Protein 2IFU (pdb70)

CATH classification: 1.25.40.10

InterPro domains:
  IPR000744 NSF attachment protein [PF14938] (7-253)
  IPR000744 NSF attachment protein [PTHR13768] (4-274)
  IPR000744 NSF attachment protein [cd15832] (7-275)
  IPR011990 Tetratricopeptide-like helical domain superfamily [G3DSA:1.25.40.10] (1-275)
  IPR011990 Tetratricopeptide-like helical domain superfamily [SSF48452] (6-248)

Organism: Danio rerio (NCBI:txid7955)

Foldseek 3Di:
DVVLLVLLVVLCVVLVVQQDADCVHHRNLVSSLVSLQSSLVSCVVVVVLVSSLVSLQSSLVSCVVVVNLQSSLVSLLVSLCVVVVRVVSVVSLQVSCVCVVVVNNLVSLNLQVVLVSCPPDLVVSLVSLQVSLVSCVVVPNNVSNLVSLVVSLLSCLVVVVLVVNLVSLVVSLVVLVAVLVVNLVSLLLNLLSCVLVVNLVVNVVSLVVCVPRPPNVVDPSSVLSVQCSVCLVVLPFVSNQVSLPDCSNCVPPSRNVSSNPGHRD/DVVLLVLLVVLCVVLVVQCDADCVHHRNLVSSLVSLQSSLVSCVVVVVLQSSLVSLQSSLVSCVVVVNLQSSLVSLVSSLCVVVVRVVSLVSLVVSCCCVVVVNLVVSLNLQVVLVCCPPDLVVSLVSLQVSLVSCVVVPVNVSNLVSLVVSLLSCLVVVVLVVNLVSLVVSLVVVVPVLVVNLLSLLLNLLSCVLVVNLVSNVVSLVVCVPRPPNVVDVSSVLSVQCSVCLVVLPFVSLQVSLPDPSNCVPPSRNVSSNPGHRD/DLVLLVVLQVVLVVQQDADCVGHRNLVSSLVSLQVSLVVCVVVVVLQSSLVSLQSSLVSCVSVVNLQSSLVSLVSSLCVVVVRVVSVVSLQVSLVCVVVVNNVVSLNLLVVLVCCPPDLVVSLVSLQVSLVSCVVVPNNVRSLVSLVVSLLSCLVVVVLVVSLVSLVVSLVVVVAVLVVNLVSLLLNLLSCVVVVNLVSNVVSLVVSVPRPPNVVDPSNVLSVQCSVCLVVVPFVSLQVSLPDPSNCVPPSRNVSSNPGHRD/DQLVVLQVVLVVQQDADPVHHRPLVSSLVSLQVSLVVCVVVVVLQSSLVSLQSSLVSCVVVVNLQSSLVSLVSSQCVVVVRVVSVVSLVSSQVCVVVPNNVVNLNLQVVLVCCPPDLVVSLVSLQVSLVSCVVVPNNVSNLVSLVVSLLSCLVVVVLVVNLVSLVVSLVVLVAVLVVNLVSLLLNLLSCVLVVNLVSNVVSLVVCVPRPPNVVDPSSVLSVQCSVCLVVLPFVSLQVSLPDCSNCVPPSRNVSSNPGHRD

Nearest PDB structures (foldseek):
  2ifu-assembly4_D  TM=9.904E-01  e=4.606E-28  Danio rerio
  3sf4-assembly1_A  TM=4.678E-01  e=1.819E-03  Homo sapiens
  4a1s-assembly1_B  TM=4.121E-01  e=1.819E-03  Drosophila melanogaster
  7ep7-assembly1_A  TM=4.533E-01  e=1.135E-02  Mus musculus
  4wng-assembly1_A  TM=3.532E-01  e=1.043E-02  Homo sapiens

Radius of gyration: 43.89 Å; Cα contacts (8 Å, |Δi|>4): 1567; chains: 4; bounding box: 112×95×132 Å

B-factor: mean 70.11, std 6.46, range [32.39, 159.67]

Solvent-accessible surface area: 55365 Å² total

Secondary structure (DSSP, 8-state):
-HHHHHHHHHHHHHHHHHH------S--HHHHHHHHHHHHHHHHHTT-HHHHHHHHHHHHHHHHHTT-HHHHHHHHHHH--TTTT--TTHHHHHHHH--TTTT-HHHH--HHHHHH---S-HHHHHHHHHHHHHHHHHTT-HHHHHHHHHHHHHHHHHTT-HHHHHHHHHHHH------HHHHHHHHHHHHHHHHHTT-HHHHHHHHHHHTTSTTSTTSHHHHHHHHHHHHHHTT-HHHHHHHTTSHHHH--HHHHHHHHT----/-HHHHHHHHHHHHHHHHHH------S--HHHHHHHHHHHHHHHHHTT-HHHHHHHHHHHHHHHHHTT-HHHHHHHHHHH--TTTT--TTHHHHHHHH--TTTT-HHHH--HHHHHH---S-HHHHHHHHHHHHHHHHHTT-HHHHHHHHHHHHHHHHHHT-HHHHHHHHHHHH------HHHHHHHHHHHHHHHHHTT-HHHHHHHHHHHTTSTTSTTSHHHHHHHHHHHHHHHT-HHHHHHHTTSHHHH--HHHHHHHHT----/-HHHHHHHHHHHHHHH------S--HHHHHHHHHHHHHHHHHTT-HHHHHHHHHHHHHHHHHTT-HHHHHHHHHHH--TTTT--TTHHHHHHHH--TTTT-HHHH--HHHHHH---S-HHHHHHHHHHHHHHHHHTT-HHHHHHHHHHHHHHHHHTT-HHHHHHHHHHHH------HHHHHHHHHHHHHHHHHTT-HHHHHHHHHHHTTSTTSTTSHHHHHHHHHHHHHHTT-HHHHHHHTTSHHHH--HHHHHHHHT----/-HHHHHHHHHHHHH------S--HHHHHHHHHHHHHHHHHTT-HHHHHHHHHHHHHHHHHTT-HHHHHHHHHHH--TTTT--TTHHHHHHHH--TTTT-HHHH--HHHHHH---S-HHHHHHHHHHHHHHHHHTT-HHHHHHHHHHHHHHHHHTT-HHHHHHHHHHHH------HHHHHHHHHHHHHHHHHTT-HHHHHHHHHHHTTSTTSTTSHHHHHHHHHHHHHHTT-HHHHHHHHTSHHHH--HHHHHHHHT----

Structure (mmCIF, N/CA/C/O backbone):
data_2IFU
#
_entry.id   2IFU
#
_cell.length_a   83.378
_cell.length_b   90.813
_cell.length_c   264.173
_cell.angle_alpha   90.00
_cell.angle_beta   90.00
_cell.angle_gamma   90.00
#
_symmetry.space_group_name_H-M   'P 21 21 21'
#
loop_
_entity.id
_entity.type
_entity.pdbx_description
1 polymer gamma-snap
2 non-polymer 'SULFATE ION'
3 water water
#
loop_
_atom_site.group_PDB
_atom_site.id
_atom_site.type_symbol
_atom_site.label_atom_id
_atom_site.label_alt_id
_atom_site.label_comp_id
_atom_site.label_asym_id
_atom_site.label_entity_id
_atom_site.label_seq_id
_atom_site.pdbx_PDB_ins_code
_atom_site.Cartn_x
_atom_site.Cartn_y
_atom_site.Cartn_z
_atom_site.occupancy
_atom_site.B_iso_or_equiv
_atom_site.auth_seq_id
_atom_site.auth_comp_id
_atom_site.auth_asym_id
_atom_site.auth_atom_id
_atom_site.pdbx_PDB_model_num
ATOM 1 N N . ALA A 1 3 ? -41.172 -1.768 -83.742 1.00 74.24 1 ALA A N 1
ATOM 2 C CA . ALA A 1 3 ? -41.923 -2.652 -82.816 1.00 74.42 1 ALA A CA 1
ATOM 3 C C . ALA A 1 3 ? -41.418 -4.100 -82.922 1.00 74.41 1 ALA A C 1
ATOM 4 O O . ALA A 1 3 ? -40.237 -4.363 -82.903 1.00 73.41 1 ALA A O 1
ATOM 6 N N . ALA A 1 4 ? -42.347 -5.041 -83.078 1.00 75.08 2 ALA A N 1
ATOM 7 C CA . ALA A 1 4 ? -42.010 -6.461 -83.261 1.00 74.92 2 ALA A CA 1
ATOM 8 C C . ALA A 1 4 ? -41.224 -6.753 -84.568 1.00 74.65 2 ALA A C 1
ATOM 9 O O . ALA A 1 4 ? -40.570 -7.783 -84.697 1.00 73.99 2 ALA A O 1
ATOM 11 N N . GLN A 1 5 ? -41.338 -5.831 -85.520 1.00 74.42 3 GLN A N 1
ATOM 12 C CA . GLN A 1 5 ? -40.584 -5.792 -86.746 1.00 74.41 3 GLN A CA 1
ATOM 13 C C . GLN A 1 5 ? -39.102 -5.867 -86.450 1.00 74.60 3 GLN A C 1
ATOM 14 O O . GLN A 1 5 ? -38.359 -6.621 -87.085 1.00 74.74 3 GLN A O 1
ATOM 20 N N . LYS A 1 6 ? -38.689 -5.085 -85.462 1.00 74.19 4 LYS A N 1
ATOM 21 C CA . LYS A 1 6 ? -37.292 -4.894 -85.135 1.00 73.48 4 LYS A CA 1
ATOM 22 C C . LYS A 1 6 ? -36.656 -6.098 -84.444 1.00 72.90 4 LYS A C 1
ATOM 23 O O . LYS A 1 6 ? -35.490 -6.430 -84.694 1.00 72.64 4 LYS A O 1
ATOM 29 N N . ILE A 1 7 ? -37.408 -6.754 -83.574 1.00 72.40 5 ILE A N 1
ATOM 30 C CA . ILE A 1 7 ? -36.922 -7.975 -82.936 1.00 71.96 5 ILE A CA 1
ATOM 31 C C . ILE A 1 7 ? -36.709 -9.045 -84.013 1.00 71.79 5 ILE A C 1
ATOM 32 O O . ILE A 1 7 ? -35.685 -9.761 -84.006 1.00 71.22 5 ILE A O 1
ATOM 37 N N . SER A 1 8 ? -37.670 -9.110 -84.939 1.00 71.08 6 SER A N 1
ATOM 38 C CA . SER A 1 8 ? -37.617 -9.990 -86.079 1.00 70.93 6 SER A CA 1
ATOM 39 C C . SER A 1 8 ? -36.361 -9.770 -86.902 1.00 71.32 6 SER A C 1
ATOM 40 O O . SER A 1 8 ? -35.730 -10.729 -87.314 1.00 71.74 6 SER A O 1
ATOM 43 N N . GLU A 1 9 ? -36.006 -8.515 -87.145 1.00 71.00 7 GLU A N 1
ATOM 44 C CA . GLU A 1 9 ? -34.811 -8.195 -87.879 1.00 71.36 7 GLU A CA 1
ATOM 45 C C . GLU A 1 9 ? -33.544 -8.588 -87.131 1.00 72.22 7 GLU A C 1
ATOM 46 O O . GLU A 1 9 ? -32.539 -9.029 -87.737 1.00 72.48 7 GLU A O 1
ATOM 52 N N . ALA A 1 10 ? -33.576 -8.406 -85.816 1.00 72.56 8 ALA A N 1
ATOM 53 C CA . ALA A 1 10 ? -32.429 -8.722 -84.979 1.00 72.32 8 ALA A CA 1
ATOM 54 C C . ALA A 1 10 ? -32.078 -10.183 -85.080 1.00 72.91 8 ALA A C 1
ATOM 55 O O . ALA A 1 10 ? -30.919 -10.527 -85.289 1.00 74.09 8 ALA A O 1
ATOM 57 N N . HIS A 1 11 ? -33.074 -11.041 -84.966 1.00 73.16 9 HIS A N 1
ATOM 58 C CA . HIS A 1 11 ? -32.861 -12.460 -85.125 1.00 73.85 9 HIS A CA 1
ATOM 59 C C . HIS A 1 11 ? -32.343 -12.839 -86.510 1.00 72.82 9 HIS A C 1
ATOM 60 O O . HIS A 1 11 ? -31.566 -13.781 -86.619 1.00 72.81 9 HIS A O 1
ATOM 67 N N . GLU A 1 12 ? -32.761 -12.097 -87.535 1.00 72.26 10 GLU A N 1
ATOM 68 C CA . GLU A 1 12 ? -32.367 -12.367 -88.932 1.00 73.05 10 GLU A CA 1
ATOM 69 C C . GLU A 1 12 ? -30.879 -12.080 -89.022 1.00 71.53 10 GLU A C 1
ATOM 70 O O . GLU A 1 12 ? -30.133 -12.790 -89.681 1.00 71.07 10 GLU A O 1
ATOM 76 N N . HIS A 1 13 ? -30.457 -11.039 -88.311 1.00 70.93 11 HIS A N 1
ATOM 77 C CA . HIS A 1 13 ? -29.087 -10.650 -88.304 1.00 70.07 11 HIS A CA 1
ATOM 78 C C . HIS A 1 13 ? -28.202 -11.695 -87.551 1.00 71.08 11 HIS A C 1
ATOM 79 O O . HIS A 1 13 ? -27.105 -12.082 -88.059 1.00 71.43 11 HIS A O 1
ATOM 86 N N . ILE A 1 14 ? -28.668 -12.192 -86.394 1.00 70.08 12 ILE A N 1
ATOM 87 C CA . ILE A 1 14 ? -27.922 -13.208 -85.655 1.00 69.48 12 ILE A CA 1
ATOM 88 C C . ILE A 1 14 ? -27.798 -14.420 -86.589 1.00 70.73 12 ILE A C 1
ATOM 89 O O . ILE A 1 14 ? -26.726 -15.033 -86.750 1.00 72.58 12 ILE A O 1
ATOM 94 N N . ALA A 1 15 ? -28.909 -14.831 -87.167 1.00 70.13 13 ALA A N 1
ATOM 95 C CA . ALA A 1 15 ? -28.856 -15.928 -88.146 1.00 70.25 13 ALA A CA 1
ATOM 96 C C . ALA A 1 15 ? -27.804 -15.709 -89.249 1.00 70.23 13 ALA A C 1
ATOM 97 O O . ALA A 1 15 ? -27.125 -16.655 -89.631 1.00 72.17 13 ALA A O 1
ATOM 99 N N . LYS A 1 16 ? -27.687 -14.498 -89.774 1.00 69.47 14 LYS A N 1
ATOM 100 C CA . LYS A 1 16 ? -26.769 -14.250 -90.859 1.00 71.01 14 LYS A CA 1
ATOM 101 C C . LYS A 1 16 ? -25.359 -14.293 -90.280 1.00 71.11 14 LYS A C 1
ATOM 102 O O . LYS A 1 16 ? -24.477 -14.951 -90.836 1.00 71.63 14 LYS A O 1
ATOM 108 N N . ALA A 1 17 ? -25.134 -13.575 -89.166 1.00 70.68 15 ALA A N 1
ATOM 109 C CA . ALA A 1 17 ? -23.904 -13.757 -88.397 1.00 68.99 15 ALA A CA 1
ATOM 110 C C . ALA A 1 17 ? -23.501 -15.183 -88.248 1.00 69.10 15 ALA A C 1
ATOM 111 O O . ALA A 1 17 ? -22.351 -15.511 -88.507 1.00 70.01 15 ALA A O 1
ATOM 113 N N . GLU A 1 18 ? -24.407 -16.053 -87.825 1.00 68.87 16 GLU A N 1
ATOM 114 C CA . GLU A 1 18 ? -23.983 -17.421 -87.578 1.00 70.54 16 GLU A CA 1
ATOM 115 C C . GLU A 1 18 ? -23.560 -18.077 -88.879 1.00 71.40 16 GLU A C 1
ATOM 116 O O . GLU A 1 18 ? -22.699 -18.976 -88.890 1.00 72.95 16 GLU A O 1
ATOM 122 N N . LYS A 1 19 ? -24.209 -17.681 -89.974 1.00 71.15 17 LYS A N 1
ATOM 123 C CA . LYS A 1 19 ? -23.918 -18.308 -91.258 1.00 71.74 17 LYS A CA 1
ATOM 124 C C . LYS A 1 19 ? -22.513 -17.863 -91.721 1.00 71.43 17 LYS A C 1
ATOM 125 O O . LYS A 1 19 ? -21.736 -18.642 -92.277 1.00 71.33 17 LYS A O 1
ATOM 131 N N . TYR A 1 20 ? -22.182 -16.610 -91.462 1.00 69.86 18 TYR A N 1
ATOM 132 C CA . TYR A 1 20 ? -20.917 -16.150 -91.851 1.00 69.68 18 TYR A CA 1
ATOM 133 C C . TYR A 1 20 ? -19.796 -16.879 -91.093 1.00 70.37 18 TYR A C 1
ATOM 134 O O . TYR A 1 20 ? -18.719 -17.094 -91.691 1.00 71.26 18 TYR A O 1
ATOM 143 N N . LEU A 1 21 ? -20.032 -17.260 -89.809 1.00 70.00 19 LEU A N 1
ATOM 144 C CA . LEU A 1 21 ? -19.022 -17.976 -89.011 1.00 69.10 19 LEU A CA 1
ATOM 145 C C . LEU A 1 21 ? -18.893 -19.422 -89.446 1.00 69.35 19 LEU A C 1
ATOM 146 O O . LEU A 1 21 ? -17.839 -20.023 -89.313 1.00 70.30 19 LEU A O 1
ATOM 151 N N . LYS A 1 22 ? -19.950 -19.987 -89.998 1.00 70.28 20 LYS A N 1
ATOM 152 C CA . LYS A 1 22 ? -19.871 -21.342 -90.543 1.00 71.31 20 LYS A CA 1
ATOM 153 C C . LYS A 1 22 ? -18.824 -21.525 -91.641 1.00 71.26 20 LYS A C 1
ATOM 154 O O . LYS A 1 22 ? -18.502 -20.612 -92.399 1.00 71.10 20 LYS A O 1
ATOM 160 N N . THR A 1 23 ? -18.331 -22.743 -91.754 1.00 71.14 21 THR A N 1
ATOM 161 C CA . THR A 1 23 ? -17.020 -22.925 -92.292 1.00 71.32 21 THR A CA 1
ATOM 162 C C . THR A 1 23 ? -17.163 -24.074 -93.222 1.00 71.50 21 THR A C 1
ATOM 163 O O . THR A 1 23 ? -18.089 -24.881 -93.046 1.00 72.70 21 THR A O 1
ATOM 167 N N . SER A 1 24 ? -16.272 -24.172 -94.215 1.00 71.17 22 SER A N 1
ATOM 168 C CA . SER A 1 24 ? -16.371 -25.219 -95.260 1.00 70.02 22 SER A CA 1
ATOM 169 C C . SER A 1 24 ? -14.986 -25.628 -95.827 1.00 69.95 22 SER A C 1
ATOM 170 O O . SER A 1 24 ? -13.999 -24.924 -95.663 1.00 69.36 22 SER A O 1
ATOM 173 N N . PHE A 1 25 ? -14.873 -26.747 -96.540 1.00 70.76 23 PHE A N 1
ATOM 174 C CA . PHE A 1 25 ? -13.516 -27.091 -97.087 1.00 71.05 23 PHE A CA 1
ATOM 175 C C . PHE A 1 25 ? -13.011 -26.067 -98.145 1.00 71.28 23 PHE A C 1
ATOM 176 O O . PHE A 1 25 ? -11.788 -25.880 -98.344 1.00 71.72 23 PHE A O 1
ATOM 192 N N . LYS A 1 27 ? -14.356 -22.782 -97.824 1.00 67.82 25 LYS A N 1
ATOM 193 C CA . LYS A 1 27 ? -14.011 -21.598 -97.065 1.00 67.20 25 LYS A CA 1
ATOM 194 C C . LYS A 1 27 ? -13.657 -21.972 -95.593 1.00 66.84 25 LYS A C 1
ATOM 195 O O . LYS A 1 27 ? -14.535 -22.252 -94.750 1.00 64.76 25 LYS A O 1
ATOM 201 N N . TRP A 1 28 ? -12.353 -22.067 -95.332 1.00 67.05 26 TRP A N 1
ATOM 202 C CA . TRP A 1 28 ? -11.957 -22.709 -94.113 1.00 67.48 26 TRP A CA 1
ATOM 203 C C . TRP A 1 28 ? -11.668 -21.835 -92.932 1.00 67.44 26 TRP A C 1
ATOM 204 O O . TRP A 1 28 ? -11.287 -22.360 -91.907 1.00 67.16 26 TRP A O 1
ATOM 215 N N . LYS A 1 29 ? -11.952 -20.533 -93.063 1.00 66.08 27 LYS A N 1
ATOM 216 C CA . LYS A 1 29 ? -11.812 -19.597 -91.997 1.00 66.43 27 LYS A CA 1
ATOM 217 C C . LYS A 1 29 ? -13.133 -18.847 -91.845 1.00 67.70 27 LYS A C 1
ATOM 218 O O . LYS A 1 29 ? -13.686 -18.341 -92.810 1.00 68.40 27 LYS A O 1
ATOM 224 N N . PRO A 1 30 ? -13.647 -18.733 -90.599 1.00 67.83 28 PRO A N 1
ATOM 225 C CA . PRO A 1 30 ? -14.950 -18.073 -90.515 1.00 66.70 28 PRO A CA 1
ATOM 226 C C . PRO A 1 30 ? -14.825 -16.636 -91.038 1.00 66.89 28 PRO A C 1
ATOM 227 O O . PRO A 1 30 ? -13.746 -16.065 -91.017 1.00 67.11 28 PRO A O 1
ATOM 231 N N . ASP A 1 31 ? -15.928 -16.066 -91.497 1.00 67.13 29 ASP A N 1
ATOM 232 C CA . ASP A 1 31 ? -15.921 -14.733 -92.058 1.00 66.54 29 ASP A CA 1
ATOM 233 C C . ASP A 1 31 ? -16.142 -13.798 -90.850 1.00 67.94 29 ASP A C 1
ATOM 234 O O . ASP A 1 31 ? -17.263 -13.247 -90.627 1.00 68.38 29 ASP A O 1
ATOM 239 N N . TYR A 1 32 ? -15.081 -13.569 -90.083 1.00 67.69 30 TYR A N 1
ATOM 240 C CA . TYR A 1 32 ? -15.273 -12.784 -88.851 1.00 68.09 30 TYR A CA 1
ATOM 241 C C . TYR A 1 32 ? -15.770 -11.375 -89.129 1.00 69.11 30 TYR A C 1
ATOM 242 O O . TYR A 1 32 ? -16.651 -10.847 -88.429 1.00 70.67 30 TYR A O 1
ATOM 251 N N . ASP A 1 33 ? -15.247 -10.752 -90.177 1.00 70.48 31 ASP A N 1
ATOM 252 C CA . ASP A 1 33 ? -15.613 -9.365 -90.468 1.00 70.48 31 ASP A CA 1
ATOM 253 C C . ASP A 1 33 ? -17.124 -9.258 -90.728 1.00 71.33 31 ASP A C 1
ATOM 254 O O . ASP A 1 33 ? -17.751 -8.364 -90.176 1.00 73.09 31 ASP A O 1
ATOM 259 N N . SER A 1 34 ? -17.708 -10.171 -91.509 1.00 69.24 32 SER A N 1
ATOM 260 C CA . SER A 1 34 ? -19.077 -10.035 -91.849 1.00 69.53 32 SER A CA 1
ATOM 261 C C . SER A 1 34 ? -19.962 -10.400 -90.664 1.00 70.18 32 SER A C 1
ATOM 262 O O . SER A 1 34 ? -21.015 -9.801 -90.444 1.00 70.55 32 SER A O 1
ATOM 265 N N . ALA A 1 35 ? -19.559 -11.420 -89.919 1.00 70.41 33 ALA A N 1
ATOM 266 C CA . ALA A 1 35 ? -20.263 -11.747 -88.663 1.00 69.96 33 ALA A CA 1
ATOM 267 C C . ALA A 1 35 ? -20.335 -10.509 -87.748 1.00 70.07 33 ALA A C 1
ATOM 268 O O . ALA A 1 35 ? -21.391 -10.166 -87.202 1.00 70.84 33 ALA A O 1
ATOM 270 N N . ALA A 1 36 ? -19.249 -9.769 -87.660 1.00 69.69 34 ALA A N 1
ATOM 271 C CA . ALA A 1 36 ? -19.260 -8.637 -86.760 1.00 70.40 34 ALA A CA 1
ATOM 272 C C . ALA A 1 36 ? -20.280 -7.634 -87.230 1.00 71.04 34 ALA A C 1
ATOM 273 O O . ALA A 1 36 ? -20.966 -7.049 -86.385 1.00 74.14 34 ALA A O 1
ATOM 275 N N . SER A 1 37 ? -20.358 -7.372 -88.538 1.00 69.92 35 SER A N 1
ATOM 276 C CA . SER A 1 37 ? -21.282 -6.388 -89.039 1.00 69.26 35 SER A CA 1
ATOM 277 C C . SER A 1 37 ? -22.700 -6.763 -88.693 1.00 68.33 35 SER A C 1
ATOM 278 O O . SER A 1 37 ? -23.500 -5.902 -88.360 1.00 68.26 35 SER A O 1
ATOM 281 N N . GLU A 1 38 ? -23.004 -8.028 -88.853 1.00 67.70 36 GLU A N 1
ATOM 282 C CA . GLU A 1 38 ? -24.309 -8.504 -88.607 1.00 70.53 36 GLU A CA 1
ATOM 283 C C . GLU A 1 38 ? -24.654 -8.413 -87.075 1.00 71.25 36 GLU A C 1
ATOM 284 O O . GLU A 1 38 ? -25.797 -8.013 -86.689 1.00 70.98 36 GLU A O 1
ATOM 290 N N . TYR A 1 39 ? -23.684 -8.761 -86.226 1.00 69.72 37 TYR A N 1
ATOM 291 C CA . TYR A 1 39 ? -23.926 -8.679 -84.797 1.00 69.49 37 TYR A CA 1
ATOM 292 C C . TYR A 1 39 ? -24.173 -7.208 -84.448 1.00 70.00 37 TYR A C 1
ATOM 293 O O . TYR A 1 39 ? -25.085 -6.884 -83.663 1.00 71.45 37 TYR A O 1
ATOM 302 N N . ALA A 1 40 ? -23.416 -6.308 -85.058 1.00 68.95 38 ALA A N 1
ATOM 303 C CA . ALA A 1 40 ? -23.650 -4.898 -84.812 1.00 68.90 38 ALA A CA 1
ATOM 304 C C . ALA A 1 40 ? -25.091 -4.572 -85.161 1.00 70.17 38 ALA A C 1
ATOM 305 O O . ALA A 1 40 ? -25.721 -3.787 -84.456 1.00 72.95 38 ALA A O 1
ATOM 307 N N . LYS A 1 41 ? -25.622 -5.146 -86.238 1.00 70.07 39 LYS A N 1
ATOM 308 C CA . LYS A 1 41 ? -26.922 -4.731 -86.719 1.00 70.41 39 LYS A CA 1
ATOM 309 C C . LYS A 1 41 ? -28.033 -5.331 -85.858 1.00 70.91 39 LYS A C 1
ATOM 310 O O . LYS A 1 41 ? -29.091 -4.705 -85.657 1.00 70.73 39 LYS A O 1
ATOM 316 N N . ALA A 1 42 ? -27.801 -6.560 -85.384 1.00 70.69 40 ALA A N 1
ATOM 317 C CA . ALA A 1 42 ? -28.686 -7.178 -84.418 1.00 70.40 40 ALA A CA 1
ATOM 318 C C . ALA A 1 42 ? -28.769 -6.280 -83.187 1.00 71.52 40 ALA A C 1
ATOM 319 O O . ALA A 1 42 ? -29.868 -6.026 -82.675 1.00 71.39 40 ALA A O 1
ATOM 321 N N . ALA A 1 43 ? -27.611 -5.777 -82.744 1.00 71.62 41 ALA A N 1
ATOM 322 C CA . ALA A 1 43 ? -27.537 -5.000 -81.512 1.00 72.28 41 ALA A CA 1
ATOM 323 C C . ALA A 1 43 ? -28.359 -3.759 -81.657 1.00 72.30 41 ALA A C 1
ATOM 324 O O . ALA A 1 43 ? -29.187 -3.468 -80.785 1.00 73.22 41 ALA A O 1
ATOM 326 N N . VAL A 1 44 ? -28.151 -3.046 -82.756 1.00 71.94 42 VAL A N 1
ATOM 327 C CA . VAL A 1 44 ? -28.879 -1.804 -83.011 1.00 72.14 42 VAL A CA 1
ATOM 328 C C . VAL A 1 44 ? -30.401 -2.051 -83.089 1.00 72.17 42 VAL A C 1
ATOM 329 O O . VAL A 1 44 ? -31.203 -1.213 -82.652 1.00 72.42 42 VAL A O 1
ATOM 333 N N . ALA A 1 45 ? -30.783 -3.212 -83.610 1.00 71.38 43 ALA A N 1
ATOM 334 C CA . ALA A 1 45 ? -32.176 -3.544 -83.751 1.00 71.63 43 ALA A CA 1
ATOM 335 C C . ALA A 1 45 ? -32.819 -3.836 -82.381 1.00 72.21 43 ALA A C 1
ATOM 336 O O . ALA A 1 45 ? -33.917 -3.331 -82.074 1.00 72.60 43 ALA A O 1
ATOM 338 N N . PHE A 1 46 ? -32.164 -4.688 -81.589 1.00 72.13 44 PHE A N 1
ATOM 339 C CA . PHE A 1 46 ? -32.595 -4.986 -80.223 1.00 71.66 44 PHE A CA 1
ATOM 340 C C . PHE A 1 46 ? -32.720 -3.687 -79.373 1.00 71.70 44 PHE A C 1
ATOM 341 O O . PHE A 1 46 ? -33.669 -3.507 -78.619 1.00 71.02 44 PHE A O 1
ATOM 349 N N . LYS A 1 47 ? -31.754 -2.796 -79.538 1.00 71.74 45 LYS A N 1
ATOM 350 C CA . LYS A 1 47 ? -31.724 -1.566 -78.805 1.00 72.55 45 LYS A CA 1
ATOM 351 C C . LYS A 1 47 ? -32.947 -0.728 -79.154 1.00 73.11 45 LYS A C 1
ATOM 352 O O . LYS A 1 47 ? -33.575 -0.151 -78.274 1.00 73.52 45 LYS A O 1
ATOM 358 N N . ASN A 1 48 ? -33.298 -0.677 -80.436 1.00 73.65 46 ASN A N 1
ATOM 359 C CA . ASN A 1 48 ? -34.399 0.172 -80.875 1.00 74.06 46 ASN A CA 1
ATOM 360 C C . ASN A 1 48 ? -35.698 -0.425 -80.435 1.00 73.15 46 ASN A C 1
ATOM 361 O O . ASN A 1 48 ? -36.655 0.289 -80.230 1.00 73.68 46 ASN A O 1
ATOM 366 N N . ALA A 1 49 ? -35.710 -1.739 -80.267 1.00 72.20 47 ALA A N 1
ATOM 367 C CA . ALA A 1 49 ? -36.877 -2.452 -79.782 1.00 71.63 47 ALA A CA 1
ATOM 368 C C . ALA A 1 49 ? -36.960 -2.444 -78.260 1.00 71.92 47 ALA A C 1
ATOM 369 O O . ALA A 1 49 ? -37.884 -3.043 -77.677 1.00 71.11 47 ALA A O 1
ATOM 371 N N . LYS A 1 50 ? -35.985 -1.770 -77.634 1.00 71.93 48 LYS A N 1
ATOM 372 C CA . LYS A 1 50 ? -35.866 -1.666 -76.184 1.00 72.20 48 LYS A CA 1
ATOM 373 C C . LYS A 1 50 ? -35.641 -3.025 -75.511 1.00 72.30 48 LYS A C 1
ATOM 374 O O . LYS A 1 50 ? -36.093 -3.236 -74.382 1.00 73.12 48 LYS A O 1
ATOM 380 N N . GLN A 1 51 ? -34.965 -3.936 -76.192 1.00 72.00 49 GLN A N 1
ATOM 381 C CA . GLN A 1 51 ? -34.568 -5.219 -75.610 1.00 72.14 49 GLN A CA 1
ATOM 382 C C . GLN A 1 51 ? -33.104 -5.108 -75.221 1.00 72.03 49 GLN A C 1
ATOM 383 O O . GLN A 1 51 ? -32.243 -5.772 -75.796 1.00 71.98 49 GLN A O 1
ATOM 389 N N . LEU A 1 52 ? -32.820 -4.242 -74.250 1.00 72.03 50 LEU A N 1
ATOM 390 C CA . LEU A 1 52 ? -31.452 -3.918 -73.851 1.00 71.94 50 LEU A CA 1
ATOM 391 C C . LEU A 1 52 ? -30.532 -5.099 -73.528 1.00 72.59 50 LEU A C 1
ATOM 392 O O . LEU A 1 52 ? -29.370 -5.107 -73.944 1.00 73.47 50 LEU A O 1
ATOM 397 N N . GLU A 1 53 ? -31.039 -6.098 -72.822 1.00 73.07 51 GLU A N 1
ATOM 398 C CA . GLU A 1 53 ? -30.233 -7.261 -72.475 1.00 73.60 51 GLU A CA 1
ATOM 399 C C . GLU A 1 53 ? -29.778 -8.016 -73.734 1.00 73.40 51 GLU A C 1
ATOM 400 O O . GLU A 1 53 ? -28.597 -8.373 -73.884 1.00 73.76 51 GLU A O 1
ATOM 406 N N . GLN A 1 54 ? -30.706 -8.248 -74.645 1.00 73.11 52 GLN A N 1
ATOM 407 C CA . GLN A 1 54 ? -30.362 -8.837 -75.939 1.00 72.84 52 GLN A CA 1
ATOM 408 C C . GLN A 1 54 ? -29.418 -7.942 -76.756 1.00 72.79 52 GLN A C 1
ATOM 409 O O . GLN A 1 54 ? -28.464 -8.407 -77.338 1.00 72.83 52 GLN A O 1
ATOM 415 N N . ALA A 1 55 ? -29.632 -6.639 -76.741 1.00 72.56 53 ALA A N 1
ATOM 416 C CA . ALA A 1 55 ? -28.722 -5.774 -77.425 1.00 73.02 53 ALA A CA 1
ATOM 417 C C . ALA A 1 55 ? -27.303 -5.983 -76.879 1.00 74.26 53 ALA A C 1
ATOM 418 O O . ALA A 1 55 ? -26.328 -6.046 -77.659 1.00 75.03 53 ALA A O 1
ATOM 420 N N . LYS A 1 56 ? -27.182 -6.076 -75.545 1.00 74.26 54 LYS A N 1
ATOM 421 C CA . LYS A 1 56 ? -25.897 -6.327 -74.905 1.00 72.79 54 LYS A CA 1
ATOM 422 C C . LYS A 1 56 ? -25.270 -7.661 -75.337 1.00 73.12 54 LYS A C 1
ATOM 423 O O . LYS A 1 56 ? -24.076 -7.716 -75.596 1.00 73.97 54 LYS A O 1
ATOM 429 N N . ASP A 1 57 ? -26.028 -8.737 -75.411 1.00 72.14 55 ASP A N 1
ATOM 430 C CA . ASP A 1 57 ? -25.384 -9.979 -75.825 1.00 73.64 55 ASP A CA 1
ATOM 431 C C . ASP A 1 57 ? -24.909 -9.931 -77.277 1.00 74.47 55 ASP A C 1
ATOM 432 O O . ASP A 1 57 ? -23.945 -10.619 -77.659 1.00 75.21 55 ASP A O 1
ATOM 437 N N . ALA A 1 58 ? -25.554 -9.086 -78.072 1.00 74.13 56 ALA A N 1
ATOM 438 C CA . ALA A 1 58 ? -25.236 -9.054 -79.480 1.00 74.37 56 ALA A CA 1
ATOM 439 C C . ALA A 1 58 ? -23.941 -8.256 -79.613 1.00 73.43 56 ALA A C 1
ATOM 440 O O . ALA A 1 58 ? -23.073 -8.621 -80.405 1.00 73.53 56 ALA A O 1
ATOM 442 N N . TYR A 1 59 ? -23.795 -7.222 -78.803 1.00 71.90 57 TYR A N 1
ATOM 443 C CA . TYR A 1 59 ? -22.597 -6.427 -78.835 1.00 71.58 57 TYR A CA 1
ATOM 444 C C . TYR A 1 59 ? -21.398 -7.282 -78.384 1.00 72.01 57 TYR A C 1
ATOM 445 O O . TYR A 1 59 ? -20.291 -7.124 -78.884 1.00 72.87 57 TYR A O 1
ATOM 454 N N . LEU A 1 60 ? -21.622 -8.238 -77.496 1.00 71.85 58 LEU A N 1
ATOM 455 C CA . LEU A 1 60 ? -20.525 -9.075 -77.044 1.00 71.85 58 LEU A CA 1
ATOM 456 C C . LEU A 1 60 ? -20.095 -9.986 -78.186 1.00 71.88 58 LEU A C 1
ATOM 457 O O . LEU A 1 60 ? -18.904 -10.102 -78.445 1.00 72.39 58 LEU A O 1
ATOM 462 N N . GLN A 1 61 ? -21.047 -10.641 -78.861 1.00 71.40 59 GLN A N 1
ATOM 463 C CA . GLN A 1 61 ? -20.730 -11.353 -80.121 1.00 71.10 59 GLN A CA 1
ATOM 464 C C . GLN A 1 61 ? -19.978 -10.423 -81.142 1.00 70.27 59 GLN A C 1
ATOM 465 O O . GLN A 1 61 ? -19.000 -10.828 -81.784 1.00 68.62 59 GLN A O 1
ATOM 471 N N . GLU A 1 62 ? -20.364 -9.156 -81.238 1.00 68.45 60 GLU A N 1
ATOM 472 C CA . GLU A 1 62 ? -19.748 -8.391 -82.249 1.00 69.76 60 GLU A CA 1
ATOM 473 C C . GLU A 1 62 ? -18.297 -8.192 -81.826 1.00 71.71 60 GLU A C 1
ATOM 474 O O . GLU A 1 62 ? -17.402 -8.281 -82.647 1.00 73.58 60 GLU A O 1
ATOM 480 N N . ALA A 1 63 ? -18.066 -7.900 -80.536 1.00 72.17 61 ALA A N 1
ATOM 481 C CA . ALA A 1 63 ? -16.733 -7.761 -79.993 1.00 70.64 61 ALA A CA 1
ATOM 482 C C . ALA A 1 63 ? -15.867 -8.977 -80.241 1.00 70.34 61 ALA A C 1
ATOM 483 O O . ALA A 1 63 ? -14.733 -8.845 -80.665 1.00 70.18 61 ALA A O 1
ATOM 485 N N . GLU A 1 64 ? -16.376 -10.148 -79.918 1.00 69.81 62 GLU A N 1
ATOM 486 C CA . GLU A 1 64 ? -15.673 -11.353 -80.217 1.00 72.53 62 GLU A CA 1
ATOM 487 C C . GLU A 1 64 ? -15.267 -11.402 -81.709 1.00 73.10 62 GLU A C 1
ATOM 488 O O . GLU A 1 64 ? -14.127 -11.803 -82.010 1.00 74.00 62 GLU A O 1
ATOM 494 N N . ALA A 1 65 ? -16.187 -11.008 -82.617 1.00 71.93 63 ALA A N 1
ATOM 495 C CA . ALA A 1 65 ? -15.979 -11.234 -84.038 1.00 71.40 63 ALA A CA 1
ATOM 496 C C . ALA A 1 65 ? -14.847 -10.315 -84.466 1.00 70.82 63 ALA A C 1
ATOM 497 O O . ALA A 1 65 ? -13.893 -10.786 -85.126 1.00 71.42 63 ALA A O 1
ATOM 499 N N . HIS A 1 66 ? -14.926 -9.044 -84.065 1.00 68.50 64 HIS A N 1
ATOM 500 C CA . HIS A 1 66 ? -13.926 -8.130 -84.396 1.00 68.95 64 HIS A CA 1
ATOM 501 C C . HIS A 1 66 ? -12.558 -8.578 -83.854 1.00 70.38 64 HIS A C 1
ATOM 502 O O . HIS A 1 66 ? -11.533 -8.413 -84.522 1.00 71.62 64 HIS A O 1
ATOM 509 N N . ALA A 1 67 ? -12.502 -9.130 -82.633 1.00 70.35 65 ALA A N 1
ATOM 510 C CA . ALA A 1 67 ? -11.195 -9.451 -82.049 1.00 69.24 65 ALA A CA 1
ATOM 511 C C . ALA A 1 67 ? -10.625 -10.583 -82.907 1.00 68.84 65 ALA A C 1
ATOM 512 O O . ALA A 1 67 ? -9.448 -10.600 -83.214 1.00 68.58 65 ALA A O 1
ATOM 514 N N . ASN A 1 68 ? -11.470 -11.537 -83.259 1.00 68.20 66 ASN A N 1
ATOM 515 C CA . ASN A 1 68 ? -11.080 -12.625 -84.104 1.00 68.60 66 ASN A CA 1
ATOM 516 C C . ASN A 1 68 ? -10.616 -12.213 -85.519 1.00 68.66 66 ASN A C 1
ATOM 517 O O . ASN A 1 68 ? -9.904 -12.935 -86.171 1.00 68.73 66 ASN A O 1
ATOM 522 N N . ASN A 1 69 ? -10.989 -11.018 -85.936 1.00 69.57 67 ASN A N 1
ATOM 523 C CA . ASN A 1 69 ? -10.577 -10.447 -87.189 1.00 68.84 67 ASN A CA 1
ATOM 524 C C . ASN A 1 69 ? -9.477 -9.452 -87.021 1.00 69.23 67 ASN A C 1
ATOM 525 O O . ASN A 1 69 ? -9.236 -8.607 -87.917 1.00 69.24 67 ASN A O 1
ATOM 530 N N . ARG A 1 70 ? -8.799 -9.528 -85.866 1.00 69.27 68 ARG A N 1
ATOM 531 C CA . ARG A 1 70 ? -7.665 -8.666 -85.530 1.00 68.14 68 ARG A CA 1
ATOM 532 C C . ARG A 1 70 ? -8.056 -7.221 -85.603 1.00 68.08 68 ARG A C 1
ATOM 533 O O . ARG A 1 70 ? -7.252 -6.369 -85.891 1.00 68.35 68 ARG A O 1
ATOM 541 N N . SER A 1 71 ? -9.286 -6.922 -85.314 1.00 69.37 69 SER A N 1
ATOM 542 C CA . SER A 1 71 ? -9.725 -5.555 -85.433 1.00 72.14 69 SER A CA 1
ATOM 543 C C . SER A 1 71 ? -9.938 -4.927 -84.028 1.00 73.22 69 SER A C 1
ATOM 544 O O . SER A 1 71 ? -11.055 -4.816 -83.529 1.00 74.48 69 SER A O 1
ATOM 547 N N . LEU A 1 72 ? -8.850 -4.570 -83.364 1.00 73.88 70 LEU A N 1
ATOM 548 C CA . LEU A 1 72 ? -8.880 -4.258 -81.945 1.00 73.18 70 LEU A CA 1
ATOM 549 C C . LEU A 1 72 ? -9.709 -3.011 -81.571 1.00 73.16 70 LEU A C 1
ATOM 550 O O . LEU A 1 72 ? -10.489 -3.028 -80.627 1.00 73.53 70 LEU A O 1
ATOM 555 N N . PHE A 1 73 ? -9.580 -1.936 -82.322 1.00 72.82 71 PHE A N 1
ATOM 556 C CA . PHE A 1 73 ? -10.329 -0.728 -82.028 1.00 72.14 71 PHE A CA 1
ATOM 557 C C . PHE A 1 73 ? -11.842 -0.995 -82.039 1.00 73.79 71 PHE A C 1
ATOM 558 O O . PHE A 1 73 ? -12.557 -0.465 -81.187 1.00 74.51 71 PHE A O 1
ATOM 566 N N . HIS A 1 74 ? -12.333 -1.812 -82.983 1.00 73.44 72 HIS A N 1
ATOM 567 C CA . HIS A 1 74 ? -13.745 -2.010 -83.144 1.00 73.29 72 HIS A CA 1
ATOM 568 C C . HIS A 1 74 ? -14.275 -3.004 -82.088 1.00 72.84 72 HIS A C 1
ATOM 569 O O . HIS A 1 74 ? -15.417 -2.906 -81.633 1.00 73.21 72 HIS A O 1
ATOM 576 N N . ALA A 1 75 ? -13.491 -4.016 -81.766 1.00 71.38 73 ALA A N 1
ATOM 577 C CA . ALA A 1 75 ? -13.801 -4.862 -80.623 1.00 70.63 73 ALA A CA 1
ATOM 578 C C . ALA A 1 75 ? -13.952 -3.940 -79.383 1.00 69.72 73 ALA A C 1
ATOM 579 O O . ALA A 1 75 ? -14.942 -3.992 -78.700 1.00 68.81 73 ALA A O 1
ATOM 581 N N . ALA A 1 76 ? -13.006 -3.052 -79.154 1.00 68.52 74 ALA A N 1
ATOM 582 C CA . ALA A 1 76 ? -13.096 -2.257 -77.982 1.00 69.30 74 ALA A CA 1
ATOM 583 C C . ALA A 1 76 ? -14.416 -1.472 -77.983 1.00 70.11 74 ALA A C 1
ATOM 584 O O . ALA A 1 76 ? -15.164 -1.502 -76.958 1.00 70.61 74 ALA A O 1
ATOM 586 N N . LYS A 1 77 ? -14.711 -0.807 -79.115 1.00 69.41 75 LYS A N 1
ATOM 587 C CA . LYS A 1 77 ? -15.907 0.004 -79.261 1.00 68.64 75 LYS A CA 1
ATOM 588 C C . LYS A 1 77 ? -17.132 -0.817 -78.965 1.00 69.05 75 LYS A C 1
ATOM 589 O O . LYS A 1 77 ? -18.114 -0.314 -78.389 1.00 71.79 75 LYS A O 1
ATOM 595 N N . ALA A 1 78 ? -17.077 -2.085 -79.254 1.00 67.51 76 ALA A N 1
ATOM 596 C CA . ALA A 1 78 ? -18.269 -2.868 -79.092 1.00 68.49 76 ALA A CA 1
ATOM 597 C C . ALA A 1 78 ? -18.450 -3.277 -77.605 1.00 68.97 76 ALA A C 1
ATOM 598 O O . ALA A 1 78 ? -19.571 -3.292 -77.063 1.00 69.51 76 ALA A O 1
ATOM 600 N N . PHE A 1 79 ? -17.352 -3.643 -76.964 1.00 68.87 77 PHE A N 1
ATOM 601 C CA . PHE A 1 79 ? -17.338 -3.881 -75.524 1.00 67.84 77 PHE A CA 1
ATOM 602 C C . PHE A 1 79 ? -17.915 -2.677 -74.772 1.00 68.32 77 PHE A C 1
ATOM 603 O O . PHE A 1 79 ? -18.768 -2.842 -73.887 1.00 68.61 77 PHE A O 1
ATOM 611 N N . GLU A 1 80 ? -17.476 -1.477 -75.140 1.00 68.24 78 GLU A N 1
ATOM 612 C CA . GLU A 1 80 ? -18.017 -0.252 -74.541 1.00 68.18 78 GLU A CA 1
ATOM 613 C C . GLU A 1 80 ? -19.537 -0.158 -74.783 1.00 69.59 78 GLU A C 1
ATOM 614 O O . GLU A 1 80 ? -20.277 0.330 -73.937 1.00 70.66 78 GLU A O 1
ATOM 620 N N . GLN A 1 81 ? -20.028 -0.662 -75.914 1.00 70.01 79 GLN A N 1
ATOM 621 C CA . GLN A 1 81 ? -21.435 -0.529 -76.142 1.00 69.65 79 GLN A CA 1
ATOM 622 C C . GLN A 1 81 ? -22.160 -1.516 -75.240 1.00 70.69 79 GLN A C 1
ATOM 623 O O . GLN A 1 81 ? -23.186 -1.162 -74.645 1.00 72.20 79 GLN A O 1
ATOM 629 N N . ALA A 1 82 ? -21.661 -2.751 -75.128 1.00 69.74 80 ALA A N 1
ATOM 630 C CA . ALA A 1 82 ? -22.240 -3.693 -74.185 1.00 68.78 80 ALA A CA 1
ATOM 631 C C . ALA A 1 82 ? -22.268 -3.091 -72.755 1.00 69.75 80 ALA A C 1
ATOM 632 O O . ALA A 1 82 ? -23.272 -3.211 -72.035 1.00 69.96 80 ALA A O 1
ATOM 634 N N . GLY A 1 83 ? -21.199 -2.394 -72.365 1.00 68.78 81 GLY A N 1
ATOM 635 C CA . GLY A 1 83 ? -21.195 -1.819 -71.070 1.00 69.06 81 GLY A CA 1
ATOM 636 C C . GLY A 1 83 ? -22.308 -0.804 -70.985 1.00 69.60 81 GLY A C 1
ATOM 637 O O . GLY A 1 83 ? -23.028 -0.746 -69.982 1.00 70.44 81 GLY A O 1
ATOM 659 N N . LEU A 1 86 ? -25.509 -2.202 -70.200 1.00 67.03 84 LEU A N 1
ATOM 660 C CA . LEU A 1 86 ? -25.577 -2.631 -68.797 1.00 65.66 84 LEU A CA 1
ATOM 661 C C . LEU A 1 86 ? -25.837 -1.454 -67.861 1.00 64.78 84 LEU A C 1
ATOM 662 O O . LEU A 1 86 ? -26.663 -1.543 -66.962 1.00 64.40 84 LEU A O 1
ATOM 667 N N . LYS A 1 87 ? -25.175 -0.336 -68.113 1.00 64.48 85 LYS A N 1
ATOM 668 C CA . LYS A 1 87 ? -25.455 0.882 -67.357 1.00 64.64 85 LYS A CA 1
ATOM 669 C C . LYS A 1 87 ? -26.924 1.217 -67.511 1.00 65.29 85 LYS A C 1
ATOM 670 O O . LYS A 1 87 ? -27.605 1.473 -66.523 1.00 65.88 85 LYS A O 1
ATOM 676 N N . ASP A 1 88 ? -27.429 1.165 -68.747 1.00 65.86 86 ASP A N 1
ATOM 677 C CA . ASP A 1 88 ? -28.777 1.653 -69.049 1.00 65.88 86 ASP A CA 1
ATOM 678 C C . ASP A 1 88 ? -29.822 0.733 -68.445 1.00 65.89 86 ASP A C 1
ATOM 679 O O . ASP A 1 88 ? -30.971 1.128 -68.284 1.00 65.84 86 ASP A O 1
ATOM 684 N N . LEU A 1 89 ? -29.396 -0.479 -68.092 1.00 65.65 87 LEU A N 1
ATOM 685 C CA . LEU A 1 89 ? -30.215 -1.462 -67.417 1.00 65.40 87 LEU A CA 1
ATOM 686 C C . LEU A 1 89 ? -30.103 -1.377 -65.878 1.00 66.68 87 LEU A C 1
ATOM 687 O O . LEU A 1 89 ? -30.684 -2.202 -65.167 1.00 67.52 87 LEU A O 1
ATOM 692 N N . GLN A 1 90 ? -29.380 -0.383 -65.355 1.00 66.26 88 GLN A N 1
ATOM 693 C CA . GLN A 1 90 ? -29.073 -0.290 -63.921 1.00 66.55 88 GLN A CA 1
ATOM 694 C C . GLN A 1 90 ? -28.260 -1.490 -63.431 1.00 65.80 88 GLN A C 1
ATOM 695 O O . GLN A 1 90 ? -28.456 -1.971 -62.304 1.00 65.31 88 GLN A O 1
ATOM 701 N N . ARG A 1 91 ? -27.336 -1.950 -64.273 1.00 64.49 89 ARG A N 1
ATOM 702 C CA . ARG A 1 91 ? -26.377 -2.972 -63.866 1.00 64.32 89 ARG A CA 1
ATOM 703 C C . ARG A 1 91 ? -24.926 -2.567 -64.186 1.00 64.05 89 ARG A C 1
ATOM 704 O O . ARG A 1 91 ? -24.160 -3.326 -64.783 1.00 64.00 89 ARG A O 1
ATOM 720 N N . PRO A 1 93 ? -22.227 -2.224 -62.221 1.00 63.24 91 PRO A N 1
ATOM 721 C CA . PRO A 1 93 ? -21.166 -3.148 -61.818 1.00 63.11 91 PRO A CA 1
ATOM 722 C C . PRO A 1 93 ? -20.787 -4.175 -62.849 1.00 63.01 91 PRO A C 1
ATOM 723 O O . PRO A 1 93 ? -19.613 -4.408 -63.086 1.00 63.19 91 PRO A O 1
ATOM 727 N N . GLU A 1 94 ? -21.771 -4.750 -63.512 1.00 64.24 92 GLU A N 1
ATOM 728 C CA . GLU A 1 94 ? -21.511 -5.788 -64.514 1.00 64.44 92 GLU A CA 1
ATOM 729 C C . GLU A 1 94 ? -20.848 -5.258 -65.788 1.00 65.09 92 GLU A C 1
ATOM 730 O O . GLU A 1 94 ? -20.394 -6.055 -66.650 1.00 65.90 92 GLU A O 1
ATOM 736 N N . ALA A 1 95 ? -20.806 -3.938 -65.947 1.00 64.89 93 ALA A N 1
ATOM 737 C CA . ALA A 1 95 ? -20.207 -3.365 -67.156 1.00 65.63 93 ALA A CA 1
ATOM 738 C C . ALA A 1 95 ? -18.702 -3.320 -66.999 1.00 66.60 93 ALA A C 1
ATOM 739 O O . ALA A 1 95 ? -17.967 -3.475 -67.979 1.00 66.84 93 ALA A O 1
ATOM 741 N N . VAL A 1 96 ? -18.241 -3.132 -65.756 1.00 65.89 94 VAL A N 1
ATOM 742 C CA . VAL A 1 96 ? -16.824 -2.972 -65.495 1.00 65.91 94 VAL A CA 1
ATOM 743 C C . VAL A 1 96 ? -15.909 -3.943 -66.264 1.00 67.12 94 VAL A C 1
ATOM 744 O O . VAL A 1 96 ? -14.986 -3.502 -66.936 1.00 67.47 94 VAL A O 1
ATOM 748 N N . GLN A 1 97 ? -16.159 -5.243 -66.167 1.00 68.25 95 GLN A N 1
ATOM 749 C CA . GLN A 1 97 ? -15.339 -6.231 -66.831 1.00 69.13 95 GLN A CA 1
ATOM 750 C C . GLN A 1 97 ? -15.162 -5.887 -68.325 1.00 69.95 95 GLN A C 1
ATOM 751 O O . GLN A 1 97 ? -14.067 -6.005 -68.873 1.00 69.47 95 GLN A O 1
ATOM 757 N N . TYR A 1 98 ? -16.228 -5.424 -68.960 1.00 70.74 96 TYR A N 1
ATOM 758 C CA . TYR A 1 98 ? -16.193 -5.164 -70.397 1.00 71.33 96 TYR A CA 1
ATOM 759 C C . TYR A 1 98 ? -15.446 -3.868 -70.734 1.00 72.87 96 TYR A C 1
ATOM 760 O O . TYR A 1 98 ? -14.777 -3.821 -71.787 1.00 73.50 96 TYR A O 1
ATOM 769 N N . ILE A 1 99 ? -15.571 -2.821 -69.904 1.00 72.99 97 ILE A N 1
ATOM 770 C CA . ILE A 1 99 ? -14.849 -1.553 -70.098 1.00 74.49 97 ILE A CA 1
ATOM 771 C C . ILE A 1 99 ? -13.353 -1.782 -69.855 1.00 76.01 97 ILE A C 1
ATOM 772 O O . ILE A 1 99 ? -12.490 -1.060 -70.387 1.00 76.77 97 ILE A O 1
ATOM 777 N N . GLU A 1 100 ? -13.041 -2.763 -69.013 1.00 76.51 98 GLU A N 1
ATOM 778 C CA . GLU A 1 100 ? -11.646 -3.102 -68.733 1.00 76.38 98 GLU A CA 1
ATOM 779 C C . GLU A 1 100 ? -11.067 -3.862 -69.946 1.00 75.78 98 GLU A C 1
ATOM 780 O O . GLU A 1 100 ? -9.935 -3.625 -70.383 1.00 75.29 98 GLU A O 1
ATOM 786 N N . LYS A 1 101 ? -11.857 -4.782 -70.474 1.00 75.32 99 LYS A N 1
ATOM 787 C CA . LYS A 1 101 ? -11.467 -5.558 -71.647 1.00 74.64 99 LYS A CA 1
ATOM 788 C C . LYS A 1 101 ? -11.213 -4.590 -72.812 1.00 75.23 99 LYS A C 1
ATOM 789 O O . LYS A 1 101 ? -10.197 -4.680 -73.470 1.00 75.82 99 LYS A O 1
ATOM 795 N N . ALA A 1 102 ? -12.084 -3.610 -72.981 1.00 75.25 100 ALA A N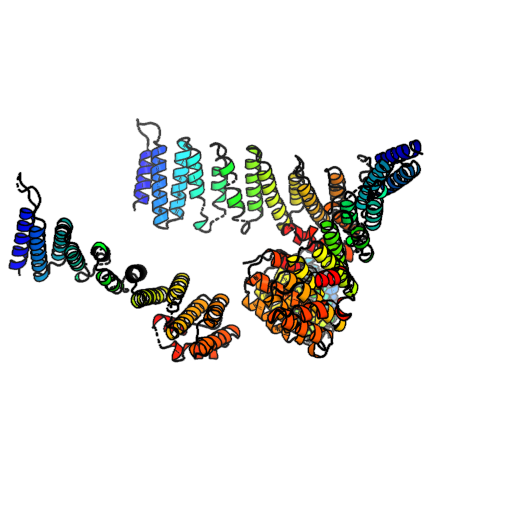 1
ATOM 796 C CA . ALA A 1 102 ? -11.943 -2.617 -74.010 1.00 75.11 100 ALA A CA 1
ATOM 797 C C . ALA A 1 102 ? -10.637 -1.837 -73.858 1.00 75.87 100 ALA A C 1
ATOM 798 O O . ALA A 1 102 ? -9.922 -1.610 -74.842 1.00 76.26 100 ALA A O 1
ATOM 800 N N . SER A 1 103 ? -10.346 -1.377 -72.640 1.00 75.86 101 SER A N 1
ATOM 801 C CA . SER A 1 103 ? -9.142 -0.588 -72.413 1.00 75.28 101 SER A CA 1
ATOM 802 C C . SER A 1 103 ? -7.876 -1.384 -72.722 1.00 74.67 101 SER A C 1
ATOM 803 O O . SER A 1 103 ? -6.920 -0.813 -73.225 1.00 74.40 101 SER A O 1
ATOM 806 N N . VAL A 1 104 ? -7.873 -2.693 -72.442 1.00 74.21 102 VAL A N 1
ATOM 807 C CA . VAL A 1 104 ? -6.710 -3.527 -72.754 1.00 73.23 102 VAL A CA 1
ATOM 808 C C . VAL A 1 104 ? -6.550 -3.525 -74.260 1.00 73.22 102 VAL A C 1
ATOM 809 O O . VAL A 1 104 ? -5.440 -3.415 -74.779 1.00 73.61 102 VAL A O 1
ATOM 821 N N . TYR A 1 106 ? -7.574 -1.203 -76.288 1.00 71.23 104 TYR A N 1
ATOM 822 C CA . TYR A 1 106 ? -7.180 0.096 -76.757 1.00 71.77 104 TYR A CA 1
ATOM 823 C C . TYR A 1 106 ? -5.673 0.360 -76.618 1.00 71.97 104 TYR A C 1
ATOM 824 O O . TYR A 1 106 ? -5.066 0.940 -77.553 1.00 72.25 104 TYR A O 1
ATOM 833 N N . VAL A 1 107 ? -5.049 -0.035 -75.494 1.00 71.22 105 VAL A N 1
ATOM 834 C CA . VAL A 1 107 ? -3.577 0.093 -75.405 1.00 70.88 105 VAL A CA 1
ATOM 835 C C . VAL A 1 107 ? -2.872 -0.845 -76.396 1.00 69.76 105 VAL A C 1
ATOM 836 O O . VAL A 1 107 ? -1.910 -0.452 -77.025 1.00 69.29 105 VAL A O 1
ATOM 840 N N . GLU A 1 108 ? -3.368 -2.072 -76.519 1.00 68.58 106 GLU A N 1
ATOM 841 C CA . GLU A 1 108 ? -2.805 -3.047 -77.440 1.00 67.96 106 GLU A CA 1
ATOM 842 C C . GLU A 1 108 ? -2.793 -2.538 -78.853 1.00 66.39 106 GLU A C 1
ATOM 843 O O . GLU A 1 108 ? -2.102 -3.021 -79.697 1.00 66.70 106 GLU A O 1
ATOM 849 N N . ASN A 1 109 ? -3.480 -1.470 -79.053 1.00 64.41 107 ASN A N 1
ATOM 850 C CA . ASN A 1 109 ? -3.707 -1.039 -80.362 1.00 62.32 107 ASN A CA 1
ATOM 851 C C . ASN A 1 109 ? -2.915 0.196 -80.657 1.00 61.60 107 ASN A C 1
ATOM 852 O O . ASN A 1 109 ? -2.857 0.621 -81.784 1.00 60.79 107 ASN A O 1
ATOM 857 N N . GLY A 1 110 ? -2.307 0.788 -79.644 1.00 61.00 108 GLY A N 1
ATOM 858 C CA . GLY A 1 110 ? -1.611 2.041 -79.857 1.00 60.41 108 GLY A CA 1
ATOM 859 C C . GLY A 1 110 ? -2.485 3.274 -79.687 1.00 60.49 108 GLY A C 1
ATOM 860 O O . GLY A 1 110 ? -2.138 4.341 -80.166 1.00 60.33 108 GLY A O 1
ATOM 861 N N . THR A 1 111 ? -3.617 3.155 -78.988 1.00 60.72 109 THR A N 1
ATOM 862 C CA . THR A 1 111 ? -4.458 4.334 -78.725 1.00 61.11 109 THR A CA 1
ATOM 863 C C . THR A 1 111 ? -4.759 4.407 -77.234 1.00 61.96 109 THR A C 1
ATOM 864 O O . THR A 1 111 ? -5.902 4.171 -76.805 1.00 62.49 109 THR A O 1
ATOM 868 N N . PRO A 1 112 ? -3.721 4.696 -76.430 1.00 61.37 110 PRO A N 1
ATOM 869 C CA . PRO A 1 112 ? -3.842 4.543 -74.996 1.00 61.07 110 PRO A CA 1
ATOM 870 C C . PRO A 1 112 ? -4.700 5.627 -74.327 1.00 61.51 110 PRO A C 1
ATOM 871 O O . PRO A 1 112 ? -5.292 5.370 -73.273 1.00 61.87 110 PRO A O 1
ATOM 875 N N . ASP A 1 113 ? -4.725 6.833 -74.894 1.00 61.50 111 ASP A N 1
ATOM 876 C CA . ASP A 1 113 ? -5.637 7.887 -74.470 1.00 61.57 111 ASP A CA 1
ATOM 877 C C . ASP A 1 113 ? -7.032 7.340 -74.338 1.00 61.48 111 ASP A C 1
ATOM 878 O O . ASP A 1 113 ? -7.683 7.579 -73.344 1.00 63.46 111 ASP A O 1
ATOM 883 N N . THR A 1 114 ? -7.489 6.616 -75.338 1.00 59.56 112 THR A N 1
ATOM 884 C CA . THR A 1 114 ? -8.844 6.116 -75.346 1.00 58.31 112 THR A CA 1
ATOM 885 C C . THR A 1 114 ? -9.064 5.120 -74.247 1.00 57.61 112 THR A C 1
ATOM 886 O O . THR A 1 114 ? -10.158 5.050 -73.714 1.00 57.00 112 THR A O 1
ATOM 890 N N . ALA A 1 115 ? -8.025 4.340 -73.942 1.00 57.82 113 ALA A N 1
ATOM 891 C CA . ALA A 1 115 ? -8.063 3.362 -72.877 1.00 58.39 113 ALA A CA 1
ATOM 892 C C . ALA A 1 115 ? -8.260 4.184 -71.589 1.00 58.99 113 ALA A C 1
ATOM 893 O O . ALA A 1 115 ? -9.161 3.905 -70.827 1.00 58.58 113 ALA A O 1
ATOM 895 N N . ALA A 1 116 ? -7.468 5.232 -71.397 1.00 59.29 114 ALA A N 1
ATOM 896 C CA . ALA A 1 116 ? -7.564 5.969 -70.153 1.00 61.48 114 ALA A CA 1
ATOM 897 C C . ALA A 1 116 ? -8.887 6.690 -69.982 1.00 62.36 114 ALA A C 1
ATOM 898 O O . ALA A 1 116 ? -9.352 6.867 -68.852 1.00 62.19 114 ALA A O 1
ATOM 913 N N . ALA A 1 118 ? -11.804 5.590 -71.177 1.00 64.16 116 ALA A N 1
ATOM 914 C CA . ALA A 1 118 ? -12.858 4.624 -70.928 1.00 63.91 116 ALA A CA 1
ATOM 915 C C . ALA A 1 118 ? -12.785 4.263 -69.423 1.00 64.75 116 ALA A C 1
ATOM 916 O O . ALA A 1 118 ? -13.821 3.934 -68.824 1.00 65.80 116 ALA A O 1
ATOM 918 N N . LEU A 1 119 ? -11.585 4.288 -68.840 1.00 63.56 117 LEU A N 1
ATOM 919 C CA . LEU A 1 119 ? -11.427 3.855 -67.476 1.00 64.54 117 LEU A CA 1
ATOM 920 C C . LEU A 1 119 ? -11.918 4.982 -66.536 1.00 65.43 117 LEU A C 1
ATOM 921 O O . LEU A 1 119 ? -12.712 4.743 -65.631 1.00 64.76 117 LEU A O 1
ATOM 926 N N . ASP A 1 120 ? -11.462 6.206 -66.792 1.00 66.73 118 ASP A N 1
ATOM 927 C CA . ASP A 1 120 ? -12.018 7.407 -66.186 1.00 68.35 118 ASP A CA 1
ATOM 928 C C . ASP A 1 120 ? -13.537 7.433 -66.228 1.00 70.30 118 ASP A C 1
ATOM 929 O O . ASP A 1 120 ? -14.164 7.622 -65.191 1.00 71.80 118 ASP A O 1
ATOM 934 N N . ARG A 1 121 ? -14.125 7.255 -67.410 1.00 70.34 119 ARG A N 1
ATOM 935 C CA . ARG A 1 121 ? -15.553 7.319 -67.557 1.00 70.58 119 ARG A CA 1
ATOM 936 C C . ARG A 1 121 ? -16.242 6.311 -66.628 1.00 70.38 119 ARG A C 1
ATOM 937 O O . ARG A 1 121 ? -17.180 6.689 -65.935 1.00 70.04 119 ARG A O 1
ATOM 945 N N . ALA A 1 122 ? -15.776 5.053 -66.635 1.00 69.80 120 ALA A N 1
ATOM 946 C CA . ALA A 1 122 ? -16.338 3.984 -65.852 1.00 69.28 120 ALA A CA 1
ATOM 947 C C . ALA A 1 122 ? -16.174 4.337 -64.342 1.00 70.29 120 ALA A C 1
ATOM 948 O O . ALA A 1 122 ? -17.060 4.105 -63.517 1.00 68.87 120 ALA A O 1
ATOM 950 N N . GLY A 1 123 ? -15.035 4.912 -63.995 1.00 71.13 121 GLY A N 1
ATOM 951 C CA . GLY A 1 123 ? -14.766 5.277 -62.596 1.00 72.56 121 GLY A CA 1
ATOM 952 C C . GLY A 1 123 ? -15.913 6.126 -62.074 1.00 73.25 121 GLY A C 1
ATOM 953 O O . GLY A 1 123 ? -16.593 5.758 -61.112 1.00 73.48 121 GLY A O 1
ATOM 954 N N . LYS A 1 124 ? -16.164 7.230 -62.761 1.00 73.40 122 LYS A N 1
ATOM 955 C CA . LYS A 1 124 ? -17.221 8.137 -62.415 1.00 73.86 122 LYS A CA 1
ATOM 956 C C . LYS A 1 124 ? -18.595 7.477 -62.258 1.00 74.37 122 LYS A C 1
ATOM 957 O O . LYS A 1 124 ? -19.345 7.880 -61.368 1.00 75.04 122 LYS A O 1
ATOM 963 N N . LEU A 1 125 ? -18.925 6.477 -63.088 1.00 73.55 123 LEU A N 1
ATOM 964 C CA . LEU A 1 125 ? -20.211 5.847 -62.995 1.00 72.48 123 LEU A CA 1
ATOM 965 C C . LEU A 1 125 ? -20.240 4.828 -61.853 1.00 72.39 123 LEU A C 1
ATOM 966 O O . LEU A 1 125 ? -21.311 4.348 -61.476 1.00 72.90 123 LEU A O 1
ATOM 979 N N . GLU A 1 127 ? -18.774 5.540 -58.880 1.00 70.76 125 GLU A N 1
ATOM 980 C CA . GLU A 1 127 ? -18.794 6.343 -57.650 1.00 71.49 125 GLU A CA 1
ATOM 981 C C . GLU A 1 127 ? -20.037 6.160 -56.767 1.00 72.09 125 GLU A C 1
ATOM 982 O O . GLU A 1 127 ? -19.881 5.894 -55.588 1.00 72.21 125 GLU A O 1
ATOM 988 N N . PRO A 1 128 ? -21.259 6.295 -57.331 1.00 72.14 126 PRO A N 1
ATOM 989 C CA . PRO A 1 128 ? -22.459 6.048 -56.554 1.00 71.51 126 PRO A CA 1
ATOM 990 C C . PRO A 1 128 ? -22.668 4.588 -56.154 1.00 71.62 126 PRO A C 1
ATOM 991 O O . PRO A 1 128 ? -23.673 4.296 -55.528 1.00 72.47 126 PRO A O 1
ATOM 995 N N . LEU A 1 129 ? -21.773 3.671 -56.485 1.00 71.04 127 LEU A N 1
ATOM 996 C CA . LEU A 1 129 ? -22.123 2.256 -56.340 1.00 71.11 127 LEU A CA 1
ATOM 997 C C . LEU A 1 129 ? -21.134 1.500 -55.485 1.00 70.24 127 LEU A C 1
ATOM 998 O O . LEU A 1 129 ? -21.506 0.599 -54.756 1.00 70.73 127 LEU A O 1
ATOM 1003 N N . ASP A 1 130 ? -19.865 1.821 -55.641 1.00 69.36 128 ASP A N 1
ATOM 1004 C CA . ASP A 1 130 ? -18.807 1.158 -54.932 1.00 69.35 128 ASP A CA 1
ATOM 1005 C C . ASP A 1 130 ? -17.555 2.027 -55.085 1.00 69.93 128 ASP A C 1
ATOM 1006 O O . ASP A 1 130 ? -16.834 1.936 -56.081 1.00 70.56 128 ASP A O 1
ATOM 1011 N N . LEU A 1 131 ? -17.307 2.887 -54.094 1.00 69.76 129 LEU A N 1
ATOM 1012 C CA . LEU A 1 131 ? -16.167 3.781 -54.132 1.00 69.54 129 LEU A CA 1
ATOM 1013 C C . LEU A 1 131 ? -14.847 3.048 -54.278 1.00 69.87 129 LEU A C 1
ATOM 1014 O O . LEU A 1 131 ? -13.936 3.591 -54.912 1.00 70.12 129 LEU A O 1
ATOM 1019 N N . SER A 1 132 ? -14.715 1.836 -53.737 1.00 69.33 130 SER A N 1
ATOM 1020 C CA . SER A 1 132 ? -13.417 1.175 -53.841 1.00 70.40 130 SER A CA 1
ATOM 1021 C C . SER A 1 132 ? -13.095 0.890 -55.307 1.00 70.58 130 SER A C 1
ATOM 1022 O O . SER A 1 132 ? -12.001 1.211 -55.781 1.00 70.54 130 SER A O 1
ATOM 1025 N N . LYS A 1 133 ? -14.050 0.288 -56.018 1.00 70.35 131 LYS A N 1
ATOM 1026 C CA . LYS A 1 133 ? -13.869 0.009 -57.428 1.00 70.28 131 LYS A CA 1
ATOM 1027 C C . LYS A 1 133 ? -13.671 1.294 -58.251 1.00 70.04 131 LYS A C 1
ATOM 1028 O O . LYS A 1 133 ? -12.848 1.327 -59.152 1.00 70.32 131 LYS A O 1
ATOM 1034 N N . ALA A 1 134 ? -14.375 2.364 -57.912 1.00 69.40 132 ALA A N 1
ATOM 1035 C CA . ALA A 1 134 ? -14.144 3.660 -58.565 1.00 68.75 132 ALA A CA 1
ATOM 1036 C C . ALA A 1 134 ? -12.723 4.167 -58.378 1.00 69.12 132 ALA A C 1
ATOM 1037 O O . ALA A 1 134 ? -12.106 4.692 -59.313 1.00 69.81 132 ALA A O 1
ATOM 1039 N N . VAL A 1 135 ? -12.201 4.057 -57.160 1.00 68.89 133 VAL A N 1
ATOM 1040 C CA . VAL A 1 135 ? -10.808 4.420 -56.887 1.00 67.45 133 VAL A CA 1
ATOM 1041 C C . VAL A 1 135 ? -9.894 3.536 -57.727 1.00 67.91 133 VAL A C 1
ATOM 1042 O O . VAL A 1 135 ? -8.946 4.033 -58.334 1.00 68.10 133 VAL A O 1
ATOM 1046 N N . HIS A 1 136 ? -10.200 2.244 -57.796 1.00 67.61 134 HIS A N 1
ATOM 1047 C CA . HIS A 1 136 ? -9.390 1.318 -58.579 1.00 68.83 134 HIS A CA 1
ATOM 1048 C C . HIS A 1 136 ? -9.307 1.648 -60.107 1.00 68.85 134 HIS A C 1
ATOM 1049 O O . HIS A 1 136 ? -8.228 1.647 -60.710 1.00 69.22 134 HIS A O 1
ATOM 1056 N N . LEU A 1 137 ? -10.439 1.989 -60.700 1.00 67.96 135 LEU A N 1
ATOM 1057 C CA . LEU A 1 137 ? -10.489 2.377 -62.089 1.00 67.84 135 LEU A CA 1
ATOM 1058 C C . LEU A 1 137 ? -9.693 3.654 -62.331 1.00 68.24 135 LEU A C 1
ATOM 1059 O O . LEU A 1 137 ? -8.992 3.807 -63.348 1.00 69.25 135 LEU A O 1
ATOM 1064 N N . TYR A 1 138 ? -9.783 4.584 -61.407 1.00 67.96 136 TYR A N 1
ATOM 1065 C CA . TYR A 1 138 ? -9.075 5.827 -61.580 1.00 67.34 136 TYR A CA 1
ATOM 1066 C C . TYR A 1 138 ? -7.571 5.607 -61.503 1.00 67.58 136 TYR A C 1
ATOM 1067 O O . TYR A 1 138 ? -6.788 6.331 -62.149 1.00 67.48 136 TYR A O 1
ATOM 1076 N N . GLN A 1 139 ? -7.154 4.615 -60.710 1.00 67.10 137 GLN A N 1
ATOM 1077 C CA . GLN A 1 139 ? -5.728 4.320 -60.586 1.00 66.12 137 GLN A CA 1
ATOM 1078 C C . GLN A 1 139 ? -5.279 3.627 -61.885 1.00 66.21 137 GLN A C 1
ATOM 1079 O O . GLN A 1 139 ? -4.232 3.961 -62.465 1.00 66.96 137 GLN A O 1
ATOM 1085 N N . GLN A 1 140 ? -6.104 2.709 -62.376 1.00 64.64 138 GLN A N 1
ATOM 1086 C CA . GLN A 1 140 ? -5.865 2.098 -63.650 1.00 63.51 138 GLN A CA 1
ATOM 1087 C C . GLN A 1 140 ? -5.740 3.144 -64.753 1.00 63.32 138 GLN A C 1
ATOM 1088 O O . GLN A 1 140 ? -4.824 3.082 -65.585 1.00 63.75 138 GLN A O 1
ATOM 1094 N N . ALA A 1 141 ? -6.650 4.118 -64.769 1.00 62.39 139 ALA A N 1
ATOM 1095 C CA . ALA A 1 141 ? -6.566 5.202 -65.764 1.00 60.99 139 ALA A CA 1
ATOM 1096 C C . ALA A 1 141 ? -5.259 5.962 -65.646 1.00 61.37 139 ALA A C 1
ATOM 1097 O O . ALA A 1 141 ? -4.641 6.293 -66.672 1.00 61.95 139 ALA A O 1
ATOM 1099 N N . ALA A 1 142 ? -4.844 6.259 -64.402 1.00 60.66 140 ALA A N 1
ATOM 1100 C CA . ALA A 1 142 ? -3.625 7.017 -64.163 1.00 59.90 140 ALA A CA 1
ATOM 1101 C C . ALA A 1 142 ? -2.424 6.258 -64.661 1.00 59.84 140 ALA A C 1
ATOM 1102 O O . ALA A 1 142 ? -1.538 6.866 -65.233 1.00 60.08 140 ALA A O 1
ATOM 1104 N N . ALA A 1 143 ? -2.408 4.932 -64.456 1.00 59.47 141 ALA A N 1
ATOM 1105 C CA . ALA A 1 143 ? -1.272 4.112 -64.841 1.00 59.61 141 ALA A CA 1
ATOM 1106 C C . ALA A 1 143 ? -1.120 4.195 -66.360 1.00 61.40 141 ALA A C 1
ATOM 1107 O O . ALA A 1 143 ? -0.021 4.477 -66.880 1.00 62.65 141 ALA A O 1
ATOM 1109 N N . VAL A 1 144 ? -2.228 4.013 -67.075 1.00 61.85 142 VAL A N 1
ATOM 1110 C CA . VAL A 1 144 ? -2.222 4.210 -68.510 1.00 62.79 142 VAL A CA 1
ATOM 1111 C C . VAL A 1 144 ? -1.685 5.595 -68.883 1.00 64.67 142 VAL A C 1
ATOM 1112 O O . VAL A 1 144 ? -0.783 5.696 -69.720 1.00 65.77 142 VAL A O 1
ATOM 1116 N N . PHE A 1 145 ? -2.194 6.664 -68.264 1.00 65.62 143 PHE A N 1
ATOM 1117 C CA . PHE A 1 145 ? -1.760 7.997 -68.679 1.00 66.92 143 PHE A CA 1
ATOM 1118 C C . PHE A 1 145 ? -0.275 8.169 -68.443 1.00 69.03 143 PHE A C 1
ATOM 1119 O O . PHE A 1 145 ? 0.414 8.840 -69.227 1.00 70.37 143 PHE A O 1
ATOM 1127 N N . GLU A 1 146 ? 0.218 7.576 -67.357 1.00 70.83 144 GLU A N 1
ATOM 1128 C CA . GLU A 1 146 ? 1.626 7.679 -66.990 1.00 72.12 144 GLU A CA 1
ATOM 1129 C C . GLU A 1 146 ? 2.461 6.953 -68.054 1.00 72.68 144 GLU A C 1
ATOM 1130 O O . GLU A 1 146 ? 3.470 7.462 -68.519 1.00 73.11 144 GLU A O 1
ATOM 1136 N N . ASN A 1 147 ? 2.018 5.781 -68.477 1.00 73.07 145 ASN A N 1
ATOM 1137 C CA . ASN A 1 147 ? 2.804 5.030 -69.442 1.00 73.94 145 ASN A CA 1
ATOM 1138 C C . ASN A 1 147 ? 2.994 5.737 -70.763 1.00 74.22 145 ASN A C 1
ATOM 1139 O O . ASN A 1 147 ? 4.095 5.739 -71.307 1.00 75.47 145 ASN A O 1
ATOM 1144 N N . GLU A 1 148 ? 1.951 6.361 -71.279 1.00 74.21 146 GLU A N 1
ATOM 1145 C CA . GLU A 1 148 ? 2.138 7.187 -72.464 1.00 74.23 146 GLU A CA 1
ATOM 1146 C C . GLU A 1 148 ? 2.654 8.571 -72.101 1.00 74.39 146 GLU A C 1
ATOM 1147 O O . GLU A 1 148 ? 2.574 9.498 -72.909 1.00 74.07 146 GLU A O 1
ATOM 1153 N N . GLU A 1 149 ? 3.168 8.706 -70.870 1.00 74.64 147 GLU A N 1
ATOM 1154 C CA . GLU A 1 149 ? 3.824 9.935 -70.420 1.00 74.52 147 GLU A CA 1
ATOM 1155 C C . GLU A 1 149 ? 2.932 11.177 -70.535 1.00 73.40 147 GLU A C 1
ATOM 1156 O O . GLU A 1 149 ? 3.344 12.221 -71.012 1.00 73.93 147 GLU A O 1
ATOM 1162 N N . ARG A 1 150 ? 1.692 11.052 -70.115 1.00 72.28 148 ARG A N 1
ATOM 1163 C CA . ARG A 1 150 ? 0.855 12.223 -69.997 1.00 71.80 148 ARG A CA 1
ATOM 1164 C C . ARG A 1 150 ? 0.703 12.526 -68.491 1.00 71.10 148 ARG A C 1
ATOM 1165 O O . ARG A 1 150 ? -0.146 11.986 -67.795 1.00 69.82 148 ARG A O 1
ATOM 1173 N N . LEU A 1 151 ? 1.594 13.369 -67.996 1.00 71.21 149 LEU A N 1
ATOM 1174 C CA . LEU A 1 151 ? 1.748 13.504 -66.559 1.00 71.61 149 LEU A CA 1
ATOM 1175 C C . LEU A 1 151 ? 0.719 14.372 -65.868 1.00 70.57 149 LEU A C 1
ATOM 1176 O O . LEU A 1 151 ? 0.269 14.010 -64.788 1.00 69.39 149 LEU A O 1
ATOM 1181 N N . ARG A 1 152 ? 0.317 15.478 -66.506 1.00 70.30 150 ARG A N 1
ATOM 1182 C CA . ARG A 1 152 ? -0.831 16.265 -66.013 1.00 71.09 150 ARG A CA 1
ATOM 1183 C C . ARG A 1 152 ? -2.055 15.346 -65.829 1.00 70.62 150 ARG A C 1
ATOM 1184 O O . ARG A 1 152 ? -2.679 15.335 -64.763 1.00 70.78 150 ARG A O 1
ATOM 1192 N N . GLN A 1 153 ? -2.346 14.559 -66.858 1.00 70.05 151 GLN A N 1
ATOM 1193 C CA . GLN A 1 153 ? -3.487 13.665 -66.859 1.00 70.14 151 GLN A CA 1
ATOM 1194 C C . GLN A 1 153 ? -3.384 12.628 -65.770 1.00 69.30 151 GLN A C 1
ATOM 1195 O O . GLN A 1 153 ? -4.392 12.304 -65.140 1.00 69.70 151 GLN A O 1
ATOM 1201 N N . ALA A 1 154 ? -2.200 12.058 -65.571 1.00 68.31 152 ALA A N 1
ATOM 1202 C CA . ALA A 1 154 ? -2.085 10.971 -64.601 1.00 68.20 152 ALA A CA 1
ATOM 1203 C C . ALA A 1 154 ? -2.284 11.525 -63.165 1.00 67.97 152 ALA A C 1
ATOM 1204 O O . ALA A 1 154 ? -3.081 10.997 -62.413 1.00 67.36 152 ALA A O 1
ATOM 1206 N N . ALA A 1 155 ? -1.604 12.618 -62.846 1.00 68.36 153 ALA A N 1
ATOM 1207 C CA . ALA A 1 155 ? -1.749 13.298 -61.571 1.00 69.43 153 ALA A CA 1
ATOM 1208 C C . ALA A 1 155 ? -3.209 13.637 -61.280 1.00 70.53 153 ALA A C 1
ATOM 1209 O O . ALA A 1 155 ? -3.681 13.384 -60.129 1.00 71.01 153 ALA A O 1
ATOM 1211 N N . GLU A 1 156 ? -3.921 14.156 -62.297 1.00 70.30 154 GLU A N 1
ATOM 1212 C CA . GLU A 1 156 ? -5.309 14.564 -62.129 1.00 71.38 154 GLU A CA 1
ATOM 1213 C C . GLU A 1 156 ? -6.137 13.377 -61.646 1.00 70.78 154 GLU A C 1
ATOM 1214 O O . GLU A 1 156 ? -6.946 13.493 -60.713 1.00 70.91 154 GLU A O 1
ATOM 1220 N N . LEU A 1 157 ? -5.897 12.231 -62.263 1.00 69.49 155 LEU A N 1
ATOM 1221 C CA . LEU A 1 157 ? -6.587 11.014 -61.895 1.00 68.82 155 LEU A CA 1
ATOM 1222 C C . LEU A 1 157 ? -6.239 10.499 -60.491 1.00 68.50 155 LEU A C 1
ATOM 1223 O O . LEU A 1 157 ? -7.104 9.973 -59.787 1.00 68.79 155 LEU A O 1
ATOM 1228 N N . ILE A 1 158 ? -4.983 10.627 -60.091 1.00 67.93 156 ILE A N 1
ATOM 1229 C CA . ILE A 1 158 ? -4.584 10.278 -58.727 1.00 67.45 156 ILE A CA 1
ATOM 1230 C C . ILE A 1 158 ? -5.284 11.206 -57.705 1.00 67.57 156 ILE A C 1
ATOM 1231 O O . ILE A 1 158 ? -5.828 10.740 -56.716 1.00 67.55 156 ILE A O 1
ATOM 1236 N N . GLY A 1 159 ? -5.288 12.512 -57.980 1.00 67.26 157 GLY A N 1
ATOM 1237 C CA . GLY A 1 159 ? -6.231 13.440 -57.359 1.00 66.25 157 GLY A CA 1
ATOM 1238 C C . GLY A 1 159 ? -7.634 12.874 -57.149 1.00 66.90 157 GLY A C 1
ATOM 1239 O O . GLY A 1 159 ? -8.190 13.017 -56.054 1.00 67.76 157 GLY A O 1
ATOM 1240 N N . LYS A 1 160 ? -8.241 12.233 -58.167 1.00 65.91 158 LYS A N 1
ATOM 1241 C CA . LYS A 1 160 ? -9.593 11.807 -57.962 1.00 64.82 158 LYS A CA 1
ATOM 1242 C C . LYS A 1 160 ? -9.545 10.686 -56.948 1.00 64.41 158 LYS A C 1
ATOM 1243 O O . LYS A 1 160 ? -10.406 10.570 -56.078 1.00 64.17 158 LYS A O 1
ATOM 1249 N N . ALA A 1 161 ? -8.528 9.861 -57.039 1.00 63.83 159 ALA A N 1
ATOM 1250 C CA . ALA A 1 161 ? -8.498 8.725 -56.143 1.00 65.02 159 ALA A CA 1
ATOM 1251 C C . ALA A 1 161 ? -8.212 9.202 -54.640 1.00 65.62 159 ALA A C 1
ATOM 1252 O O . ALA A 1 161 ? -8.848 8.726 -53.700 1.00 63.79 159 ALA A O 1
ATOM 1254 N N . SER A 1 162 ? -7.297 10.167 -54.482 1.00 65.96 160 SER A N 1
ATOM 1255 C CA . SER A 1 162 ? -7.047 10.818 -53.219 1.00 67.23 160 SER A CA 1
ATOM 1256 C C . SER A 1 162 ? -8.377 11.268 -52.595 1.00 68.54 160 SER A C 1
ATOM 1257 O O . SER A 1 162 ? -8.733 10.822 -51.484 1.00 69.44 160 SER A O 1
ATOM 1260 N N . ARG A 1 163 ? -9.127 12.091 -53.322 1.00 68.50 161 ARG A N 1
ATOM 1261 C CA . ARG A 1 163 ? -10.381 12.604 -52.838 1.00 68.95 161 ARG A CA 1
ATOM 1262 C C . ARG A 1 163 ? -11.353 11.528 -52.409 1.00 69.92 161 ARG A C 1
ATOM 1263 O O . ARG A 1 163 ? -12.041 11.710 -51.390 1.00 71.92 161 ARG A O 1
ATOM 1271 N N . LEU A 1 164 ? -11.402 10.399 -53.116 1.00 69.02 162 LEU A N 1
ATOM 1272 C CA . LEU A 1 164 ? -12.427 9.385 -52.830 1.00 68.09 162 LEU A CA 1
ATOM 1273 C C . LEU A 1 164 ? -12.004 8.489 -51.701 1.00 68.10 162 LEU A C 1
ATOM 1274 O O . LEU A 1 164 ? -12.849 7.900 -50.987 1.00 68.58 162 LEU A O 1
ATOM 1279 N N . LEU A 1 165 ? -10.703 8.339 -51.559 1.00 67.43 163 LEU A N 1
ATOM 1280 C CA . LEU A 1 165 ? -10.145 7.648 -50.409 1.00 67.36 163 LEU A CA 1
ATOM 1281 C C . LEU A 1 165 ? -10.421 8.438 -49.100 1.00 67.92 163 LEU A C 1
ATOM 1282 O O . LEU A 1 165 ? -10.768 7.838 -48.070 1.00 68.10 163 LEU A O 1
ATOM 1287 N N . VAL A 1 166 ? -10.319 9.767 -49.161 1.00 67.45 164 VAL A N 1
ATOM 1288 C CA . VAL A 1 166 ? -10.753 10.595 -48.057 1.00 67.46 164 VAL A CA 1
ATOM 1289 C C . VAL A 1 166 ? -12.245 10.345 -47.803 1.00 68.64 164 VAL A C 1
ATOM 1290 O O . VAL A 1 166 ? -12.622 10.045 -46.677 1.00 70.24 164 VAL A O 1
ATOM 1294 N N . ARG A 1 167 ? -13.085 10.407 -48.827 1.00 68.49 165 ARG A N 1
ATOM 1295 C CA . ARG A 1 167 ? -14.499 10.235 -48.623 1.00 69.12 165 ARG A CA 1
ATOM 1296 C C . ARG A 1 167 ? -14.772 8.878 -47.994 1.00 69.93 165 ARG A C 1
ATOM 1297 O O . ARG A 1 167 ? -15.721 8.724 -47.227 1.00 69.68 165 ARG A O 1
ATOM 1305 N N . GLN A 1 168 ? -13.957 7.888 -48.346 1.00 70.72 166 GLN A N 1
ATOM 1306 C CA . GLN A 1 168 ? -14.139 6.527 -47.835 1.00 71.50 166 GLN A CA 1
ATOM 1307 C C . GLN A 1 168 ? -13.585 6.404 -46.422 1.00 72.20 166 GLN A C 1
ATOM 1308 O O . GLN A 1 168 ? -13.774 5.385 -45.755 1.00 72.21 166 GLN A O 1
ATOM 1314 N N . GLN A 1 169 ? -12.858 7.436 -45.988 1.00 73.14 167 GLN A N 1
ATOM 1315 C CA . GLN A 1 169 ? -12.176 7.435 -44.699 1.00 73.57 167 GLN A CA 1
ATOM 1316 C C . GLN A 1 169 ? -11.110 6.357 -44.644 1.00 73.11 167 GLN A C 1
ATOM 1317 O O . GLN A 1 169 ? -10.903 5.759 -43.607 1.00 72.40 167 GLN A O 1
ATOM 1323 N N . LYS A 1 170 ? -10.444 6.102 -45.766 1.00 72.93 168 LYS A N 1
ATOM 1324 C CA . LYS A 1 170 ? -9.231 5.275 -45.758 1.00 72.63 168 LYS A CA 1
ATOM 1325 C C . LYS A 1 170 ? -8.016 6.198 -45.748 1.00 72.24 168 LYS A C 1
ATOM 1326 O O . LYS A 1 170 ? -7.378 6.445 -46.781 1.00 72.58 168 LYS A O 1
ATOM 1332 N N . PHE A 1 171 ? -7.713 6.743 -44.576 1.00 71.55 169 PHE A N 1
ATOM 1333 C CA . PHE A 1 171 ? -6.786 7.856 -44.486 1.00 70.97 169 PHE A CA 1
ATOM 1334 C C . PHE A 1 171 ? -5.343 7.453 -44.733 1.00 71.62 169 PHE A C 1
ATOM 1335 O O . PHE A 1 171 ? -4.580 8.226 -45.303 1.00 71.60 169 PHE A O 1
ATOM 1343 N N . ASP A 1 172 ? -4.958 6.252 -44.329 1.00 71.92 170 ASP A N 1
ATOM 1344 C CA . ASP A 1 172 ? -3.627 5.781 -44.673 1.00 73.26 170 ASP A CA 1
ATOM 1345 C C . ASP A 1 172 ? -3.413 5.812 -46.188 1.00 73.90 170 ASP A C 1
ATOM 1346 O O . ASP A 1 172 ? -2.418 6.381 -46.660 1.00 73.91 170 ASP A O 1
ATOM 1351 N N . GLU A 1 173 ? -4.338 5.180 -46.936 1.00 74.00 171 GLU A N 1
ATOM 1352 C CA . GLU A 1 173 ? -4.278 5.175 -48.379 1.00 73.72 171 GLU A CA 1
ATOM 1353 C C . GLU A 1 173 ? -4.331 6.602 -48.911 1.00 73.12 171 GLU A C 1
ATOM 1354 O O . GLU A 1 173 ? -3.510 6.962 -49.754 1.00 73.00 171 GLU A O 1
ATOM 1360 N N . ALA A 1 174 ? -5.246 7.422 -48.386 1.00 71.99 172 ALA A N 1
ATOM 1361 C CA . ALA A 1 174 ? -5.336 8.796 -48.845 1.00 71.17 172 ALA A CA 1
ATOM 1362 C C . ALA A 1 174 ? -3.999 9.485 -48.720 1.00 71.04 172 ALA A C 1
ATOM 1363 O O . ALA A 1 174 ? -3.568 10.231 -49.615 1.00 72.81 172 ALA A O 1
ATOM 1365 N N . ALA A 1 175 ? -3.314 9.240 -47.618 1.00 70.01 173 ALA A N 1
ATOM 1366 C CA . ALA A 1 175 ? -2.010 9.862 -47.405 1.00 69.19 173 ALA A CA 1
ATOM 1367 C C . ALA A 1 175 ? -0.984 9.419 -48.458 1.00 68.18 173 ALA A C 1
ATOM 1368 O O . ALA A 1 175 ? -0.207 10.225 -48.950 1.00 67.27 173 ALA A O 1
ATOM 1370 N N . ALA A 1 176 ? -0.951 8.123 -48.756 1.00 67.93 174 ALA A N 1
ATOM 1371 C CA . ALA A 1 176 ? -0.021 7.599 -49.738 1.00 68.08 174 ALA A CA 1
ATOM 1372 C C . ALA A 1 176 ? -0.348 8.218 -51.132 1.00 69.01 174 ALA A C 1
ATOM 1373 O O . ALA A 1 176 ? 0.531 8.710 -51.822 1.00 69.85 174 ALA A O 1
ATOM 1375 N N . SER A 1 177 ? -1.620 8.266 -51.484 1.00 68.84 175 SER A N 1
ATOM 1376 C CA . SER A 1 177 ? -2.047 8.844 -52.725 1.00 69.35 175 SER A CA 1
ATOM 1377 C C . SER A 1 177 ? -1.620 10.322 -52.846 1.00 70.30 175 SER A C 1
ATOM 1378 O O . SER A 1 177 ? -1.141 10.749 -53.921 1.00 70.36 175 SER A O 1
ATOM 1381 N N . LEU A 1 178 ? -1.755 11.089 -51.756 1.00 70.11 176 LEU A N 1
ATOM 1382 C CA . LEU A 1 178 ? -1.430 12.509 -51.795 1.00 69.99 176 LEU A CA 1
ATOM 1383 C C . LEU A 1 178 ? 0.067 12.695 -51.863 1.00 70.52 176 LEU A C 1
ATOM 1384 O O . LEU A 1 178 ? 0.542 13.708 -52.369 1.00 71.31 176 LEU A O 1
ATOM 1389 N N . GLN A 1 179 ? 0.839 11.734 -51.382 1.00 70.77 177 GLN A N 1
ATOM 1390 C CA . GLN A 1 179 ? 2.285 11.929 -51.424 1.00 71.51 177 GLN A CA 1
ATOM 1391 C C . GLN A 1 179 ? 2.719 11.773 -52.892 1.00 71.96 177 GLN A C 1
ATOM 1392 O O . GLN A 1 179 ? 3.558 12.538 -53.420 1.00 72.14 177 GLN A O 1
ATOM 1398 N N . LYS A 1 180 ? 2.118 10.779 -53.534 1.00 71.86 178 LYS A N 1
ATOM 1399 C CA . LYS A 1 180 ? 2.330 10.507 -54.927 1.00 72.09 178 LYS A CA 1
ATOM 1400 C C . LYS A 1 180 ? 1.943 11.724 -55.771 1.00 72.14 178 LYS A C 1
ATOM 1401 O O . LYS A 1 180 ? 2.781 12.203 -56.554 1.00 71.92 178 LYS A O 1
ATOM 1407 N N . GLU A 1 181 ? 0.733 12.260 -55.574 1.00 71.74 179 GLU A N 1
ATOM 1408 C CA . GLU A 1 181 ? 0.333 13.461 -56.303 1.00 72.08 179 GLU A CA 1
ATOM 1409 C C . GLU A 1 181 ? 1.441 14.522 -56.152 1.00 71.59 179 GLU A C 1
ATOM 1410 O O . GLU A 1 181 ? 1.990 15.033 -57.132 1.00 71.31 179 GLU A O 1
ATOM 1416 N N . LYS A 1 182 ? 1.769 14.846 -54.906 1.00 71.69 180 LYS A N 1
ATOM 1417 C CA . LYS A 1 182 ? 2.739 15.897 -54.624 1.00 71.56 180 LYS A CA 1
ATOM 1418 C C . LYS A 1 182 ? 4.078 15.677 -55.344 1.00 71.63 180 LYS A C 1
ATOM 1419 O O . LYS A 1 182 ? 4.638 16.628 -55.870 1.00 71.63 180 LYS A O 1
ATOM 1425 N N . SER A 1 183 ? 4.595 14.451 -55.394 1.00 71.00 181 SER A N 1
ATOM 1426 C CA . SER A 1 183 ? 5.820 14.231 -56.135 1.00 71.73 181 SER A CA 1
ATOM 1427 C C . SER A 1 183 ? 5.689 14.565 -57.654 1.00 72.31 181 SER A C 1
ATOM 1428 O O . SER A 1 183 ? 6.588 15.179 -58.253 1.00 72.18 181 SER A O 1
ATOM 1439 N N . TYR A 1 185 ? 3.521 16.647 -59.105 1.00 70.86 183 TYR A N 1
ATOM 1440 C CA . TYR A 1 185 ? 3.453 18.071 -59.374 1.00 70.59 183 TYR A CA 1
ATOM 1441 C C . TYR A 1 185 ? 4.794 18.730 -59.140 1.00 71.52 183 TYR A C 1
ATOM 1442 O O . TYR A 1 185 ? 5.145 19.755 -59.779 1.00 71.69 183 TYR A O 1
ATOM 1451 N N . LYS A 1 186 ? 5.568 18.122 -58.251 1.00 72.74 184 LYS A N 1
ATOM 1452 C CA . LYS A 1 186 ? 6.910 18.615 -57.966 1.00 73.51 184 LYS A CA 1
ATOM 1453 C C . LYS A 1 186 ? 7.810 18.375 -59.189 1.00 73.57 184 LYS A C 1
ATOM 1454 O O . LYS A 1 186 ? 8.507 19.279 -59.648 1.00 73.16 184 LYS A O 1
ATOM 1460 N N . GLU A 1 187 ? 7.775 17.161 -59.725 1.00 73.87 185 GLU A N 1
ATOM 1461 C CA . GLU A 1 187 ? 8.489 16.876 -60.960 1.00 74.91 185 GLU A CA 1
ATOM 1462 C C . GLU A 1 187 ? 8.114 17.805 -62.131 1.00 74.35 185 GLU A C 1
ATOM 1463 O O . GLU A 1 187 ? 8.978 18.360 -62.766 1.00 74.04 185 GLU A O 1
ATOM 1477 N N . GLU A 1 189 ? 6.992 20.619 -61.807 1.00 71.37 187 GLU A N 1
ATOM 1478 C CA . GLU A 1 189 ? 7.283 21.982 -61.338 1.00 69.91 187 GLU A CA 1
ATOM 1479 C C . GLU A 1 189 ? 6.070 22.878 -61.244 1.00 68.51 187 GLU A C 1
ATOM 1480 O O . GLU A 1 189 ? 6.175 24.069 -61.415 1.00 67.97 187 GLU A O 1
ATOM 1486 N N . ASN A 1 190 ? 4.924 22.281 -60.937 1.00 67.85 188 ASN A N 1
ATOM 1487 C CA . ASN A 1 190 ? 3.716 23.040 -60.680 1.00 68.00 188 ASN A CA 1
ATOM 1488 C C . ASN A 1 190 ? 3.629 23.355 -59.185 1.00 67.70 188 ASN A C 1
ATOM 1489 O O . ASN A 1 190 ? 2.857 22.729 -58.423 1.00 68.09 188 ASN A O 1
ATOM 1494 N N . TYR A 1 191 ? 4.420 24.328 -58.761 1.00 66.86 189 TYR A N 1
ATOM 1495 C CA . TYR A 1 191 ? 4.572 24.568 -57.328 1.00 66.42 189 TYR A CA 1
ATOM 1496 C C . TYR A 1 191 ? 3.278 25.013 -56.632 1.00 66.57 189 TYR A C 1
ATOM 1497 O O . TYR A 1 191 ? 2.906 24.386 -55.655 1.00 67.00 189 TYR A O 1
ATOM 1506 N N . PRO A 1 192 ? 2.542 26.015 -57.195 1.00 66.69 190 PRO A N 1
ATOM 1507 C CA . PRO A 1 192 ? 1.246 26.389 -56.581 1.00 66.28 190 PRO A CA 1
ATOM 1508 C C . PRO A 1 192 ? 0.331 25.214 -56.247 1.00 66.91 190 PRO A C 1
ATOM 1509 O O . PRO A 1 192 ? -0.445 25.280 -55.263 1.00 69.96 190 PRO A O 1
ATOM 1513 N N . THR A 1 193 ? 0.462 24.115 -56.965 1.00 65.54 191 THR A N 1
ATOM 1514 C CA . THR A 1 193 ? -0.445 22.988 -56.751 1.00 64.44 191 THR A CA 1
ATOM 1515 C C . THR A 1 193 ? 0.132 22.077 -55.727 1.00 65.76 191 THR A C 1
ATOM 1516 O O . THR A 1 193 ? -0.611 21.390 -55.026 1.00 67.22 191 THR A O 1
ATOM 1520 N N . CYS A 1 194 ? 1.454 21.997 -55.664 1.00 66.22 192 CYS A N 1
ATOM 1521 C CA . CYS A 1 194 ? 2.094 21.301 -54.527 1.00 67.07 192 CYS A CA 1
ATOM 1522 C C . CYS A 1 194 ? 1.584 21.849 -53.163 1.00 66.52 192 CYS A C 1
ATOM 1523 O O . CYS A 1 194 ? 1.113 21.068 -52.354 1.00 66.19 192 CYS A O 1
ATOM 1526 N N . TYR A 1 195 ? 1.622 23.181 -52.964 1.00 65.92 193 TYR A N 1
ATOM 1527 C CA . TYR A 1 195 ? 1.205 23.785 -51.699 1.00 64.58 193 TYR A CA 1
ATOM 1528 C C . TYR A 1 195 ? -0.166 23.255 -51.310 1.00 65.53 193 TYR A C 1
ATOM 1529 O O . TYR A 1 195 ? -0.354 22.832 -50.136 1.00 65.74 193 TYR A O 1
ATOM 1538 N N . LYS A 1 196 ? -1.087 23.203 -52.299 1.00 65.15 194 LYS A N 1
ATOM 1539 C CA . LYS A 1 196 ? -2.445 22.729 -52.021 1.00 64.73 194 LYS A CA 1
ATOM 1540 C C . LYS A 1 196 ? -2.375 21.262 -51.612 1.00 65.00 194 LYS A C 1
ATOM 1541 O O . LYS A 1 196 ? -3.127 20.837 -50.763 1.00 66.35 194 LYS A O 1
ATOM 1547 N N . LYS A 1 197 ? -1.485 20.472 -52.178 1.00 64.60 195 LYS A N 1
ATOM 1548 C CA . LYS A 1 197 ? -1.481 19.073 -51.760 1.00 66.44 195 LYS A CA 1
ATOM 1549 C C . LYS A 1 197 ? -1.038 18.985 -50.282 1.00 67.86 195 LYS A C 1
ATOM 1550 O O . LYS A 1 197 ? -1.534 18.146 -49.525 1.00 66.95 195 LYS A O 1
ATOM 1556 N N . CYS A 1 198 ? -0.125 19.881 -49.893 1.00 69.50 196 CYS A N 1
ATOM 1557 C CA . CYS A 1 198 ? 0.368 19.930 -48.549 1.00 69.98 196 CYS A CA 1
ATOM 1558 C C . CYS A 1 198 ? -0.777 20.285 -47.577 1.00 69.35 196 CYS A C 1
ATOM 1559 O O . CYS A 1 198 ? -0.921 19.622 -46.545 1.00 68.23 196 CYS A O 1
ATOM 1562 N N . ILE A 1 199 ? -1.641 21.232 -47.962 1.00 68.52 197 ILE A N 1
ATOM 1563 C CA . ILE A 1 199 ? -2.856 21.479 -47.180 1.00 68.09 197 ILE A CA 1
ATOM 1564 C C . ILE A 1 199 ? -3.626 20.208 -46.937 1.00 68.53 197 ILE A C 1
ATOM 1565 O O . ILE A 1 199 ? -3.978 19.861 -45.802 1.00 71.26 197 ILE A O 1
ATOM 1570 N N . ALA A 1 200 ? -3.860 19.475 -47.989 1.00 68.23 198 ALA A N 1
ATOM 1571 C CA . ALA A 1 200 ? -4.654 18.271 -47.901 1.00 67.30 198 ALA A CA 1
ATOM 1572 C C . ALA A 1 200 ? -3.931 17.223 -47.068 1.00 66.70 198 ALA A C 1
ATOM 1573 O O . ALA A 1 200 ? -4.541 16.453 -46.345 1.00 67.21 198 ALA A O 1
ATOM 1575 N N . GLN A 1 201 ? -2.630 17.130 -47.223 1.00 66.45 199 GLN A N 1
ATOM 1576 C CA . GLN A 1 201 ? -1.871 16.137 -46.477 1.00 66.89 199 GLN A CA 1
ATOM 1577 C C . GLN A 1 201 ? -1.997 16.408 -44.940 1.00 66.43 199 GLN A C 1
ATOM 1578 O O . GLN A 1 201 ? -2.222 15.497 -44.154 1.00 65.69 199 GLN A O 1
ATOM 1584 N N . VAL A 1 202 ? -1.892 17.672 -44.553 1.00 64.86 200 VAL A N 1
ATOM 1585 C CA . VAL A 1 202 ? -1.964 18.028 -43.170 1.00 64.45 200 VAL A CA 1
ATOM 1586 C C . VAL A 1 202 ? -3.376 17.726 -42.636 1.00 65.66 200 VAL A C 1
ATOM 1587 O O . VAL A 1 202 ? -3.507 17.117 -41.546 1.00 65.48 200 VAL A O 1
ATOM 1591 N N . LEU A 1 203 ? -4.413 18.065 -43.426 1.00 64.78 201 LEU A N 1
ATOM 1592 C CA . LEU A 1 203 ? -5.789 17.819 -43.000 1.00 63.84 201 LEU A CA 1
ATOM 1593 C C . LEU A 1 203 ? -5.972 16.352 -42.713 1.00 63.95 201 LEU A C 1
ATOM 1594 O O . LEU A 1 203 ? -6.566 15.954 -41.696 1.00 64.28 201 LEU A O 1
ATOM 1599 N N . VAL A 1 204 ? -5.406 15.529 -43.574 1.00 64.17 202 VAL A N 1
ATOM 1600 C CA . VAL A 1 204 ? -5.539 14.091 -43.392 1.00 64.51 202 VAL A CA 1
ATOM 1601 C C . VAL A 1 204 ? -4.802 13.632 -42.142 1.00 65.11 202 VAL A C 1
ATOM 1602 O O . VAL A 1 204 ? -5.296 12.837 -41.378 1.00 66.03 202 VAL A O 1
ATOM 1606 N N . GLN A 1 205 ? -3.605 14.137 -41.924 1.00 65.40 203 GLN A N 1
ATOM 1607 C CA . GLN A 1 205 ? -2.830 13.629 -40.839 1.00 65.62 203 GLN A CA 1
ATOM 1608 C C . GLN A 1 205 ? -3.425 14.068 -39.478 1.00 65.29 203 GLN A C 1
ATOM 1609 O O . GLN A 1 205 ? -3.519 13.253 -38.572 1.00 64.97 203 GLN A O 1
ATOM 1615 N N . LEU A 1 206 ? -3.823 15.328 -39.369 1.00 64.22 204 LEU A N 1
ATOM 1616 C CA . LEU A 1 206 ? -4.518 15.814 -38.220 1.00 64.87 204 LEU A CA 1
ATOM 1617 C C . LEU A 1 206 ? -5.773 14.969 -37.987 1.00 66.72 204 LEU A C 1
ATOM 1618 O O . LEU A 1 206 ? -6.095 14.618 -36.833 1.00 68.03 204 LEU A O 1
ATOM 1623 N N . HIS A 1 207 ? -6.459 14.584 -39.047 1.00 67.54 205 HIS A N 1
ATOM 1624 C CA . HIS A 1 207 ? -7.621 13.742 -38.852 1.00 69.08 205 HIS A CA 1
ATOM 1625 C C . HIS A 1 207 ? -7.260 12.403 -38.263 1.00 69.29 205 HIS A C 1
ATOM 1626 O O . HIS A 1 207 ? -7.985 11.899 -37.430 1.00 70.82 205 HIS A O 1
ATOM 1633 N N . ARG A 1 208 ? -6.138 11.826 -38.671 1.00 69.36 206 ARG A N 1
ATOM 1634 C CA . ARG A 1 208 ? -5.644 10.594 -38.033 1.00 69.42 206 ARG A CA 1
ATOM 1635 C C . ARG A 1 208 ? -5.100 10.888 -36.610 1.00 68.55 206 ARG A C 1
ATOM 1636 O O . ARG A 1 208 ? -4.693 9.979 -35.896 1.00 68.10 206 ARG A O 1
ATOM 1644 N N . ALA A 1 209 ? -5.094 12.160 -36.205 1.00 67.78 207 ALA A N 1
ATOM 1645 C CA . ALA A 1 209 ? -4.479 12.570 -34.917 1.00 67.89 207 ALA A CA 1
ATOM 1646 C C . ALA A 1 209 ? -2.995 12.216 -34.864 1.00 67.45 207 ALA A C 1
ATOM 1647 O O . ALA A 1 209 ? -2.463 11.857 -33.819 1.00 67.95 207 ALA A O 1
ATOM 1649 N N . ASP A 1 210 ? -2.343 12.275 -36.016 1.00 66.63 208 ASP A N 1
ATOM 1650 C CA . ASP A 1 210 ? -0.918 12.044 -36.120 1.00 64.65 208 ASP A CA 1
ATOM 1651 C C . ASP A 1 210 ? -0.261 13.416 -36.329 1.00 64.52 208 ASP A C 1
ATOM 1652 O O . ASP A 1 210 ? 0.195 13.806 -37.415 1.00 64.59 208 ASP A O 1
ATOM 1657 N N . TYR A 1 211 ? -0.227 14.174 -35.256 1.00 65.05 209 TYR A N 1
ATOM 1658 C CA . TYR A 1 211 ? 0.351 15.504 -35.325 1.00 65.54 209 TYR A CA 1
ATOM 1659 C C . TYR A 1 211 ? 1.810 15.537 -35.813 1.00 66.38 209 TYR A C 1
ATOM 1660 O O . TYR A 1 211 ? 2.198 16.505 -36.497 1.00 66.56 209 TYR A O 1
ATOM 1669 N N . VAL A 1 212 ? 2.618 14.523 -35.446 1.00 66.32 210 VAL A N 1
ATOM 1670 C CA . VAL A 1 212 ? 3.986 14.462 -35.948 1.00 66.54 210 VAL A CA 1
ATOM 1671 C C . VAL A 1 212 ? 4.036 14.360 -37.484 1.00 66.69 210 VAL A C 1
ATOM 1672 O O . VAL A 1 212 ? 4.721 15.177 -38.112 1.00 67.33 210 VAL A O 1
ATOM 1676 N N . ALA A 1 213 ? 3.299 13.413 -38.072 1.00 66.11 211 ALA A N 1
ATOM 1677 C CA . ALA A 1 213 ? 3.269 13.243 -39.502 1.00 66.17 211 ALA A CA 1
ATOM 1678 C C . ALA A 1 213 ? 2.822 14.556 -40.132 1.00 67.40 211 ALA A C 1
ATOM 1679 O O . ALA A 1 213 ? 3.373 14.987 -41.146 1.00 68.19 211 ALA A O 1
ATOM 1681 N N . ALA A 1 214 ? 1.881 15.250 -39.487 1.00 68.12 212 ALA A N 1
ATOM 1682 C CA . ALA A 1 214 ? 1.339 16.471 -40.071 1.00 68.38 212 ALA A CA 1
ATOM 1683 C C . ALA A 1 214 ? 2.442 17.488 -40.152 1.00 69.29 212 ALA A C 1
ATOM 1684 O O . ALA A 1 214 ? 2.603 18.194 -41.124 1.00 70.40 212 ALA A O 1
ATOM 1686 N N . GLN A 1 215 ? 3.248 17.547 -39.123 1.00 70.15 213 GLN A N 1
ATOM 1687 C CA . GLN A 1 215 ? 4.228 18.586 -39.053 1.00 70.80 213 GLN A CA 1
ATOM 1688 C C . GLN A 1 215 ? 5.376 18.289 -40.008 1.00 70.41 213 GLN A C 1
ATOM 1689 O O . GLN A 1 215 ? 5.859 19.191 -40.690 1.00 70.12 213 GLN A O 1
ATOM 1695 N N . LYS A 1 216 ? 5.736 17.016 -40.099 1.00 70.17 214 LYS A N 1
ATOM 1696 C CA . LYS A 1 216 ? 6.617 16.513 -41.110 1.00 71.25 214 LYS A CA 1
ATOM 1697 C C . LYS A 1 216 ? 6.239 16.951 -42.560 1.00 71.91 214 LYS A C 1
ATOM 1698 O O . LYS A 1 216 ? 7.124 17.379 -43.291 1.00 72.63 214 LYS A O 1
ATOM 1704 N N . CYS A 1 217 ? 4.962 16.864 -42.976 1.00 70.98 215 CYS A N 1
ATOM 1705 C CA . CYS A 1 217 ? 4.608 17.321 -44.299 1.00 71.55 215 CYS A CA 1
ATOM 1706 C C . CYS A 1 217 ? 5.011 18.759 -44.507 1.00 72.03 215 CYS A C 1
ATOM 1707 O O . CYS A 1 217 ? 5.544 19.096 -45.580 1.00 73.75 215 CYS A O 1
ATOM 1710 N N . VAL A 1 218 ? 4.705 19.620 -43.532 1.00 70.96 216 VAL A N 1
ATOM 1711 C CA . VAL A 1 218 ? 5.046 21.026 -43.641 1.00 70.33 216 VAL A CA 1
ATOM 1712 C C . VAL A 1 218 ? 6.565 21.174 -43.689 1.00 70.89 216 VAL A C 1
ATOM 1713 O O . VAL A 1 218 ? 7.077 21.917 -44.523 1.00 70.34 216 VAL A O 1
ATOM 1717 N N . ARG A 1 219 ? 7.280 20.440 -42.837 1.00 71.20 217 ARG A N 1
ATOM 1718 C CA . ARG A 1 219 ? 8.723 20.571 -42.795 1.00 73.48 217 ARG A CA 1
ATOM 1719 C C . ARG A 1 219 ? 9.308 20.231 -44.150 1.00 73.37 217 ARG A C 1
ATOM 1720 O O . ARG A 1 219 ? 10.224 20.923 -44.612 1.00 73.41 217 ARG A O 1
ATOM 1728 N N . GLU A 1 220 ? 8.768 19.178 -44.780 1.00 72.65 218 GLU A N 1
ATOM 1729 C CA . GLU A 1 220 ? 9.265 18.685 -46.032 1.00 72.41 218 GLU A CA 1
ATOM 1730 C C . GLU A 1 220 ? 8.993 19.693 -47.097 1.00 70.94 218 GLU A C 1
ATOM 1731 O O . GLU A 1 220 ? 9.817 19.902 -47.955 1.00 71.35 218 GLU A O 1
ATOM 1737 N N . SER A 1 221 ? 7.866 20.373 -47.007 1.00 69.97 219 SER A N 1
ATOM 1738 C CA . SER A 1 221 ? 7.462 21.278 -48.067 1.00 69.11 219 SER A CA 1
ATOM 1739 C C . SER A 1 221 ? 8.304 22.564 -48.111 1.00 68.81 219 SER A C 1
ATOM 1740 O O . SER A 1 221 ? 8.297 23.287 -49.126 1.00 69.09 219 SER A O 1
ATOM 1743 N N . TYR A 1 222 ? 9.017 22.862 -47.025 1.00 66.95 220 TYR A N 1
ATOM 1744 C CA . TYR A 1 222 ? 9.842 24.071 -47.020 1.00 65.76 220 TYR A CA 1
ATOM 1745 C C . TYR A 1 222 ? 10.841 24.059 -48.153 1.00 64.09 220 TYR A C 1
ATOM 1746 O O . TYR A 1 222 ? 11.211 25.085 -48.674 1.00 64.25 220 TYR A O 1
ATOM 1755 N N . SER A 1 223 ? 11.265 22.891 -48.564 1.00 63.10 221 SER A N 1
ATOM 1756 C CA . SER A 1 223 ? 12.208 22.849 -49.650 1.00 63.11 221 SER A CA 1
ATOM 1757 C C . SER A 1 223 ? 11.532 22.944 -51.050 1.00 63.19 221 SER A C 1
ATOM 1758 O O . SER A 1 223 ? 12.241 23.037 -52.038 1.00 65.05 221 SER A O 1
ATOM 1761 N N . ILE A 1 224 ? 10.199 22.912 -51.146 1.00 61.90 222 ILE A N 1
ATOM 1762 C CA . ILE A 1 224 ? 9.511 23.212 -52.398 1.00 61.13 222 ILE A CA 1
ATOM 1763 C C . ILE A 1 224 ? 9.531 24.702 -52.681 1.00 59.83 222 ILE A C 1
ATOM 1764 O O . ILE A 1 224 ? 9.020 25.474 -51.871 1.00 59.64 222 ILE A O 1
ATOM 1769 N N . PRO A 1 225 ? 10.133 25.108 -53.825 1.00 58.57 223 PRO A N 1
ATOM 1770 C CA . PRO A 1 225 ? 10.315 26.552 -54.082 1.00 57.92 223 PRO A CA 1
ATOM 1771 C C . PRO A 1 225 ? 8.995 27.319 -53.961 1.00 57.27 223 PRO A C 1
ATOM 1772 O O . PRO A 1 225 ? 7.964 26.859 -54.456 1.00 56.97 223 PRO A O 1
ATOM 1776 N N . GLY A 1 226 ? 9.044 28.438 -53.254 1.00 56.41 224 GLY A N 1
ATOM 1777 C CA . GLY A 1 226 ? 7.919 29.316 -53.081 1.00 56.21 224 GLY A CA 1
ATOM 1778 C C . GLY A 1 226 ? 6.957 28.894 -51.986 1.00 56.98 224 GLY A C 1
ATOM 1779 O O . GLY A 1 226 ? 6.022 29.638 -51.653 1.00 57.16 224 GLY A O 1
ATOM 1780 N N . PHE A 1 227 ? 7.117 27.696 -51.444 1.00 56.87 225 PHE A N 1
ATOM 1781 C CA . PHE A 1 227 ? 6.257 27.316 -50.347 1.00 58.87 225 PHE A CA 1
ATOM 1782 C C . PHE A 1 227 ? 6.434 28.189 -49.054 1.00 60.19 225 PHE A C 1
ATOM 1783 O O . PHE A 1 227 ? 5.455 28.670 -48.483 1.00 61.30 225 PHE A O 1
ATOM 1791 N N . SER A 1 228 ? 7.655 28.431 -48.605 1.00 60.47 226 SER A N 1
ATOM 1792 C CA . SER A 1 228 ? 7.814 29.109 -47.312 1.00 60.64 226 SER A CA 1
ATOM 1793 C C . SER A 1 228 ? 7.107 30.445 -47.296 1.00 60.93 226 SER A C 1
ATOM 1794 O O . SER A 1 228 ? 6.548 30.805 -46.296 1.00 61.58 226 SER A O 1
ATOM 1797 N N . GLY A 1 229 ? 7.051 31.153 -48.416 1.00 61.62 227 GLY A N 1
ATOM 1798 C CA . GLY A 1 229 ? 6.542 32.527 -48.390 1.00 61.85 227 GLY A CA 1
ATOM 1799 C C . GLY A 1 229 ? 5.089 32.591 -48.830 1.00 62.07 227 GLY A C 1
ATOM 1800 O O . GLY A 1 229 ? 4.525 33.668 -48.911 1.00 62.56 227 GLY A O 1
ATOM 1801 N N . SER A 1 230 ? 4.485 31.451 -49.102 1.00 61.89 228 SER A N 1
ATOM 1802 C CA . SER A 1 230 ? 3.107 31.456 -49.537 1.00 64.31 228 SER A CA 1
ATOM 1803 C C . SER A 1 230 ? 2.029 31.554 -48.425 1.00 65.71 228 SER A C 1
ATOM 1804 O O . SER A 1 230 ? 2.259 31.116 -47.299 1.00 67.00 228 SER A O 1
ATOM 1807 N N . GLU A 1 231 ? 0.841 32.066 -48.758 1.00 67.23 229 GLU A N 1
ATOM 1808 C CA . GLU A 1 231 ? -0.338 32.004 -47.884 1.00 68.31 229 GLU A CA 1
ATOM 1809 C C . GLU A 1 231 ? -0.632 30.600 -47.426 1.00 68.06 229 GLU A C 1
ATOM 1810 O O . GLU A 1 231 ? -1.108 30.397 -46.304 1.00 69.05 229 GLU A O 1
ATOM 1816 N N . ASP A 1 232 ? -0.356 29.623 -48.277 1.00 66.64 230 ASP A N 1
ATOM 1817 C CA . ASP A 1 232 ? -0.675 28.262 -47.935 1.00 66.21 230 ASP A CA 1
ATOM 1818 C C . ASP A 1 232 ? 0.085 27.836 -46.703 1.00 66.67 230 ASP A C 1
ATOM 1819 O O . ASP A 1 232 ? -0.445 27.153 -45.823 1.00 68.09 230 ASP A O 1
ATOM 1824 N N . CYS A 1 233 ? 1.352 28.225 -46.655 1.00 66.35 231 CYS A N 1
ATOM 1825 C CA . CYS A 1 233 ? 2.222 27.804 -45.636 1.00 65.06 231 CYS A CA 1
ATOM 1826 C C . CYS A 1 233 ? 1.838 28.593 -44.405 1.00 64.39 231 CYS A C 1
ATOM 1827 O O . CYS A 1 233 ? 1.807 28.032 -43.335 1.00 63.36 231 CYS A O 1
ATOM 1830 N N . ALA A 1 234 ? 1.479 29.867 -44.561 1.00 63.51 232 ALA A N 1
ATOM 1831 C CA . ALA A 1 234 ? 1.119 30.652 -43.381 1.00 64.23 232 ALA A CA 1
ATOM 1832 C C . ALA A 1 234 ? -0.082 30.016 -42.686 1.00 65.13 232 ALA A C 1
ATOM 1833 O O . ALA A 1 234 ? -0.111 29.837 -41.441 1.00 67.37 232 ALA A O 1
ATOM 1835 N N . ALA A 1 235 ? -1.041 29.597 -43.491 1.00 64.99 233 ALA A N 1
ATOM 1836 C CA . ALA A 1 235 ? -2.253 29.031 -42.986 1.00 63.88 233 ALA A CA 1
ATOM 1837 C C . ALA A 1 235 ? -1.990 27.717 -42.282 1.00 64.53 233 ALA A C 1
ATOM 1838 O O . ALA A 1 235 ? -2.611 27.473 -41.234 1.00 64.23 233 ALA A O 1
ATOM 1840 N N . LEU A 1 236 ? -1.121 26.866 -42.851 1.00 63.99 234 LEU A N 1
ATOM 1841 C CA . LEU A 1 236 ? -0.828 25.582 -42.226 1.00 64.67 234 LEU A CA 1
ATOM 1842 C C . LEU A 1 236 ? -0.020 25.769 -40.911 1.00 65.24 234 LEU A C 1
ATOM 1843 O O . LEU A 1 236 ? -0.090 24.953 -39.992 1.00 65.15 234 LEU A O 1
ATOM 1848 N N . GLU A 1 237 ? 0.708 26.856 -40.818 1.00 64.84 235 GLU A N 1
ATOM 1849 C CA . GLU A 1 237 ? 1.520 27.044 -39.645 1.00 66.79 235 GLU A CA 1
ATOM 1850 C C . GLU A 1 237 ? 0.561 27.489 -38.525 1.00 67.66 235 GLU A C 1
ATOM 1851 O O . GLU A 1 237 ? 0.602 26.955 -37.418 1.00 68.53 235 GLU A O 1
ATOM 1857 N N . ASP A 1 238 ? -0.357 28.389 -38.856 1.00 67.77 236 ASP A N 1
ATOM 1858 C CA . ASP A 1 238 ? -1.450 28.740 -37.949 1.00 67.77 236 ASP A CA 1
ATOM 1859 C C . ASP A 1 238 ? -2.315 27.540 -37.537 1.00 67.68 236 ASP A C 1
ATOM 1860 O O . ASP A 1 238 ? -2.792 27.472 -36.438 1.00 69.40 236 ASP A O 1
ATOM 1865 N N . LEU A 1 239 ? -2.523 26.592 -38.412 1.00 66.89 237 LEU A N 1
ATOM 1866 C CA . LEU A 1 239 ? -3.330 25.473 -38.070 1.00 65.85 237 LEU A CA 1
ATOM 1867 C C . LEU A 1 239 ? -2.614 24.590 -37.078 1.00 66.29 237 LEU A C 1
ATOM 1868 O O . LEU A 1 239 ? -3.184 24.223 -36.060 1.00 66.69 237 LEU A O 1
ATOM 1873 N N . LEU A 1 240 ? -1.373 24.221 -37.396 1.00 67.00 238 LEU A N 1
ATOM 1874 C CA . LEU A 1 240 ? -0.555 23.418 -36.511 1.00 66.84 238 LEU A CA 1
ATOM 1875 C C . LEU A 1 240 ? -0.405 24.108 -35.130 1.00 66.82 238 LEU A C 1
ATOM 1876 O O . LEU A 1 240 ? -0.671 23.501 -34.109 1.00 66.27 238 LEU A O 1
ATOM 1881 N N . GLN A 1 241 ? -0.096 25.389 -35.132 1.00 66.47 239 GLN A N 1
ATOM 1882 C CA . GLN A 1 241 ? 0.037 26.101 -33.905 1.00 68.84 239 GLN A CA 1
ATOM 1883 C C . GLN A 1 241 ? -1.202 25.977 -33.031 1.00 70.15 239 GLN A C 1
ATOM 1884 O O . GLN A 1 241 ? -1.110 25.727 -31.803 1.00 70.78 239 GLN A O 1
ATOM 1890 N N . ALA A 1 242 ? -2.351 26.137 -33.670 1.00 70.18 240 ALA A N 1
ATOM 1891 C CA . ALA A 1 242 ? -3.611 26.083 -32.998 1.00 70.16 240 ALA A CA 1
ATOM 1892 C C . ALA A 1 242 ? -3.861 24.698 -32.472 1.00 70.66 240 ALA A C 1
ATOM 1893 O O . ALA A 1 242 ? -4.375 24.570 -31.398 1.00 70.98 240 ALA A O 1
ATOM 1895 N N . TYR A 1 243 ? -3.491 23.664 -33.215 1.00 71.44 241 TYR A N 1
ATOM 1896 C CA . TYR A 1 243 ? -3.724 22.295 -32.765 1.00 72.10 241 TYR A CA 1
ATOM 1897 C C . TYR A 1 243 ? -2.786 21.986 -31.590 1.00 73.85 241 TYR A C 1
ATOM 1898 O O . TYR A 1 243 ? -3.153 21.264 -30.654 1.00 75.29 241 TYR A O 1
ATOM 1907 N N . ASP A 1 244 ? -1.594 22.581 -31.611 1.00 74.11 242 ASP A N 1
ATOM 1908 C CA . ASP A 1 244 ? -0.591 22.273 -30.651 1.00 74.30 242 ASP A CA 1
ATOM 1909 C C . ASP A 1 244 ? -0.986 22.952 -29.337 1.00 74.82 242 ASP A C 1
ATOM 1910 O O . ASP A 1 244 ? -1.084 22.281 -28.296 1.00 76.07 242 ASP A O 1
ATOM 1915 N N . GLU A 1 245 ? -1.213 24.266 -29.386 1.00 73.86 243 GLU A N 1
ATOM 1916 C CA . GLU A 1 245 ? -1.750 25.036 -28.257 1.00 72.71 243 GLU A CA 1
ATOM 1917 C C . GLU A 1 245 ? -3.210 24.741 -27.885 1.00 72.63 243 GLU A C 1
ATOM 1918 O O . GLU A 1 245 ? -3.761 25.360 -26.976 1.00 71.61 243 GLU A O 1
ATOM 1924 N N . GLN A 1 246 ? -3.854 23.826 -28.604 1.00 72.80 244 GLN A N 1
ATOM 1925 C CA . GLN A 1 246 ? -5.255 23.513 -28.312 1.00 73.46 244 GLN A CA 1
ATOM 1926 C C . GLN A 1 246 ? -6.202 24.743 -28.302 1.00 72.95 244 GLN A C 1
ATOM 1927 O O . GLN A 1 246 ? -7.111 24.827 -27.493 1.00 72.99 244 GLN A O 1
ATOM 1933 N N . ASP A 1 247 ? -5.972 25.691 -29.208 1.00 72.22 245 ASP A N 1
ATOM 1934 C CA . ASP A 1 247 ? -6.801 26.887 -29.360 1.00 71.55 245 ASP A CA 1
ATOM 1935 C C . ASP A 1 247 ? -7.980 26.632 -30.335 1.00 72.03 245 ASP A C 1
ATOM 1936 O O . ASP A 1 247 ? -7.835 26.756 -31.547 1.00 72.16 245 ASP A O 1
ATOM 1941 N N . GLU A 1 248 ? -9.140 26.274 -29.817 1.00 72.33 246 GLU A N 1
ATOM 1942 C CA . GLU A 1 248 ? -10.273 25.908 -30.662 1.00 73.21 246 GLU A CA 1
ATOM 1943 C C . GLU A 1 248 ? -10.729 27.014 -31.624 1.00 73.05 246 GLU A C 1
ATOM 1944 O O . GLU A 1 248 ? -10.953 26.771 -32.798 1.00 72.70 246 GLU A O 1
ATOM 1950 N N . GLU A 1 249 ? -10.849 28.222 -31.115 1.00 73.17 247 GLU A N 1
ATOM 1951 C CA . GLU A 1 249 ? -11.224 29.380 -31.901 1.00 74.44 247 GLU A CA 1
ATOM 1952 C C . GLU A 1 249 ? -10.359 29.556 -33.141 1.00 74.43 247 GLU A C 1
ATOM 1953 O O . GLU A 1 249 ? -10.884 29.766 -34.227 1.00 74.83 247 GLU A O 1
ATOM 1959 N N . GLN A 1 250 ? -9.041 29.494 -32.987 1.00 74.10 248 GLN A N 1
ATOM 1960 C CA . GLN A 1 250 ? -8.140 29.593 -34.101 1.00 73.60 248 GLN A CA 1
ATOM 1961 C C . GLN A 1 250 ? -8.262 28.394 -35.043 1.00 72.35 248 GLN A C 1
ATOM 1962 O O . GLN A 1 250 ? -8.129 28.545 -36.248 1.00 72.37 248 GLN A O 1
ATOM 1968 N N . LEU A 1 251 ? -8.490 27.197 -34.530 1.00 70.38 249 LEU A N 1
ATOM 1969 C CA . LEU A 1 251 ? -8.422 26.041 -35.397 1.00 68.73 249 LEU A CA 1
ATOM 1970 C C . LEU A 1 251 ? -9.658 26.057 -36.305 1.00 69.39 249 LEU A C 1
ATOM 1971 O O . LEU A 1 251 ? -9.607 25.711 -37.517 1.00 68.70 249 LEU A O 1
ATOM 1976 N N . LEU A 1 252 ? -10.785 26.432 -35.705 1.00 68.94 250 LEU A N 1
ATOM 1977 C CA . LEU A 1 252 ? -12.026 26.556 -36.431 1.00 68.31 250 LEU A CA 1
ATOM 1978 C C . LEU A 1 252 ? -11.935 27.687 -37.454 1.00 68.71 250 LEU A C 1
ATOM 1979 O O . LEU A 1 252 ? -12.385 27.496 -38.582 1.00 68.43 250 LEU A O 1
ATOM 1984 N N . ARG A 1 253 ? -11.387 28.844 -37.063 1.00 68.47 251 ARG A N 1
ATOM 1985 C CA . ARG A 1 253 ? -11.184 29.968 -37.978 1.00 69.22 251 ARG A CA 1
ATOM 1986 C C . ARG A 1 253 ? -10.368 29.541 -39.176 1.00 69.23 251 ARG A C 1
ATOM 1987 O O . ARG A 1 253 ? -10.735 29.810 -40.281 1.00 70.12 251 ARG A O 1
ATOM 1995 N N . VAL A 1 254 ? -9.249 28.868 -38.975 1.00 69.34 252 VAL A N 1
ATOM 1996 C CA . VAL A 1 254 ? -8.412 28.556 -40.111 1.00 68.56 252 VAL A CA 1
ATOM 1997 C C . VAL A 1 254 ? -9.154 27.586 -41.014 1.00 68.98 252 VAL A C 1
ATOM 1998 O O . VAL A 1 254 ? -9.200 27.779 -42.211 1.00 69.98 252 VAL A O 1
ATOM 2002 N N . CYS A 1 255 ? -9.721 26.534 -40.446 1.00 68.44 253 CYS A N 1
ATOM 2003 C CA . CYS A 1 255 ? -10.440 25.561 -41.217 1.00 68.30 253 CYS A CA 1
ATOM 2004 C C . CYS A 1 255 ? -11.649 26.129 -41.969 1.00 68.74 253 CYS A C 1
ATOM 2005 O O . CYS A 1 255 ? -12.286 25.417 -42.725 1.00 69.08 253 CYS A O 1
ATOM 2008 N N . ARG A 1 256 ? -11.951 27.401 -41.791 1.00 68.52 254 ARG A N 1
ATOM 2009 C CA . ARG A 1 256 ? -13.120 27.992 -42.426 1.00 68.02 254 ARG A CA 1
ATOM 2010 C C . ARG A 1 256 ? -12.744 29.224 -43.267 1.00 68.42 254 ARG A C 1
ATOM 2011 O O . ARG A 1 256 ? -13.615 29.923 -43.783 1.00 68.89 254 ARG A O 1
ATOM 2019 N N . SER A 1 257 ? -11.445 29.479 -43.387 1.00 68.38 255 SER A N 1
ATOM 2020 C CA . SER A 1 257 ? -10.906 30.491 -44.287 1.00 67.73 255 SER A CA 1
ATOM 2021 C C . SER A 1 257 ? -10.999 29.990 -45.745 1.00 67.28 255 SER A C 1
ATOM 2022 O O . SER A 1 257 ? -10.973 28.768 -46.033 1.00 65.39 255 SER A O 1
ATOM 2025 N N . PRO A 1 258 ? -11.116 30.946 -46.678 1.00 67.80 256 PRO A N 1
ATOM 2026 C CA . PRO A 1 258 ? -11.245 30.692 -48.123 1.00 67.79 256 PRO A CA 1
ATOM 2027 C C . PRO A 1 258 ? -10.147 29.742 -48.633 1.00 68.74 256 PRO A C 1
ATOM 2028 O O . PRO A 1 258 ? -10.433 28.817 -49.417 1.00 68.83 256 PRO A O 1
ATOM 2032 N N . LEU A 1 259 ? -8.900 29.934 -48.182 1.00 69.02 257 LEU A N 1
ATOM 2033 C CA . LEU A 1 259 ? -7.862 29.057 -48.625 1.00 69.68 257 LEU A CA 1
ATOM 2034 C C . LEU A 1 259 ? -8.316 27.653 -48.459 1.00 70.36 257 LEU A C 1
ATOM 2035 O O . LEU A 1 259 ? -8.023 26.810 -49.311 1.00 72.87 257 LEU A O 1
ATOM 2040 N N . VAL A 1 260 ? -9.018 27.360 -47.367 1.00 69.51 258 VAL A N 1
ATOM 2041 C CA . VAL A 1 260 ? -9.311 25.962 -47.067 1.00 67.43 258 VAL A CA 1
ATOM 2042 C C . VAL A 1 260 ? -10.673 25.585 -47.590 1.00 68.11 258 VAL A C 1
ATOM 2043 O O . VAL A 1 260 ? -10.852 24.504 -48.118 1.00 67.64 258 VAL A O 1
ATOM 2047 N N . THR A 1 261 ? -11.661 26.465 -47.473 1.00 68.24 259 THR A N 1
ATOM 2048 C CA . THR A 1 261 ? -13.002 26.045 -47.873 1.00 68.06 259 THR A CA 1
ATOM 2049 C C . THR A 1 261 ? -13.128 25.964 -49.386 1.00 69.02 259 THR A C 1
ATOM 2050 O O . THR A 1 261 ? -14.076 25.338 -49.923 1.00 68.96 259 THR A O 1
ATOM 2054 N N . TYR A 1 262 ? -12.206 26.605 -50.113 1.00 68.97 260 TYR A N 1
ATOM 2055 C CA . TYR A 1 262 ? -12.270 26.483 -51.571 1.00 67.69 260 TYR A CA 1
ATOM 2056 C C . TYR A 1 262 ? -11.464 25.274 -52.047 1.00 67.96 260 TYR A C 1
ATOM 2057 O O . TYR A 1 262 ? -11.315 25.068 -53.234 1.00 68.80 260 TYR A O 1
ATOM 2074 N N . ASP A 1 264 ? -11.037 21.294 -52.897 1.00 71.67 262 ASP A N 1
ATOM 2075 C CA . ASP A 1 264 ? -12.004 20.300 -53.332 1.00 71.05 262 ASP A CA 1
ATOM 2076 C C . ASP A 1 264 ? -12.866 19.854 -52.174 1.00 70.99 262 ASP A C 1
ATOM 2077 O O . ASP A 1 264 ? -12.393 19.766 -51.024 1.00 71.34 262 ASP A O 1
ATOM 2082 N N . ASN A 1 265 ? -14.123 19.516 -52.489 1.00 70.65 263 ASN A N 1
ATOM 2083 C CA . ASN A 1 265 ? -15.155 19.227 -51.502 1.00 69.27 263 ASN A CA 1
ATOM 2084 C C . ASN A 1 265 ? -14.737 18.254 -50.397 1.00 69.11 263 ASN A C 1
ATOM 2085 O O . ASN A 1 265 ? -14.891 18.560 -49.220 1.00 69.58 263 ASN A O 1
ATOM 2090 N N . ASP A 1 266 ? -14.189 17.103 -50.759 1.00 68.34 264 ASP A N 1
ATOM 2091 C CA . ASP A 1 266 ? -13.764 16.131 -49.769 1.00 68.51 264 ASP A CA 1
ATOM 2092 C C . ASP A 1 266 ? -12.729 16.648 -48.735 1.00 70.04 264 ASP A C 1
ATOM 2093 O O . ASP A 1 266 ? -12.745 16.208 -47.569 1.00 70.64 264 ASP A O 1
ATOM 2098 N N . TYR A 1 267 ? -11.836 17.563 -49.129 1.00 69.71 265 TYR A N 1
ATOM 2099 C CA . TYR A 1 267 ? -10.903 18.097 -48.172 1.00 69.72 265 TYR A CA 1
ATOM 2100 C C . TYR A 1 267 ? -11.576 19.209 -47.363 1.00 70.43 265 TYR A C 1
ATOM 2101 O O . TYR A 1 267 ? -11.296 19.368 -46.185 1.00 71.05 265 TYR A O 1
ATOM 2110 N N . ALA A 1 268 ? -12.437 20.004 -47.994 1.00 70.25 266 ALA A N 1
ATOM 2111 C CA . ALA A 1 268 ? -13.056 21.114 -47.280 1.00 69.99 266 ALA A CA 1
ATOM 2112 C C . ALA A 1 268 ? -13.879 20.554 -46.129 1.00 69.74 266 ALA A C 1
ATOM 2113 O O . ALA A 1 268 ? -13.890 21.103 -45.030 1.00 68.66 266 ALA A O 1
ATOM 2115 N N . LYS A 1 269 ? -14.563 19.450 -46.409 1.00 69.73 267 LYS A N 1
ATOM 2116 C CA . LYS A 1 269 ? -15.419 18.801 -45.418 1.00 70.07 267 LYS A CA 1
ATOM 2117 C C . LYS A 1 269 ? -14.565 18.267 -44.243 1.00 70.30 267 LYS A C 1
ATOM 2118 O O . LYS A 1 269 ? -14.930 18.353 -43.054 1.00 70.05 267 LYS A O 1
ATOM 2124 N N . LEU A 1 270 ? -13.422 17.697 -44.604 1.00 70.41 268 LEU A N 1
ATOM 2125 C CA . LEU A 1 270 ? -12.536 17.076 -43.656 1.00 69.90 268 LEU A CA 1
ATOM 2126 C C . LEU A 1 270 ? -12.016 18.163 -42.742 1.00 69.85 268 LEU A C 1
ATOM 2127 O O . LEU A 1 270 ? -11.792 17.937 -41.579 1.00 70.35 268 LEU A O 1
ATOM 2132 N N . ALA A 1 271 ? -11.863 19.362 -43.277 1.00 69.52 269 ALA A N 1
ATOM 2133 C CA . ALA A 1 271 ? -11.436 20.483 -42.482 1.00 69.54 269 ALA A CA 1
ATOM 2134 C C . ALA A 1 271 ? -12.550 20.923 -41.563 1.00 69.88 269 ALA A C 1
ATOM 2135 O O . ALA A 1 271 ? -12.268 21.367 -40.467 1.00 70.48 269 ALA A O 1
ATOM 2137 N N . ILE A 1 272 ? -13.797 20.816 -42.023 1.00 70.61 270 ILE A N 1
ATOM 2138 C CA . ILE A 1 272 ? -14.937 21.275 -41.275 1.00 71.89 270 ILE A CA 1
ATOM 2139 C C . ILE A 1 272 ? -15.045 20.476 -39.992 1.00 72.89 270 ILE A C 1
ATOM 2140 O O . ILE A 1 272 ? -15.338 21.028 -38.930 1.00 71.64 270 ILE A O 1
ATOM 2145 N N . SER A 1 273 ? -14.760 19.185 -40.095 1.00 74.32 271 SER A N 1
ATOM 2146 C CA . SER A 1 273 ? -15.003 18.269 -38.979 1.00 76.75 271 SER A CA 1
ATOM 2147 C C . SER A 1 273 ? -13.833 18.155 -37.990 1.00 77.69 271 SER A C 1
ATOM 2148 O O . SER A 1 273 ? -13.914 17.410 -37.007 1.00 78.71 271 SER A O 1
ATOM 2151 N N . LEU A 1 274 ? -12.757 18.888 -38.239 1.00 78.10 272 LEU A N 1
ATOM 2152 C CA . LEU A 1 274 ? -11.594 18.818 -37.405 1.00 78.23 272 LEU A CA 1
ATOM 2153 C C . LEU A 1 274 ? -11.828 19.488 -36.071 1.00 79.41 272 LEU A C 1
ATOM 2154 O O . LEU A 1 274 ? -12.359 20.594 -36.024 1.00 80.28 272 LEU A O 1
ATOM 2159 N N . LYS A 1 275 ? -11.412 18.839 -34.984 1.00 80.45 273 LYS A N 1
ATOM 2160 C CA . LYS A 1 275 ? -11.444 19.484 -33.644 1.00 81.68 273 LYS A CA 1
ATOM 2161 C C . LYS A 1 275 ? -10.102 19.450 -32.925 1.00 82.08 273 LYS A C 1
ATOM 2162 O O . LYS A 1 275 ? -9.363 18.483 -33.027 1.00 81.79 273 LYS A O 1
ATOM 2168 N N . VAL A 1 276 ? -9.800 20.521 -32.201 1.00 83.40 274 VAL A N 1
ATOM 2169 C CA . VAL A 1 276 ? -8.746 20.534 -31.179 1.00 84.86 274 VAL A CA 1
ATOM 2170 C C . VAL A 1 276 ? -8.778 19.230 -30.326 1.00 85.63 274 VAL A C 1
ATOM 2171 O O . VAL A 1 276 ? -9.851 18.776 -29.937 1.00 86.25 274 VAL A O 1
ATOM 2175 N N . PRO A 1 277 ? -7.609 18.607 -30.074 1.00 86.21 275 PRO A N 1
ATOM 2176 C CA . PRO A 1 277 ? -7.560 17.300 -29.374 1.00 86.34 275 PRO A CA 1
ATOM 2177 C C . PRO A 1 277 ? -8.079 17.305 -27.927 1.00 85.95 275 PRO A C 1
ATOM 2178 O O . PRO A 1 277 ? -8.083 18.349 -27.289 1.00 85.24 275 PRO A O 1
ATOM 2182 N N . ALA B 1 3 ? -11.232 -12.127 32.457 1.00 77.23 1 ALA B N 1
ATOM 2183 C CA . ALA B 1 3 ? -12.077 -13.114 31.726 1.00 77.12 1 ALA B CA 1
ATOM 2184 C C . ALA B 1 3 ? -13.490 -12.556 31.500 1.00 77.21 1 ALA B C 1
ATOM 2185 O O . ALA B 1 3 ? -13.652 -11.417 31.034 1.00 76.39 1 ALA B O 1
ATOM 2187 N N . ALA B 1 4 ? -14.498 -13.363 31.854 1.00 77.49 2 ALA B N 1
ATOM 2188 C CA . ALA B 1 4 ? -15.913 -12.981 31.739 1.00 77.75 2 ALA B CA 1
ATOM 2189 C C . ALA B 1 4 ? -16.235 -11.743 32.580 1.00 77.92 2 ALA B C 1
ATOM 2190 O O . ALA B 1 4 ? -17.165 -10.985 32.276 1.00 77.66 2 ALA B O 1
ATOM 2192 N N . GLN B 1 5 ? -15.449 -11.579 33.643 1.00 78.44 3 GLN B N 1
ATOM 2193 C CA . GLN B 1 5 ? -15.482 -10.429 34.537 1.00 78.67 3 GLN B CA 1
ATOM 2194 C C . GLN B 1 5 ? -15.396 -9.128 33.760 1.00 78.43 3 GLN B C 1
ATOM 2195 O O . GLN B 1 5 ? -16.134 -8.173 34.038 1.00 78.73 3 GLN B O 1
ATOM 2201 N N . LYS B 1 6 ? -14.491 -9.107 32.783 1.00 78.16 4 LYS B N 1
ATOM 2202 C CA . LYS B 1 6 ? -14.181 -7.891 32.019 1.00 77.75 4 LYS B CA 1
ATOM 2203 C C . LYS B 1 6 ? -15.290 -7.442 31.071 1.00 77.12 4 LYS B C 1
ATOM 2204 O O . LYS B 1 6 ? -15.576 -6.252 30.977 1.00 77.00 4 LYS B O 1
ATOM 2210 N N . ILE B 1 7 ? -15.894 -8.397 30.365 1.00 76.63 5 ILE B N 1
ATOM 2211 C CA . ILE B 1 7 ? -17.034 -8.129 29.487 1.00 76.17 5 ILE B CA 1
ATOM 2212 C C . ILE B 1 7 ? -18.203 -7.581 30.333 1.00 75.92 5 ILE B C 1
ATOM 2213 O O . ILE B 1 7 ? -18.886 -6.622 29.954 1.00 75.78 5 ILE B O 1
ATOM 2218 N N . SER B 1 8 ? -18.404 -8.182 31.500 1.00 75.61 6 SER B N 1
ATOM 2219 C CA . SER B 1 8 ? -19.413 -7.715 32.444 1.00 75.28 6 SER B CA 1
ATOM 2220 C C . SER B 1 8 ? -19.186 -6.254 32.850 1.00 75.15 6 SER B C 1
ATOM 2221 O O . SER B 1 8 ? -20.136 -5.470 32.891 1.00 75.83 6 SER B O 1
ATOM 2224 N N . GLU B 1 9 ? -17.942 -5.869 33.128 1.00 74.75 7 GLU B N 1
ATOM 2225 C CA . GLU B 1 9 ? -17.656 -4.460 33.435 1.00 74.41 7 GLU B CA 1
ATOM 2226 C C . GLU B 1 9 ? -17.894 -3.568 32.234 1.00 74.43 7 GLU B C 1
ATOM 2227 O O . GLU B 1 9 ? -18.261 -2.395 32.378 1.00 74.55 7 GLU B O 1
ATOM 2233 N N . ALA B 1 10 ? -17.622 -4.112 31.048 1.00 74.66 8 ALA B N 1
ATOM 2234 C CA . ALA B 1 10 ? -17.726 -3.347 29.818 1.00 74.62 8 ALA B CA 1
ATOM 2235 C C . ALA B 1 10 ? -19.170 -2.885 29.663 1.00 74.89 8 ALA B C 1
ATOM 2236 O O . ALA B 1 10 ? -19.442 -1.679 29.518 1.00 74.97 8 ALA B O 1
ATOM 2238 N N . HIS B 1 11 ? -20.092 -3.839 29.768 1.00 74.99 9 HIS B N 1
ATOM 2239 C CA . HIS B 1 11 ? -21.509 -3.538 29.666 1.00 75.55 9 HIS B CA 1
ATOM 2240 C C . HIS B 1 11 ? -21.997 -2.584 30.736 1.00 75.36 9 HIS B C 1
ATOM 2241 O O . HIS B 1 11 ? -22.811 -1.706 30.433 1.00 75.52 9 HIS B O 1
ATOM 2248 N N . GLU B 1 12 ? -21.470 -2.730 31.957 1.00 74.75 10 GLU B N 1
ATOM 2249 C CA . GLU B 1 12 ? -21.706 -1.756 33.031 1.00 74.72 10 GLU B CA 1
ATOM 2250 C C . GLU B 1 12 ? -21.315 -0.364 32.579 1.00 73.69 10 GLU B C 1
ATOM 2251 O O . GLU B 1 12 ? -22.046 0.607 32.818 1.00 73.96 10 GLU B O 1
ATOM 2257 N N . HIS B 1 13 ? -20.169 -0.258 31.904 1.00 72.85 11 HIS B N 1
ATOM 2258 C CA . HIS B 1 13 ? -19.692 1.039 31.476 1.00 71.73 11 HIS B CA 1
ATOM 2259 C C . HIS B 1 13 ? -20.560 1.624 30.354 1.00 71.54 11 HIS B C 1
ATOM 2260 O O . HIS B 1 13 ? -20.835 2.836 30.350 1.00 71.70 11 HIS B O 1
ATOM 2267 N N . ILE B 1 14 ? -21.025 0.778 29.430 1.00 70.98 12 ILE B N 1
ATOM 2268 C CA . ILE B 1 14 ? -21.906 1.268 28.350 1.00 70.72 12 ILE B CA 1
ATOM 2269 C C . ILE B 1 14 ? -23.189 1.825 28.978 1.00 70.89 12 ILE B C 1
ATOM 2270 O O . ILE B 1 14 ? -23.652 2.931 28.650 1.00 71.13 12 ILE B O 1
ATOM 2275 N N . ALA B 1 15 ? -23.744 1.050 29.897 1.00 70.89 13 ALA B N 1
ATOM 2276 C CA . ALA B 1 15 ? -24.944 1.443 30.650 1.00 71.29 13 ALA B CA 1
ATOM 2277 C C . ALA B 1 15 ? -24.771 2.795 31.341 1.00 71.77 13 ALA B C 1
ATOM 2278 O O . ALA B 1 15 ? -25.648 3.647 31.248 1.00 72.82 13 ALA B O 1
ATOM 2280 N N . LYS B 1 16 ? -23.644 3.012 32.012 1.00 72.02 14 LYS B N 1
ATOM 2281 C CA . LYS B 1 16 ? -23.401 4.290 32.675 1.00 71.77 14 LYS B CA 1
ATOM 2282 C C . LYS B 1 16 ? -23.205 5.421 31.642 1.00 71.44 14 LYS B C 1
ATOM 2283 O O . LYS B 1 16 ? -23.688 6.551 31.804 1.00 71.29 14 LYS B O 1
ATOM 2289 N N . ALA B 1 17 ? -22.475 5.122 30.573 1.00 71.06 15 ALA B N 1
ATOM 2290 C CA . ALA B 1 17 ? -22.426 6.029 29.436 1.00 69.94 15 ALA B CA 1
ATOM 2291 C C . ALA B 1 17 ? -23.828 6.410 28.953 1.00 69.25 15 ALA B C 1
ATOM 2292 O O . ALA B 1 17 ? -24.116 7.589 28.735 1.00 67.99 15 ALA B O 1
ATOM 2294 N N . GLU B 1 18 ? -24.709 5.421 28.793 1.00 68.86 16 GLU B N 1
ATOM 2295 C CA . GLU B 1 18 ? -26.031 5.742 28.260 1.00 69.29 16 GLU B CA 1
ATOM 2296 C C . GLU B 1 18 ? -26.787 6.649 29.188 1.00 69.07 16 GLU B C 1
ATOM 2297 O O . GLU B 1 18 ? -27.442 7.595 28.744 1.00 69.43 16 GLU B O 1
ATOM 2303 N N . LYS B 1 19 ? -26.648 6.384 30.481 1.00 68.98 17 LYS B N 1
ATOM 2304 C CA . LYS B 1 19 ? -27.296 7.192 31.497 1.00 68.97 17 LYS B CA 1
ATOM 2305 C C . LYS B 1 19 ? -26.748 8.617 31.439 1.00 68.38 17 LYS B C 1
ATOM 2306 O O . LYS B 1 19 ? -27.488 9.570 31.622 1.00 68.55 17 LYS B O 1
ATOM 2312 N N . TYR B 1 20 ? -25.457 8.768 31.170 1.00 67.15 18 TYR B N 1
ATOM 2313 C CA . TYR B 1 20 ? -24.903 10.085 31.189 1.00 67.28 18 TYR B CA 1
ATOM 2314 C C . TYR B 1 20 ? -25.401 10.956 30.064 1.00 67.65 18 TYR B C 1
ATOM 2315 O O . TYR B 1 20 ? -25.454 12.184 30.224 1.00 67.21 18 TYR B O 1
ATOM 2324 N N . LEU B 1 21 ? -25.749 10.315 28.928 1.00 68.11 19 LEU B N 1
ATOM 2325 C CA . LEU B 1 21 ? -26.289 11.016 27.744 1.00 67.06 19 LEU B CA 1
ATOM 2326 C C . LEU B 1 21 ? -27.762 11.305 27.913 1.00 67.80 19 LEU B C 1
ATOM 2327 O O . LEU B 1 21 ? -28.266 12.210 27.242 1.00 68.86 19 LEU B O 1
ATOM 2332 N N . LYS B 1 22 ? -28.453 10.567 28.793 1.00 67.44 20 LYS B N 1
ATOM 2333 C CA . LYS B 1 22 ? -29.858 10.864 29.084 1.00 68.06 20 LYS B CA 1
ATOM 2334 C C . LYS B 1 22 ? -29.995 12.270 29.620 1.00 68.09 20 LYS B C 1
ATOM 2335 O O . LYS B 1 22 ? -29.066 12.865 30.138 1.00 67.67 20 LYS B O 1
ATOM 2341 N N . THR B 1 23 ? -31.195 12.783 29.513 1.00 68.89 21 THR B N 1
ATOM 2342 C CA . THR B 1 23 ? -31.411 14.205 29.529 1.00 68.95 21 THR B CA 1
ATOM 2343 C C . THR B 1 23 ? -32.734 14.459 30.269 1.00 68.49 21 THR B C 1
ATOM 2344 O O . THR B 1 23 ? -33.558 13.548 30.454 1.00 68.72 21 THR B O 1
ATOM 2348 N N . SER B 1 24 ? -32.943 15.687 30.712 1.00 68.12 22 SER B N 1
ATOM 2349 C CA . SER B 1 24 ? -34.010 15.975 31.704 1.00 67.06 22 SER B CA 1
ATOM 2350 C C . SER B 1 24 ? -34.354 17.464 31.686 1.00 66.25 22 SER B C 1
ATOM 2351 O O . SER B 1 24 ? -33.600 18.276 31.184 1.00 66.06 22 SER B O 1
ATOM 2354 N N . PHE B 1 25 ? -35.495 17.846 32.226 1.00 66.17 23 PHE B N 1
ATOM 2355 C CA . PHE B 1 25 ? -35.837 19.272 32.239 1.00 65.32 23 PHE B CA 1
ATOM 2356 C C . PHE B 1 25 ? -34.895 20.051 33.176 1.00 64.89 23 PHE B C 1
ATOM 2357 O O . PHE B 1 25 ? -34.664 21.245 32.979 1.00 64.11 23 PHE B O 1
ATOM 2373 N N . LYS B 1 27 ? -31.599 18.645 33.744 1.00 62.37 25 LYS B N 1
ATOM 2374 C CA . LYS B 1 27 ? -30.315 18.610 33.104 1.00 62.53 25 LYS B CA 1
ATOM 2375 C C . LYS B 1 27 ? -30.465 18.540 31.586 1.00 63.13 25 LYS B C 1
ATOM 2376 O O . LYS B 1 27 ? -30.609 17.475 30.944 1.00 62.30 25 LYS B O 1
ATOM 2382 N N . TRP B 1 28 ? -30.449 19.712 30.995 1.00 63.92 26 TRP B N 1
ATOM 2383 C CA . TRP B 1 28 ? -30.862 19.727 29.626 1.00 65.38 26 TRP B CA 1
ATOM 2384 C C . TRP B 1 28 ? -29.876 19.543 28.515 1.00 64.46 26 TRP B C 1
ATOM 2385 O O . TRP B 1 28 ? -30.263 19.583 27.380 1.00 64.95 26 TRP B O 1
ATOM 2396 N N . LYS B 1 29 ? -28.619 19.293 28.861 1.00 63.99 27 LYS B N 1
ATOM 2397 C CA . LYS B 1 29 ? -27.579 18.905 27.916 1.00 62.93 27 LYS B CA 1
ATOM 2398 C C . LYS B 1 29 ? -26.964 17.599 28.317 1.00 62.75 27 LYS B C 1
ATOM 2399 O O . LYS B 1 29 ? -26.649 17.423 29.460 1.00 63.22 27 LYS B O 1
ATOM 2405 N N . PRO B 1 30 ? -26.772 16.671 27.380 1.00 63.33 28 PRO B N 1
ATOM 2406 C CA . PRO B 1 30 ? -26.143 15.426 27.838 1.00 63.98 28 PRO B CA 1
ATOM 2407 C C . PRO B 1 30 ? -24.769 15.661 28.495 1.00 64.43 28 PRO B C 1
ATOM 2408 O O . PRO B 1 30 ? -24.050 16.616 28.184 1.00 63.64 28 PRO B O 1
ATOM 2412 N N . ASP B 1 31 ? -24.423 14.793 29.428 1.00 65.53 29 ASP B N 1
ATOM 2413 C CA . ASP B 1 31 ? -23.121 14.855 30.079 1.00 65.86 29 ASP B CA 1
ATOM 2414 C C . ASP B 1 31 ? -22.081 14.175 29.167 1.00 66.21 29 ASP B C 1
ATOM 2415 O O . ASP B 1 31 ? -21.673 13.013 29.377 1.00 66.20 29 ASP B O 1
ATOM 2420 N N . TYR B 1 32 ? -21.673 14.898 28.134 1.00 65.96 30 TYR B N 1
ATOM 2421 C CA . TYR B 1 32 ? -20.856 14.274 27.093 1.00 66.40 30 TYR B CA 1
ATOM 2422 C C . TYR B 1 32 ? -19.504 13.829 27.659 1.00 66.55 30 TYR B C 1
ATOM 2423 O O . TYR B 1 32 ? -19.065 12.727 27.417 1.00 66.75 30 TYR B O 1
ATOM 2432 N N . ASP B 1 33 ? -18.871 14.677 28.449 1.00 67.55 31 ASP B N 1
ATOM 2433 C CA . ASP B 1 33 ? -17.614 14.312 29.117 1.00 68.25 31 ASP B CA 1
ATOM 2434 C C . ASP B 1 33 ? -17.643 12.991 29.873 1.00 68.31 31 ASP B C 1
ATOM 2435 O O . ASP B 1 33 ? -16.762 12.153 29.661 1.00 69.67 31 ASP B O 1
ATOM 2440 N N . SER B 1 34 ? -18.658 12.761 30.709 1.00 66.71 32 SER B N 1
ATOM 2441 C CA . SER B 1 34 ? -18.684 11.549 31.500 1.00 65.72 32 SER B CA 1
ATOM 2442 C C . SER B 1 34 ? -19.034 10.381 30.625 1.00 66.02 32 SER B C 1
ATOM 2443 O O . SER B 1 34 ? -18.548 9.260 30.816 1.00 65.96 32 SER B O 1
ATOM 2446 N N . ALA B 1 35 ? -19.951 10.590 29.689 1.00 66.72 33 ALA B N 1
ATOM 2447 C CA . ALA B 1 35 ? -20.218 9.525 28.719 1.00 67.40 33 ALA B CA 1
ATOM 2448 C C . ALA B 1 35 ? -18.908 9.022 28.082 1.00 66.63 33 ALA B C 1
ATOM 2449 O O . ALA B 1 35 ? -18.666 7.795 27.991 1.00 66.34 33 ALA B O 1
ATOM 2451 N N . ALA B 1 36 ? -18.027 9.955 27.744 1.00 66.19 34 ALA B N 1
ATOM 2452 C CA . ALA B 1 36 ? -16.854 9.578 26.971 1.00 67.70 34 ALA B CA 1
ATOM 2453 C C . ALA B 1 36 ? -15.993 8.742 27.888 1.00 68.13 34 ALA B C 1
ATOM 2454 O O . ALA B 1 36 ? -15.581 7.644 27.525 1.00 68.65 34 ALA B O 1
ATOM 2456 N N . SER B 1 37 ? -15.792 9.204 29.122 1.00 69.35 35 SER B N 1
ATOM 2457 C CA . SER B 1 37 ? -14.968 8.451 30.056 1.00 69.15 35 SER B CA 1
ATOM 2458 C C . SER B 1 37 ? -15.417 7.032 30.139 1.00 69.39 35 SER B C 1
ATOM 2459 O O . SER B 1 37 ? -14.601 6.116 30.245 1.00 69.70 35 SER B O 1
ATOM 2462 N N . GLU B 1 38 ? -16.730 6.836 30.165 1.00 70.10 36 GLU B N 1
ATOM 2463 C CA . GLU B 1 38 ? -17.258 5.502 30.390 1.00 70.80 36 GLU B CA 1
ATOM 2464 C C . GLU B 1 38 ? -17.053 4.657 29.128 1.00 70.66 36 GLU B C 1
ATOM 2465 O O . GLU B 1 38 ? -16.579 3.497 29.195 1.00 70.83 36 GLU B O 1
ATOM 2471 N N . TYR B 1 39 ? -17.400 5.222 27.974 1.00 69.60 37 TYR B N 1
ATOM 2472 C CA . TYR B 1 39 ? -17.043 4.534 26.712 1.00 68.83 37 TYR B CA 1
ATOM 2473 C C . TYR B 1 39 ? -15.568 4.162 26.689 1.00 68.27 37 TYR B C 1
ATOM 2474 O O . TYR B 1 39 ? -15.242 3.018 26.361 1.00 68.45 37 TYR B O 1
ATOM 2483 N N . ALA B 1 40 ? -14.697 5.095 27.099 1.00 67.62 38 ALA B N 1
ATOM 2484 C CA . ALA B 1 40 ? -13.261 4.814 27.170 1.00 67.37 38 ALA B CA 1
ATOM 2485 C C . ALA B 1 40 ? -13.000 3.570 27.990 1.00 68.58 38 ALA B C 1
ATOM 2486 O O . ALA B 1 40 ? -12.199 2.721 27.583 1.00 69.36 38 ALA B O 1
ATOM 2488 N N . LYS B 1 41 ? -13.691 3.451 29.127 1.00 69.22 39 LYS B N 1
ATOM 2489 C CA . LYS B 1 41 ? -13.445 2.360 30.036 1.00 70.23 39 LYS B CA 1
ATOM 2490 C C . LYS B 1 41 ? -14.062 1.073 29.535 1.00 70.72 39 LYS B C 1
ATOM 2491 O O . LYS B 1 41 ? -13.577 -0.013 29.863 1.00 70.81 39 LYS B O 1
ATOM 2497 N N . ALA B 1 42 ? -15.158 1.179 28.787 1.00 71.12 40 ALA B N 1
ATOM 2498 C CA . ALA B 1 42 ? -15.764 -0.027 28.203 1.00 71.53 40 ALA B CA 1
ATOM 2499 C C . ALA B 1 42 ? -14.785 -0.611 27.191 1.00 71.80 40 ALA B C 1
ATOM 2500 O O . ALA B 1 42 ? -14.527 -1.825 27.203 1.00 70.98 40 ALA B O 1
ATOM 2502 N N . ALA B 1 43 ? -14.235 0.279 26.343 1.00 71.86 41 ALA B N 1
ATOM 2503 C CA . ALA B 1 43 ? -13.264 -0.090 25.299 1.00 72.16 41 ALA B CA 1
ATOM 2504 C C . ALA B 1 43 ? -12.097 -0.826 25.932 1.00 72.59 41 ALA B C 1
ATOM 2505 O O . ALA B 1 43 ? -11.747 -1.940 25.509 1.00 72.85 41 ALA B O 1
ATOM 2507 N N . VAL B 1 44 ? -11.526 -0.236 26.980 1.00 72.44 42 VAL B N 1
ATOM 2508 C CA . VAL B 1 44 ? -10.392 -0.861 27.647 1.00 72.20 42 VAL B CA 1
ATOM 2509 C C . VAL B 1 44 ? -10.746 -2.231 28.178 1.00 71.62 42 VAL B C 1
ATOM 2510 O O . VAL B 1 44 ? -9.912 -3.134 28.176 1.00 72.42 42 VAL B O 1
ATOM 2514 N N . ALA B 1 45 ? -11.984 -2.410 28.603 1.00 71.03 43 ALA B N 1
ATOM 2515 C CA . ALA B 1 45 ? -12.363 -3.690 29.187 1.00 71.00 43 ALA B CA 1
ATOM 2516 C C . ALA B 1 45 ? -12.539 -4.743 28.100 1.00 70.81 43 ALA B C 1
ATOM 2517 O O . ALA B 1 45 ? -11.977 -5.828 28.183 1.00 70.79 43 ALA B O 1
ATOM 2519 N N . PHE B 1 46 ? -13.320 -4.410 27.081 1.00 71.21 44 PHE B N 1
ATOM 2520 C CA . PHE B 1 46 ? -13.475 -5.246 25.892 1.00 71.41 44 PHE B CA 1
ATOM 2521 C C . PHE B 1 46 ? -12.122 -5.693 25.301 1.00 71.71 44 PHE B C 1
ATOM 2522 O O . PHE B 1 46 ? -11.944 -6.864 24.943 1.00 71.58 44 PHE B O 1
ATOM 2530 N N . LYS B 1 47 ? -11.181 -4.752 25.216 1.00 72.01 45 LYS B N 1
ATOM 2531 C CA . LYS B 1 47 ? -9.863 -4.999 24.647 1.00 72.45 45 LYS B CA 1
ATOM 2532 C C . LYS B 1 47 ? -9.116 -6.015 25.484 1.00 72.87 45 LYS B C 1
ATOM 2533 O O . LYS B 1 47 ? -8.586 -6.984 24.949 1.00 73.12 45 LYS B O 1
ATOM 2539 N N . ASN B 1 48 ? -9.093 -5.820 26.800 1.00 73.68 46 ASN B N 1
ATOM 2540 C CA . ASN B 1 48 ? -8.458 -6.812 27.691 1.00 74.09 46 ASN B CA 1
ATOM 2541 C C . ASN B 1 48 ? -9.142 -8.155 27.635 1.00 73.45 46 ASN B C 1
ATOM 2542 O O . ASN B 1 48 ? -8.495 -9.174 27.829 1.00 73.61 46 ASN B O 1
ATOM 2547 N N . ALA B 1 49 ? -10.443 -8.153 27.345 1.00 73.07 47 ALA B N 1
ATOM 2548 C CA . ALA B 1 49 ? -11.195 -9.406 27.175 1.00 73.10 47 ALA B CA 1
ATOM 2549 C C . ALA B 1 49 ? -11.024 -10.019 25.781 1.00 72.83 47 ALA B C 1
ATOM 2550 O O . ALA B 1 49 ? -11.567 -11.091 25.502 1.00 72.20 47 ALA B O 1
ATOM 2552 N N . LYS B 1 50 ? -10.270 -9.326 24.920 1.00 72.61 48 LYS B N 1
ATOM 2553 C CA . LYS B 1 50 ? -10.002 -9.756 23.543 1.00 72.66 48 LYS B CA 1
ATOM 2554 C C . LYS B 1 50 ? -11.288 -9.741 22.713 1.00 72.80 48 LYS B C 1
ATOM 2555 O O . LYS B 1 50 ? -11.468 -10.566 21.829 1.00 73.28 48 LYS B O 1
ATOM 2561 N N . GLN B 1 51 ? -12.194 -8.824 23.017 1.00 72.88 49 GLN B N 1
ATOM 2562 C CA . GLN B 1 51 ? -13.386 -8.633 22.199 1.00 73.24 49 GLN B CA 1
ATOM 2563 C C . GLN B 1 51 ? -13.164 -7.445 21.273 1.00 72.83 49 GLN B C 1
ATOM 2564 O O . GLN B 1 51 ? -13.863 -6.441 21.367 1.00 73.36 49 GLN B O 1
ATOM 2570 N N . LEU B 1 52 ? -12.183 -7.551 20.391 1.00 72.75 50 LEU B N 1
ATOM 2571 C CA . LEU B 1 52 ? -11.681 -6.377 19.640 1.00 72.84 50 LEU B CA 1
ATOM 2572 C C . LEU B 1 52 ? -12.694 -5.533 18.855 1.00 72.75 50 LEU B C 1
ATOM 2573 O O . LEU B 1 52 ? -12.597 -4.314 18.862 1.00 72.53 50 LEU B O 1
ATOM 2578 N N . GLU B 1 53 ? -13.647 -6.189 18.188 1.00 73.52 51 GLU B N 1
ATOM 2579 C CA . GLU B 1 53 ? -14.756 -5.518 17.487 1.00 73.91 51 GLU B CA 1
ATOM 2580 C C . GLU B 1 53 ? -15.607 -4.677 18.433 1.00 73.70 51 GLU B C 1
ATOM 2581 O O . GLU B 1 53 ? -15.929 -3.533 18.125 1.00 73.79 51 GLU B O 1
ATOM 2587 N N . GLN B 1 54 ? -15.980 -5.240 19.578 1.00 73.73 52 GLN B N 1
ATOM 2588 C CA . GLN B 1 54 ? -16.706 -4.472 20.595 1.00 73.51 52 GLN B CA 1
ATOM 2589 C C . GLN B 1 54 ? -15.870 -3.336 21.160 1.00 72.61 52 GLN B C 1
ATOM 2590 O O . GLN B 1 54 ? -16.346 -2.209 21.264 1.00 72.65 52 GLN B O 1
ATOM 2596 N N . ALA B 1 55 ? -14.615 -3.608 21.488 1.00 72.00 53 ALA B N 1
ATOM 2597 C CA . ALA B 1 55 ? -13.713 -2.516 21.847 1.00 71.86 53 ALA B CA 1
ATOM 2598 C C . ALA B 1 55 ? -13.792 -1.383 20.827 1.00 71.82 53 ALA B C 1
ATOM 2599 O O . ALA B 1 55 ? -13.959 -0.223 21.209 1.00 72.07 53 ALA B O 1
ATOM 2601 N N . LYS B 1 56 ? -13.693 -1.719 19.530 1.00 71.46 54 LYS B N 1
ATOM 2602 C CA . LYS B 1 56 ? -13.775 -0.715 18.453 1.00 70.64 54 LYS B CA 1
ATOM 2603 C C . LYS B 1 56 ? -15.080 0.095 18.448 1.00 70.83 54 LYS B C 1
ATOM 2604 O O . LYS B 1 56 ? -15.056 1.325 18.320 1.00 70.26 54 LYS B O 1
ATOM 2610 N N . ASP B 1 57 ? -16.219 -0.576 18.598 1.00 71.50 55 ASP B N 1
ATOM 2611 C CA . ASP B 1 57 ? -17.480 0.160 18.704 1.00 72.38 55 ASP B CA 1
ATOM 2612 C C . ASP B 1 57 ? -17.530 1.106 19.899 1.00 72.48 55 ASP B C 1
ATOM 2613 O O . ASP B 1 57 ? -18.104 2.203 19.795 1.00 72.54 55 ASP B O 1
ATOM 2618 N N . ALA B 1 58 ? -16.887 0.727 21.005 1.00 72.55 56 ALA B N 1
ATOM 2619 C CA . ALA B 1 58 ? -16.891 1.595 22.195 1.00 73.12 56 ALA B CA 1
ATOM 2620 C C . ALA B 1 58 ? -16.028 2.803 21.979 1.00 73.38 56 ALA B C 1
ATOM 2621 O O . ALA B 1 58 ? -16.396 3.916 22.383 1.00 74.44 56 ALA B O 1
ATOM 2623 N N . TYR B 1 59 ? -14.888 2.613 21.315 1.00 73.22 57 TYR B N 1
ATOM 2624 C CA . TYR B 1 59 ? -14.032 3.748 20.971 1.00 72.15 57 TYR B CA 1
ATOM 2625 C C . TYR B 1 59 ? -14.753 4.705 20.035 1.00 72.00 57 TYR B C 1
ATOM 2626 O O . TYR B 1 59 ? -14.559 5.920 20.120 1.00 72.43 57 TYR B O 1
ATOM 2635 N N . LEU B 1 60 ? -15.609 4.193 19.158 1.00 71.84 58 LEU B N 1
ATOM 2636 C CA . LEU B 1 60 ? -16.380 5.113 18.290 1.00 72.33 58 LEU B CA 1
ATOM 2637 C C . LEU B 1 60 ? -17.335 5.976 19.148 1.00 72.02 58 LEU B C 1
ATOM 2638 O O . LEU B 1 60 ? -17.352 7.218 19.028 1.00 72.68 58 LEU B O 1
ATOM 2643 N N . GLN B 1 61 ? -18.097 5.337 20.036 1.00 70.89 59 GLN B N 1
ATOM 2644 C CA . GLN B 1 61 ? -18.955 6.103 20.954 1.00 70.35 59 GLN B CA 1
ATOM 2645 C C . GLN B 1 61 ? -18.138 7.128 21.794 1.00 68.97 59 GLN B C 1
ATOM 2646 O O . GLN B 1 61 ? -18.533 8.309 21.942 1.00 68.05 59 GLN B O 1
ATOM 2652 N N . GLU B 1 62 ? -16.974 6.702 22.281 1.00 67.09 60 GLU B N 1
ATOM 2653 C CA . GLU B 1 62 ? -16.150 7.628 22.984 1.00 66.51 60 GLU B CA 1
ATOM 2654 C C . GLU B 1 62 ? -15.841 8.807 22.095 1.00 67.70 60 GLU B C 1
ATOM 2655 O O . GLU B 1 62 ? -15.982 9.968 22.543 1.00 68.65 60 GLU B O 1
ATOM 2661 N N . ALA B 1 63 ? -15.436 8.545 20.824 1.00 68.35 61 ALA B N 1
ATOM 2662 C CA . ALA B 1 63 ? -15.055 9.625 19.926 1.00 67.00 61 ALA B CA 1
ATOM 2663 C C . ALA B 1 63 ? -16.202 10.577 19.758 1.00 67.32 61 ALA B C 1
ATOM 2664 O O . ALA B 1 63 ? -16.020 11.796 19.910 1.00 66.26 61 ALA B O 1
ATOM 2666 N N . GLU B 1 64 ? -17.390 10.028 19.499 1.00 67.87 62 GLU B N 1
ATOM 2667 C CA . GLU B 1 64 ? -18.601 10.838 19.395 1.00 69.96 62 GLU B CA 1
ATOM 2668 C C . GLU B 1 64 ? -18.785 11.743 20.604 1.00 69.31 62 GLU B C 1
ATOM 2669 O O . GLU B 1 64 ? -19.061 12.969 20.439 1.00 68.71 62 GLU B O 1
ATOM 2675 N N . ALA B 1 65 ? -18.641 11.142 21.810 1.00 67.94 63 ALA B N 1
ATOM 2676 C CA . ALA B 1 65 ? -18.907 11.869 23.030 1.00 67.44 63 ALA B CA 1
ATOM 2677 C C . ALA B 1 65 ? -17.894 12.966 23.181 1.00 68.53 63 ALA B C 1
ATOM 2678 O O . ALA B 1 65 ? -18.291 14.103 23.455 1.00 70.37 63 ALA B O 1
ATOM 2680 N N . HIS B 1 66 ? -16.593 12.688 22.989 1.00 67.24 64 HIS B N 1
ATOM 2681 C CA . HIS B 1 66 ? -15.670 13.806 23.007 1.00 67.58 64 HIS B CA 1
ATOM 2682 C C . HIS B 1 66 ? -15.969 14.916 21.968 1.00 67.67 64 HIS B C 1
ATOM 2683 O O . HIS B 1 66 ? -15.758 16.141 22.230 1.00 67.94 64 HIS B O 1
ATOM 2690 N N . ALA B 1 67 ? -16.342 14.520 20.746 1.00 67.11 65 ALA B N 1
ATOM 2691 C CA . ALA B 1 67 ? -16.580 15.538 19.695 1.00 66.50 65 ALA B CA 1
ATOM 2692 C C . ALA B 1 67 ? -17.731 16.420 20.157 1.00 66.59 65 ALA B C 1
ATOM 2693 O O . ALA B 1 67 ? -17.608 17.627 20.172 1.00 65.09 65 ALA B O 1
ATOM 2695 N N . ASN B 1 68 ? -18.818 15.793 20.630 1.00 67.47 66 ASN B N 1
ATOM 2696 C CA . ASN B 1 68 ? -19.921 16.545 21.275 1.00 68.93 66 ASN B CA 1
ATOM 2697 C C . ASN B 1 68 ? -19.599 17.424 22.508 1.00 69.34 66 ASN B C 1
ATOM 2698 O O . ASN B 1 68 ? -20.270 18.423 22.801 1.00 70.50 66 ASN B O 1
ATOM 2703 N N . ASN B 1 69 ? -18.556 17.070 23.202 1.00 68.71 67 ASN B N 1
ATOM 2704 C CA . ASN B 1 69 ? -18.058 17.906 24.234 1.00 68.62 67 ASN B CA 1
ATOM 2705 C C . ASN B 1 69 ? -17.039 18.968 23.788 1.00 70.10 67 ASN B C 1
ATOM 2706 O O . ASN B 1 69 ? -16.359 19.579 24.649 1.00 71.12 67 ASN B O 1
ATOM 2711 N N . ARG B 1 70 ? -16.898 19.164 22.468 1.00 70.06 68 ARG B N 1
ATOM 2712 C CA . ARG B 1 70 ? -15.857 20.024 21.864 1.00 70.22 68 ARG B CA 1
ATOM 2713 C C . ARG B 1 70 ? -14.505 19.655 22.367 1.00 69.39 68 ARG B C 1
ATOM 2714 O O . ARG B 1 70 ? -13.657 20.477 22.579 1.00 69.18 68 ARG B O 1
ATOM 2722 N N . SER B 1 71 ? -14.278 18.390 22.524 1.00 69.70 69 SER B N 1
ATOM 2723 C CA . SER B 1 71 ? -12.982 18.013 22.958 1.00 71.09 69 SER B CA 1
ATOM 2724 C C . SER B 1 71 ? -12.285 17.320 21.801 1.00 70.79 69 SER B C 1
ATOM 2725 O O . SER B 1 71 ? -12.270 16.088 21.722 1.00 70.33 69 SER B O 1
ATOM 2728 N N . LEU B 1 72 ? -11.751 18.107 20.873 1.00 71.24 70 LEU B N 1
ATOM 2729 C CA . LEU B 1 72 ? -11.401 17.583 19.566 1.00 70.94 70 LEU B CA 1
ATOM 2730 C C . LEU B 1 72 ? -10.186 16.677 19.620 1.00 70.94 70 LEU B C 1
ATOM 2731 O O . LEU B 1 72 ? -10.178 15.636 18.966 1.00 71.01 70 LEU B O 1
ATOM 2736 N N . PHE B 1 73 ? -9.183 17.038 20.419 1.00 70.21 71 PHE B N 1
ATOM 2737 C CA . PHE B 1 73 ? -7.973 16.224 20.474 1.00 70.91 71 PHE B CA 1
ATOM 2738 C C . PHE B 1 73 ? -8.289 14.795 20.922 1.00 71.93 71 PHE B C 1
ATOM 2739 O O . PHE B 1 73 ? -7.774 13.845 20.338 1.00 73.02 71 PHE B O 1
ATOM 2747 N N . HIS B 1 74 ? -9.147 14.653 21.933 1.00 72.30 72 HIS B N 1
ATOM 2748 C CA . HIS B 1 74 ? -9.479 13.362 22.518 1.00 72.81 72 HIS B CA 1
ATOM 2749 C C . HIS B 1 74 ? -10.379 12.597 21.566 1.00 72.17 72 HIS B C 1
ATOM 2750 O O . HIS B 1 74 ? -10.312 11.375 21.502 1.00 72.62 72 HIS B O 1
ATOM 2757 N N . ALA B 1 75 ? -11.241 13.306 20.842 1.00 71.03 73 ALA B N 1
ATOM 2758 C CA . ALA B 1 75 ? -12.032 12.646 19.792 1.00 70.35 73 ALA B CA 1
ATOM 2759 C C . ALA B 1 75 ? -11.082 12.024 18.754 1.00 69.53 73 ALA B C 1
ATOM 2760 O O . ALA B 1 75 ? -11.229 10.855 18.397 1.00 69.69 73 ALA B O 1
ATOM 2762 N N . ALA B 1 76 ? -10.086 12.782 18.319 1.00 67.51 74 ALA B N 1
ATOM 2763 C CA . ALA B 1 76 ? -9.139 12.229 17.398 1.00 67.61 74 ALA B CA 1
ATOM 2764 C C . ALA B 1 76 ? -8.441 11.002 17.955 1.00 67.83 74 ALA B C 1
ATOM 2765 O O . ALA B 1 76 ? -8.423 9.928 17.323 1.00 68.29 74 ALA B O 1
ATOM 2767 N N . LYS B 1 77 ? -7.889 11.135 19.153 1.00 68.33 75 LYS B N 1
ATOM 2768 C CA . LYS B 1 77 ? -7.249 9.993 19.824 1.00 67.62 75 LYS B CA 1
ATOM 2769 C C . LYS B 1 77 ? -8.130 8.769 19.823 1.00 65.99 75 LYS B C 1
ATOM 2770 O O . LYS B 1 77 ? -7.636 7.645 19.655 1.00 66.50 75 LYS B O 1
ATOM 2776 N N . ALA B 1 78 ? -9.429 8.982 19.948 1.00 64.81 76 ALA B N 1
ATOM 2777 C CA . ALA B 1 78 ? -10.332 7.853 20.090 1.00 66.01 76 ALA B CA 1
ATOM 2778 C C . ALA B 1 78 ? -10.668 7.155 18.766 1.00 66.24 76 ALA B C 1
ATOM 2779 O O . ALA B 1 78 ? -10.786 5.938 18.700 1.00 66.95 76 ALA B O 1
ATOM 2781 N N . PHE B 1 79 ? -10.823 7.927 17.709 1.00 66.30 77 PHE B N 1
ATOM 2782 C CA . PHE B 1 79 ? -10.862 7.370 16.355 1.00 66.06 77 PHE B CA 1
ATOM 2783 C C . PHE B 1 79 ? -9.612 6.568 15.996 1.00 66.84 77 PHE B C 1
ATOM 2784 O O . PHE B 1 79 ? -9.730 5.465 15.455 1.00 67.37 77 PHE B O 1
ATOM 2792 N N . GLU B 1 80 ? -8.427 7.125 16.279 1.00 66.33 78 GLU B N 1
ATOM 2793 C CA . GLU B 1 80 ? -7.194 6.403 16.043 1.00 65.99 78 GLU B CA 1
ATOM 2794 C C . GLU B 1 80 ? -7.200 5.092 16.802 1.00 67.39 78 GLU B C 1
ATOM 2795 O O . GLU B 1 80 ? -6.671 4.112 16.260 1.00 68.66 78 GLU B O 1
ATOM 2801 N N . GLN B 1 81 ? -7.794 5.032 18.011 1.00 66.95 79 GLN B N 1
ATOM 2802 C CA . GLN B 1 81 ? -7.835 3.758 18.697 1.00 67.56 79 GLN B CA 1
ATOM 2803 C C . GLN B 1 81 ? -8.769 2.820 17.996 1.00 67.48 79 GLN B C 1
ATOM 2804 O O . GLN B 1 81 ? -8.472 1.636 17.898 1.00 68.06 79 GLN B O 1
ATOM 2810 N N . ALA B 1 82 ? -9.907 3.323 17.520 1.00 67.34 80 ALA B N 1
ATOM 2811 C CA . ALA B 1 82 ? -10.839 2.465 16.771 1.00 67.54 80 ALA B CA 1
ATOM 2812 C C . ALA B 1 82 ? -10.130 1.859 15.545 1.00 68.31 80 ALA B C 1
ATOM 2813 O O . ALA B 1 82 ? -10.269 0.648 15.253 1.00 68.71 80 ALA B O 1
ATOM 2815 N N . GLY B 1 83 ? -9.346 2.693 14.854 1.00 67.62 81 GLY B N 1
ATOM 2816 C CA . GLY B 1 83 ? -8.570 2.234 13.722 1.00 67.98 81 GLY B CA 1
ATOM 2817 C C . GLY B 1 83 ? -7.597 1.169 14.136 1.00 68.22 81 GLY B C 1
ATOM 2818 O O . GLY B 1 83 ? -7.518 0.123 13.513 1.00 68.80 81 GLY B O 1
ATOM 2835 N N . LEU B 1 86 ? -9.207 -2.101 14.393 1.00 66.32 84 LEU B N 1
ATOM 2836 C CA . LEU B 1 86 ? -9.470 -2.663 13.073 1.00 65.78 84 LEU B CA 1
ATOM 2837 C C . LEU B 1 86 ? -8.211 -3.221 12.406 1.00 65.23 84 LEU B C 1
ATOM 2838 O O . LEU B 1 86 ? -8.267 -4.303 11.808 1.00 64.70 84 LEU B O 1
ATOM 2843 N N . LYS B 1 87 ? -7.088 -2.506 12.536 1.00 64.48 85 LYS B N 1
ATOM 2844 C CA . LYS B 1 87 ? -5.793 -3.036 12.105 1.00 64.49 85 LYS B CA 1
ATOM 2845 C C . LYS B 1 87 ? -5.522 -4.393 12.758 1.00 65.04 85 LYS B C 1
ATOM 2846 O O . LYS B 1 87 ? -5.222 -5.370 12.071 1.00 65.24 85 LYS B O 1
ATOM 2852 N N . ASP B 1 88 ? -5.678 -4.451 14.081 1.00 66.00 86 ASP B N 1
ATOM 2853 C CA . ASP B 1 88 ? -5.397 -5.662 14.848 1.00 66.58 86 ASP B CA 1
ATOM 2854 C C . ASP B 1 88 ? -6.336 -6.795 14.490 1.00 66.51 86 ASP B C 1
ATOM 2855 O O . ASP B 1 88 ? -6.016 -7.957 14.711 1.00 66.93 86 ASP B O 1
ATOM 2860 N N . LEU B 1 89 ? -7.472 -6.452 13.897 1.00 66.47 87 LEU B N 1
ATOM 2861 C CA . LEU B 1 89 ? -8.439 -7.446 13.451 1.00 66.81 87 LEU B CA 1
ATOM 2862 C C . LEU B 1 89 ? -8.213 -7.881 12.001 1.00 66.76 87 LEU B C 1
ATOM 2863 O O . LEU B 1 89 ? -9.019 -8.628 11.445 1.00 66.84 87 LEU B O 1
ATOM 2868 N N . GLN B 1 90 ? -7.112 -7.422 11.401 1.00 66.64 88 GLN B N 1
ATOM 2869 C CA . GLN B 1 90 ? -6.815 -7.640 9.978 1.00 66.82 88 GLN B CA 1
ATOM 2870 C C . GLN B 1 90 ? -7.862 -6.998 9.079 1.00 66.09 88 GLN B C 1
ATOM 2871 O O . GLN B 1 90 ? -8.212 -7.550 8.025 1.00 66.59 88 GLN B O 1
ATOM 2877 N N . ARG B 1 91 ? -8.372 -5.853 9.494 1.00 65.01 89 ARG B N 1
ATOM 2878 C CA . ARG B 1 91 ? -9.356 -5.141 8.705 1.00 64.82 89 ARG B CA 1
ATOM 2879 C C . ARG B 1 91 ? -8.915 -3.697 8.496 1.00 64.87 89 ARG B C 1
ATOM 2880 O O . ARG B 1 91 ? -9.722 -2.777 8.581 1.00 65.31 89 ARG B O 1
ATOM 2896 N N . PRO B 1 93 ? -8.186 -1.848 5.847 1.00 63.76 91 PRO B N 1
ATOM 2897 C CA . PRO B 1 93 ? -9.029 -0.986 5.000 1.00 64.07 91 PRO B CA 1
ATOM 2898 C C . PRO B 1 93 ? -10.136 -0.258 5.783 1.00 64.60 91 PRO B C 1
ATOM 2899 O O . PRO B 1 93 ? -10.314 0.960 5.673 1.00 65.03 91 PRO B O 1
ATOM 2903 N N . GLU B 1 94 ? -10.836 -0.969 6.636 1.00 65.04 92 GLU B N 1
ATOM 2904 C CA . GLU B 1 94 ? -11.929 -0.325 7.330 1.00 64.95 92 GLU B CA 1
ATOM 2905 C C . GLU B 1 94 ? -11.501 0.682 8.354 1.00 65.30 92 GLU B C 1
ATOM 2906 O O . GLU B 1 94 ? -12.353 1.417 8.885 1.00 66.18 92 GLU B O 1
ATOM 2912 N N . ALA B 1 95 ? -10.208 0.724 8.666 1.00 65.20 93 ALA B N 1
ATOM 2913 C CA . ALA B 1 95 ? -9.721 1.713 9.632 1.00 65.05 93 ALA B CA 1
ATOM 2914 C C . ALA B 1 95 ? -9.623 3.087 8.997 1.00 65.69 93 ALA B C 1
ATOM 2915 O O . ALA B 1 95 ? -9.762 4.117 9.709 1.00 67.16 93 ALA B O 1
ATOM 2917 N N . VAL B 1 96 ? -9.409 3.110 7.671 1.00 64.64 94 VAL B N 1
ATOM 2918 C CA . VAL B 1 96 ? -9.051 4.331 6.986 1.00 63.99 94 VAL B CA 1
ATOM 2919 C C . VAL B 1 96 ? -10.011 5.462 7.319 1.00 64.77 94 VAL B C 1
ATOM 2920 O O . VAL B 1 96 ? -9.597 6.541 7.761 1.00 64.61 94 VAL B O 1
ATOM 2924 N N . GLN B 1 97 ? -11.295 5.211 7.110 1.00 65.18 95 GLN B N 1
ATOM 2925 C CA . GLN B 1 97 ? -12.304 6.227 7.366 1.00 66.86 95 GLN B CA 1
ATOM 2926 C C . GLN B 1 97 ? -12.222 6.834 8.790 1.00 67.29 95 GLN B C 1
ATOM 2927 O O . GLN B 1 97 ? -12.518 8.014 8.976 1.00 67.15 95 GLN B O 1
ATOM 2933 N N . TYR B 1 98 ? -11.818 6.050 9.785 1.00 67.50 96 TYR B N 1
ATOM 2934 C CA . TYR B 1 98 ? -11.666 6.615 11.128 1.00 68.80 96 TYR B CA 1
ATOM 2935 C C . TYR B 1 98 ? -10.427 7.464 11.262 1.00 70.06 96 TYR B C 1
ATOM 2936 O O . TYR B 1 98 ? -10.408 8.430 12.052 1.00 70.07 96 TYR B O 1
ATOM 2945 N N . ILE B 1 99 ? -9.416 7.123 10.462 1.00 70.77 97 ILE B N 1
ATOM 2946 C CA . ILE B 1 99 ? -8.199 7.878 10.466 1.00 71.49 97 ILE B CA 1
ATOM 2947 C C . ILE B 1 99 ? -8.588 9.187 9.849 1.00 72.34 97 ILE B C 1
ATOM 2948 O O . ILE B 1 99 ? -8.094 10.249 10.242 1.00 72.92 97 ILE B O 1
ATOM 2953 N N . GLU B 1 100 ? -9.496 9.117 8.885 1.00 73.52 98 GLU B N 1
ATOM 2954 C CA . GLU B 1 100 ? -9.975 10.303 8.179 1.00 74.38 98 GLU B CA 1
ATOM 2955 C C . GLU B 1 100 ? -10.767 11.219 9.122 1.00 74.92 98 GLU B C 1
ATOM 2956 O O . GLU B 1 100 ? -10.577 12.461 9.093 1.00 75.79 98 GLU B O 1
ATOM 2962 N N . LYS B 1 101 ? -11.615 10.615 9.971 1.00 73.67 99 LYS B N 1
ATOM 2963 C CA . LYS B 1 101 ? -12.407 11.378 10.926 1.00 73.13 99 LYS B CA 1
ATOM 2964 C C . LYS B 1 101 ? -11.465 12.005 11.968 1.00 73.50 99 LYS B C 1
ATOM 2965 O O . LYS B 1 101 ? -11.620 13.191 12.319 1.00 73.32 99 LYS B O 1
ATOM 2971 N N . ALA B 1 102 ? -10.445 11.239 12.383 1.00 73.19 100 ALA B N 1
ATOM 2972 C CA . ALA B 1 102 ? -9.370 11.743 13.260 1.00 73.38 100 ALA B CA 1
ATOM 2973 C C . ALA B 1 102 ? -8.707 12.975 12.676 1.00 74.15 100 ALA B C 1
ATOM 2974 O O . ALA B 1 102 ? -8.442 13.990 13.397 1.00 73.78 100 ALA B O 1
ATOM 2976 N N . SER B 1 103 ? -8.440 12.922 11.357 1.00 74.41 101 SER B N 1
ATOM 2977 C CA . SER B 1 103 ? -7.654 14.016 10.802 1.00 74.21 101 SER B CA 1
ATOM 2978 C C . SER B 1 103 ? -8.548 15.230 10.802 1.00 72.94 101 SER B C 1
ATOM 2979 O O . SER B 1 103 ? -8.077 16.324 11.083 1.00 73.51 101 SER B O 1
ATOM 2982 N N . VAL B 1 104 ? -9.843 15.033 10.569 1.00 71.82 102 VAL B N 1
ATOM 2983 C CA . VAL B 1 104 ? -10.736 16.193 10.545 1.00 71.63 102 VAL B CA 1
ATOM 2984 C C . VAL B 1 104 ? -10.734 16.859 11.924 1.00 71.98 102 VAL B C 1
ATOM 2985 O O . VAL B 1 104 ? -10.670 18.099 12.022 1.00 71.75 102 VAL B O 1
ATOM 2997 N N . TYR B 1 106 ? -8.322 16.608 14.132 1.00 71.34 104 TYR B N 1
ATOM 2998 C CA . TYR B 1 106 ? -7.035 17.255 14.322 1.00 71.76 104 TYR B CA 1
ATOM 2999 C C . TYR B 1 106 ? -6.927 18.656 13.660 1.00 72.34 104 TYR B C 1
ATOM 3000 O O . TYR B 1 106 ? -6.452 19.588 14.351 1.00 73.73 104 TYR B O 1
ATOM 3009 N N . VAL B 1 107 ? -7.374 18.845 12.394 1.00 71.88 105 VAL B N 1
ATOM 3010 C CA . VAL B 1 107 ? -7.313 20.214 11.842 1.00 72.40 105 VAL B CA 1
ATOM 3011 C C . VAL B 1 107 ? -8.256 21.127 12.621 1.00 71.47 105 VAL B C 1
ATOM 3012 O O . VAL B 1 107 ? -7.910 22.257 12.954 1.00 72.42 105 VAL B O 1
ATOM 3016 N N . GLU B 1 108 ? -9.452 20.651 12.905 1.00 69.68 106 GLU B N 1
ATOM 3017 C CA . GLU B 1 108 ? -10.380 21.472 13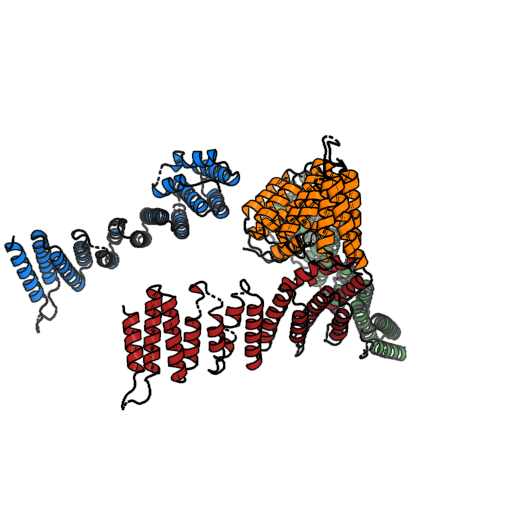.633 1.00 68.84 106 GLU B CA 1
ATOM 3018 C C . GLU B 1 108 ? -9.828 21.794 15.036 1.00 67.86 106 GLU B C 1
ATOM 3019 O O . GLU B 1 108 ? -10.218 22.805 15.627 1.00 69.02 106 GLU B O 1
ATOM 3025 N N . ASN B 1 109 ? -8.954 20.931 15.578 1.00 65.45 107 ASN B N 1
ATOM 3026 C CA . ASN B 1 109 ? -8.335 21.131 16.911 1.00 62.94 107 ASN B CA 1
ATOM 3027 C C . ASN B 1 109 ? -7.182 22.132 16.838 1.00 61.62 107 ASN B C 1
ATOM 3028 O O . ASN B 1 109 ? -6.687 22.623 17.863 1.00 60.04 107 ASN B O 1
ATOM 3033 N N . GLY B 1 110 ? -6.759 22.425 15.602 1.00 60.30 108 GLY B N 1
ATOM 3034 C CA . GLY B 1 110 ? -5.659 23.338 15.372 1.00 59.06 108 GLY B CA 1
ATOM 3035 C C . GLY B 1 110 ? -4.316 22.645 15.444 1.00 59.11 108 GLY B C 1
ATOM 3036 O O . GLY B 1 110 ? -3.303 23.301 15.739 1.00 59.32 108 GLY B O 1
ATOM 3037 N N . THR B 1 111 ? -4.279 21.307 15.230 1.00 59.25 109 THR B N 1
ATOM 3038 C CA . THR B 1 111 ? -2.972 20.610 15.095 1.00 60.17 109 THR B CA 1
ATOM 3039 C C . THR B 1 111 ? -2.848 19.876 13.717 1.00 60.55 109 THR B C 1
ATOM 3040 O O . THR B 1 111 ? -2.758 18.605 13.604 1.00 61.65 109 THR B O 1
ATOM 3044 N N . PRO B 1 112 ? -2.848 20.670 12.639 1.00 60.44 110 PRO B N 1
ATOM 3045 C CA . PRO B 1 112 ? -2.920 20.055 11.293 1.00 60.49 110 PRO B CA 1
ATOM 3046 C C . PRO B 1 112 ? -1.726 19.187 10.899 1.00 60.12 110 PRO B C 1
ATOM 3047 O O . PRO B 1 112 ? -1.914 18.257 10.135 1.00 59.66 110 PRO B O 1
ATOM 3051 N N . ASP B 1 113 ? -0.518 19.523 11.374 1.00 60.24 111 ASP B N 1
ATOM 3052 C CA . ASP B 1 113 ? 0.637 18.596 11.285 1.00 60.00 111 ASP B CA 1
ATOM 3053 C C . ASP B 1 113 ? 0.275 17.166 11.655 1.00 59.48 111 ASP B C 1
ATOM 3054 O O . ASP B 1 113 ? 0.517 16.239 10.869 1.00 60.38 111 ASP B O 1
ATOM 3059 N N . THR B 1 114 ? -0.304 16.988 12.837 1.00 57.88 112 THR B N 1
ATOM 3060 C CA . THR B 1 114 ? -0.659 15.665 13.325 1.00 56.86 112 THR B CA 1
ATOM 3061 C C . THR B 1 114 ? -1.673 14.962 12.423 1.00 56.25 112 THR B C 1
ATOM 3062 O O . THR B 1 114 ? -1.671 13.703 12.277 1.00 56.20 112 THR B O 1
ATOM 3066 N N . ALA B 1 115 ? -2.567 15.779 11.865 1.00 55.56 113 ALA B N 1
ATOM 3067 C CA . ALA B 1 115 ? -3.528 15.292 10.906 1.00 56.55 113 ALA B CA 1
ATOM 3068 C C . ALA B 1 115 ? -2.821 14.739 9.682 1.00 56.54 113 ALA B C 1
ATOM 3069 O O . ALA B 1 115 ? -3.093 13.629 9.237 1.00 55.56 113 ALA B O 1
ATOM 3071 N N . ALA B 1 116 ? -1.891 15.518 9.161 1.00 57.60 114 ALA B N 1
ATOM 3072 C CA . ALA B 1 116 ? -1.158 15.097 7.984 1.00 59.19 114 ALA B CA 1
ATOM 3073 C C . ALA B 1 116 ? -0.353 13.825 8.240 1.00 60.36 114 ALA B C 1
ATOM 3074 O O . ALA B 1 116 ? -0.331 12.942 7.387 1.00 60.10 114 ALA B O 1
ATOM 3089 N N . ALA B 1 118 ? -0.894 11.425 10.201 1.00 62.33 116 ALA B N 1
ATOM 3090 C CA . ALA B 1 118 ? -1.679 10.253 10.488 1.00 61.83 116 ALA B CA 1
ATOM 3091 C C . ALA B 1 118 ? -2.173 9.723 9.152 1.00 62.15 116 ALA B C 1
ATOM 3092 O O . ALA B 1 118 ? -2.263 8.519 8.931 1.00 61.96 116 ALA B O 1
ATOM 3094 N N . LEU B 1 119 ? -2.493 10.641 8.256 1.00 62.93 117 LEU B N 1
ATOM 3095 C CA . LEU B 1 119 ? -2.789 10.277 6.877 1.00 64.31 117 LEU B CA 1
ATOM 3096 C C . LEU B 1 119 ? -1.582 9.670 6.153 1.00 65.38 117 LEU B C 1
ATOM 3097 O O . LEU B 1 119 ? -1.723 8.594 5.563 1.00 64.87 117 LEU B O 1
ATOM 3102 N N . ASP B 1 120 ? -0.420 10.339 6.232 1.00 66.78 118 ASP B N 1
ATOM 3103 C CA . ASP B 1 120 ? 0.822 9.801 5.684 1.00 69.12 118 ASP B CA 1
ATOM 3104 C C . ASP B 1 120 ? 1.007 8.396 6.207 1.00 70.11 118 ASP B C 1
ATOM 3105 O O . ASP B 1 120 ? 1.202 7.454 5.455 1.00 70.86 118 ASP B O 1
ATOM 3110 N N . ARG B 1 121 ? 0.927 8.248 7.518 1.00 70.98 119 ARG B N 1
ATOM 3111 C CA . ARG B 1 121 ? 1.284 6.993 8.136 1.00 71.70 119 ARG B CA 1
ATOM 3112 C C . ARG B 1 121 ? 0.365 5.872 7.666 1.00 71.88 119 ARG B C 1
ATOM 3113 O O . ARG B 1 121 ? 0.793 4.723 7.520 1.00 72.96 119 ARG B O 1
ATOM 3121 N N . ALA B 1 122 ? -0.906 6.198 7.477 1.00 71.25 120 ALA B N 1
ATOM 3122 C CA . ALA B 1 122 ? -1.881 5.212 7.065 1.00 70.91 120 ALA B CA 1
ATOM 3123 C C . ALA B 1 122 ? -1.743 4.912 5.553 1.00 71.12 120 ALA B C 1
ATOM 3124 O O . ALA B 1 122 ? -1.961 3.776 5.132 1.00 71.32 120 ALA B O 1
ATOM 3126 N N . GLY B 1 123 ? -1.394 5.916 4.751 1.00 71.08 121 GLY B N 1
ATOM 3127 C CA . GLY B 1 123 ? -0.981 5.674 3.357 1.00 70.99 121 GLY B CA 1
ATOM 3128 C C . GLY B 1 123 ? 0.014 4.525 3.288 1.00 71.34 121 GLY B C 1
ATOM 3129 O O . GLY B 1 123 ? -0.260 3.511 2.647 1.00 70.44 121 GLY B O 1
ATOM 3130 N N . LYS B 1 124 ? 1.122 4.655 4.031 1.00 71.92 122 LYS B N 1
ATOM 3131 C CA . LYS B 1 124 ? 2.244 3.720 3.955 1.00 72.81 122 LYS B CA 1
ATOM 3132 C C . LYS B 1 124 ? 1.820 2.305 4.232 1.00 72.10 122 LYS B C 1
ATOM 3133 O O . LYS B 1 124 ? 2.347 1.353 3.676 1.00 72.57 122 LYS B O 1
ATOM 3139 N N . LEU B 1 125 ? 0.849 2.169 5.100 1.00 71.72 123 LEU B N 1
ATOM 3140 C CA . LEU B 1 125 ? 0.422 0.853 5.514 1.00 71.71 123 LEU B CA 1
ATOM 3141 C C . LEU B 1 125 ? -0.674 0.323 4.614 1.00 71.27 123 LEU B C 1
ATOM 3142 O O . LEU B 1 125 ? -1.108 -0.812 4.740 1.00 70.75 123 LEU B O 1
ATOM 3155 N N . GLU B 1 127 ? -0.210 0.870 1.121 1.00 71.31 125 GLU B N 1
ATOM 3156 C CA . GLU B 1 127 ? 0.534 0.508 -0.101 1.00 71.34 125 GLU B CA 1
ATOM 3157 C C . GLU B 1 127 ? 0.463 -0.997 -0.410 1.00 71.61 125 GLU B C 1
ATOM 3158 O O . GLU B 1 127 ? 0.026 -1.355 -1.505 1.00 72.47 125 GLU B O 1
ATOM 3164 N N . PRO B 1 128 ? 0.837 -1.879 0.553 1.00 71.26 126 PRO B N 1
ATOM 3165 C CA . PRO B 1 128 ? 0.806 -3.323 0.280 1.00 70.84 126 PRO B CA 1
ATOM 3166 C C . PRO B 1 128 ? -0.568 -3.905 0.112 1.00 70.23 126 PRO B C 1
ATOM 3167 O O . PRO B 1 128 ? -0.708 -5.124 0.030 1.00 70.25 126 PRO B O 1
ATOM 3171 N N . LEU B 1 129 ? -1.586 -3.073 0.087 1.00 69.84 127 LEU B N 1
ATOM 3172 C CA . LEU B 1 129 ? -2.943 -3.610 0.166 1.00 69.62 127 LEU B CA 1
ATOM 3173 C C . LEU B 1 129 ? -3.887 -3.061 -0.883 1.00 69.02 127 LEU B C 1
ATOM 3174 O O . LEU B 1 129 ? -4.755 -3.756 -1.358 1.00 69.04 127 LEU B O 1
ATOM 3179 N N . ASP B 1 130 ? -3.739 -1.791 -1.201 1.00 68.66 128 ASP B N 1
ATOM 3180 C CA . ASP B 1 130 ? -4.530 -1.159 -2.205 1.00 68.42 128 ASP B CA 1
ATOM 3181 C C . ASP B 1 130 ? -3.840 0.172 -2.513 1.00 68.78 128 ASP B C 1
ATOM 3182 O O . ASP B 1 130 ? -3.947 1.145 -1.762 1.00 68.96 128 ASP B O 1
ATOM 3187 N N . LEU B 1 131 ? -3.123 0.205 -3.631 1.00 68.95 129 LEU B N 1
ATOM 3188 C CA . LEU B 1 131 ? -2.410 1.405 -4.023 1.00 68.65 129 LEU B CA 1
ATOM 3189 C C . LEU B 1 131 ? -3.324 2.599 -4.316 1.00 68.57 129 LEU B C 1
ATOM 3190 O O . LEU B 1 131 ? -2.891 3.733 -4.139 1.00 69.52 129 LEU B O 1
ATOM 3195 N N . SER B 1 132 ? -4.565 2.396 -4.761 1.00 68.20 130 SER B N 1
ATOM 3196 C CA . SER B 1 132 ? -5.401 3.584 -5.046 1.00 68.33 130 SER B CA 1
ATOM 3197 C C . SER B 1 132 ? -5.754 4.300 -3.747 1.00 68.60 130 SER B C 1
ATOM 3198 O O . SER B 1 132 ? -5.718 5.541 -3.670 1.00 69.38 130 SER B O 1
ATOM 3201 N N . LYS B 1 133 ? -6.047 3.535 -2.709 1.00 68.24 131 LYS B N 1
ATOM 3202 C CA . LYS B 1 133 ? -6.360 4.175 -1.449 1.00 68.33 131 LYS B CA 1
ATOM 3203 C C . LYS B 1 133 ? -5.102 4.786 -0.871 1.00 67.97 131 LYS B C 1
ATOM 3204 O O . LYS B 1 133 ? -5.127 5.926 -0.383 1.00 67.90 131 LYS B O 1
ATOM 3210 N N . ALA B 1 134 ? -3.980 4.093 -1.009 1.00 67.20 132 ALA B N 1
ATOM 3211 C CA . ALA B 1 134 ? -2.730 4.688 -0.570 1.00 66.69 132 ALA B CA 1
ATOM 3212 C C . ALA B 1 134 ? -2.515 6.042 -1.231 1.00 66.87 132 ALA B C 1
ATOM 3213 O O . ALA B 1 134 ? -2.111 7.005 -0.538 1.00 67.71 132 ALA B O 1
ATOM 3215 N N . VAL B 1 135 ? -2.782 6.134 -2.548 1.00 65.18 133 VAL B N 1
ATOM 3216 C CA . VAL B 1 135 ? -2.581 7.377 -3.280 1.00 63.61 133 VAL B CA 1
ATOM 3217 C C . VAL B 1 135 ? -3.488 8.434 -2.730 1.00 63.64 133 VAL B C 1
ATOM 3218 O O . VAL B 1 135 ? -3.068 9.543 -2.439 1.00 62.90 133 VAL B O 1
ATOM 3222 N N . HIS B 1 136 ? -4.753 8.077 -2.593 1.00 64.93 134 HIS B N 1
ATOM 3223 C CA . HIS B 1 136 ? -5.748 8.967 -1.977 1.00 66.30 134 HIS B CA 1
ATOM 3224 C C . HIS B 1 136 ? -5.374 9.533 -0.534 1.00 65.57 134 HIS B C 1
ATOM 3225 O O . HIS B 1 136 ? -5.385 10.755 -0.259 1.00 64.74 134 HIS B O 1
ATOM 3232 N N . LEU B 1 137 ? -4.987 8.649 0.364 1.00 64.78 135 LEU B N 1
ATOM 3233 C CA . LEU B 1 137 ? -4.475 9.118 1.654 1.00 64.48 135 LEU B CA 1
ATOM 3234 C C . LEU B 1 137 ? -3.349 10.140 1.485 1.00 64.30 135 LEU B C 1
ATOM 3235 O O . LEU B 1 137 ? -3.346 11.188 2.173 1.00 64.65 135 LEU B O 1
ATOM 3240 N N . TYR B 1 138 ? -2.399 9.861 0.589 1.00 63.57 136 TYR B N 1
ATOM 3241 C CA . TYR B 1 138 ? -1.273 10.782 0.436 1.00 63.54 136 TYR B CA 1
ATOM 3242 C C . TYR B 1 138 ? -1.729 12.125 -0.106 1.00 63.36 136 TYR B C 1
ATOM 3243 O O . TYR B 1 138 ? -1.209 13.160 0.286 1.00 63.73 136 TYR B O 1
ATOM 3252 N N . GLN B 1 139 ? -2.710 12.118 -0.998 1.00 62.84 137 GLN B N 1
ATOM 3253 C CA . GLN B 1 139 ? -3.247 13.383 -1.494 1.00 62.83 137 GLN B CA 1
ATOM 3254 C C . GLN B 1 139 ? -3.947 14.154 -0.383 1.00 62.43 137 GLN B C 1
ATOM 3255 O O . GLN B 1 139 ? -3.725 15.359 -0.237 1.00 62.46 137 GLN B O 1
ATOM 3261 N N . GLN B 1 140 ? -4.748 13.450 0.439 1.00 61.64 138 GLN B N 1
ATOM 3262 C CA . GLN B 1 140 ? -5.375 14.063 1.607 1.00 59.64 138 GLN B CA 1
ATOM 3263 C C . GLN B 1 140 ? -4.318 14.691 2.534 1.00 58.61 138 GLN B C 1
ATOM 3264 O O . GLN B 1 140 ? -4.454 15.863 2.949 1.00 57.34 138 GLN B O 1
ATOM 3270 N N . ALA B 1 141 ? -3.255 13.931 2.831 1.00 57.17 139 ALA B N 1
ATOM 3271 C CA . ALA B 1 141 ? -2.149 14.475 3.628 1.00 56.72 139 ALA B CA 1
ATOM 3272 C C . ALA B 1 141 ? -1.604 15.761 3.029 1.00 57.47 139 ALA B C 1
ATOM 3273 O O . ALA B 1 141 ? -1.407 16.766 3.745 1.00 57.38 139 ALA B O 1
ATOM 3275 N N . ALA B 1 142 ? -1.363 15.740 1.707 1.00 57.51 140 ALA B N 1
ATOM 3276 C CA . ALA B 1 142 ? -0.823 16.886 1.015 1.00 57.06 140 ALA B CA 1
ATOM 3277 C C . ALA B 1 142 ? -1.737 18.088 1.099 1.00 57.10 140 ALA B C 1
ATOM 3278 O O . ALA B 1 142 ? -1.263 19.185 1.355 1.00 56.91 140 ALA B O 1
ATOM 3280 N N . ALA B 1 143 ? -3.038 17.889 0.880 1.00 56.99 141 ALA B N 1
ATOM 3281 C CA . ALA B 1 143 ? -4.007 18.982 1.019 1.00 57.93 141 ALA B CA 1
ATOM 3282 C C . ALA B 1 143 ? -3.960 19.623 2.439 1.00 59.56 141 ALA B C 1
ATOM 3283 O O . ALA B 1 143 ? -3.945 20.882 2.596 1.00 59.87 141 ALA B O 1
ATOM 3285 N N . VAL B 1 144 ? -3.894 18.768 3.467 1.00 60.04 142 VAL B N 1
ATOM 3286 C CA . VAL B 1 144 ? -3.680 19.279 4.819 1.00 60.84 142 VAL B CA 1
ATOM 3287 C C . VAL B 1 144 ? -2.373 20.103 4.891 1.00 62.44 142 VAL B C 1
ATOM 3288 O O . VAL B 1 144 ? -2.388 21.233 5.356 1.00 63.68 142 VAL B O 1
ATOM 3292 N N . PHE B 1 145 ? -1.247 19.566 4.432 1.00 63.68 143 PHE B N 1
ATOM 3293 C CA . PHE B 1 145 ? 0.003 20.316 4.574 1.00 65.52 143 PHE B CA 1
ATOM 3294 C C . PHE B 1 145 ? -0.040 21.628 3.796 1.00 67.93 143 PHE B C 1
ATOM 3295 O O . PHE B 1 145 ? 0.545 22.624 4.221 1.00 68.93 143 PHE B O 1
ATOM 3303 N N . GLU B 1 146 ? -0.729 21.616 2.657 1.00 70.06 144 GLU B N 1
ATOM 3304 C CA . GLU B 1 146 ? -0.939 22.813 1.865 1.00 72.16 144 GLU B CA 1
ATOM 3305 C C . GLU B 1 146 ? -1.759 23.860 2.595 1.00 73.31 144 GLU B C 1
ATOM 3306 O O . GLU B 1 146 ? -1.389 25.037 2.562 1.00 73.90 144 GLU B O 1
ATOM 3312 N N . ASN B 1 147 ? -2.854 23.457 3.249 1.00 73.94 145 ASN B N 1
ATOM 3313 C CA . ASN B 1 147 ? -3.666 24.434 3.970 1.00 74.63 145 ASN B CA 1
ATOM 3314 C C . ASN B 1 147 ? -2.920 25.142 5.070 1.00 75.12 145 ASN B C 1
ATOM 3315 O O . ASN B 1 147 ? -2.995 26.359 5.155 1.00 75.60 145 ASN B O 1
ATOM 3320 N N . GLU B 1 148 ? -2.158 24.419 5.883 1.00 75.50 146 GLU B N 1
ATOM 3321 C CA . GLU B 1 148 ? -1.311 25.126 6.862 1.00 75.77 146 GLU B CA 1
ATOM 3322 C C . GLU B 1 148 ? -0.031 25.671 6.177 1.00 75.35 146 GLU B C 1
ATOM 3323 O O . GLU B 1 148 ? 0.965 26.001 6.807 1.00 74.87 146 GLU B O 1
ATOM 3329 N N . GLU B 1 149 ? -0.070 25.761 4.860 1.00 75.82 147 GLU B N 1
ATOM 3330 C CA . GLU B 1 149 ? 1.024 26.381 4.103 1.00 76.30 147 GLU B CA 1
ATOM 3331 C C . GLU B 1 149 ? 2.414 25.774 4.360 1.00 75.00 147 GLU B C 1
ATOM 3332 O O . GLU B 1 149 ? 3.401 26.481 4.531 1.00 74.97 147 GLU B O 1
ATOM 3338 N N . ARG B 1 150 ? 2.482 24.457 4.395 1.00 74.03 148 ARG B N 1
ATOM 3339 C CA . ARG B 1 150 ? 3.752 23.789 4.546 1.00 73.09 148 ARG B CA 1
ATOM 3340 C C . ARG B 1 150 ? 4.037 23.165 3.194 1.00 73.06 148 ARG B C 1
ATOM 3341 O O . ARG B 1 150 ? 3.699 22.012 2.913 1.00 72.91 148 ARG B O 1
ATOM 3349 N N . LEU B 1 151 ? 4.636 23.972 2.331 1.00 73.13 149 LEU B N 1
ATOM 3350 C CA . LEU B 1 151 ? 4.745 23.625 0.931 1.00 72.84 149 LEU B CA 1
ATOM 3351 C C . LEU B 1 151 ? 5.755 22.507 0.574 1.00 72.07 149 LEU B C 1
ATOM 3352 O O . LEU B 1 151 ? 5.423 21.617 -0.268 1.00 71.63 149 LEU B O 1
ATOM 3357 N N . ARG B 1 152 ? 6.943 22.522 1.200 1.00 70.25 150 ARG B N 1
ATOM 3358 C CA . ARG B 1 152 ? 7.872 21.394 1.026 1.00 70.12 150 ARG B CA 1
ATOM 3359 C C . ARG B 1 152 ? 7.144 20.083 1.329 1.00 69.54 150 ARG B C 1
ATOM 3360 O O . ARG B 1 152 ? 7.117 19.179 0.494 1.00 69.51 150 ARG B O 1
ATOM 3368 N N . GLN B 1 153 ? 6.502 20.015 2.497 1.00 69.53 151 GLN B N 1
ATOM 3369 C CA . GLN B 1 153 ? 5.752 18.839 2.948 1.00 69.16 151 GLN B CA 1
ATOM 3370 C C . GLN B 1 153 ? 4.643 18.415 1.969 1.00 68.43 151 GLN B C 1
ATOM 3371 O O . GLN B 1 153 ? 4.449 17.221 1.685 1.00 67.74 151 GLN B O 1
ATOM 3377 N N . ALA B 1 154 ? 3.889 19.384 1.466 1.00 67.88 152 ALA B N 1
ATOM 3378 C CA . ALA B 1 154 ? 2.799 19.048 0.579 1.00 67.80 152 ALA B CA 1
ATOM 3379 C C . ALA B 1 154 ? 3.378 18.433 -0.710 1.00 68.47 152 ALA B C 1
ATOM 3380 O O . ALA B 1 154 ? 3.021 17.301 -1.059 1.00 67.97 152 ALA B O 1
ATOM 3382 N N . ALA B 1 155 ? 4.321 19.147 -1.355 1.00 69.03 153 ALA B N 1
ATOM 3383 C CA . ALA B 1 155 ? 4.980 18.669 -2.572 1.00 69.69 153 ALA B CA 1
ATOM 3384 C C . ALA B 1 155 ? 5.559 17.290 -2.372 1.00 70.26 153 ALA B C 1
ATOM 3385 O O . ALA B 1 155 ? 5.417 16.410 -3.261 1.00 70.99 153 ALA B O 1
ATOM 3387 N N . GLU B 1 156 ? 6.170 17.075 -1.212 1.00 69.27 154 GLU B N 1
ATOM 3388 C CA . GLU B 1 156 ? 6.794 15.807 -0.977 1.00 70.34 154 GLU B CA 1
ATOM 3389 C C . GLU B 1 156 ? 5.757 14.704 -1.067 1.00 70.14 154 GLU B C 1
ATOM 3390 O O . GLU B 1 156 ? 6.031 13.660 -1.660 1.00 70.52 154 GLU B O 1
ATOM 3396 N N . LEU B 1 157 ? 4.576 14.933 -0.482 1.00 69.54 155 LEU B N 1
ATOM 3397 C CA . LEU B 1 157 ? 3.488 13.937 -0.499 1.00 68.90 155 LEU B CA 1
ATOM 3398 C C . LEU B 1 157 ? 2.905 13.742 -1.927 1.00 69.19 155 LEU B C 1
ATOM 3399 O O . LEU B 1 157 ? 2.536 12.618 -2.316 1.00 69.19 155 LEU B O 1
ATOM 3404 N N . ILE B 1 158 ? 2.842 14.819 -2.715 1.00 68.03 156 ILE B N 1
ATOM 3405 C CA . ILE B 1 158 ? 2.367 14.672 -4.064 1.00 67.60 156 ILE B CA 1
ATOM 3406 C C . ILE B 1 158 ? 3.372 13.801 -4.828 1.00 67.78 156 ILE B C 1
ATOM 3407 O O . ILE B 1 158 ? 2.985 12.940 -5.605 1.00 67.93 156 ILE B O 1
ATOM 3412 N N . GLY B 1 159 ? 4.657 14.010 -4.549 1.00 67.02 157 GLY B N 1
ATOM 3413 C CA . GLY B 1 159 ? 5.687 13.074 -4.939 1.00 65.80 157 GLY B CA 1
ATOM 3414 C C . GLY B 1 159 ? 5.347 11.624 -4.689 1.00 65.46 157 GLY B C 1
ATOM 3415 O O . GLY B 1 159 ? 5.559 10.772 -5.530 1.00 66.35 157 GLY B O 1
ATOM 3416 N N . LYS B 1 160 ? 4.804 11.305 -3.528 1.00 65.89 158 LYS B N 1
ATOM 3417 C CA . LYS B 1 160 ? 4.562 9.907 -3.233 1.00 64.88 158 LYS B CA 1
ATOM 3418 C C . LYS B 1 160 ? 3.391 9.436 -4.037 1.00 64.24 158 LYS B C 1
ATOM 3419 O O . LYS B 1 160 ? 3.331 8.281 -4.450 1.00 63.38 158 LYS B O 1
ATOM 3425 N N . ALA B 1 161 ? 2.461 10.342 -4.292 1.00 63.62 159 ALA B N 1
ATOM 3426 C CA . ALA B 1 161 ? 1.335 9.958 -5.100 1.00 63.82 159 ALA B CA 1
ATOM 3427 C C . ALA B 1 161 ? 1.752 9.762 -6.594 1.00 63.65 159 ALA B C 1
ATOM 3428 O O . ALA B 1 161 ? 1.392 8.730 -7.218 1.00 61.82 159 ALA B O 1
ATOM 3430 N N . SER B 1 162 ? 2.526 10.721 -7.130 1.00 63.65 160 SER B N 1
ATOM 3431 C CA . SER B 1 162 ? 3.096 10.618 -8.488 1.00 64.37 160 SER B CA 1
ATOM 3432 C C . SER B 1 162 ? 3.708 9.206 -8.660 1.00 65.97 160 SER B C 1
ATOM 3433 O O . SER B 1 162 ? 3.324 8.436 -9.580 1.00 66.05 160 SER B O 1
ATOM 3436 N N . ARG B 1 163 ? 4.585 8.835 -7.721 1.00 66.07 161 ARG B N 1
ATOM 3437 C CA . ARG B 1 163 ? 5.325 7.570 -7.798 1.00 66.96 161 ARG B CA 1
ATOM 3438 C C . ARG B 1 163 ? 4.441 6.360 -7.870 1.00 67.17 161 ARG B C 1
ATOM 3439 O O . ARG B 1 163 ? 4.728 5.393 -8.578 1.00 67.82 161 ARG B O 1
ATOM 3447 N N . LEU B 1 164 ? 3.337 6.425 -7.152 1.00 67.47 162 LEU B N 1
ATOM 3448 C CA . LEU B 1 164 ? 2.511 5.258 -6.989 1.00 67.00 162 LEU B CA 1
ATOM 3449 C C . LEU B 1 164 ? 1.550 5.168 -8.139 1.00 66.60 162 LEU B C 1
ATOM 3450 O O . LEU B 1 164 ? 1.228 4.075 -8.593 1.00 66.95 162 LEU B O 1
ATOM 3455 N N . LEU B 1 165 ? 1.094 6.322 -8.611 1.00 66.27 163 LEU B N 1
ATOM 3456 C CA . LEU B 1 165 ? 0.349 6.381 -9.866 1.00 65.95 163 LEU B CA 1
ATOM 3457 C C . LEU B 1 165 ? 1.116 5.700 -11.020 1.00 66.48 163 LEU B C 1
ATOM 3458 O O . LEU B 1 165 ? 0.559 4.868 -11.751 1.00 66.32 163 LEU B O 1
ATOM 3463 N N . VAL B 1 166 ? 2.399 6.034 -11.158 1.00 67.27 164 VAL B N 1
ATOM 3464 C CA . VAL B 1 166 ? 3.239 5.395 -12.170 1.00 67.52 164 VAL B CA 1
ATOM 3465 C C . VAL B 1 166 ? 3.251 3.892 -11.886 1.00 67.90 164 VAL B C 1
ATOM 3466 O O . VAL B 1 166 ? 3.085 3.069 -12.800 1.00 68.51 164 VAL B O 1
ATOM 3470 N N . ARG B 1 167 ? 3.412 3.529 -10.623 1.00 68.01 165 ARG B N 1
ATOM 3471 C CA . ARG B 1 167 ? 3.473 2.115 -10.297 1.00 68.46 165 ARG B CA 1
ATOM 3472 C C . ARG B 1 167 ? 2.186 1.393 -10.676 1.00 68.88 165 ARG B C 1
ATOM 3473 O O . ARG B 1 167 ? 2.215 0.244 -11.099 1.00 69.25 165 ARG B O 1
ATOM 3481 N N . GLN B 1 168 ? 1.062 2.079 -10.529 1.00 69.63 166 GLN B N 1
ATOM 3482 C CA . GLN B 1 168 ? -0.242 1.541 -10.905 1.00 70.36 166 GLN B CA 1
ATOM 3483 C C . GLN B 1 168 ? -0.467 1.612 -12.419 1.00 71.14 166 GLN B C 1
ATOM 3484 O O . GLN B 1 168 ? -1.450 1.041 -12.938 1.00 71.58 166 GLN B O 1
ATOM 3490 N N . GLN B 1 169 ? 0.426 2.301 -13.129 1.00 71.14 167 GLN B N 1
ATOM 3491 C CA . GLN B 1 169 ? 0.268 2.504 -14.569 1.00 71.74 167 GLN B CA 1
ATOM 3492 C C . GLN B 1 169 ? -0.953 3.366 -14.858 1.00 71.79 167 GLN B C 1
ATOM 3493 O O . GLN B 1 169 ? -1.643 3.152 -15.849 1.00 72.07 167 GLN B O 1
ATOM 3499 N N . LYS B 1 170 ? -1.233 4.325 -13.980 1.00 71.57 168 LYS B N 1
ATOM 3500 C CA . LYS B 1 170 ? -2.261 5.307 -14.282 1.00 71.27 168 LYS B CA 1
ATOM 3501 C C . LYS B 1 170 ? -1.557 6.555 -14.762 1.00 70.77 168 LYS B C 1
ATOM 3502 O O . LYS B 1 170 ? -1.368 7.513 -13.974 1.00 71.39 168 LYS B O 1
ATOM 3508 N N . PHE B 1 171 ? -1.159 6.539 -16.037 1.00 68.88 169 PHE B N 1
ATOM 3509 C CA . PHE B 1 171 ? -0.234 7.529 -16.576 1.00 67.78 169 PHE B CA 1
ATOM 3510 C C . PHE B 1 171 ? -0.829 8.887 -16.751 1.00 68.21 169 PHE B C 1
ATOM 3511 O O . PHE B 1 171 ? -0.152 9.856 -16.495 1.00 68.85 169 PHE B O 1
ATOM 3519 N N . ASP B 1 172 ? -2.083 8.983 -17.157 1.00 69.51 170 ASP B N 1
ATOM 3520 C CA . ASP B 1 172 ? -2.724 10.289 -17.246 1.00 71.29 170 ASP B CA 1
ATOM 3521 C C . ASP B 1 172 ? -2.650 10.931 -15.847 1.00 72.03 170 ASP B C 1
ATOM 3522 O O . ASP B 1 172 ? -2.270 12.103 -15.711 1.00 71.93 170 ASP B O 1
ATOM 3527 N N . GLU B 1 173 ? -3.004 10.164 -14.813 1.00 71.97 171 GLU B N 1
ATOM 3528 C CA . GLU B 1 173 ? -3.023 10.711 -13.468 1.00 72.92 171 GLU B CA 1
ATOM 3529 C C . GLU B 1 173 ? -1.604 11.053 -13.039 1.00 72.64 171 GLU B C 1
ATOM 3530 O O . GLU B 1 173 ? -1.350 12.156 -12.529 1.00 73.12 171 GLU B O 1
ATOM 3536 N N . ALA B 1 174 ? -0.670 10.135 -13.298 1.00 71.55 172 ALA B N 1
ATOM 3537 C CA . ALA B 1 174 ? 0.724 10.377 -12.960 1.00 69.90 172 ALA B CA 1
ATOM 3538 C C . ALA B 1 174 ? 1.183 11.666 -13.552 1.00 69.78 172 ALA B C 1
ATOM 3539 O O . ALA B 1 174 ? 1.905 12.413 -12.896 1.00 70.53 172 ALA B O 1
ATOM 3541 N N . ALA B 1 175 ? 0.775 11.924 -14.795 1.00 68.94 173 ALA B N 1
ATOM 3542 C CA . ALA B 1 175 ? 1.151 13.143 -15.474 1.00 67.94 173 ALA B CA 1
ATOM 3543 C C . ALA B 1 175 ? 0.573 14.356 -14.782 1.00 67.09 173 ALA B C 1
ATOM 3544 O O . ALA B 1 175 ? 1.285 15.329 -14.597 1.00 67.54 173 ALA B O 1
ATOM 3546 N N . ALA B 1 176 ? -0.702 14.314 -14.402 1.00 66.32 174 ALA B N 1
ATOM 3547 C CA . ALA B 1 176 ? -1.318 15.488 -13.766 1.00 66.19 174 ALA B CA 1
ATOM 3548 C C . ALA B 1 176 ? -0.596 15.784 -12.434 1.00 65.94 174 ALA B C 1
ATOM 3549 O O . ALA B 1 176 ? -0.334 16.946 -12.091 1.00 65.23 174 ALA B O 1
ATOM 3551 N N . SER B 1 177 ? -0.214 14.711 -11.748 1.00 65.88 175 SER B N 1
ATOM 3552 C CA . SER B 1 177 ? 0.409 14.791 -10.437 1.00 66.93 175 SER B CA 1
ATOM 3553 C C . SER B 1 177 ? 1.827 15.374 -10.505 1.00 68.29 175 SER B C 1
ATOM 3554 O O . SER B 1 177 ? 2.225 16.195 -9.636 1.00 67.33 175 SER B O 1
ATOM 3557 N N . LEU B 1 178 ? 2.602 14.946 -11.526 1.00 68.96 176 LEU B N 1
ATOM 3558 C CA . LEU B 1 178 ? 3.903 15.565 -11.812 1.00 68.33 176 LEU B CA 1
ATOM 3559 C C . LEU B 1 178 ? 3.787 17.026 -12.209 1.00 68.73 176 LEU B C 1
ATOM 3560 O O . LEU B 1 178 ? 4.613 17.826 -11.769 1.00 68.36 176 LEU B O 1
ATOM 3565 N N . GLN B 1 179 ? 2.752 17.413 -12.954 1.00 69.88 177 GLN B N 1
ATOM 3566 C CA . GLN B 1 179 ? 2.632 18.835 -13.342 1.00 70.81 177 GLN B CA 1
ATOM 3567 C C . GLN B 1 179 ? 2.516 19.659 -12.055 1.00 71.59 177 GLN B C 1
ATOM 3568 O O . GLN B 1 179 ? 3.162 20.714 -11.891 1.00 71.54 177 GLN B O 1
ATOM 3574 N N . LYS B 1 180 ? 1.715 19.134 -11.127 1.00 71.99 178 LYS B N 1
ATOM 3575 C CA . LYS B 1 180 ? 1.400 19.831 -9.912 1.00 72.43 178 LYS B CA 1
ATOM 3576 C C . LYS B 1 180 ? 2.675 19.903 -9.067 1.00 72.05 178 LYS B C 1
ATOM 3577 O O . LYS B 1 180 ? 3.044 20.980 -8.584 1.00 71.84 178 LYS B O 1
ATOM 3583 N N . GLU B 1 181 ? 3.378 18.786 -8.923 1.00 71.78 179 GLU B N 1
ATOM 3584 C CA . GLU B 1 181 ? 4.660 18.826 -8.215 1.00 72.45 179 GLU B CA 1
ATOM 3585 C C . GLU B 1 181 ? 5.544 19.957 -8.795 1.00 73.39 179 GLU B C 1
ATOM 3586 O O . GLU B 1 181 ? 6.006 20.859 -8.058 1.00 73.91 179 GLU B O 1
ATOM 3592 N N . LYS B 1 182 ? 5.780 19.898 -10.120 1.00 72.88 180 LYS B N 1
ATOM 3593 C CA . LYS B 1 182 ? 6.590 20.877 -10.780 1.00 71.99 180 LYS B CA 1
ATOM 3594 C C . LYS B 1 182 ? 6.150 22.302 -10.509 1.00 71.94 180 LYS B C 1
ATOM 3595 O O . LYS B 1 182 ? 7.005 23.126 -10.233 1.00 72.74 180 LYS B O 1
ATOM 3601 N N . SER B 1 183 ? 4.860 22.625 -10.566 1.00 71.83 181 SER B N 1
ATOM 3602 C CA . SER B 1 183 ? 4.464 24.011 -10.251 1.00 72.90 181 SER B CA 1
ATOM 3603 C C . SER B 1 183 ? 4.871 24.424 -8.822 1.00 73.34 181 SER B C 1
ATOM 3604 O O . SER B 1 183 ? 5.330 25.556 -8.594 1.00 73.62 181 SER B O 1
ATOM 3615 N N . TYR B 1 185 ? 7.374 23.163 -6.855 1.00 71.60 183 TYR B N 1
ATOM 3616 C CA . TYR B 1 185 ? 8.817 23.471 -6.768 1.00 71.07 183 TYR B CA 1
ATOM 3617 C C . TYR B 1 185 ? 9.205 24.741 -7.527 1.00 71.18 183 TYR B C 1
ATOM 3618 O O . TYR B 1 185 ? 10.087 25.506 -7.093 1.00 70.04 183 TYR B O 1
ATOM 3627 N N . LYS B 1 186 ? 8.505 24.990 -8.632 1.00 71.98 184 LYS B N 1
ATOM 3628 C CA . LYS B 1 186 ? 8.653 26.275 -9.302 1.00 73.36 184 LYS B CA 1
ATOM 3629 C C . LYS B 1 186 ? 8.334 27.462 -8.374 1.00 73.45 184 LYS B C 1
ATOM 3630 O O . LYS B 1 186 ? 9.180 28.297 -8.170 1.00 73.28 184 LYS B O 1
ATOM 3636 N N . GLU B 1 187 ? 7.129 27.519 -7.814 1.00 74.61 185 GLU B N 1
ATOM 3637 C CA . GLU B 1 187 ? 6.749 28.557 -6.821 1.00 75.60 185 GLU B CA 1
ATOM 3638 C C . GLU B 1 187 ? 7.746 28.720 -5.665 1.00 74.89 185 GLU B C 1
ATOM 3639 O O . GLU B 1 187 ? 8.157 29.830 -5.344 1.00 74.09 185 GLU B O 1
ATOM 3653 N N . GLU B 1 189 ? 10.693 27.948 -5.869 1.00 72.30 187 GLU B N 1
ATOM 3654 C CA . GLU B 1 189 ? 11.980 28.264 -6.499 1.00 71.12 187 GLU B CA 1
ATOM 3655 C C . GLU B 1 189 ? 13.085 27.225 -6.239 1.00 69.53 187 GLU B C 1
ATOM 3656 O O . GLU B 1 189 ? 14.244 27.584 -6.139 1.00 69.28 187 GLU B O 1
ATOM 3662 N N . ASN B 1 190 ? 12.712 25.949 -6.145 1.00 67.99 188 ASN B N 1
ATOM 3663 C CA . ASN B 1 190 ? 13.675 24.855 -6.096 1.00 67.08 188 ASN B CA 1
ATOM 3664 C C . ASN B 1 190 ? 13.913 24.249 -7.506 1.00 67.07 188 ASN B C 1
ATOM 3665 O O . ASN B 1 190 ? 13.417 23.150 -7.888 1.00 66.83 188 ASN B O 1
ATOM 3670 N N . TYR B 1 191 ? 14.693 24.994 -8.278 1.00 66.24 189 TYR B N 1
ATOM 3671 C CA . TYR B 1 191 ? 14.877 24.758 -9.691 1.00 64.57 189 TYR B CA 1
ATOM 3672 C C . TYR B 1 191 ? 15.552 23.410 -10.023 1.00 64.59 189 TYR B C 1
ATOM 3673 O O . TYR B 1 191 ? 15.036 22.644 -10.871 1.00 64.01 189 TYR B O 1
ATOM 3682 N N . PRO B 1 192 ? 16.650 23.060 -9.307 1.00 64.39 190 PRO B N 1
ATOM 3683 C CA . PRO B 1 192 ? 17.198 21.701 -9.493 1.00 64.09 190 PRO B CA 1
ATOM 3684 C C . PRO B 1 192 ? 16.137 20.586 -9.395 1.00 64.73 190 PRO B C 1
ATOM 3685 O O . PRO B 1 192 ? 16.220 19.597 -10.160 1.00 65.75 190 PRO B O 1
ATOM 3689 N N . THR B 1 193 ? 15.142 20.749 -8.509 1.00 63.39 191 THR B N 1
ATOM 3690 C CA . THR B 1 193 ? 14.096 19.739 -8.373 1.00 62.19 191 THR B CA 1
ATOM 3691 C C . THR B 1 193 ? 13.077 19.773 -9.508 1.00 62.77 191 THR B C 1
ATOM 3692 O O . THR B 1 193 ? 12.598 18.731 -9.930 1.00 62.90 191 THR B O 1
ATOM 3696 N N . CYS B 1 194 ? 12.732 20.958 -9.995 1.00 62.95 192 CYS B N 1
ATOM 3697 C CA . CYS B 1 194 ? 11.973 21.021 -11.221 1.00 63.80 192 CYS B CA 1
ATOM 3698 C C . CYS B 1 194 ? 12.608 20.188 -12.353 1.00 62.97 192 CYS B C 1
ATOM 3699 O O . CYS B 1 194 ? 11.935 19.379 -12.958 1.00 64.01 192 CYS B O 1
ATOM 3702 N N . TYR B 1 195 ? 13.899 20.328 -12.613 1.00 61.97 193 TYR B N 1
ATOM 3703 C CA . TYR B 1 195 ? 14.479 19.622 -13.778 1.00 60.47 193 TYR B CA 1
ATOM 3704 C C . TYR B 1 195 ? 14.182 18.147 -13.684 1.00 61.67 193 TYR B C 1
ATOM 3705 O O . TYR B 1 195 ? 13.811 17.488 -14.703 1.00 62.82 193 TYR B O 1
ATOM 3714 N N . LYS B 1 196 ? 14.291 17.636 -12.458 1.00 61.65 194 LYS B N 1
ATOM 3715 C CA . LYS B 1 196 ? 14.051 16.237 -12.196 1.00 62.53 194 LYS B CA 1
ATOM 3716 C C . LYS B 1 196 ? 12.596 15.865 -12.458 1.00 63.64 194 LYS B C 1
ATOM 3717 O O . LYS B 1 196 ? 12.310 14.743 -12.927 1.00 63.52 194 LYS B O 1
ATOM 3723 N N . LYS B 1 197 ? 11.671 16.771 -12.136 1.00 64.68 195 LYS B N 1
ATOM 3724 C CA . LYS B 1 197 ? 10.257 16.483 -12.411 1.00 66.30 195 LYS B CA 1
ATOM 3725 C C . LYS B 1 197 ? 10.074 16.395 -13.942 1.00 66.97 195 LYS B C 1
ATOM 3726 O O . LYS B 1 197 ? 9.406 15.480 -14.443 1.00 66.82 195 LYS B O 1
ATOM 3732 N N . CYS B 1 198 ? 10.714 17.320 -14.669 1.00 68.12 196 CYS B N 1
ATOM 3733 C CA . CYS B 1 198 ? 10.667 17.302 -16.113 1.00 67.78 196 CYS B CA 1
ATOM 3734 C C . CYS B 1 198 ? 11.140 15.967 -16.679 1.00 66.88 196 CYS B C 1
ATOM 3735 O O . CYS B 1 198 ? 10.448 15.372 -17.509 1.00 65.52 196 CYS B O 1
ATOM 3738 N N . ILE B 1 199 ? 12.263 15.454 -16.180 1.00 66.21 197 ILE B N 1
ATOM 3739 C CA . ILE B 1 199 ? 12.678 14.119 -16.612 1.00 67.11 197 ILE B CA 1
ATOM 3740 C C . ILE B 1 199 ? 11.564 13.104 -16.471 1.00 67.32 197 ILE B C 1
ATOM 3741 O O . ILE B 1 199 ? 11.265 12.323 -17.398 1.00 69.44 197 ILE B O 1
ATOM 3746 N N . ALA B 1 200 ? 10.942 13.120 -15.308 1.00 66.18 198 ALA B N 1
ATOM 3747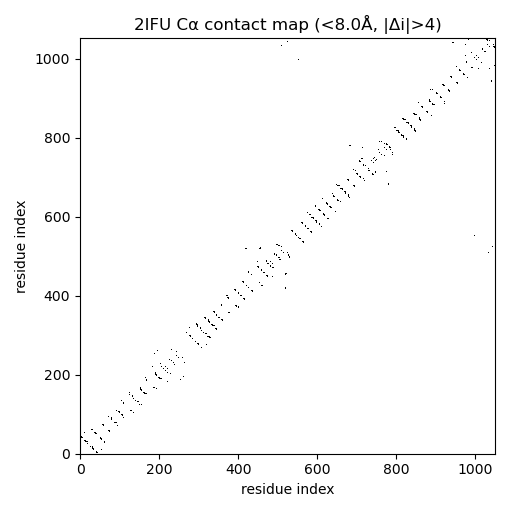 C CA . ALA B 1 200 ? 9.919 12.186 -14.961 1.00 64.14 198 ALA B CA 1
ATOM 3748 C C . ALA B 1 200 ? 8.705 12.347 -15.844 1.00 62.95 198 ALA B C 1
ATOM 3749 O O . ALA B 1 200 ? 8.140 11.343 -16.298 1.00 61.70 198 ALA B O 1
ATOM 3751 N N . GLN B 1 201 ? 8.292 13.594 -16.046 1.00 62.41 199 GLN B N 1
ATOM 3752 C CA . GLN B 1 201 ? 7.232 13.915 -16.987 1.00 63.68 199 GLN B CA 1
ATOM 3753 C C . GLN B 1 201 ? 7.529 13.253 -18.366 1.00 63.70 199 GLN B C 1
ATOM 3754 O O . GLN B 1 201 ? 6.671 12.537 -18.944 1.00 63.07 199 GLN B O 1
ATOM 3760 N N . VAL B 1 202 ? 8.759 13.412 -18.843 1.00 62.61 200 VAL B N 1
ATOM 3761 C CA . VAL B 1 202 ? 9.027 13.033 -20.225 1.00 63.18 200 VAL B CA 1
ATOM 3762 C C . VAL B 1 202 ? 8.957 11.543 -20.270 1.00 63.57 200 VAL B C 1
ATOM 3763 O O . VAL B 1 202 ? 8.429 10.947 -21.226 1.00 63.67 200 VAL B O 1
ATOM 3767 N N . LEU B 1 203 ? 9.449 10.928 -19.204 1.00 63.86 201 LEU B N 1
ATOM 3768 C CA . LEU B 1 203 ? 9.461 9.479 -19.188 1.00 63.79 201 LEU B CA 1
ATOM 3769 C C . LEU B 1 203 ? 8.036 8.919 -19.255 1.00 63.94 201 LEU B C 1
ATOM 3770 O O . LEU B 1 203 ? 7.790 7.937 -19.963 1.00 63.61 201 LEU B O 1
ATOM 3775 N N . VAL B 1 204 ? 7.105 9.578 -18.545 1.00 63.54 202 VAL B N 1
ATOM 3776 C CA . VAL B 1 204 ? 5.705 9.160 -18.524 1.00 62.75 202 VAL B CA 1
ATOM 3777 C C . VAL B 1 204 ? 5.099 9.354 -19.907 1.00 63.04 202 VAL B C 1
ATOM 3778 O O . VAL B 1 204 ? 4.409 8.481 -20.410 1.00 63.05 202 VAL B O 1
ATOM 3782 N N . GLN B 1 205 ? 5.354 10.498 -20.523 1.00 63.09 203 GLN B N 1
ATOM 3783 C CA . GLN B 1 205 ? 4.755 10.769 -21.798 1.00 63.54 203 GLN B CA 1
ATOM 3784 C C . GLN B 1 205 ? 5.305 9.847 -22.902 1.00 63.73 203 GLN B C 1
ATOM 3785 O O . GLN B 1 205 ? 4.536 9.331 -23.715 1.00 63.74 203 GLN B O 1
ATOM 3791 N N . LEU B 1 206 ? 6.603 9.576 -22.900 1.00 63.31 204 LEU B N 1
ATOM 3792 C CA . LEU B 1 206 ? 7.113 8.614 -23.866 1.00 63.85 204 LEU B CA 1
ATOM 3793 C C . LEU B 1 206 ? 6.481 7.280 -23.633 1.00 65.10 204 LEU B C 1
ATOM 3794 O O . LEU B 1 206 ? 6.172 6.566 -24.566 1.00 66.70 204 LEU B O 1
ATOM 3799 N N . HIS B 1 207 ? 6.222 6.943 -22.390 1.00 66.30 205 HIS B N 1
ATOM 3800 C CA . HIS B 1 207 ? 5.606 5.681 -22.131 1.00 67.22 205 HIS B CA 1
ATOM 3801 C C . HIS B 1 207 ? 4.204 5.591 -22.690 1.00 67.75 205 HIS B C 1
ATOM 3802 O O . HIS B 1 207 ? 3.846 4.566 -23.246 1.00 67.93 205 HIS B O 1
ATOM 3809 N N . ARG B 1 208 ? 3.406 6.649 -22.538 1.00 68.24 206 ARG B N 1
ATOM 3810 C CA . ARG B 1 208 ? 2.103 6.736 -23.232 1.00 68.54 206 ARG B CA 1
ATOM 3811 C C . ARG B 1 208 ? 2.270 6.764 -24.799 1.00 68.36 206 ARG B C 1
ATOM 3812 O O . ARG B 1 208 ? 1.287 6.723 -25.537 1.00 68.81 206 ARG B O 1
ATOM 3820 N N . ALA B 1 209 ? 3.502 6.810 -25.298 1.00 67.21 207 ALA B N 1
ATOM 3821 C CA . ALA B 1 209 ? 3.750 7.074 -26.728 1.00 67.03 207 ALA B CA 1
ATOM 3822 C C . ALA B 1 209 ? 3.071 8.362 -27.167 1.00 66.49 207 ALA B C 1
ATOM 3823 O O . ALA B 1 209 ? 2.461 8.411 -28.243 1.00 67.20 207 ALA B O 1
ATOM 3825 N N . ASP B 1 210 ? 3.143 9.381 -26.312 1.00 65.06 208 ASP B N 1
ATOM 3826 C CA . ASP B 1 210 ? 2.659 10.693 -26.644 1.00 63.51 208 ASP B CA 1
ATOM 3827 C C . ASP B 1 210 ? 3.868 11.578 -26.783 1.00 63.70 208 ASP B C 1
ATOM 3828 O O . ASP B 1 210 ? 4.150 12.424 -25.929 1.00 64.24 208 ASP B O 1
ATOM 3833 N N . TYR B 1 211 ? 4.597 11.376 -27.873 1.00 64.29 209 TYR B N 1
ATOM 3834 C CA . TYR B 1 211 ? 5.798 12.179 -28.164 1.00 64.27 209 TYR B CA 1
ATOM 3835 C C . TYR B 1 211 ? 5.576 13.691 -28.115 1.00 63.68 209 TYR B C 1
ATOM 3836 O O . TYR B 1 211 ? 6.418 14.404 -27.583 1.00 63.52 209 TYR B O 1
ATOM 3845 N N . VAL B 1 212 ? 4.449 14.172 -28.645 1.00 63.37 210 VAL B N 1
ATOM 3846 C CA . VAL B 1 212 ? 4.137 15.608 -28.569 1.00 63.44 210 VAL B CA 1
ATOM 3847 C C . VAL B 1 212 ? 4.062 16.178 -27.100 1.00 63.20 210 VAL B C 1
ATOM 3848 O O . VAL B 1 212 ? 4.687 17.191 -26.773 1.00 62.51 210 VAL B O 1
ATOM 3852 N N . ALA B 1 213 ? 3.310 15.512 -26.234 1.00 62.80 211 ALA B N 1
ATOM 3853 C CA . ALA B 1 213 ? 3.240 15.892 -24.845 1.00 63.70 211 ALA B CA 1
ATOM 3854 C C . ALA B 1 213 ? 4.641 15.878 -24.242 1.00 64.56 211 ALA B C 1
ATOM 3855 O O . ALA B 1 213 ? 5.028 16.780 -23.486 1.00 64.40 211 ALA B O 1
ATOM 3857 N N . ALA B 1 214 ? 5.421 14.862 -24.603 1.00 65.50 212 ALA B N 1
ATOM 3858 C CA . ALA B 1 214 ? 6.794 14.783 -24.128 1.00 66.11 212 ALA B CA 1
ATOM 3859 C C . ALA B 1 214 ? 7.601 15.994 -24.506 1.00 66.67 212 ALA B C 1
ATOM 3860 O O . ALA B 1 214 ? 8.361 16.515 -23.676 1.00 66.57 212 ALA B O 1
ATOM 3862 N N . GLN B 1 215 ? 7.434 16.480 -25.725 1.00 67.56 213 GLN B N 1
ATOM 3863 C CA . GLN B 1 215 ? 8.335 17.524 -26.112 1.00 70.96 213 GLN B CA 1
ATOM 3864 C C . GLN B 1 215 ? 7.857 18.830 -25.517 1.00 69.36 213 GLN B C 1
ATOM 3865 O O . GLN B 1 215 ? 8.647 19.623 -25.012 1.00 68.86 213 GLN B O 1
ATOM 3871 N N . LYS B 1 216 ? 6.548 18.969 -25.460 1.00 69.55 214 LYS B N 1
ATOM 3872 C CA . LYS B 1 216 ? 5.898 20.051 -24.741 1.00 70.61 214 LYS B CA 1
ATOM 3873 C C . LYS B 1 216 ? 6.403 20.285 -23.271 1.00 69.87 214 LYS B C 1
ATOM 3874 O O . LYS B 1 216 ? 6.676 21.426 -22.856 1.00 68.49 214 LYS B O 1
ATOM 3880 N N . CYS B 1 217 ? 6.532 19.219 -22.485 1.00 69.92 215 CYS B N 1
ATOM 3881 C CA . CYS B 1 217 ? 7.227 19.348 -21.175 1.00 71.74 215 CYS B CA 1
ATOM 3882 C C . CYS B 1 217 ? 8.594 20.044 -21.226 1.00 71.30 215 CYS B C 1
ATOM 3883 O O . CYS B 1 217 ? 8.848 20.943 -20.430 1.00 71.64 215 CYS B O 1
ATOM 3886 N N . VAL B 1 218 ? 9.469 19.607 -22.141 1.00 70.42 216 VAL B N 1
ATOM 3887 C CA . VAL B 1 218 ? 10.787 20.177 -22.242 1.00 69.11 216 VAL B CA 1
ATOM 3888 C C . VAL B 1 218 ? 10.649 21.611 -22.724 1.00 70.54 216 VAL B C 1
ATOM 3889 O O . VAL B 1 218 ? 11.310 22.493 -22.188 1.00 71.51 216 VAL B O 1
ATOM 3893 N N . ARG B 1 219 ? 9.770 21.850 -23.706 1.00 70.47 217 ARG B N 1
ATOM 3894 C CA . ARG B 1 219 ? 9.594 23.159 -24.312 1.00 70.95 217 ARG B CA 1
ATOM 3895 C C . ARG B 1 219 ? 9.232 24.104 -23.207 1.00 70.84 217 ARG B C 1
ATOM 3896 O O . ARG B 1 219 ? 9.748 25.211 -23.129 1.00 70.39 217 ARG B O 1
ATOM 3904 N N . GLU B 1 220 ? 8.341 23.643 -22.334 1.00 71.12 218 GLU B N 1
ATOM 3905 C CA . GLU B 1 220 ? 7.853 24.468 -21.248 1.00 72.68 218 GLU B CA 1
ATOM 3906 C C . GLU B 1 220 ? 8.928 24.754 -20.190 1.00 70.92 218 GLU B C 1
ATOM 3907 O O . GLU B 1 220 ? 9.036 25.888 -19.688 1.00 70.70 218 GLU B O 1
ATOM 3913 N N . SER B 1 221 ? 9.749 23.749 -19.905 1.00 68.45 219 SER B N 1
ATOM 3914 C CA . SER B 1 221 ? 10.840 23.921 -18.978 1.00 67.25 219 SER B CA 1
ATOM 3915 C C . SER B 1 221 ? 11.924 24.955 -19.371 1.00 67.04 219 SER B C 1
ATOM 3916 O O . SER B 1 221 ? 12.625 25.465 -18.499 1.00 68.26 219 SER B O 1
ATOM 3919 N N . TYR B 1 222 ? 12.074 25.301 -20.639 1.00 65.96 220 TYR B N 1
ATOM 3920 C CA . TYR B 1 222 ? 13.146 26.233 -21.022 1.00 64.83 220 TYR B CA 1
ATOM 3921 C C . TYR B 1 222 ? 12.999 27.540 -20.251 1.00 64.17 220 TYR B C 1
ATOM 3922 O O . TYR B 1 222 ? 13.964 28.280 -20.046 1.00 64.02 220 TYR B O 1
ATOM 3931 N N . SER B 1 223 ? 11.792 27.826 -19.797 1.00 63.46 221 SER B N 1
ATOM 3932 C CA . SER B 1 223 ? 11.586 29.094 -19.126 1.00 63.39 221 SER B CA 1
ATOM 3933 C C . SER B 1 223 ? 11.849 28.988 -17.606 1.00 63.08 221 SER B C 1
ATOM 3934 O O . SER B 1 223 ? 11.921 30.000 -16.911 1.00 63.76 221 SER B O 1
ATOM 3937 N N . ILE B 1 224 ? 11.990 27.772 -17.094 1.00 61.90 222 ILE B N 1
ATOM 3938 C CA . ILE B 1 224 ? 12.513 27.576 -15.756 1.00 61.61 222 ILE B CA 1
ATOM 3939 C C . ILE B 1 224 ? 14.013 27.918 -15.650 1.00 60.67 222 ILE B C 1
ATOM 3940 O O . ILE B 1 224 ? 14.856 27.269 -16.274 1.00 60.46 222 ILE B O 1
ATOM 3945 N N . PRO B 1 225 ? 14.353 28.907 -14.808 1.00 59.59 223 PRO B N 1
ATOM 3946 C CA . PRO B 1 225 ? 15.727 29.395 -14.726 1.00 58.03 223 PRO B CA 1
ATOM 3947 C C . PRO B 1 225 ? 16.720 28.242 -14.488 1.00 56.94 223 PRO B C 1
ATOM 3948 O O . PRO B 1 225 ? 16.489 27.420 -13.578 1.00 57.74 223 PRO B O 1
ATOM 3952 N N . GLY B 1 226 ? 17.795 28.181 -15.276 1.00 54.96 224 GLY B N 1
ATOM 3953 C CA . GLY B 1 226 ? 18.825 27.173 -15.136 1.00 53.77 224 GLY B CA 1
ATOM 3954 C C . GLY B 1 226 ? 18.523 25.849 -15.818 1.00 55.05 224 GLY B C 1
ATOM 3955 O O . GLY B 1 226 ? 19.421 25.049 -16.013 1.00 55.75 224 GLY B O 1
ATOM 3956 N N . PHE B 1 227 ? 17.276 25.569 -16.196 1.00 55.69 225 PHE B N 1
ATOM 3957 C CA . PHE B 1 227 ? 17.013 24.356 -16.971 1.00 56.45 225 PHE B CA 1
ATOM 3958 C C . PHE B 1 227 ? 17.771 24.261 -18.350 1.00 56.76 225 PHE B C 1
ATOM 3959 O O . PHE B 1 227 ? 18.269 23.174 -18.701 1.00 55.84 225 PHE B O 1
ATOM 3967 N N . SER B 1 228 ? 17.835 25.339 -19.138 1.00 56.71 226 SER B N 1
ATOM 3968 C CA . SER B 1 228 ? 18.405 25.174 -20.526 1.00 57.64 226 SER B CA 1
ATOM 3969 C C . SER B 1 228 ? 19.873 24.670 -20.500 1.00 59.20 226 SER B C 1
ATOM 3970 O O . SER B 1 228 ? 20.277 23.847 -21.336 1.00 57.99 226 SER B O 1
ATOM 3973 N N . GLY B 1 229 ? 20.641 25.108 -19.481 1.00 60.41 227 GLY B N 1
ATOM 3974 C CA . GLY B 1 229 ? 22.061 24.795 -19.433 1.00 61.20 227 GLY B CA 1
ATOM 3975 C C . GLY B 1 229 ? 22.388 23.578 -18.609 1.00 62.94 227 GLY B C 1
ATOM 3976 O O . GLY B 1 229 ? 23.567 23.278 -18.387 1.00 64.24 227 GLY B O 1
ATOM 3977 N N . SER B 1 230 ? 21.365 22.883 -18.120 1.00 63.05 228 SER B N 1
ATOM 3978 C CA . SER B 1 230 ? 21.582 21.845 -17.183 1.00 63.93 228 SER B CA 1
ATOM 3979 C C . SER B 1 230 ? 21.844 20.507 -17.847 1.00 64.88 228 SER B C 1
ATOM 3980 O O . SER B 1 230 ? 21.351 20.264 -18.905 1.00 65.82 228 SER B O 1
ATOM 3983 N N . GLU B 1 231 ? 22.588 19.604 -17.212 1.00 66.77 229 GLU B N 1
ATOM 3984 C CA . GLU B 1 231 ? 22.698 18.234 -17.726 1.00 67.96 229 GLU B CA 1
ATOM 3985 C C . GLU B 1 231 ? 21.328 17.632 -18.019 1.00 67.53 229 GLU B C 1
ATOM 3986 O O . GLU B 1 231 ? 21.169 16.902 -18.995 1.00 67.44 229 GLU B O 1
ATOM 3992 N N . ASP B 1 232 ? 20.351 17.912 -17.153 1.00 66.90 230 ASP B N 1
ATOM 3993 C CA . ASP B 1 232 ? 19.053 17.241 -17.232 1.00 66.22 230 ASP B CA 1
ATOM 3994 C C . ASP B 1 232 ? 18.433 17.570 -18.568 1.00 65.94 230 ASP B C 1
ATOM 3995 O O . ASP B 1 232 ? 17.863 16.709 -19.273 1.00 65.28 230 ASP B O 1
ATOM 4000 N N . CYS B 1 233 ? 18.575 18.834 -18.931 1.00 64.59 231 CYS B N 1
ATOM 4001 C CA . CYS B 1 233 ? 18.047 19.244 -20.172 1.00 63.92 231 CYS B CA 1
ATOM 4002 C C . CYS B 1 233 ? 18.815 18.613 -21.346 1.00 63.70 231 CYS B C 1
ATOM 4003 O O . CYS B 1 233 ? 18.198 18.157 -22.303 1.00 63.39 231 CYS B O 1
ATOM 4006 N N . ALA B 1 234 ? 20.144 18.572 -21.276 1.00 63.18 232 ALA B N 1
ATOM 4007 C CA . ALA B 1 234 ? 20.894 17.876 -22.316 1.00 62.67 232 ALA B CA 1
ATOM 4008 C C . ALA B 1 234 ? 20.369 16.438 -22.501 1.00 63.25 232 ALA B C 1
ATOM 4009 O O . ALA B 1 234 ? 20.137 15.980 -23.649 1.00 63.72 232 ALA B O 1
ATOM 4011 N N . ALA B 1 235 ? 20.124 15.746 -21.387 1.00 62.74 233 ALA B N 1
ATOM 4012 C CA . ALA B 1 235 ? 19.814 14.341 -21.477 1.00 62.43 233 ALA B CA 1
ATOM 4013 C C . ALA B 1 235 ? 18.447 14.164 -22.108 1.00 62.96 233 ALA B C 1
ATOM 4014 O O . ALA B 1 235 ? 18.243 13.240 -22.918 1.00 62.70 233 ALA B O 1
ATOM 4016 N N . LEU B 1 236 ? 17.520 15.060 -21.773 1.00 62.71 234 LEU B N 1
ATOM 4017 C CA . LEU B 1 236 ? 16.179 14.919 -22.297 1.00 63.50 234 LEU B CA 1
ATOM 4018 C C . LEU B 1 236 ? 16.152 15.250 -23.809 1.00 63.50 234 LEU B C 1
ATOM 4019 O O . LEU B 1 236 ? 15.421 14.625 -24.603 1.00 63.40 234 LEU B O 1
ATOM 4024 N N . GLU B 1 237 ? 16.958 16.212 -24.210 1.00 62.92 235 GLU B N 1
ATOM 4025 C CA . GLU B 1 237 ? 17.077 16.531 -25.633 1.00 62.40 235 GLU B CA 1
ATOM 4026 C C . GLU B 1 237 ? 17.614 15.337 -26.394 1.00 63.72 235 GLU B C 1
ATOM 4027 O O . GLU B 1 237 ? 17.009 14.954 -27.381 1.00 63.31 235 GLU B O 1
ATOM 4033 N N . ASP B 1 238 ? 18.679 14.698 -25.880 1.00 65.33 236 ASP B N 1
ATOM 4034 C CA . ASP B 1 238 ? 19.210 13.468 -26.473 1.00 66.44 236 ASP B CA 1
ATOM 4035 C C . ASP B 1 238 ? 18.159 12.379 -26.490 1.00 66.25 236 ASP B C 1
ATOM 4036 O O . ASP B 1 238 ? 18.139 11.573 -27.401 1.00 66.97 236 ASP B O 1
ATOM 4041 N N . LEU B 1 239 ? 17.319 12.322 -25.463 1.00 66.07 237 LEU B N 1
ATOM 4042 C CA . LEU B 1 239 ? 16.326 11.254 -25.375 1.00 65.84 237 LEU B CA 1
ATOM 4043 C C . LEU B 1 239 ? 15.275 11.459 -26.474 1.00 65.71 237 LEU B C 1
ATOM 4044 O O . LEU B 1 239 ? 14.950 10.547 -27.237 1.00 65.10 237 LEU B O 1
ATOM 4049 N N . LEU B 1 240 ? 14.757 12.677 -26.539 1.00 65.67 238 LEU B N 1
ATOM 4050 C CA . LEU B 1 240 ? 13.769 13.020 -27.517 1.00 66.23 238 LEU B CA 1
ATOM 4051 C C . LEU B 1 240 ? 14.328 12.787 -28.912 1.00 67.60 238 LEU B C 1
ATOM 4052 O O . LEU B 1 240 ? 13.685 12.137 -29.720 1.00 67.80 238 LEU B O 1
ATOM 4057 N N . GLN B 1 241 ? 15.546 13.247 -29.168 1.00 68.23 239 GLN B N 1
ATOM 4058 C CA . GLN B 1 241 ? 16.150 13.039 -30.456 1.00 70.07 239 GLN B CA 1
ATOM 4059 C C . GLN B 1 241 ? 16.191 11.556 -30.804 1.00 70.30 239 GLN B C 1
ATOM 4060 O O . GLN B 1 241 ? 15.846 11.155 -31.932 1.00 70.08 239 GLN B O 1
ATOM 4066 N N . ALA B 1 242 ? 16.613 10.749 -29.830 1.00 70.67 240 ALA B N 1
ATOM 4067 C CA . ALA B 1 242 ? 16.805 9.343 -30.061 1.00 71.13 240 ALA B CA 1
ATOM 4068 C C . ALA B 1 242 ? 15.465 8.733 -30.384 1.00 71.79 240 ALA B C 1
ATOM 4069 O O . ALA B 1 242 ? 15.359 7.953 -31.299 1.00 72.87 240 ALA B O 1
ATOM 4071 N N . TYR B 1 243 ? 14.427 9.133 -29.676 1.00 72.43 241 TYR B N 1
ATOM 4072 C CA . TYR B 1 243 ? 13.089 8.630 -29.940 1.00 73.21 241 TYR B CA 1
ATOM 4073 C C . TYR B 1 243 ? 12.608 9.020 -31.354 1.00 74.21 241 TYR B C 1
ATOM 4074 O O . TYR B 1 243 ? 11.988 8.231 -32.063 1.00 74.80 241 TYR B O 1
ATOM 4083 N N . ASP B 1 244 ? 12.932 10.236 -31.770 1.00 75.05 242 ASP B N 1
ATOM 4084 C CA . ASP B 1 244 ? 12.414 10.791 -32.987 1.00 75.49 242 ASP B CA 1
ATOM 4085 C C . ASP B 1 244 ? 13.120 10.092 -34.125 1.00 76.62 242 ASP B C 1
ATOM 4086 O O . ASP B 1 244 ? 12.467 9.554 -35.022 1.00 77.99 242 ASP B O 1
ATOM 4091 N N . GLU B 1 245 ? 14.452 10.078 -34.097 1.00 76.60 243 GLU B N 1
ATOM 4092 C CA . GLU B 1 245 ? 15.241 9.371 -35.117 1.00 75.77 243 GLU B CA 1
ATOM 4093 C C . GLU B 1 245 ? 15.181 7.841 -34.998 1.00 75.54 243 GLU B C 1
ATOM 4094 O O . GLU B 1 245 ? 15.736 7.141 -35.826 1.00 75.41 243 GLU B O 1
ATOM 4100 N N . GLN B 1 246 ? 14.543 7.320 -33.957 1.00 75.43 244 GLN B N 1
ATOM 4101 C CA . GLN B 1 246 ? 14.424 5.871 -33.798 1.00 75.54 244 GLN B CA 1
ATOM 4102 C C . GLN B 1 246 ? 15.782 5.161 -33.628 1.00 75.16 244 GLN B C 1
ATOM 4103 O O . GLN B 1 246 ? 15.981 4.047 -34.112 1.00 75.19 244 GLN B O 1
ATOM 4109 N N . ASP B 1 247 ? 16.698 5.828 -32.930 1.00 74.70 245 ASP B N 1
ATOM 4110 C CA . ASP B 1 247 ? 18.006 5.293 -32.581 1.00 74.42 245 ASP B CA 1
ATOM 4111 C C . ASP B 1 247 ? 17.996 4.462 -31.266 1.00 74.53 245 ASP B C 1
ATOM 4112 O O . ASP B 1 247 ? 18.251 5.000 -30.189 1.00 74.23 245 ASP B O 1
ATOM 4117 N N . GLU B 1 248 ? 17.749 3.154 -31.371 1.00 75.08 246 GLU B N 1
ATOM 4118 C CA . GLU B 1 248 ? 17.639 2.292 -30.191 1.00 76.53 246 GLU B CA 1
ATOM 4119 C C . GLU B 1 248 ? 18.803 2.403 -29.201 1.00 76.50 246 GLU B C 1
ATOM 4120 O O . GLU B 1 248 ? 18.576 2.564 -27.985 1.00 76.92 246 GLU B O 1
ATOM 4126 N N . GLU B 1 249 ? 20.024 2.317 -29.737 1.00 76.38 247 GLU B N 1
ATOM 4127 C CA . GLU B 1 249 ? 21.275 2.351 -28.968 1.00 76.59 247 GLU B CA 1
ATOM 4128 C C . GLU B 1 249 ? 21.359 3.592 -28.072 1.00 75.66 247 GLU B C 1
ATOM 4129 O O . GLU B 1 249 ? 21.684 3.504 -26.875 1.00 75.36 247 GLU B O 1
ATOM 4135 N N . GLN B 1 250 ? 21.061 4.738 -28.669 1.00 74.93 248 GLN B N 1
ATOM 4136 C CA . GLN B 1 250 ? 21.069 5.991 -27.952 1.00 75.01 248 GLN B CA 1
ATOM 4137 C C . GLN B 1 250 ? 19.966 6.083 -26.916 1.00 73.81 248 GLN B C 1
ATOM 4138 O O . GLN B 1 250 ? 20.184 6.641 -25.841 1.00 74.12 248 GLN B O 1
ATOM 4144 N N . LEU B 1 251 ? 18.782 5.570 -27.236 1.00 72.21 249 LEU B N 1
ATOM 4145 C CA . LEU B 1 251 ? 17.696 5.673 -26.287 1.00 71.24 249 LEU B CA 1
ATOM 4146 C C . LEU B 1 251 ? 18.000 4.806 -25.049 1.00 70.82 249 LEU B C 1
ATOM 4147 O O . LEU B 1 251 ? 17.796 5.242 -23.910 1.00 70.31 249 LEU B O 1
ATOM 4152 N N . LEU B 1 252 ? 18.511 3.603 -25.296 1.00 69.93 250 LEU B N 1
ATOM 4153 C CA . LEU B 1 252 ? 18.875 2.706 -24.232 1.00 69.99 250 LEU B CA 1
ATOM 4154 C C . LEU B 1 252 ? 20.006 3.269 -23.390 1.00 70.28 250 LEU B C 1
ATOM 4155 O O . LEU B 1 252 ? 19.995 3.122 -22.171 1.00 70.68 250 LEU B O 1
ATOM 4160 N N . ARG B 1 253 ? 20.963 3.929 -24.031 1.00 70.61 251 ARG B N 1
ATOM 4161 C CA . ARG B 1 253 ? 22.077 4.556 -23.317 1.00 71.27 251 ARG B CA 1
ATOM 4162 C C . ARG B 1 253 ? 21.611 5.659 -22.380 1.00 70.30 251 ARG B C 1
ATOM 4163 O O . ARG B 1 253 ? 22.063 5.739 -21.237 1.00 70.34 251 ARG B O 1
ATOM 4171 N N . VAL B 1 254 ? 20.726 6.522 -22.866 1.00 69.47 252 VAL B N 1
ATOM 4172 C CA . VAL B 1 254 ? 20.327 7.669 -22.072 1.00 69.25 252 VAL B CA 1
ATOM 4173 C C . VAL B 1 254 ? 19.490 7.224 -20.871 1.00 69.46 252 VAL B C 1
ATOM 4174 O O . VAL B 1 254 ? 19.691 7.716 -19.759 1.00 69.43 252 VAL B O 1
ATOM 4178 N N . CYS B 1 255 ? 18.574 6.286 -21.111 1.00 69.13 253 CYS B N 1
ATOM 4179 C CA . CYS B 1 255 ? 17.760 5.691 -20.070 1.00 68.84 253 CYS B CA 1
ATOM 4180 C C . CYS B 1 255 ? 18.588 4.962 -19.008 1.00 68.64 253 CYS B C 1
ATOM 4181 O O . CYS B 1 255 ? 18.091 4.657 -17.952 1.00 68.70 253 CYS B O 1
ATOM 4184 N N . ARG B 1 256 ? 19.860 4.714 -19.293 1.00 68.60 254 ARG B N 1
ATOM 4185 C CA . ARG B 1 256 ? 20.697 3.926 -18.406 1.00 68.28 254 ARG B CA 1
ATOM 4186 C C . ARG B 1 256 ? 21.860 4.747 -17.854 1.00 68.57 254 ARG B C 1
ATOM 4187 O O . ARG B 1 256 ? 22.740 4.203 -17.189 1.00 69.42 254 ARG B O 1
ATOM 4195 N N . SER B 1 257 ? 21.831 6.057 -18.100 1.00 68.12 255 SER B N 1
ATOM 4196 C CA . SER B 1 257 ? 22.802 7.002 -17.548 1.00 68.00 255 SER B CA 1
ATOM 4197 C C . SER B 1 257 ? 22.375 7.470 -16.166 1.00 67.83 255 SER B C 1
ATOM 4198 O O . SER B 1 257 ? 21.177 7.591 -15.916 1.00 67.44 255 SER B O 1
ATOM 4201 N N . PRO B 1 258 ? 23.361 7.786 -15.286 1.00 68.06 256 PRO B N 1
ATOM 4202 C CA . PRO B 1 258 ? 23.197 8.113 -13.855 1.00 67.76 256 PRO B CA 1
ATOM 4203 C C . PRO B 1 258 ? 22.067 9.112 -13.592 1.00 68.18 256 PRO B C 1
ATOM 4204 O O . PRO B 1 258 ? 21.260 8.947 -12.677 1.00 67.76 256 PRO B O 1
ATOM 4208 N N . LEU B 1 259 ? 21.992 10.140 -14.412 1.00 68.68 257 LEU B N 1
ATOM 4209 C CA . LEU B 1 259 ? 20.932 11.088 -14.270 1.00 69.89 257 LEU B CA 1
ATOM 4210 C C . LEU B 1 259 ? 19.578 10.445 -14.195 1.00 70.35 257 LEU B C 1
ATOM 4211 O O . LEU B 1 259 ? 18.728 10.855 -13.402 1.00 71.17 257 LEU B O 1
ATOM 4216 N N . VAL B 1 260 ? 19.369 9.446 -15.041 1.00 69.72 258 VAL B N 1
ATOM 4217 C CA . VAL B 1 260 ? 18.108 8.739 -15.056 1.00 68.40 258 VAL B CA 1
ATOM 4218 C C . VAL B 1 260 ? 18.021 7.618 -14.018 1.00 68.55 258 VAL B C 1
ATOM 4219 O O . VAL B 1 260 ? 17.035 7.525 -13.295 1.00 68.87 258 VAL B O 1
ATOM 4223 N N . THR B 1 261 ? 19.036 6.775 -13.921 1.00 68.45 259 THR B N 1
ATOM 4224 C CA . THR B 1 261 ? 18.927 5.614 -13.040 1.00 69.10 259 THR B CA 1
ATOM 4225 C C . THR B 1 261 ? 18.919 5.966 -11.553 1.00 68.68 259 THR B C 1
ATOM 4226 O O . THR B 1 261 ? 18.532 5.160 -10.727 1.00 69.53 259 THR B O 1
ATOM 4230 N N . TYR B 1 262 ? 19.345 7.175 -11.213 1.00 68.45 260 TYR B N 1
ATOM 4231 C CA . TYR B 1 262 ? 19.296 7.637 -9.834 1.00 67.81 260 TYR B CA 1
ATOM 4232 C C . TYR B 1 262 ? 18.027 8.461 -9.587 1.00 68.35 260 TYR B C 1
ATOM 4233 O O . TYR B 1 262 ? 17.899 9.098 -8.552 1.00 69.28 260 TYR B O 1
ATOM 4250 N N . ASP B 1 264 ? 13.954 8.386 -8.642 1.00 69.82 262 ASP B N 1
ATOM 4251 C CA . ASP B 1 264 ? 13.179 7.509 -7.788 1.00 70.28 262 ASP B CA 1
ATOM 4252 C C . ASP B 1 264 ? 12.854 6.208 -8.514 1.00 70.10 262 ASP B C 1
ATOM 4253 O O . ASP B 1 264 ? 12.734 6.160 -9.733 1.00 70.40 262 ASP B O 1
ATOM 4258 N N . ASN B 1 265 ? 12.731 5.149 -7.745 1.00 70.56 263 ASN B N 1
ATOM 4259 C CA . ASN B 1 265 ? 12.630 3.800 -8.279 1.00 70.67 263 ASN B CA 1
ATOM 4260 C C . ASN B 1 265 ? 11.624 3.639 -9.423 1.00 70.38 263 ASN B C 1
ATOM 4261 O O . ASN B 1 265 ? 11.952 3.105 -10.482 1.00 70.35 263 ASN B O 1
ATOM 4266 N N . ASP B 1 266 ? 10.414 4.135 -9.214 1.00 70.25 264 ASP B N 1
ATOM 4267 C CA . ASP B 1 266 ? 9.345 3.952 -10.176 1.00 70.61 264 ASP B CA 1
ATOM 4268 C C . ASP B 1 266 ? 9.641 4.586 -11.541 1.00 70.68 264 ASP B C 1
ATOM 4269 O O . ASP B 1 266 ? 9.225 4.041 -12.580 1.00 70.33 264 ASP B O 1
ATOM 4274 N N . TYR B 1 267 ? 10.363 5.710 -11.523 1.00 70.41 265 TYR B N 1
ATOM 4275 C CA . TYR B 1 267 ? 10.771 6.390 -12.730 1.00 70.70 265 TYR B CA 1
ATOM 4276 C C . TYR B 1 267 ? 11.972 5.707 -13.395 1.00 70.76 265 TYR B C 1
ATOM 4277 O O . TYR B 1 267 ? 12.021 5.547 -14.615 1.00 70.00 265 TYR B O 1
ATOM 4286 N N . ALA B 1 268 ? 12.945 5.289 -12.594 1.00 70.90 266 ALA B N 1
ATOM 4287 C CA . ALA B 1 268 ? 14.072 4.546 -13.154 1.00 70.65 266 ALA B CA 1
ATOM 4288 C C . ALA B 1 268 ? 13.582 3.281 -13.865 1.00 70.69 266 ALA B C 1
ATOM 4289 O O . ALA B 1 268 ? 14.056 2.955 -14.948 1.00 70.71 266 ALA B O 1
ATOM 4291 N N . LYS B 1 269 ? 12.611 2.587 -13.266 1.00 70.90 267 LYS B N 1
ATOM 4292 C CA . LYS B 1 269 ? 12.049 1.369 -13.863 1.00 70.64 267 LYS B CA 1
ATOM 4293 C C . LYS B 1 269 ? 11.364 1.692 -15.195 1.00 70.72 267 LYS B C 1
ATOM 4294 O O . LYS B 1 269 ? 11.459 0.940 -16.167 1.00 70.59 267 LYS B O 1
ATOM 4300 N N . LEU B 1 270 ? 10.691 2.836 -15.224 1.00 70.57 268 LEU B N 1
ATOM 4301 C CA . LEU B 1 270 ? 9.874 3.233 -16.338 1.00 70.67 268 LEU B CA 1
ATOM 4302 C C . LEU B 1 270 ? 10.794 3.538 -17.500 1.00 71.55 268 LEU B C 1
ATOM 4303 O O . LEU B 1 270 ? 10.468 3.273 -18.679 1.00 72.10 268 LEU B O 1
ATOM 4308 N N . ALA B 1 271 ? 11.962 4.081 -17.154 1.00 71.81 269 ALA B N 1
ATOM 4309 C CA . ALA B 1 271 ? 13.023 4.346 -18.118 1.00 71.96 269 ALA B CA 1
ATOM 4310 C C . ALA B 1 271 ? 13.612 3.054 -18.693 1.00 72.30 269 ALA B C 1
ATOM 4311 O O . ALA B 1 271 ? 13.919 2.983 -19.877 1.00 71.73 269 ALA B O 1
ATOM 4313 N N . ILE B 1 272 ? 13.761 2.039 -17.844 1.00 72.81 270 ILE B N 1
ATOM 4314 C CA . ILE B 1 272 ? 14.368 0.776 -18.245 1.00 73.69 270 ILE B CA 1
ATOM 4315 C C . ILE B 1 272 ? 13.579 0.102 -19.358 1.00 74.59 270 ILE B C 1
ATOM 4316 O O . ILE B 1 272 ? 14.153 -0.522 -20.237 1.00 74.30 270 ILE B O 1
ATOM 4321 N N . SER B 1 273 ? 12.259 0.237 -19.302 1.00 76.25 271 SER B N 1
ATOM 4322 C CA . SER B 1 273 ? 11.341 -0.516 -20.166 1.00 77.60 271 SER B CA 1
ATOM 4323 C C . SER B 1 273 ? 11.056 0.232 -21.478 1.00 78.20 271 SER B C 1
ATOM 4324 O O . SER B 1 273 ? 10.367 -0.291 -22.357 1.00 78.72 271 SER B O 1
ATOM 4327 N N . LEU B 1 274 ? 11.578 1.446 -21.606 1.00 78.35 272 LEU B N 1
ATOM 4328 C CA . LEU B 1 274 ? 11.262 2.292 -22.743 1.00 79.15 272 LEU B CA 1
ATOM 4329 C C . LEU B 1 274 ? 11.922 1.797 -24.007 1.00 80.25 272 LEU B C 1
ATOM 4330 O O . LEU B 1 274 ? 13.114 1.502 -24.011 1.00 80.47 272 LEU B O 1
ATOM 4335 N N . LYS B 1 275 ? 11.152 1.705 -25.085 1.00 81.66 273 LYS B N 1
ATOM 4336 C CA . LYS B 1 275 ? 11.712 1.290 -26.380 1.00 83.14 273 LYS B CA 1
ATOM 4337 C C . LYS B 1 275 ? 11.407 2.310 -27.463 1.00 83.92 273 LYS B C 1
ATOM 4338 O O . LYS B 1 275 ? 10.351 2.946 -27.469 1.00 84.16 273 LYS B O 1
ATOM 4344 N N . VAL B 1 276 ? 12.370 2.476 -28.357 1.00 85.15 274 VAL B N 1
ATOM 4345 C CA . VAL B 1 276 ? 12.197 3.139 -29.648 1.00 86.10 274 VAL B CA 1
ATOM 4346 C C . VAL B 1 276 ? 10.908 2.634 -30.340 1.00 86.99 274 VAL B C 1
ATOM 4347 O O . VAL B 1 276 ? 10.641 1.422 -30.355 1.00 87.16 274 VAL B O 1
ATOM 4351 N N . PRO B 1 277 ? 10.092 3.564 -30.894 1.00 87.69 275 PRO B N 1
ATOM 4352 C CA . PRO B 1 277 ? 8.748 3.210 -31.433 1.00 87.85 275 PRO B CA 1
ATOM 4353 C C . PRO B 1 277 ? 8.745 2.185 -32.563 1.00 87.21 275 PRO B C 1
ATOM 4354 O O . PRO B 1 277 ? 9.723 2.092 -33.274 1.00 87.11 275 PRO B O 1
ATOM 4358 N N . LYS C 1 6 ? 70.382 -17.908 -7.393 1.00 72.89 4 LYS C N 1
ATOM 4359 C CA . LYS C 1 6 ? 69.306 -16.936 -7.745 1.00 72.82 4 LYS C CA 1
ATOM 4360 C C . LYS C 1 6 ? 68.233 -17.542 -8.652 1.00 72.55 4 LYS C C 1
ATOM 4361 O O . LYS C 1 6 ? 67.043 -17.278 -8.462 1.00 72.52 4 LYS C O 1
ATOM 4367 N N . ILE C 1 7 ? 68.652 -18.349 -9.628 1.00 72.29 5 ILE C N 1
ATOM 4368 C CA . ILE C 1 7 ? 67.717 -19.102 -10.475 1.00 72.01 5 ILE C CA 1
ATOM 4369 C C . ILE C 1 7 ? 66.911 -20.066 -9.603 1.00 71.98 5 ILE C C 1
ATOM 4370 O O . ILE C 1 7 ? 65.693 -20.202 -9.766 1.00 71.92 5 ILE C O 1
ATOM 4375 N N . SER C 1 8 ? 67.609 -20.710 -8.669 1.00 71.89 6 SER C N 1
ATOM 4376 C CA . SER C 1 8 ? 66.999 -21.594 -7.683 1.00 71.84 6 SER C CA 1
ATOM 4377 C C . SER C 1 8 ? 65.900 -20.901 -6.879 1.00 71.86 6 SER C C 1
ATOM 4378 O O . SER C 1 8 ? 64.835 -21.476 -6.661 1.00 71.87 6 SER C O 1
ATOM 4381 N N . GLU C 1 9 ? 66.167 -19.670 -6.445 1.00 71.94 7 GLU C N 1
ATOM 4382 C CA . GLU C 1 9 ? 65.200 -18.876 -5.687 1.00 72.07 7 GLU C CA 1
ATOM 4383 C C . GLU C 1 9 ? 63.994 -18.496 -6.527 1.00 72.16 7 GLU C C 1
ATOM 4384 O O . GLU C 1 9 ? 62.865 -18.471 -6.034 1.00 72.11 7 GLU C O 1
ATOM 4390 N N . ALA C 1 10 ? 64.249 -18.182 -7.793 1.00 72.35 8 ALA C N 1
ATOM 4391 C CA . ALA C 1 10 ? 63.198 -17.782 -8.716 1.00 72.60 8 ALA C CA 1
ATOM 4392 C C . ALA C 1 10 ? 62.150 -18.881 -8.868 1.00 72.73 8 ALA C C 1
ATOM 4393 O O . ALA C 1 10 ? 60.950 -18.622 -8.752 1.00 72.83 8 ALA C O 1
ATOM 4395 N N . HIS C 1 11 ? 62.608 -20.106 -9.106 1.00 72.82 9 HIS C N 1
ATOM 4396 C CA . HIS C 1 11 ? 61.709 -21.245 -9.238 1.00 72.93 9 HIS C CA 1
ATOM 4397 C C . HIS C 1 11 ? 60.935 -21.521 -7.954 1.00 72.74 9 HIS C C 1
ATOM 4398 O O . HIS C 1 11 ? 59.779 -21.938 -8.014 1.00 72.70 9 HIS C O 1
ATOM 4405 N N . GLU C 1 12 ? 61.571 -21.275 -6.805 1.00 72.54 10 GLU C N 1
ATOM 4406 C CA . GLU C 1 12 ? 60.925 -21.427 -5.495 1.00 72.51 10 GLU C CA 1
ATOM 4407 C C . GLU C 1 12 ? 59.768 -20.449 -5.374 1.00 71.81 10 GLU C C 1
ATOM 4408 O O . GLU C 1 12 ? 58.715 -20.779 -4.829 1.00 71.74 10 GLU C O 1
ATOM 4414 N N . HIS C 1 13 ? 59.975 -19.245 -5.895 1.00 71.20 11 HIS C N 1
ATOM 4415 C CA . HIS C 1 13 ? 58.949 -18.221 -5.883 1.00 70.54 11 HIS C CA 1
ATOM 4416 C C . HIS C 1 13 ? 57.792 -18.555 -6.834 1.00 70.34 11 HIS C C 1
ATOM 4417 O O . HIS C 1 13 ? 56.631 -18.406 -6.453 1.00 70.27 11 HIS C O 1
ATOM 4424 N N . ILE C 1 14 ? 58.106 -19.025 -8.046 1.00 70.11 12 ILE C N 1
ATOM 4425 C CA . ILE C 1 14 ? 57.086 -19.499 -8.998 1.00 69.93 12 ILE C CA 1
ATOM 4426 C C . ILE C 1 14 ? 56.243 -20.592 -8.341 1.00 70.05 12 ILE C C 1
ATOM 4427 O O . ILE C 1 14 ? 55.011 -20.565 -8.398 1.00 70.13 12 ILE C O 1
ATOM 4432 N N . ALA C 1 15 ? 56.924 -21.549 -7.717 1.00 70.11 13 ALA C N 1
ATOM 4433 C CA . ALA C 1 15 ? 56.263 -22.619 -6.981 1.00 70.18 13 ALA C CA 1
ATOM 4434 C C . ALA C 1 15 ? 55.331 -22.084 -5.888 1.00 70.29 13 ALA C C 1
ATOM 4435 O O . ALA C 1 15 ? 54.211 -22.576 -5.743 1.00 70.39 13 ALA C O 1
ATOM 4437 N N . LYS C 1 16 ? 55.788 -21.081 -5.133 1.00 70.42 14 LYS C N 1
ATOM 4438 C CA . LYS C 1 16 ? 54.968 -20.463 -4.084 1.00 70.63 14 LYS C CA 1
ATOM 4439 C C . LYS C 1 16 ? 53.783 -19.728 -4.685 1.00 70.52 14 LYS C C 1
ATOM 4440 O O . LYS C 1 16 ? 52.651 -19.864 -4.216 1.00 70.56 14 LYS C O 1
ATOM 4446 N N . ALA C 1 17 ? 54.054 -18.959 -5.733 1.00 70.42 15 ALA C N 1
ATOM 4447 C CA . ALA C 1 17 ? 53.009 -18.320 -6.515 1.00 70.36 15 ALA C CA 1
ATOM 4448 C C . ALA C 1 17 ? 51.919 -19.306 -6.935 1.00 70.36 15 ALA C C 1
ATOM 4449 O O . ALA C 1 17 ? 50.735 -19.045 -6.716 1.00 70.37 15 ALA C O 1
ATOM 4451 N N . GLU C 1 18 ? 52.316 -20.436 -7.523 1.00 70.35 16 GLU C N 1
ATOM 4452 C CA . GLU C 1 18 ? 51.350 -21.431 -8.000 1.00 70.46 16 GLU C CA 1
ATOM 4453 C C . GLU C 1 18 ? 50.508 -22.011 -6.873 1.00 70.47 16 GLU C C 1
ATOM 4454 O O . GLU C 1 18 ? 49.341 -22.356 -7.070 1.00 70.49 16 GLU C O 1
ATOM 4460 N N . LYS C 1 19 ? 51.107 -22.105 -5.692 1.00 70.51 17 LYS C N 1
ATOM 4461 C CA . LYS C 1 19 ? 50.424 -22.637 -4.526 1.00 70.55 17 LYS C CA 1
ATOM 4462 C C . LYS C 1 19 ? 49.379 -21.650 -4.011 1.00 70.25 17 LYS C C 1
ATOM 4463 O O . LYS C 1 19 ? 48.289 -22.047 -3.590 1.00 70.26 17 LYS C O 1
ATOM 4469 N N . TYR C 1 20 ? 49.715 -20.365 -4.060 1.00 69.81 18 TYR C N 1
ATOM 4470 C CA . TYR C 1 20 ? 48.792 -19.322 -3.642 1.00 69.38 18 TYR C CA 1
ATOM 4471 C C . TYR C 1 20 ? 47.548 -19.254 -4.535 1.00 69.32 18 TYR C C 1
ATOM 4472 O O . TYR C 1 20 ? 46.455 -18.954 -4.053 1.00 69.23 18 TYR C O 1
ATOM 4481 N N . LEU C 1 21 ? 47.719 -19.545 -5.826 1.00 69.27 19 LEU C N 1
ATOM 4482 C CA . LEU C 1 21 ? 46.601 -19.552 -6.773 1.00 69.15 19 LEU C CA 1
ATOM 4483 C C . LEU C 1 21 ? 45.757 -20.815 -6.648 1.00 69.42 19 LEU C C 1
ATOM 4484 O O . LEU C 1 21 ? 44.580 -20.807 -7.011 1.00 69.48 19 LEU C O 1
ATOM 4489 N N . LYS C 1 22 ? 46.354 -21.892 -6.135 1.00 69.78 20 LYS C N 1
ATOM 4490 C CA . LYS C 1 22 ? 45.611 -23.126 -5.870 1.00 70.10 20 LYS C CA 1
ATOM 4491 C C . LYS C 1 22 ? 44.475 -22.924 -4.882 1.00 70.01 20 LYS C C 1
ATOM 4492 O O . LYS C 1 22 ? 44.569 -22.144 -3.929 1.00 69.95 20 LYS C O 1
ATOM 4498 N N . THR C 1 23 ? 43.405 -23.660 -5.129 1.00 69.92 21 THR C N 1
ATOM 4499 C CA . THR C 1 23 ? 42.112 -23.338 -4.590 1.00 69.89 21 THR C CA 1
ATOM 4500 C C . THR C 1 23 ? 41.590 -24.535 -3.826 1.00 69.69 21 THR C C 1
ATOM 4501 O O . THR C 1 23 ? 41.992 -25.669 -4.091 1.00 69.80 21 THR C O 1
ATOM 4505 N N . SER C 1 24 ? 40.704 -24.282 -2.872 1.00 69.36 22 SER C N 1
ATOM 4506 C CA . SER C 1 24 ? 40.213 -25.340 -2.002 1.00 68.93 22 SER C CA 1
ATOM 4507 C C . SER C 1 24 ? 38.709 -25.257 -1.813 1.00 68.58 22 SER C C 1
ATOM 4508 O O . SER C 1 24 ? 38.153 -24.173 -1.636 1.00 68.69 22 SER C O 1
ATOM 4511 N N . PHE C 1 25 ? 38.067 -26.422 -1.884 1.00 67.99 23 PHE C N 1
ATOM 4512 C CA . PHE C 1 25 ? 36.611 -26.535 -1.819 1.00 67.47 23 PHE C CA 1
ATOM 4513 C C . PHE C 1 25 ? 36.056 -26.116 -0.449 1.00 67.23 23 PHE C C 1
ATOM 4514 O O . PHE C 1 25 ? 34.874 -26.318 -0.157 1.00 67.23 23 PHE C O 1
ATOM 4530 N N . LYS C 1 27 ? 38.299 -23.291 1.130 1.00 66.02 25 LYS C N 1
ATOM 4531 C CA . LYS C 1 27 ? 38.855 -21.929 0.979 1.00 65.70 25 LYS C CA 1
ATOM 4532 C C . LYS C 1 27 ? 39.062 -21.614 -0.519 1.00 65.55 25 LYS C C 1
ATOM 4533 O O . LYS C 1 27 ? 40.079 -21.977 -1.120 1.00 65.40 25 LYS C O 1
ATOM 4539 N N . TRP C 1 28 ? 38.075 -20.917 -1.090 1.00 65.39 26 TRP C N 1
ATOM 4540 C CA . TRP C 1 28 ? 37.714 -21.019 -2.517 1.00 65.22 26 TRP C CA 1
ATOM 4541 C C . TRP C 1 28 ? 38.255 -19.979 -3.481 1.00 65.22 26 TRP C C 1
ATOM 4542 O O . TRP C 1 28 ? 38.539 -20.306 -4.632 1.00 65.29 26 TRP C O 1
ATOM 4553 N N . LYS C 1 29 ? 38.359 -18.730 -3.038 1.00 65.23 27 LYS C N 1
ATOM 4554 C CA . LYS C 1 29 ? 38.919 -17.669 -3.878 1.00 65.22 27 LYS C CA 1
ATOM 4555 C C . LYS C 1 29 ? 40.452 -17.693 -3.817 1.00 65.29 27 LYS C C 1
ATOM 4556 O O . LYS C 1 29 ? 41.013 -17.681 -2.719 1.00 65.24 27 LYS C O 1
ATOM 4562 N N . PRO C 1 30 ? 41.136 -17.746 -4.989 1.00 65.43 28 PRO C N 1
ATOM 4563 C CA . PRO C 1 30 ? 42.605 -17.762 -4.970 1.00 65.53 28 PRO C CA 1
ATOM 4564 C C . PRO C 1 30 ? 43.186 -16.535 -4.258 1.00 65.68 28 PRO C C 1
ATOM 4565 O O . PRO C 1 30 ? 42.557 -15.478 -4.238 1.00 65.68 28 PRO C O 1
ATOM 4569 N N . ASP C 1 31 ? 44.358 -16.686 -3.651 1.00 65.86 29 ASP C N 1
ATOM 4570 C CA . ASP C 1 31 ? 44.988 -15.578 -2.950 1.00 66.09 29 ASP C CA 1
ATOM 4571 C C . ASP C 1 31 ? 45.790 -14.755 -3.962 1.00 66.51 29 ASP C C 1
ATOM 4572 O O . ASP C 1 31 ? 47.015 -14.870 -4.049 1.00 66.78 29 ASP C O 1
ATOM 4577 N N . TYR C 1 32 ? 45.086 -13.928 -4.735 1.00 66.82 30 TYR C N 1
ATOM 4578 C CA . TYR C 1 32 ? 45.708 -13.165 -5.817 1.00 66.95 30 TYR C CA 1
ATOM 4579 C C . TYR C 1 32 ? 46.788 -12.223 -5.323 1.00 67.52 30 TYR C C 1
ATOM 4580 O O . TYR C 1 32 ? 47.836 -12.117 -5.946 1.00 67.67 30 TYR C O 1
ATOM 4589 N N . ASP C 1 33 ? 46.536 -11.555 -4.200 1.00 68.28 31 ASP C N 1
ATOM 4590 C CA . ASP C 1 33 ? 47.495 -10.610 -3.639 1.00 69.07 31 ASP C CA 1
ATOM 4591 C C . ASP C 1 33 ? 48.853 -11.252 -3.343 1.00 69.24 31 ASP C C 1
ATOM 4592 O O . ASP C 1 33 ? 49.896 -10.707 -3.711 1.00 69.49 31 ASP C O 1
ATOM 4597 N N . SER C 1 34 ? 48.834 -12.406 -2.682 1.00 69.29 32 SER C N 1
ATOM 4598 C CA . SER C 1 34 ? 50.065 -13.091 -2.311 1.00 69.20 32 SER C CA 1
ATOM 4599 C C . SER C 1 34 ? 50.770 -13.673 -3.528 1.00 69.25 32 SER C C 1
ATOM 4600 O O . SER C 1 34 ? 51.996 -13.614 -3.614 1.00 69.34 32 SER C O 1
ATOM 4603 N N . ALA C 1 35 ? 49.995 -14.224 -4.462 1.00 69.21 33 ALA C N 1
ATOM 4604 C CA . ALA C 1 35 ? 50.537 -14.719 -5.725 1.00 69.23 33 ALA C CA 1
ATOM 4605 C C . ALA C 1 35 ? 51.297 -13.613 -6.457 1.00 69.32 33 ALA C C 1
ATOM 4606 O O . ALA C 1 35 ? 52.377 -13.846 -7.002 1.00 69.43 33 ALA C O 1
ATOM 4608 N N . ALA C 1 36 ? 50.744 -12.403 -6.441 1.00 69.40 34 ALA C N 1
ATOM 4609 C CA . ALA C 1 36 ? 51.383 -11.261 -7.087 1.00 69.46 34 ALA C CA 1
ATOM 4610 C C . ALA C 1 36 ? 52.737 -10.950 -6.466 1.00 69.47 34 ALA C C 1
ATOM 4611 O O . ALA C 1 36 ? 53.713 -10.744 -7.186 1.00 69.74 34 ALA C O 1
ATOM 4613 N N . SER C 1 37 ? 52.790 -10.922 -5.135 1.00 69.33 35 SER C N 1
ATOM 4614 C CA . SER C 1 37 ? 54.034 -10.650 -4.421 1.00 69.19 35 SER C CA 1
ATOM 4615 C C . SER C 1 37 ? 55.116 -11.639 -4.796 1.00 69.19 35 SER C C 1
ATOM 4616 O O . SER C 1 37 ? 56.270 -11.259 -4.990 1.00 69.18 35 SER C O 1
ATOM 4619 N N . GLU C 1 38 ? 54.730 -12.907 -4.890 1.00 69.31 36 GLU C N 1
ATOM 4620 C CA . GLU C 1 38 ? 55.659 -13.977 -5.225 1.00 69.57 36 GLU C CA 1
ATOM 4621 C C . GLU C 1 38 ? 56.134 -13.862 -6.669 1.00 69.38 36 GLU C C 1
ATOM 4622 O O . GLU C 1 38 ? 57.329 -13.998 -6.943 1.00 69.56 36 GLU C O 1
ATOM 4628 N N . TYR C 1 39 ? 55.211 -13.601 -7.589 1.00 69.04 37 TYR C N 1
ATOM 4629 C CA . TYR C 1 39 ? 55.595 -13.418 -8.979 1.00 68.76 37 TYR C CA 1
ATOM 4630 C C . TYR C 1 39 ? 56.545 -12.231 -9.131 1.00 68.89 37 TYR C C 1
ATOM 4631 O O . TYR C 1 39 ? 57.502 -12.297 -9.905 1.00 69.01 37 TYR C O 1
ATOM 4640 N N . ALA C 1 40 ? 56.289 -11.164 -8.372 1.00 68.96 38 ALA C N 1
ATOM 4641 C CA . ALA C 1 40 ? 57.179 -10.005 -8.333 1.00 69.17 38 ALA C CA 1
ATOM 4642 C C . ALA C 1 40 ? 58.592 -10.408 -7.925 1.00 69.41 38 ALA C C 1
ATOM 4643 O O . ALA C 1 40 ? 59.572 -9.956 -8.520 1.00 69.54 38 ALA C O 1
ATOM 4645 N N . LYS C 1 41 ? 58.686 -11.270 -6.916 1.00 69.69 39 LYS C N 1
ATOM 4646 C CA . LYS C 1 41 ? 59.976 -11.705 -6.397 1.00 69.91 39 LYS C CA 1
ATOM 4647 C C . LYS C 1 41 ? 60.692 -12.662 -7.347 1.00 70.07 39 LYS C C 1
ATOM 4648 O O . LYS C 1 41 ? 61.917 -12.610 -7.467 1.00 70.07 39 LYS C O 1
ATOM 4654 N N . ALA C 1 42 ? 59.928 -13.524 -8.018 1.00 70.25 40 ALA C N 1
ATOM 4655 C CA . ALA C 1 42 ? 60.469 -14.393 -9.064 1.00 70.50 40 ALA C CA 1
ATOM 4656 C C . ALA C 1 42 ? 61.100 -13.547 -10.164 1.00 70.76 40 ALA C C 1
ATOM 4657 O O . ALA C 1 42 ? 62.216 -13.830 -10.618 1.00 70.77 40 ALA C O 1
ATOM 4659 N N . ALA C 1 43 ? 60.378 -12.500 -10.566 1.00 71.02 41 ALA C N 1
ATOM 4660 C CA . ALA C 1 43 ? 60.812 -11.587 -11.618 1.00 71.21 41 ALA C CA 1
ATOM 4661 C C . ALA C 1 43 ? 62.133 -10.908 -11.266 1.00 71.28 41 ALA C C 1
ATOM 4662 O O . ALA C 1 43 ? 63.062 -10.911 -12.073 1.00 71.42 41 ALA C O 1
ATOM 4664 N N . VAL C 1 44 ? 62.210 -10.350 -10.057 1.00 71.25 42 VAL C N 1
ATOM 4665 C CA . VAL C 1 44 ? 63.423 -9.690 -9.561 1.00 71.21 42 VAL C CA 1
ATOM 4666 C C . VAL C 1 44 ? 64.610 -10.661 -9.496 1.00 71.27 42 VAL C C 1
ATOM 4667 O O . VAL C 1 44 ? 65.755 -10.276 -9.753 1.00 71.20 42 VAL C O 1
ATOM 4671 N N . ALA C 1 45 ? 64.322 -11.919 -9.173 1.00 71.32 43 ALA C N 1
ATOM 4672 C CA . ALA C 1 45 ? 65.345 -12.957 -9.103 1.00 71.41 43 ALA C CA 1
ATOM 4673 C C . ALA C 1 45 ? 65.863 -13.340 -10.488 1.00 71.49 43 ALA C C 1
ATOM 4674 O O . ALA C 1 45 ? 67.076 -13.389 -10.702 1.00 71.58 43 ALA C O 1
ATOM 4676 N N . PHE C 1 46 ? 64.945 -13.612 -11.416 1.00 71.51 44 PHE C N 1
ATOM 4677 C CA . PHE C 1 46 ? 65.297 -13.910 -12.805 1.00 71.56 44 PHE C CA 1
ATOM 4678 C C . PHE C 1 46 ? 66.107 -12.781 -13.433 1.00 71.91 44 PHE C C 1
ATOM 4679 O O . PHE C 1 46 ? 67.066 -13.029 -14.170 1.00 71.93 44 PHE C O 1
ATOM 4687 N N . LYS C 1 47 ? 65.705 -11.545 -13.136 1.00 72.31 45 LYS C N 1
ATOM 4688 C CA . LYS C 1 47 ? 66.371 -10.345 -13.639 1.00 72.82 45 LYS C CA 1
ATOM 4689 C C . LYS C 1 47 ? 67.828 -10.260 -13.168 1.00 72.91 45 LYS C C 1
ATOM 4690 O O . LYS C 1 47 ? 68.732 -10.025 -13.971 1.00 72.87 45 LYS C O 1
ATOM 4696 N N . ASN C 1 48 ? 68.047 -10.460 -11.869 1.00 73.15 46 ASN C N 1
ATOM 4697 C CA . ASN C 1 48 ? 69.393 -10.410 -11.301 1.00 73.34 46 ASN C CA 1
ATOM 4698 C C . ASN C 1 48 ? 70.276 -11.528 -11.836 1.00 72.95 46 ASN C C 1
ATOM 4699 O O . ASN C 1 48 ? 71.487 -11.369 -11.935 1.00 72.79 46 ASN C O 1
ATOM 4704 N N . ALA C 1 49 ? 69.647 -12.647 -12.193 1.00 72.67 47 ALA C N 1
ATOM 4705 C CA . ALA C 1 49 ? 70.330 -13.795 -12.783 1.00 72.41 47 ALA C CA 1
ATOM 4706 C C . ALA C 1 49 ? 70.503 -13.634 -14.289 1.00 72.27 47 ALA C C 1
ATOM 4707 O O . ALA C 1 49 ? 71.017 -14.531 -14.961 1.00 72.13 47 ALA C O 1
ATOM 4709 N N . LYS C 1 50 ? 70.072 -12.484 -14.807 1.00 72.22 48 LYS C N 1
ATOM 4710 C CA . LYS C 1 50 ? 70.162 -12.151 -16.232 1.00 72.24 48 LYS C CA 1
ATOM 4711 C C . LYS C 1 50 ? 69.345 -13.111 -17.115 1.00 72.31 48 LYS C C 1
ATOM 4712 O O . LYS C 1 50 ? 69.711 -13.370 -18.263 1.00 72.36 48 LYS C O 1
ATOM 4718 N N . GLN C 1 51 ? 68.249 -13.640 -16.570 1.00 72.37 49 GLN C N 1
ATOM 4719 C CA . GLN C 1 51 ? 67.312 -14.475 -17.327 1.00 72.52 49 GLN C CA 1
ATOM 4720 C C . GLN C 1 51 ? 66.121 -13.629 -17.732 1.00 72.40 49 GLN C C 1
ATOM 4721 O O . GLN C 1 51 ? 65.000 -13.854 -17.272 1.00 72.33 49 GLN C O 1
ATOM 4727 N N . LEU C 1 52 ? 66.378 -12.657 -18.602 1.00 72.39 50 LEU C N 1
ATOM 4728 C CA . LEU C 1 52 ? 65.414 -11.610 -18.922 1.00 72.42 50 LEU C CA 1
ATOM 4729 C C . LEU C 1 52 ? 64.071 -12.110 -19.458 1.00 72.73 50 LEU C C 1
ATOM 4730 O O . LEU C 1 52 ? 63.021 -11.587 -19.072 1.00 72.74 50 LEU C O 1
ATOM 4735 N N . GLU C 1 53 ? 64.098 -13.119 -20.329 1.00 73.05 51 GLU C N 1
ATOM 4736 C CA . GLU C 1 53 ? 62.858 -13.671 -20.879 1.00 73.45 51 GLU C CA 1
ATOM 4737 C C . GLU C 1 53 ? 61.968 -14.256 -19.785 1.00 73.49 51 GLU C C 1
ATOM 4738 O O . GLU C 1 53 ? 60.754 -14.040 -19.774 1.00 73.54 51 GLU C O 1
ATOM 4744 N N . GLN C 1 54 ? 62.582 -14.988 -18.864 1.00 73.61 52 GLN C N 1
ATOM 4745 C CA . GLN C 1 54 ? 61.861 -15.529 -17.722 1.00 73.78 52 GLN C CA 1
ATOM 4746 C C . GLN C 1 54 ? 61.379 -14.441 -16.764 1.00 73.58 52 GLN C C 1
ATOM 4747 O O . GLN C 1 54 ? 60.261 -14.519 -16.246 1.00 73.54 52 GLN C O 1
ATOM 4753 N N . ALA C 1 55 ? 62.208 -13.421 -16.547 1.00 73.37 53 ALA C N 1
ATOM 4754 C CA . ALA C 1 55 ? 61.799 -12.268 -15.746 1.00 73.19 53 ALA C CA 1
ATOM 4755 C C . ALA C 1 55 ? 60.517 -11.659 -16.316 1.00 73.04 53 ALA C C 1
ATOM 4756 O O . ALA C 1 55 ? 59.589 -11.327 -15.572 1.00 72.95 53 ALA C O 1
ATOM 4758 N N . LYS C 1 56 ? 60.472 -11.548 -17.643 1.00 72.84 54 LYS C N 1
ATOM 4759 C CA . LYS C 1 56 ? 59.308 -11.042 -18.358 1.00 72.51 54 LYS C CA 1
ATOM 4760 C C . LYS C 1 56 ? 58.053 -11.877 -18.111 1.00 72.74 54 LYS C C 1
ATOM 4761 O O . LYS C 1 56 ? 56.996 -11.324 -17.804 1.00 72.85 54 LYS C O 1
ATOM 4767 N N . ASP C 1 57 ? 58.156 -13.197 -18.250 1.00 72.83 55 ASP C N 1
ATOM 4768 C CA . ASP C 1 57 ? 56.986 -14.052 -18.055 1.00 73.02 55 ASP C CA 1
ATOM 4769 C C . ASP C 1 57 ? 56.467 -14.000 -16.628 1.00 72.82 55 ASP C C 1
ATOM 4770 O O . ASP C 1 57 ? 55.268 -14.133 -16.397 1.00 72.78 55 ASP C O 1
ATOM 4775 N N . ALA C 1 58 ? 57.377 -13.791 -15.682 1.00 72.67 56 ALA C N 1
ATOM 4776 C CA . ALA C 1 58 ? 57.009 -13.684 -14.280 1.00 72.50 56 ALA C CA 1
ATOM 4777 C C . ALA C 1 58 ? 56.260 -12.382 -14.036 1.00 72.28 56 ALA C C 1
ATOM 4778 O O . ALA C 1 58 ? 55.250 -12.365 -13.332 1.00 72.31 56 ALA C O 1
ATOM 4780 N N . TYR C 1 59 ? 56.742 -11.299 -14.639 1.00 71.90 57 TYR C N 1
ATOM 4781 C CA . TYR C 1 59 ? 56.067 -10.015 -14.534 1.00 71.61 57 TYR C CA 1
ATOM 4782 C C . TYR C 1 59 ? 54.646 -10.080 -15.116 1.00 71.56 57 TYR C C 1
ATOM 4783 O O . TYR C 1 59 ? 53.735 -9.439 -14.592 1.00 71.51 57 TYR C O 1
ATOM 4792 N N . LEU C 1 60 ? 54.458 -10.863 -16.180 1.00 71.46 58 LEU C N 1
ATOM 4793 C CA . LEU C 1 60 ? 53.131 -11.037 -16.777 1.00 71.43 58 LEU C CA 1
ATOM 4794 C C . LEU C 1 60 ? 52.182 -11.735 -15.814 1.00 71.45 58 LEU C C 1
ATOM 4795 O O . LEU C 1 60 ? 51.028 -11.331 -15.654 1.00 71.50 58 LEU C O 1
ATOM 4800 N N . GLN C 1 61 ? 52.676 -12.782 -15.169 1.00 71.39 59 GLN C N 1
ATOM 4801 C CA . GLN C 1 61 ? 51.909 -13.447 -14.140 1.00 71.40 59 GLN C CA 1
ATOM 4802 C C . GLN C 1 61 ? 51.563 -12.486 -13.007 1.00 71.13 59 GLN C C 1
ATOM 4803 O O . GLN C 1 61 ? 50.431 -12.496 -12.523 1.00 70.92 59 GLN C O 1
ATOM 4809 N N . GLU C 1 62 ? 52.511 -11.641 -12.596 1.00 70.95 60 GLU C N 1
ATOM 4810 C CA . GLU C 1 62 ? 52.232 -10.741 -11.476 1.00 71.02 60 GLU C CA 1
ATOM 4811 C C . GLU C 1 62 ? 51.158 -9.734 -11.879 1.00 71.19 60 GLU C C 1
ATOM 4812 O O . GLU C 1 62 ? 50.282 -9.405 -11.081 1.00 71.26 60 GLU C O 1
ATOM 4818 N N . ALA C 1 63 ? 51.215 -9.286 -13.131 1.00 71.46 61 ALA C N 1
ATOM 4819 C CA . ALA C 1 63 ? 50.209 -8.389 -13.689 1.00 71.56 61 ALA C CA 1
ATOM 4820 C C . ALA C 1 63 ? 48.832 -9.029 -13.648 1.00 71.71 61 ALA C C 1
ATOM 4821 O O . ALA C 1 63 ? 47.872 -8.420 -13.174 1.00 71.67 61 ALA C O 1
ATOM 4823 N N . GLU C 1 64 ? 48.744 -10.259 -14.146 1.00 71.92 62 GLU C N 1
ATOM 4824 C CA . GLU C 1 64 ? 47.515 -11.031 -14.075 1.00 72.48 62 GLU C CA 1
ATOM 4825 C C . GLU C 1 64 ? 46.961 -11.086 -12.659 1.00 71.89 62 GLU C C 1
ATOM 4826 O O . GLU C 1 64 ? 45.766 -10.877 -12.444 1.00 71.84 62 GLU C O 1
ATOM 4832 N N . ALA C 1 65 ? 47.846 -11.353 -11.703 1.00 71.40 63 ALA C N 1
ATOM 4833 C CA . ALA C 1 65 ? 47.459 -11.527 -10.313 1.00 70.94 63 ALA C CA 1
ATOM 4834 C C . ALA C 1 65 ? 46.905 -10.238 -9.722 1.00 70.61 63 ALA C C 1
ATOM 4835 O O . ALA C 1 65 ? 45.828 -10.238 -9.126 1.00 70.61 63 ALA C O 1
ATOM 4837 N N . HIS C 1 66 ? 47.633 -9.141 -9.908 1.00 70.13 64 HIS C N 1
ATOM 4838 C CA . HIS C 1 66 ? 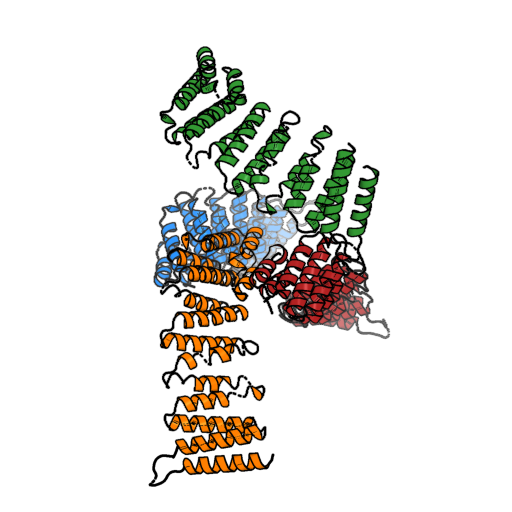47.186 -7.838 -9.442 1.00 69.87 64 HIS C CA 1
ATOM 4839 C C . HIS C 1 66 ? 45.822 -7.465 -10.025 1.00 69.59 64 HIS C C 1
ATOM 4840 O O . HIS C 1 66 ? 44.968 -6.934 -9.316 1.00 69.49 64 HIS C O 1
ATOM 4847 N N . ALA C 1 67 ? 45.629 -7.732 -11.316 1.00 69.28 65 ALA C N 1
ATOM 4848 C CA . ALA C 1 67 ? 44.382 -7.382 -11.995 1.00 68.92 65 ALA C CA 1
ATOM 4849 C C . ALA C 1 67 ? 43.230 -8.147 -11.376 1.00 68.69 65 ALA C C 1
ATOM 4850 O O . ALA C 1 67 ? 42.178 -7.580 -11.079 1.00 68.51 65 ALA C O 1
ATOM 4852 N N . ASN C 1 68 ? 43.454 -9.439 -11.169 1.00 68.54 66 ASN C N 1
ATOM 4853 C CA . ASN C 1 68 ? 42.488 -10.302 -10.516 1.00 68.39 66 ASN C CA 1
ATOM 4854 C C . ASN C 1 68 ? 42.195 -9.893 -9.081 1.00 68.43 66 ASN C C 1
ATOM 4855 O O . ASN C 1 68 ? 41.165 -10.256 -8.530 1.00 68.44 66 ASN C O 1
ATOM 4860 N N . ASN C 1 69 ? 43.103 -9.128 -8.487 1.00 68.67 67 ASN C N 1
ATOM 4861 C CA . ASN C 1 69 ? 42.928 -8.605 -7.140 1.00 68.83 67 ASN C CA 1
ATOM 4862 C C . ASN C 1 69 ? 42.414 -7.167 -7.162 1.00 69.12 67 ASN C C 1
ATOM 4863 O O . ASN C 1 69 ? 42.504 -6.453 -6.160 1.00 69.07 67 ASN C O 1
ATOM 4868 N N . ARG C 1 70 ? 41.882 -6.752 -8.313 1.00 69.55 68 ARG C N 1
ATOM 4869 C CA . ARG C 1 70 ? 41.371 -5.391 -8.524 1.00 69.99 68 ARG C CA 1
ATOM 4870 C C . ARG C 1 70 ? 42.419 -4.328 -8.218 1.00 70.09 68 ARG C C 1
ATOM 4871 O O . ARG C 1 70 ? 42.083 -3.213 -7.823 1.00 69.97 68 ARG C O 1
ATOM 4879 N N . SER C 1 71 ? 43.689 -4.671 -8.381 1.00 70.53 69 SER C N 1
ATOM 4880 C CA . SER C 1 71 ? 44.749 -3.733 -8.062 1.00 71.25 69 SER C CA 1
ATOM 4881 C C . SER C 1 71 ? 45.345 -3.161 -9.344 1.00 71.49 69 SER C C 1
ATOM 4882 O O . SER C 1 71 ? 46.423 -3.568 -9.776 1.00 71.73 69 SER C O 1
ATOM 4885 N N . LEU C 1 72 ? 44.633 -2.207 -9.937 1.00 71.74 70 LEU C N 1
ATOM 4886 C CA . LEU C 1 72 ? 44.929 -1.730 -11.286 1.00 71.93 70 LEU C CA 1
ATOM 4887 C C . LEU C 1 72 ? 46.297 -1.064 -11.439 1.00 72.03 70 LEU C C 1
ATOM 4888 O O . LEU C 1 72 ? 47.029 -1.355 -12.388 1.00 71.95 70 LEU C O 1
ATOM 4893 N N . PHE C 1 73 ? 46.635 -0.178 -10.505 1.00 72.08 71 PHE C N 1
ATOM 4894 C CA . PHE C 1 73 ? 47.906 0.538 -10.542 1.00 72.19 71 PHE C CA 1
ATOM 4895 C C . PHE C 1 73 ? 49.101 -0.415 -10.573 1.00 72.39 71 PHE C C 1
ATOM 4896 O O . PHE C 1 73 ? 50.065 -0.195 -11.311 1.00 72.61 71 PHE C O 1
ATOM 4904 N N . HIS C 1 74 ? 49.031 -1.470 -9.770 1.00 72.43 72 HIS C N 1
ATOM 4905 C CA . HIS C 1 74 ? 50.141 -2.403 -9.649 1.00 72.50 72 HIS C CA 1
ATOM 4906 C C . HIS C 1 74 ? 50.224 -3.359 -10.835 1.00 71.93 72 HIS C C 1
ATOM 4907 O O . HIS C 1 74 ? 51.321 -3.753 -11.238 1.00 71.95 72 HIS C O 1
ATOM 4914 N N . ALA C 1 75 ? 49.070 -3.722 -11.392 1.00 71.19 73 ALA C N 1
ATOM 4915 C CA . ALA C 1 75 ? 49.031 -4.495 -12.628 1.00 70.61 73 ALA C CA 1
ATOM 4916 C C . ALA C 1 75 ? 49.717 -3.711 -13.748 1.00 70.34 73 ALA C C 1
ATOM 4917 O O . ALA C 1 75 ? 50.561 -4.247 -14.470 1.00 70.24 73 ALA C O 1
ATOM 4919 N N . ALA C 1 76 ? 49.374 -2.433 -13.872 1.00 69.94 74 ALA C N 1
ATOM 4920 C CA . ALA C 1 76 ? 49.994 -1.582 -14.877 1.00 69.52 74 ALA C CA 1
ATOM 4921 C C . ALA C 1 76 ? 51.516 -1.553 -14.712 1.00 69.24 74 ALA C C 1
ATOM 4922 O O . ALA C 1 76 ? 52.246 -1.833 -15.664 1.00 69.12 74 ALA C O 1
ATOM 4924 N N . LYS C 1 77 ? 51.978 -1.249 -13.499 1.00 68.91 75 LYS C N 1
ATOM 4925 C CA . LYS C 1 77 ? 53.411 -1.194 -13.185 1.00 68.71 75 LYS C CA 1
ATOM 4926 C C . LYS C 1 77 ? 54.148 -2.457 -13.604 1.00 68.45 75 LYS C C 1
ATOM 4927 O O . LYS C 1 77 ? 55.303 -2.401 -14.028 1.00 68.56 75 LYS C O 1
ATOM 4933 N N . ALA C 1 78 ? 53.470 -3.592 -13.481 1.00 68.07 76 ALA C N 1
ATOM 4934 C CA . ALA C 1 78 ? 54.063 -4.882 -13.799 1.00 67.72 76 ALA C CA 1
ATOM 4935 C C . ALA C 1 78 ? 54.144 -5.099 -15.305 1.00 67.40 76 ALA C C 1
ATOM 4936 O O . ALA C 1 78 ? 55.149 -5.596 -15.810 1.00 67.35 76 ALA C O 1
ATOM 4938 N N . PHE C 1 79 ? 53.083 -4.727 -16.015 1.00 67.03 77 PHE C N 1
ATOM 4939 C CA . PHE C 1 79 ? 53.085 -4.765 -17.469 1.00 66.62 77 PHE C CA 1
ATOM 4940 C C . PHE C 1 79 ? 54.228 -3.926 -18.037 1.00 66.84 77 PHE C C 1
ATOM 4941 O O . PHE C 1 79 ? 54.898 -4.342 -18.980 1.00 66.55 77 PHE C O 1
ATOM 4949 N N . GLU C 1 80 ? 54.441 -2.751 -17.444 1.00 67.28 78 GLU C N 1
ATOM 4950 C CA . GLU C 1 80 ? 55.533 -1.855 -17.819 1.00 67.88 78 GLU C CA 1
ATOM 4951 C C . GLU C 1 80 ? 56.898 -2.486 -17.576 1.00 68.29 78 GLU C C 1
ATOM 4952 O O . GLU C 1 80 ? 57.850 -2.244 -18.327 1.00 68.41 78 GLU C O 1
ATOM 4958 N N . GLN C 1 81 ? 57.000 -3.286 -16.521 1.00 68.60 79 GLN C N 1
ATOM 4959 C CA . GLN C 1 81 ? 58.237 -3.991 -16.263 1.00 68.70 79 GLN C CA 1
ATOM 4960 C C . GLN C 1 81 ? 58.468 -5.076 -17.299 1.00 68.68 79 GLN C C 1
ATOM 4961 O O . GLN C 1 81 ? 59.580 -5.224 -17.784 1.00 68.91 79 GLN C O 1
ATOM 4967 N N . ALA C 1 82 ? 57.419 -5.815 -17.653 1.00 68.63 80 ALA C N 1
ATOM 4968 C CA . ALA C 1 82 ? 57.507 -6.819 -18.716 1.00 68.56 80 ALA C CA 1
ATOM 4969 C C . ALA C 1 82 ? 57.941 -6.186 -20.038 1.00 68.60 80 ALA C C 1
ATOM 4970 O O . ALA C 1 82 ? 58.749 -6.755 -20.775 1.00 68.72 80 ALA C O 1
ATOM 4972 N N . GLY C 1 83 ? 57.408 -5.004 -20.330 1.00 68.59 81 GLY C N 1
ATOM 4973 C CA . GLY C 1 83 ? 57.825 -4.250 -21.502 1.00 68.46 81 GLY C CA 1
ATOM 4974 C C . GLY C 1 83 ? 59.299 -3.920 -21.401 1.00 68.42 81 GLY C C 1
ATOM 4975 O O . GLY C 1 83 ? 60.056 -4.158 -22.343 1.00 68.49 81 GLY C O 1
ATOM 4992 N N . LEU C 1 86 ? 61.452 -6.671 -22.391 1.00 65.89 84 LEU C N 1
ATOM 4993 C CA . LEU C 1 86 ? 61.445 -6.907 -23.828 1.00 65.26 84 LEU C CA 1
ATOM 4994 C C . LEU C 1 86 ? 62.323 -5.907 -24.579 1.00 65.01 84 LEU C C 1
ATOM 4995 O O . LEU C 1 86 ? 63.020 -6.275 -25.523 1.00 64.81 84 LEU C O 1
ATOM 5000 N N . LYS C 1 87 ? 62.299 -4.650 -24.143 1.00 64.78 85 LYS C N 1
ATOM 5001 C CA . LYS C 1 87 ? 63.191 -3.627 -24.678 1.00 64.66 85 LYS C CA 1
ATOM 5002 C C . LYS C 1 87 ? 64.639 -4.038 -24.455 1.00 64.65 85 LYS C C 1
ATOM 5003 O O . LYS C 1 87 ? 65.444 -4.025 -25.386 1.00 64.57 85 LYS C O 1
ATOM 5009 N N . ASP C 1 88 ? 64.954 -4.425 -23.221 1.00 64.69 86 ASP C N 1
ATOM 5010 C CA . ASP C 1 88 ? 66.310 -4.799 -22.847 1.00 64.63 86 ASP C CA 1
ATOM 5011 C C . ASP C 1 88 ? 66.782 -6.052 -23.579 1.00 64.73 86 ASP C C 1
ATOM 5012 O O . ASP C 1 88 ? 67.978 -6.328 -23.642 1.00 64.81 86 ASP C O 1
ATOM 5017 N N . LEU C 1 89 ? 65.836 -6.784 -24.156 1.00 64.79 87 LEU C N 1
ATOM 5018 C CA . LEU C 1 89 ? 66.127 -7.993 -24.912 1.00 64.98 87 LEU C CA 1
ATOM 5019 C C . LEU C 1 89 ? 66.214 -7.713 -26.411 1.00 65.12 87 LEU C C 1
ATOM 5020 O O . LEU C 1 89 ? 66.370 -8.639 -27.211 1.00 65.19 87 LEU C O 1
ATOM 5025 N N . GLN C 1 90 ? 66.129 -6.432 -26.777 1.00 65.23 88 GLN C N 1
ATOM 5026 C CA . GLN C 1 90 ? 66.062 -5.973 -28.177 1.00 65.31 88 GLN C CA 1
ATOM 5027 C C . GLN C 1 90 ? 64.805 -6.479 -28.895 1.00 65.01 88 GLN C C 1
ATOM 5028 O O . GLN C 1 90 ? 64.854 -6.859 -30.068 1.00 64.95 88 GLN C O 1
ATOM 5034 N N . ARG C 1 91 ? 63.683 -6.489 -28.180 1.00 64.68 89 ARG C N 1
ATOM 5035 C CA . ARG C 1 91 ? 62.405 -6.903 -28.752 1.00 64.37 89 ARG C CA 1
ATOM 5036 C C . ARG C 1 91 ? 61.317 -5.893 -28.398 1.00 64.13 89 ARG C C 1
ATOM 5037 O O . ARG C 1 91 ? 60.238 -6.260 -27.922 1.00 64.20 89 ARG C O 1
ATOM 5053 N N . PRO C 1 93 ? 59.271 -3.946 -30.291 1.00 63.30 91 PRO C N 1
ATOM 5054 C CA . PRO C 1 93 ? 57.950 -4.166 -30.887 1.00 63.43 91 PRO C CA 1
ATOM 5055 C C . PRO C 1 93 ? 57.008 -5.006 -30.030 1.00 63.72 91 PRO C C 1
ATOM 5056 O O . PRO C 1 93 ? 55.834 -4.666 -29.899 1.00 63.76 91 PRO C O 1
ATOM 5060 N N . GLU C 1 94 ? 57.521 -6.080 -29.439 1.00 64.16 92 GLU C N 1
ATOM 5061 C CA . GLU C 1 94 ? 56.702 -6.971 -28.620 1.00 64.64 92 GLU C CA 1
ATOM 5062 C C . GLU C 1 94 ? 56.264 -6.352 -27.294 1.00 64.87 92 GLU C C 1
ATOM 5063 O O . GLU C 1 94 ? 55.340 -6.857 -26.653 1.00 64.94 92 GLU C O 1
ATOM 5069 N N . ALA C 1 95 ? 56.928 -5.273 -26.881 1.00 65.19 93 ALA C N 1
ATOM 5070 C CA . ALA C 1 95 ? 56.589 -4.597 -25.630 1.00 65.62 93 ALA C CA 1
ATOM 5071 C C . ALA C 1 95 ? 55.297 -3.811 -25.772 1.00 66.06 93 ALA C C 1
ATOM 5072 O O . ALA C 1 95 ? 54.520 -3.700 -24.821 1.00 66.25 93 ALA C O 1
ATOM 5074 N N . VAL C 1 96 ? 55.068 -3.288 -26.973 1.00 66.54 94 VAL C N 1
ATOM 5075 C CA . VAL C 1 96 ? 53.948 -2.390 -27.250 1.00 67.00 94 VAL C CA 1
ATOM 5076 C C . VAL C 1 96 ? 52.623 -2.854 -26.639 1.00 67.68 94 VAL C C 1
ATOM 5077 O O . VAL C 1 96 ? 51.998 -2.111 -25.885 1.00 67.63 94 VAL C O 1
ATOM 5081 N N . GLN C 1 97 ? 52.213 -4.081 -26.943 1.00 68.64 95 GLN C N 1
ATOM 5082 C CA . GLN C 1 97 ? 50.946 -4.609 -26.436 1.00 69.84 95 GLN C CA 1
ATOM 5083 C C . GLN C 1 97 ? 50.801 -4.459 -24.918 1.00 70.28 95 GLN C C 1
ATOM 5084 O O . GLN C 1 97 ? 49.727 -4.108 -24.425 1.00 70.33 95 GLN C O 1
ATOM 5090 N N . TYR C 1 98 ? 51.886 -4.711 -24.192 1.00 71.12 96 TYR C N 1
ATOM 5091 C CA . TYR C 1 98 ? 51.863 -4.664 -22.735 1.00 72.19 96 TYR C CA 1
ATOM 5092 C C . TYR C 1 98 ? 51.851 -3.243 -22.248 1.00 73.28 96 TYR C C 1
ATOM 5093 O O . TYR C 1 98 ? 51.263 -2.924 -21.222 1.00 73.47 96 TYR C O 1
ATOM 5102 N N . ILE C 1 99 ? 52.501 -2.384 -23.008 1.00 74.91 97 ILE C N 1
ATOM 5103 C CA . ILE C 1 99 ? 52.440 -0.949 -22.751 1.00 76.32 97 ILE C CA 1
ATOM 5104 C C . ILE C 1 99 ? 51.026 -0.400 -22.976 1.00 77.24 97 ILE C C 1
ATOM 5105 O O . ILE C 1 99 ? 50.606 0.548 -22.291 1.00 78.73 97 ILE C O 1
ATOM 5110 N N . GLU C 1 100 ? 50.301 -0.974 -23.938 1.00 77.50 98 GLU C N 1
ATOM 5111 C CA . GLU C 1 100 ? 48.902 -0.592 -24.175 1.00 77.07 98 GLU C CA 1
ATOM 5112 C C . GLU C 1 100 ? 47.991 -1.128 -23.057 1.00 76.90 98 GLU C C 1
ATOM 5113 O O . GLU C 1 100 ? 47.103 -0.419 -22.569 1.00 76.97 98 GLU C O 1
ATOM 5119 N N . LYS C 1 101 ? 48.218 -2.372 -22.648 1.00 76.29 99 LYS C N 1
ATOM 5120 C CA . LYS C 1 101 ? 47.458 -2.924 -21.537 1.00 76.27 99 LYS C CA 1
ATOM 5121 C C . LYS C 1 101 ? 47.675 -2.096 -20.273 1.00 76.50 99 LYS C C 1
ATOM 5122 O O . LYS C 1 101 ? 46.718 -1.783 -19.565 1.00 76.87 99 LYS C O 1
ATOM 5128 N N . ALA C 1 102 ? 48.924 -1.698 -20.035 1.00 76.72 100 ALA C N 1
ATOM 5129 C CA . ALA C 1 102 ? 49.292 -0.859 -18.893 1.00 76.63 100 ALA C CA 1
ATOM 5130 C C . ALA C 1 102 ? 48.542 0.463 -18.892 1.00 76.83 100 ALA C C 1
ATOM 5131 O O . ALA C 1 102 ? 48.028 0.887 -17.858 1.00 77.24 100 ALA C O 1
ATOM 5133 N N . SER C 1 103 ? 48.487 1.113 -20.048 1.00 76.41 101 SER C N 1
ATOM 5134 C CA . SER C 1 103 ? 47.861 2.427 -20.132 1.00 76.68 101 SER C CA 1
ATOM 5135 C C . SER C 1 103 ? 46.363 2.355 -19.867 1.00 76.53 101 SER C C 1
ATOM 5136 O O . SER C 1 103 ? 45.792 3.315 -19.338 1.00 77.13 101 SER C O 1
ATOM 5139 N N . VAL C 1 104 ? 45.726 1.244 -20.257 1.00 75.76 102 VAL C N 1
ATOM 5140 C CA . VAL C 1 104 ? 44.277 1.093 -20.067 1.00 75.08 102 VAL C CA 1
ATOM 5141 C C . VAL C 1 104 ? 44.024 1.052 -18.568 1.00 74.69 102 VAL C C 1
ATOM 5142 O O . VAL C 1 104 ? 43.081 1.652 -18.049 1.00 74.27 102 VAL C O 1
ATOM 5154 N N . TYR C 1 106 ? 45.993 2.347 -16.338 1.00 73.64 104 TYR C N 1
ATOM 5155 C CA . TYR C 1 106 ? 46.339 3.612 -15.704 1.00 73.43 104 TYR C CA 1
ATOM 5156 C C . TYR C 1 106 ? 45.142 4.589 -15.721 1.00 72.66 104 TYR C C 1
ATOM 5157 O O . TYR C 1 106 ? 44.866 5.239 -14.706 1.00 72.39 104 TYR C O 1
ATOM 5166 N N . VAL C 1 107 ? 44.429 4.682 -16.848 1.00 71.73 105 VAL C N 1
ATOM 5167 C CA . VAL C 1 107 ? 43.220 5.540 -16.909 1.00 71.01 105 VAL C CA 1
ATOM 5168 C C . VAL C 1 107 ? 42.109 4.998 -16.000 1.00 69.96 105 VAL C C 1
ATOM 5169 O O . VAL C 1 107 ? 41.361 5.761 -15.383 1.00 69.77 105 VAL C O 1
ATOM 5173 N N . GLU C 1 108 ? 42.029 3.675 -15.914 1.00 68.55 106 GLU C N 1
ATOM 5174 C CA . GLU C 1 108 ? 41.094 3.014 -15.018 1.00 66.81 106 GLU C CA 1
ATOM 5175 C C . GLU C 1 108 ? 41.387 3.268 -13.518 1.00 66.13 106 GLU C C 1
ATOM 5176 O O . GLU C 1 108 ? 40.454 3.266 -12.742 1.00 66.08 106 GLU C O 1
ATOM 5182 N N . ASN C 1 109 ? 42.663 3.489 -13.133 1.00 65.20 107 ASN C N 1
ATOM 5183 C CA . ASN C 1 109 ? 43.144 3.758 -11.739 1.00 64.48 107 ASN C CA 1
ATOM 5184 C C . ASN C 1 109 ? 42.999 5.212 -11.264 1.00 63.44 107 ASN C C 1
ATOM 5185 O O . ASN C 1 109 ? 43.070 5.496 -10.067 1.00 62.88 107 ASN C O 1
ATOM 5190 N N . GLY C 1 110 ? 42.837 6.133 -12.214 1.00 62.97 108 GLY C N 1
ATOM 5191 C CA . GLY C 1 110 ? 42.725 7.562 -11.910 1.00 61.99 108 GLY C CA 1
ATOM 5192 C C . GLY C 1 110 ? 44.034 8.333 -11.942 1.00 61.48 108 GLY C C 1
ATOM 5193 O O . GLY C 1 110 ? 44.126 9.437 -11.401 1.00 60.94 108 GLY C O 1
ATOM 5194 N N . THR C 1 111 ? 45.049 7.754 -12.574 1.00 61.43 109 THR C N 1
ATOM 5195 C CA . THR C 1 111 ? 46.324 8.444 -12.773 1.00 61.58 109 THR C CA 1
ATOM 5196 C C . THR C 1 111 ? 46.618 8.519 -14.272 1.00 61.38 109 THR C C 1
ATOM 5197 O O . THR C 1 111 ? 47.555 7.874 -14.758 1.00 61.50 109 THR C O 1
ATOM 5201 N N . PRO C 1 112 ? 45.816 9.313 -15.009 1.00 61.23 110 PRO C N 1
ATOM 5202 C CA . PRO C 1 112 ? 45.854 9.278 -16.475 1.00 61.50 110 PRO C CA 1
ATOM 5203 C C . PRO C 1 112 ? 47.094 9.920 -17.080 1.00 61.60 110 PRO C C 1
ATOM 5204 O O . PRO C 1 112 ? 47.521 9.517 -18.160 1.00 61.61 110 PRO C O 1
ATOM 5208 N N . ASP C 1 113 ? 47.641 10.922 -16.389 1.00 61.90 111 ASP C N 1
ATOM 5209 C CA . ASP C 1 113 ? 48.927 11.526 -16.725 1.00 62.19 111 ASP C CA 1
ATOM 5210 C C . ASP C 1 113 ? 49.933 10.448 -17.017 1.00 62.00 111 ASP C C 1
ATOM 5211 O O . ASP C 1 113 ? 50.575 10.444 -18.079 1.00 62.25 111 ASP C O 1
ATOM 5216 N N . THR C 1 114 ? 50.047 9.537 -16.052 1.00 61.46 112 THR C N 1
ATOM 5217 C CA . THR C 1 114 ? 51.013 8.455 -16.093 1.00 61.15 112 THR C CA 1
ATOM 5218 C C . THR C 1 114 ? 50.774 7.563 -17.306 1.00 61.31 112 THR C C 1
ATOM 5219 O O . THR C 1 114 ? 51.736 7.098 -17.925 1.00 61.78 112 THR C O 1
ATOM 5223 N N . ALA C 1 115 ? 49.504 7.346 -17.652 1.00 61.19 113 ALA C N 1
ATOM 5224 C CA . ALA C 1 115 ? 49.158 6.607 -18.864 1.00 61.20 113 ALA C CA 1
ATOM 5225 C C . ALA C 1 115 ? 49.711 7.304 -20.095 1.00 61.51 113 ALA C C 1
ATOM 5226 O O . ALA C 1 115 ? 50.338 6.664 -20.935 1.00 61.49 113 ALA C O 1
ATOM 5228 N N . ALA C 1 116 ? 49.497 8.614 -20.196 1.00 62.08 114 ALA C N 1
ATOM 5229 C CA . ALA C 1 116 ? 49.925 9.347 -21.386 1.00 62.94 114 ALA C CA 1
ATOM 5230 C C . ALA C 1 116 ? 51.434 9.438 -21.515 1.00 63.56 114 ALA C C 1
ATOM 5231 O O . ALA C 1 116 ? 51.960 9.430 -22.621 1.00 63.30 114 ALA C O 1
ATOM 5241 N N . ALA C 1 118 ? 53.616 7.203 -20.394 1.00 65.28 116 ALA C N 1
ATOM 5242 C CA . ALA C 1 118 ? 54.093 5.876 -20.776 1.00 65.32 116 ALA C CA 1
ATOM 5243 C C . ALA C 1 118 ? 53.847 5.605 -22.256 1.00 65.45 116 ALA C C 1
ATOM 5244 O O . ALA C 1 118 ? 54.605 4.867 -22.886 1.00 65.91 116 ALA C O 1
ATOM 5246 N N . LEU C 1 119 ? 52.804 6.210 -22.815 1.00 65.44 117 LEU C N 1
ATOM 5247 C CA . LEU C 1 119 ? 52.544 6.079 -24.249 1.00 65.58 117 LEU C CA 1
ATOM 5248 C C . LEU C 1 119 ? 53.483 6.965 -25.066 1.00 66.19 117 LEU C C 1
ATOM 5249 O O . LEU C 1 119 ? 54.062 6.523 -26.059 1.00 65.96 117 LEU C O 1
ATOM 5254 N N . ASP C 1 120 ? 53.625 8.214 -24.633 1.00 67.26 118 ASP C N 1
ATOM 5255 C CA . ASP C 1 120 ? 54.605 9.127 -25.184 1.00 68.67 118 ASP C CA 1
ATOM 5256 C C . ASP C 1 120 ? 55.990 8.498 -25.184 1.00 69.51 118 ASP C C 1
ATOM 5257 O O . ASP C 1 120 ? 56.659 8.479 -26.209 1.00 69.36 118 ASP C O 1
ATOM 5262 N N . ARG C 1 121 ? 56.407 7.969 -24.030 1.00 70.78 119 ARG C N 1
ATOM 5263 C CA . ARG C 1 121 ? 57.734 7.389 -23.895 1.00 71.65 119 ARG C CA 1
ATOM 5264 C C . ARG C 1 121 ? 57.958 6.272 -24.920 1.00 72.07 119 ARG C C 1
ATOM 5265 O O . ARG C 1 121 ? 58.977 6.286 -25.636 1.00 72.69 119 ARG C O 1
ATOM 5273 N N . ALA C 1 122 ? 57.006 5.336 -25.000 1.00 71.98 120 ALA C N 1
ATOM 5274 C CA . ALA C 1 122 ? 57.047 4.239 -25.979 1.00 72.24 120 ALA C CA 1
ATOM 5275 C C . ALA C 1 122 ? 57.048 4.733 -27.437 1.00 72.98 120 ALA C C 1
ATOM 5276 O O . ALA C 1 122 ? 57.758 4.186 -28.296 1.00 73.07 120 ALA C O 1
ATOM 5278 N N . GLY C 1 123 ? 56.250 5.759 -27.717 1.00 73.34 121 GLY C N 1
ATOM 5279 C CA . GLY C 1 123 ? 56.204 6.311 -29.055 1.00 74.69 121 GLY C CA 1
ATOM 5280 C C . GLY C 1 123 ? 57.620 6.614 -29.513 1.00 75.69 121 GLY C C 1
ATOM 5281 O O . GLY C 1 123 ? 58.073 6.100 -30.540 1.00 76.16 121 GLY C O 1
ATOM 5282 N N . LYS C 1 124 ? 58.323 7.415 -28.708 1.00 76.20 122 LYS C N 1
ATOM 5283 C CA . LYS C 1 124 ? 59.688 7.845 -28.981 1.00 76.46 122 LYS C CA 1
ATOM 5284 C C . LYS C 1 124 ? 60.611 6.683 -29.278 1.00 75.59 122 LYS C C 1
ATOM 5285 O O . LYS C 1 124 ? 61.468 6.772 -30.147 1.00 76.00 122 LYS C O 1
ATOM 5291 N N . LEU C 1 125 ? 60.421 5.586 -28.572 1.00 74.94 123 LEU C N 1
ATOM 5292 C CA . LEU C 1 125 ? 61.305 4.448 -28.738 1.00 74.49 123 LEU C CA 1
ATOM 5293 C C . LEU C 1 125 ? 60.913 3.590 -29.942 1.00 74.17 123 LEU C C 1
ATOM 5294 O O . LEU C 1 125 ? 61.672 2.716 -30.351 1.00 74.45 123 LEU C O 1
ATOM 5307 N N . GLU C 1 127 ? 60.063 5.216 -32.856 1.00 73.44 125 GLU C N 1
ATOM 5308 C CA . GLU C 1 127 ? 60.452 6.060 -33.999 1.00 73.73 125 GLU C CA 1
ATOM 5309 C C . GLU C 1 127 ? 61.491 5.409 -34.934 1.00 74.20 125 GLU C C 1
ATOM 5310 O O . GLU C 1 127 ? 61.268 5.342 -36.140 1.00 74.69 125 GLU C O 1
ATOM 5316 N N . PRO C 1 128 ? 62.616 4.909 -34.383 1.00 74.65 126 PRO C N 1
ATOM 5317 C CA . PRO C 1 128 ? 63.613 4.279 -35.257 1.00 74.70 126 PRO C CA 1
ATOM 5318 C C . PRO C 1 128 ? 63.248 2.855 -35.709 1.00 74.56 126 PRO C C 1
ATOM 5319 O O . PRO C 1 128 ? 64.069 2.185 -36.332 1.00 74.48 126 PRO C O 1
ATOM 5323 N N . LEU C 1 129 ? 62.045 2.387 -35.403 1.00 74.34 127 LEU C N 1
ATOM 5324 C CA . LEU C 1 129 ? 61.710 0.985 -35.678 1.00 74.06 127 LEU C CA 1
ATOM 5325 C C . LEU C 1 129 ? 60.494 0.790 -36.590 1.00 73.85 127 LEU C C 1
ATOM 5326 O O . LEU C 1 129 ? 60.455 -0.151 -37.385 1.00 73.98 127 LEU C O 1
ATOM 5331 N N . ASP C 1 130 ? 59.505 1.670 -36.458 1.00 73.46 128 ASP C N 1
ATOM 5332 C CA . ASP C 1 130 ? 58.282 1.606 -37.249 1.00 73.04 128 ASP C CA 1
ATOM 5333 C C . ASP C 1 130 ? 57.494 2.884 -37.018 1.00 72.66 128 ASP C C 1
ATOM 5334 O O . ASP C 1 130 ? 56.736 3.001 -36.053 1.00 72.91 128 ASP C O 1
ATOM 5339 N N . LEU C 1 131 ? 57.670 3.840 -37.916 1.00 72.27 129 LEU C N 1
ATOM 5340 C CA . LEU C 1 131 ? 57.041 5.134 -37.747 1.00 71.96 129 LEU C CA 1
ATOM 5341 C C . LEU C 1 131 ? 55.525 5.059 -37.583 1.00 72.15 129 LEU C C 1
ATOM 5342 O O . LEU C 1 131 ? 54.941 5.862 -36.848 1.00 72.24 129 LEU C O 1
ATOM 5347 N N . SER C 1 132 ? 54.891 4.089 -38.236 1.00 72.35 130 SER C N 1
ATOM 5348 C CA . SER C 1 132 ? 53.440 3.983 -38.153 1.00 72.80 130 SER C CA 1
ATOM 5349 C C . SER C 1 132 ? 53.017 3.761 -36.704 1.00 72.59 130 SER C C 1
ATOM 5350 O O . SER C 1 132 ? 52.167 4.493 -36.181 1.00 73.11 130 SER C O 1
ATOM 5353 N N . LYS C 1 133 ? 53.631 2.782 -36.051 1.00 71.88 131 LYS C N 1
ATOM 5354 C CA . LYS C 1 133 ? 53.274 2.482 -34.672 1.00 71.79 131 LYS C CA 1
ATOM 5355 C C . LYS C 1 133 ? 53.630 3.645 -33.743 1.00 71.42 131 LYS C C 1
ATOM 5356 O O . LYS C 1 133 ? 52.900 3.937 -32.789 1.00 71.88 131 LYS C O 1
ATOM 5362 N N . ALA C 1 134 ? 54.713 4.344 -34.054 1.00 70.71 132 ALA C N 1
ATOM 5363 C CA . ALA C 1 134 ? 55.096 5.507 -33.270 1.00 70.45 132 ALA C CA 1
ATOM 5364 C C . ALA C 1 134 ? 54.005 6.552 -33.342 1.00 70.23 132 ALA C C 1
ATOM 5365 O O . ALA C 1 134 ? 53.581 7.075 -32.310 1.00 70.75 132 ALA C O 1
ATOM 5367 N N . VAL C 1 135 ? 53.543 6.837 -34.557 1.00 69.68 133 VAL C N 1
ATOM 5368 C CA . VAL C 1 135 ? 52.400 7.719 -34.760 1.00 69.13 133 VAL C CA 1
ATOM 5369 C C . VAL C 1 135 ? 51.223 7.236 -33.916 1.00 69.18 133 VAL C C 1
ATOM 5370 O O . VAL C 1 135 ? 50.627 8.013 -33.170 1.00 69.41 133 VAL C O 1
ATOM 5374 N N . HIS C 1 136 ? 50.916 5.947 -34.009 1.00 69.02 134 HIS C N 1
ATOM 5375 C CA . HIS C 1 136 ? 49.758 5.399 -33.324 1.00 69.23 134 HIS C CA 1
ATOM 5376 C C . HIS C 1 136 ? 49.807 5.622 -31.816 1.00 68.81 134 HIS C C 1
ATOM 5377 O O . HIS C 1 136 ? 48.809 6.036 -31.220 1.00 69.04 134 HIS C O 1
ATOM 5384 N N . LEU C 1 137 ? 50.974 5.387 -31.223 1.00 68.22 135 LEU C N 1
ATOM 5385 C CA . LEU C 1 137 ? 51.170 5.566 -29.788 1.00 67.83 135 LEU C CA 1
ATOM 5386 C C . LEU C 1 137 ? 50.991 7.006 -29.360 1.00 67.66 135 LEU C C 1
ATOM 5387 O O . LEU C 1 137 ? 50.429 7.288 -28.295 1.00 67.91 135 LEU C O 1
ATOM 5392 N N . TYR C 1 138 ? 51.460 7.913 -30.203 1.00 67.11 136 TYR C N 1
ATOM 5393 C CA . TYR C 1 138 ? 51.341 9.332 -29.937 1.00 67.09 136 TYR C CA 1
ATOM 5394 C C . TYR C 1 138 ? 49.884 9.799 -29.960 1.00 66.91 136 TYR C C 1
ATOM 5395 O O . TYR C 1 138 ? 49.517 10.752 -29.252 1.00 67.15 136 TYR C O 1
ATOM 5404 N N . GLN C 1 139 ? 49.067 9.132 -30.780 1.00 66.25 137 GLN C N 1
ATOM 5405 C CA . GLN C 1 139 ? 47.649 9.469 -30.917 1.00 65.44 137 GLN C CA 1
ATOM 5406 C C . GLN C 1 139 ? 46.880 8.915 -29.722 1.00 65.40 137 GLN C C 1
ATOM 5407 O O . GLN C 1 139 ? 45.982 9.565 -29.173 1.00 65.28 137 GLN C O 1
ATOM 5413 N N . GLN C 1 140 ? 47.277 7.721 -29.304 1.00 64.74 138 GLN C N 1
ATOM 5414 C CA . GLN C 1 140 ? 46.795 7.161 -28.075 1.00 64.67 138 GLN C CA 1
ATOM 5415 C C . GLN C 1 140 ? 47.112 8.105 -26.927 1.00 64.20 138 GLN C C 1
ATOM 5416 O O . GLN C 1 140 ? 46.237 8.416 -26.128 1.00 64.50 138 GLN C O 1
ATOM 5422 N N . ALA C 1 141 ? 48.345 8.593 -26.865 1.00 63.67 139 ALA C N 1
ATOM 5423 C CA . ALA C 1 141 ? 48.738 9.489 -25.778 1.00 63.15 139 ALA C CA 1
ATOM 5424 C C . ALA C 1 141 ? 47.877 10.750 -25.769 1.00 62.52 139 ALA C C 1
ATOM 5425 O O . ALA C 1 141 ? 47.484 11.251 -24.720 1.00 62.26 139 ALA C O 1
ATOM 5427 N N . ALA C 1 142 ? 47.594 11.250 -26.959 1.00 62.22 140 ALA C N 1
ATOM 5428 C CA . ALA C 1 142 ? 46.831 12.472 -27.118 1.00 62.01 140 ALA C CA 1
ATOM 5429 C C . ALA C 1 142 ? 45.410 12.272 -26.650 1.00 61.80 140 ALA C C 1
ATOM 5430 O O . ALA C 1 142 ? 44.855 13.116 -25.953 1.00 61.90 140 ALA C O 1
ATOM 5432 N N . ALA C 1 143 ? 44.826 11.145 -27.042 1.00 61.62 141 ALA C N 1
ATOM 5433 C CA . ALA C 1 143 ? 43.474 10.826 -26.661 1.00 61.61 141 ALA C CA 1
ATOM 5434 C C . ALA C 1 143 ? 43.346 10.826 -25.126 1.00 62.34 141 ALA C C 1
ATOM 5435 O O . ALA C 1 143 ? 42.472 11.513 -24.591 1.00 62.86 141 ALA C O 1
ATOM 5437 N N . VAL C 1 144 ? 44.231 10.102 -24.429 1.00 62.66 142 VAL C N 1
ATOM 5438 C CA . VAL C 1 144 ? 44.310 10.161 -22.966 1.00 63.22 142 VAL C CA 1
ATOM 5439 C C . VAL C 1 144 ? 44.423 11.588 -22.411 1.00 64.27 142 VAL C C 1
ATOM 5440 O O . VAL C 1 144 ? 43.676 11.936 -21.496 1.00 64.55 142 VAL C O 1
ATOM 5444 N N . PHE C 1 145 ? 45.332 12.408 -22.951 1.00 65.42 143 PHE C N 1
ATOM 5445 C CA . PHE C 1 145 ? 45.523 13.786 -22.460 1.00 66.66 143 PHE C CA 1
ATOM 5446 C C . PHE C 1 145 ? 44.261 14.612 -22.644 1.00 67.76 143 PHE C C 1
ATOM 5447 O O . PHE C 1 145 ? 43.930 15.447 -21.799 1.00 67.98 143 PHE C O 1
ATOM 5455 N N . GLU C 1 146 ? 43.565 14.365 -23.753 1.00 69.18 144 GLU C N 1
ATOM 5456 C CA . GLU C 1 146 ? 42.326 15.064 -24.089 1.00 70.66 144 GLU C CA 1
ATOM 5457 C C . GLU C 1 146 ? 41.234 14.766 -23.087 1.00 71.20 144 GLU C C 1
ATOM 5458 O O . GLU C 1 146 ? 40.544 15.668 -22.627 1.00 71.25 144 GLU C O 1
ATOM 5464 N N . ASN C 1 147 ? 41.088 13.490 -22.756 1.00 72.00 145 ASN C N 1
ATOM 5465 C CA . ASN C 1 147 ? 40.061 13.060 -21.834 1.00 72.62 145 ASN C CA 1
ATOM 5466 C C . ASN C 1 147 ? 40.196 13.676 -20.455 1.00 73.18 145 ASN C C 1
ATOM 5467 O O . ASN C 1 147 ? 39.221 14.206 -19.944 1.00 73.57 145 ASN C O 1
ATOM 5472 N N . GLU C 1 148 ? 41.391 13.649 -19.866 1.00 73.68 146 GLU C N 1
ATOM 5473 C CA . GLU C 1 148 ? 41.609 14.366 -18.604 1.00 74.35 146 GLU C CA 1
ATOM 5474 C C . GLU C 1 148 ? 41.733 15.883 -18.829 1.00 74.12 146 GLU C C 1
ATOM 5475 O O . GLU C 1 148 ? 42.209 16.616 -17.958 1.00 74.21 146 GLU C O 1
ATOM 5481 N N . GLU C 1 149 ? 41.294 16.341 -20.001 1.00 74.11 147 GLU C N 1
ATOM 5482 C CA . GLU C 1 149 ? 41.261 17.769 -20.340 1.00 74.13 147 GLU C CA 1
ATOM 5483 C C . GLU C 1 149 ? 42.592 18.508 -20.179 1.00 73.50 147 GLU C C 1
ATOM 5484 O O . GLU C 1 149 ? 42.654 19.621 -19.648 1.00 73.26 147 GLU C O 1
ATOM 5490 N N . ARG C 1 150 ? 43.660 17.873 -20.633 1.00 73.02 148 ARG C N 1
ATOM 5491 C CA . ARG C 1 150 ? 44.943 18.533 -20.670 1.00 72.60 148 ARG C CA 1
ATOM 5492 C C . ARG C 1 150 ? 45.212 18.843 -22.126 1.00 72.36 148 ARG C C 1
ATOM 5493 O O . ARG C 1 150 ? 45.744 18.023 -22.871 1.00 72.38 148 ARG C O 1
ATOM 5501 N N . LEU C 1 151 ? 44.780 20.032 -22.532 1.00 72.26 149 LEU C N 1
ATOM 5502 C CA . LEU C 1 151 ? 44.735 20.377 -23.948 1.00 72.43 149 LEU C CA 1
ATOM 5503 C C . LEU C 1 151 ? 46.076 20.736 -24.588 1.00 71.89 149 LEU C C 1
ATOM 5504 O O . LEU C 1 151 ? 46.367 20.237 -25.667 1.00 71.89 149 LEU C O 1
ATOM 5509 N N . ARG C 1 152 ? 46.882 21.582 -23.933 1.00 71.45 150 ARG C N 1
ATOM 5510 C CA . ARG C 1 152 ? 48.253 21.866 -24.390 1.00 71.12 150 ARG C CA 1
ATOM 5511 C C . ARG C 1 152 ? 48.958 20.546 -24.638 1.00 70.68 150 ARG C C 1
ATOM 5512 O O . ARG C 1 152 ? 49.582 20.356 -25.682 1.00 71.02 150 ARG C O 1
ATOM 5520 N N . GLN C 1 153 ? 48.805 19.626 -23.693 1.00 70.10 151 GLN C N 1
ATOM 5521 C CA . GLN C 1 153 ? 49.458 18.321 -23.740 1.00 70.16 151 GLN C CA 1
ATOM 5522 C C . GLN C 1 153 ? 49.022 17.484 -24.935 1.00 69.62 151 GLN C C 1
ATOM 5523 O O . GLN C 1 153 ? 49.864 16.909 -25.644 1.00 69.79 151 GLN C O 1
ATOM 5529 N N . ALA C 1 154 ? 47.716 17.408 -25.159 1.00 68.81 152 ALA C N 1
ATOM 5530 C CA . ALA C 1 154 ? 47.216 16.596 -26.255 1.00 68.37 152 ALA C CA 1
ATOM 5531 C C . ALA C 1 154 ? 47.656 17.167 -27.628 1.00 68.32 152 ALA C C 1
ATOM 5532 O O . ALA C 1 154 ? 48.063 16.427 -28.520 1.00 67.45 152 ALA C O 1
ATOM 5534 N N . ALA C 1 155 ? 47.607 18.487 -27.769 1.00 68.74 153 ALA C N 1
ATOM 5535 C CA . ALA C 1 155 ? 47.935 19.146 -29.029 1.00 69.59 153 ALA C CA 1
ATOM 5536 C C . ALA C 1 155 ? 49.398 18.916 -29.405 1.00 70.20 153 ALA C C 1
ATOM 5537 O O . ALA C 1 155 ? 49.722 18.668 -30.578 1.00 69.80 153 ALA C O 1
ATOM 5539 N N . GLU C 1 156 ? 50.257 18.979 -28.384 1.00 70.81 154 GLU C N 1
ATOM 5540 C CA . GLU C 1 156 ? 51.686 18.750 -28.510 1.00 71.28 154 GLU C CA 1
ATOM 5541 C C . GLU C 1 156 ? 51.955 17.354 -29.039 1.00 70.31 154 GLU C C 1
ATOM 5542 O O . GLU C 1 156 ? 52.813 17.165 -29.910 1.00 70.94 154 GLU C O 1
ATOM 5548 N N . LEU C 1 157 ? 51.213 16.385 -28.523 1.00 68.86 155 LEU C N 1
ATOM 5549 C CA . LEU C 1 157 ? 51.295 15.019 -29.020 1.00 67.72 155 LEU C CA 1
ATOM 5550 C C . LEU C 1 157 ? 50.788 14.834 -30.459 1.00 67.27 155 LEU C C 1
ATOM 5551 O O . LEU C 1 157 ? 51.308 13.991 -31.194 1.00 66.93 155 LEU C O 1
ATOM 5556 N N . ILE C 1 158 ? 49.783 15.611 -30.862 1.00 66.86 156 ILE C N 1
ATOM 5557 C CA . ILE C 1 158 ? 49.265 15.519 -32.223 1.00 66.36 156 ILE C CA 1
ATOM 5558 C C . ILE C 1 158 ? 50.304 16.094 -33.159 1.00 66.45 156 ILE C C 1
ATOM 5559 O O . ILE C 1 158 ? 50.606 15.510 -34.204 1.00 66.54 156 ILE C O 1
ATOM 5564 N N . GLY C 1 159 ? 50.853 17.242 -32.757 1.00 66.39 157 GLY C N 1
ATOM 5565 C CA . GLY C 1 159 ? 52.040 17.818 -33.367 1.00 65.44 157 GLY C CA 1
ATOM 5566 C C . GLY C 1 159 ? 53.111 16.787 -33.665 1.00 65.02 157 GLY C C 1
ATOM 5567 O O . GLY C 1 159 ? 53.718 16.813 -34.728 1.00 64.93 157 GLY C O 1
ATOM 5568 N N . LYS C 1 160 ? 53.359 15.874 -32.741 1.00 64.75 158 LYS C N 1
ATOM 5569 C CA . LYS C 1 160 ? 54.384 14.882 -33.005 1.00 64.79 158 LYS C CA 1
ATOM 5570 C C . LYS C 1 160 ? 53.939 13.955 -34.137 1.00 65.11 158 LYS C C 1
ATOM 5571 O O . LYS C 1 160 ? 54.720 13.618 -35.017 1.00 65.30 158 LYS C O 1
ATOM 5577 N N . ALA C 1 161 ? 52.670 13.570 -34.135 1.00 65.45 159 ALA C N 1
ATOM 5578 C CA . ALA C 1 161 ? 52.166 12.670 -35.165 1.00 65.16 159 ALA C CA 1
ATOM 5579 C C . ALA C 1 161 ? 52.167 13.364 -36.529 1.00 65.21 159 ALA C C 1
ATOM 5580 O O . ALA C 1 161 ? 52.503 12.765 -37.536 1.00 64.58 159 ALA C O 1
ATOM 5582 N N . SER C 1 162 ? 51.798 14.634 -36.545 1.00 65.72 160 SER C N 1
ATOM 5583 C CA . SER C 1 162 ? 51.778 15.397 -37.781 1.00 66.82 160 SER C CA 1
ATOM 5584 C C . SER C 1 162 ? 53.153 15.338 -38.421 1.00 68.05 160 SER C C 1
ATOM 5585 O O . SER C 1 162 ? 53.297 14.939 -39.586 1.00 69.00 160 SER C O 1
ATOM 5588 N N . ARG C 1 163 ? 54.166 15.719 -37.638 1.00 68.48 161 ARG C N 1
ATOM 5589 C CA . ARG C 1 163 ? 55.564 15.696 -38.067 1.00 67.96 161 ARG C CA 1
ATOM 5590 C C . ARG C 1 163 ? 55.986 14.347 -38.617 1.00 68.07 161 ARG C C 1
ATOM 5591 O O . ARG C 1 163 ? 56.585 14.290 -39.690 1.00 68.82 161 ARG C O 1
ATOM 5599 N N . LEU C 1 164 ? 55.645 13.268 -37.929 1.00 67.54 162 LEU C N 1
ATOM 5600 C CA . LEU C 1 164 ? 56.094 11.961 -38.377 1.00 67.88 162 LEU C CA 1
ATOM 5601 C C . LEU C 1 164 ? 55.344 11.472 -39.604 1.00 68.62 162 LEU C C 1
ATOM 5602 O O . LEU C 1 164 ? 55.872 10.675 -40.380 1.00 69.32 162 LEU C O 1
ATOM 5607 N N . LEU C 1 165 ? 54.106 11.934 -39.770 1.00 68.87 163 LEU C N 1
ATOM 5608 C CA . LEU C 1 165 ? 53.304 11.553 -40.931 1.00 68.39 163 LEU C CA 1
ATOM 5609 C C . LEU C 1 165 ? 53.881 12.253 -42.154 1.00 68.16 163 LEU C C 1
ATOM 5610 O O . LEU C 1 165 ? 53.924 11.684 -43.242 1.00 67.89 163 LEU C O 1
ATOM 5615 N N . VAL C 1 166 ? 54.342 13.483 -41.961 1.00 67.93 164 VAL C N 1
ATOM 5616 C CA . VAL C 1 166 ? 55.085 14.169 -43.009 1.00 67.84 164 VAL C CA 1
ATOM 5617 C C . VAL C 1 166 ? 56.376 13.397 -43.316 1.00 68.88 164 VAL C C 1
ATOM 5618 O O . VAL C 1 166 ? 56.710 13.184 -44.469 1.00 69.02 164 VAL C O 1
ATOM 5622 N N . ARG C 1 167 ? 57.088 12.944 -42.290 1.00 69.52 165 ARG C N 1
ATOM 5623 C CA . ARG C 1 167 ? 58.304 12.214 -42.558 1.00 69.81 165 ARG C CA 1
ATOM 5624 C C . ARG C 1 167 ? 57.979 10.958 -43.339 1.00 70.49 165 ARG C C 1
ATOM 5625 O O . ARG C 1 167 ? 58.708 10.597 -44.246 1.00 70.36 165 ARG C O 1
ATOM 5633 N N . GLN C 1 168 ? 56.864 10.321 -42.993 1.00 71.26 166 GLN C N 1
ATOM 5634 C CA . GLN C 1 168 ? 56.413 9.108 -43.670 1.00 72.11 166 GLN C CA 1
ATOM 5635 C C . GLN C 1 168 ? 55.885 9.384 -45.075 1.00 72.47 166 GLN C C 1
ATOM 5636 O O . GLN C 1 168 ? 55.627 8.455 -45.845 1.00 72.49 166 GLN C O 1
ATOM 5642 N N . GLN C 1 169 ? 55.707 10.656 -45.397 1.00 72.76 167 GLN C N 1
ATOM 5643 C CA . GLN C 1 169 ? 55.062 11.053 -46.648 1.00 74.09 167 GLN C CA 1
ATOM 5644 C C . GLN C 1 169 ? 53.624 10.542 -46.795 1.00 73.97 167 GLN C C 1
ATOM 5645 O O . GLN C 1 169 ? 53.187 10.248 -47.897 1.00 74.13 167 GLN C O 1
ATOM 5651 N N . LYS C 1 170 ? 52.903 10.430 -45.685 1.00 74.14 168 LYS C N 1
ATOM 5652 C CA . LYS C 1 170 ? 51.477 10.164 -45.719 1.00 74.16 168 LYS C CA 1
ATOM 5653 C C . LYS C 1 170 ? 50.773 11.517 -45.625 1.00 74.20 168 LYS C C 1
ATOM 5654 O O . LYS C 1 170 ? 50.236 11.893 -44.574 1.00 74.99 168 LYS C O 1
ATOM 5660 N N . PHE C 1 171 ? 50.782 12.257 -46.727 1.00 73.42 169 PHE C N 1
ATOM 5661 C CA . PHE C 1 171 ? 50.366 13.644 -46.675 1.00 72.77 169 PHE C CA 1
ATOM 5662 C C . PHE C 1 171 ? 48.895 13.864 -46.372 1.00 72.84 169 PHE C C 1
ATOM 5663 O O . PHE C 1 171 ? 48.558 14.735 -45.572 1.00 72.70 169 PHE C O 1
ATOM 5671 N N . ASP C 1 172 ? 48.026 13.068 -46.982 1.00 73.12 170 ASP C N 1
ATOM 5672 C CA . ASP C 1 172 ? 46.618 13.104 -46.618 1.00 73.45 170 ASP C CA 1
ATOM 5673 C C . ASP C 1 172 ? 46.449 13.069 -45.100 1.00 73.12 170 ASP C C 1
ATOM 5674 O O . ASP C 1 172 ? 45.867 13.982 -44.506 1.00 72.77 170 ASP C O 1
ATOM 5679 N N . GLU C 1 173 ? 47.000 12.035 -44.473 1.00 72.93 171 GLU C N 1
ATOM 5680 C CA . GLU C 1 173 ? 46.918 11.925 -43.027 1.00 73.41 171 GLU C CA 1
ATOM 5681 C C . GLU C 1 173 ? 47.506 13.153 -42.331 1.00 72.66 171 GLU C C 1
ATOM 5682 O O . GLU C 1 173 ? 46.882 13.714 -41.423 1.00 72.74 171 GLU C O 1
ATOM 5688 N N . ALA C 1 174 ? 48.669 13.609 -42.800 1.00 72.05 172 ALA C N 1
ATOM 5689 C CA . ALA C 1 174 ? 49.341 14.753 -42.196 1.00 71.10 172 ALA C CA 1
ATOM 5690 C C . ALA C 1 174 ? 48.450 15.985 -42.230 1.00 70.82 172 ALA C C 1
ATOM 5691 O O . ALA C 1 174 ? 48.364 16.738 -41.255 1.00 70.96 172 ALA C O 1
ATOM 5693 N N . ALA C 1 175 ? 47.759 16.168 -43.351 1.00 70.17 173 ALA C N 1
ATOM 5694 C CA . ALA C 1 175 ? 46.803 17.260 -43.495 1.00 69.43 173 ALA C CA 1
ATOM 5695 C C . ALA C 1 175 ? 45.712 17.189 -42.444 1.00 68.87 173 ALA C C 1
ATOM 5696 O O . ALA C 1 175 ? 45.390 18.180 -41.802 1.00 68.64 173 ALA C O 1
ATOM 5698 N N . ALA C 1 176 ? 45.151 16.006 -42.260 1.00 68.63 174 ALA C N 1
ATOM 5699 C CA . ALA C 1 176 ? 44.099 15.833 -41.275 1.00 68.44 174 ALA C CA 1
ATOM 5700 C C . ALA C 1 176 ? 44.640 16.186 -39.897 1.00 68.55 174 ALA C C 1
ATOM 5701 O O . ALA C 1 176 ? 44.054 17.009 -39.174 1.00 68.00 174 ALA C O 1
ATOM 5703 N N . SER C 1 177 ? 45.795 15.598 -39.572 1.00 69.07 175 SER C N 1
ATOM 5704 C CA . SER C 1 177 ? 46.459 15.814 -38.280 1.00 69.38 175 SER C CA 1
ATOM 5705 C C . SER C 1 177 ? 46.741 17.288 -38.007 1.00 69.52 175 SER C C 1
ATOM 5706 O O . SER C 1 177 ? 46.593 17.762 -36.866 1.00 69.89 175 SER C O 1
ATOM 5709 N N . LEU C 1 178 ? 47.117 18.009 -39.056 1.00 69.01 176 LEU C N 1
ATOM 5710 C CA . LEU C 1 178 ? 47.384 19.409 -38.904 1.00 69.29 176 LEU C CA 1
ATOM 5711 C C . LEU C 1 178 ? 46.133 20.238 -38.658 1.00 69.94 176 LEU C C 1
ATOM 5712 O O . LEU C 1 178 ? 46.192 21.225 -37.915 1.00 70.23 176 LEU C O 1
ATOM 5717 N N . GLN C 1 179 ? 45.004 19.850 -39.265 1.00 70.43 177 GLN C N 1
ATOM 5718 C CA . GLN C 1 179 ? 43.775 20.640 -39.129 1.00 70.48 177 GLN C CA 1
ATOM 5719 C C . GLN C 1 179 ? 43.285 20.501 -37.704 1.00 70.75 177 GLN C C 1
ATOM 5720 O O . GLN C 1 179 ? 42.849 21.490 -37.096 1.00 70.58 177 GLN C O 1
ATOM 5726 N N . LYS C 1 180 ? 43.408 19.276 -37.176 1.00 70.67 178 LYS C N 1
ATOM 5727 C CA . LYS C 1 180 ? 43.085 18.982 -35.799 1.00 70.96 178 LYS C CA 1
ATOM 5728 C C . LYS C 1 180 ? 43.920 19.816 -34.847 1.00 71.15 178 LYS C C 1
ATOM 5729 O O . LYS C 1 180 ? 43.374 20.453 -33.946 1.00 71.30 178 LYS C O 1
ATOM 5735 N N . GLU C 1 181 ? 45.236 19.817 -35.050 1.00 71.27 179 GLU C N 1
ATOM 5736 C CA . GLU C 1 181 ? 46.123 20.662 -34.272 1.00 71.46 179 GLU C CA 1
ATOM 5737 C C . GLU C 1 181 ? 45.602 22.089 -34.263 1.00 71.24 179 GLU C C 1
ATOM 5738 O O . GLU C 1 181 ? 45.313 22.652 -33.206 1.00 71.24 179 GLU C O 1
ATOM 5744 N N . LYS C 1 182 ? 45.486 22.664 -35.457 1.00 71.09 180 LYS C N 1
ATOM 5745 C CA . LYS C 1 182 ? 45.064 24.047 -35.612 1.00 71.09 180 LYS C CA 1
ATOM 5746 C C . LYS C 1 182 ? 43.776 24.338 -34.836 1.00 70.93 180 LYS C C 1
ATOM 5747 O O . LYS C 1 182 ? 43.707 25.337 -34.132 1.00 70.91 180 LYS C O 1
ATOM 5753 N N . SER C 1 183 ? 42.778 23.463 -34.935 1.00 71.02 181 SER C N 1
ATOM 5754 C CA . SER C 1 183 ? 41.528 23.662 -34.183 1.00 71.62 181 SER C CA 1
ATOM 5755 C C . SER C 1 183 ? 41.795 23.828 -32.682 1.00 71.66 181 SER C C 1
ATOM 5756 O O . SER C 1 183 ? 41.253 24.747 -32.042 1.00 71.94 181 SER C O 1
ATOM 5767 N N . TYR C 1 185 ? 44.561 24.665 -31.042 1.00 70.92 183 TYR C N 1
ATOM 5768 C CA . TYR C 1 185 ? 45.235 25.902 -30.677 1.00 71.27 183 TYR C CA 1
ATOM 5769 C C . TYR C 1 185 ? 44.296 27.078 -30.832 1.00 72.03 183 TYR C C 1
ATOM 5770 O O . TYR C 1 185 ? 44.403 28.074 -30.105 1.00 72.49 183 TYR C O 1
ATOM 5779 N N . LYS C 1 186 ? 43.349 26.944 -31.753 1.00 72.70 184 LYS C N 1
ATOM 5780 C CA . LYS C 1 186 ? 42.377 27.993 -31.954 1.00 73.53 184 LYS C CA 1
ATOM 5781 C C . LYS C 1 186 ? 41.495 28.059 -30.722 1.00 73.67 184 LYS C C 1
ATOM 5782 O O . LYS C 1 186 ? 41.283 29.138 -30.174 1.00 73.92 184 LYS C O 1
ATOM 5788 N N . GLU C 1 187 ? 41.015 26.906 -30.264 1.00 73.98 185 GLU C N 1
ATOM 5789 C CA . GLU C 1 187 ? 40.174 26.858 -29.064 1.00 74.27 185 GLU C CA 1
ATOM 5790 C C . GLU C 1 187 ? 40.898 27.460 -27.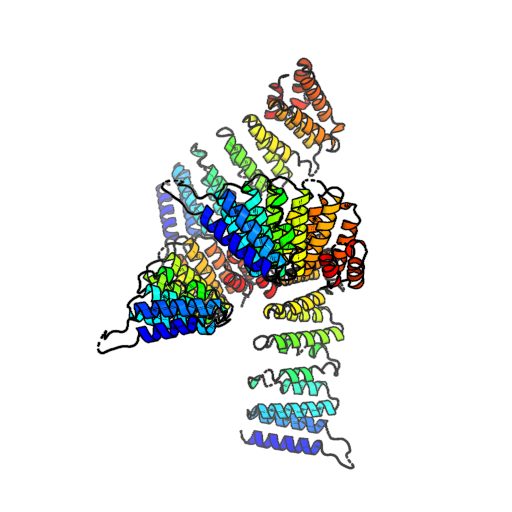862 1.00 73.75 185 GLU C C 1
ATOM 5791 O O . GLU C 1 187 ? 40.358 28.327 -27.182 1.00 73.37 185 GLU C O 1
ATOM 5805 N N . GLU C 1 189 ? 43.161 29.510 -27.986 1.00 71.40 187 GLU C N 1
ATOM 5806 C CA . GLU C 1 189 ? 43.428 30.904 -28.328 1.00 70.74 187 GLU C CA 1
ATOM 5807 C C . GLU C 1 189 ? 44.917 31.212 -28.379 1.00 69.82 187 GLU C C 1
ATOM 5808 O O . GLU C 1 189 ? 45.347 32.328 -28.090 1.00 69.25 187 GLU C O 1
ATOM 5814 N N . ASN C 1 190 ? 45.697 30.202 -28.748 1.00 69.36 188 ASN C N 1
ATOM 5815 C CA . ASN C 1 190 ? 47.129 30.372 -28.969 1.00 69.11 188 ASN C CA 1
ATOM 5816 C C . ASN C 1 190 ? 47.339 30.712 -30.435 1.00 68.84 188 ASN C C 1
ATOM 5817 O O . ASN C 1 190 ? 47.730 29.862 -31.248 1.00 69.06 188 ASN C O 1
ATOM 5822 N N . TYR C 1 191 ? 47.065 31.965 -30.768 1.00 68.20 189 TYR C N 1
ATOM 5823 C CA . TYR C 1 191 ? 47.031 32.373 -32.157 1.00 67.55 189 TYR C CA 1
ATOM 5824 C C . TYR C 1 191 ? 48.396 32.256 -32.849 1.00 67.52 189 TYR C C 1
ATOM 5825 O O . TYR C 1 191 ? 48.510 31.566 -33.864 1.00 67.64 189 TYR C O 1
ATOM 5834 N N . PRO C 1 192 ? 49.447 32.885 -32.288 1.00 67.46 190 PRO C N 1
ATOM 5835 C CA . PRO C 1 192 ? 50.795 32.720 -32.902 1.00 66.89 190 PRO C CA 1
ATOM 5836 C C . PRO C 1 192 ? 51.146 31.289 -33.341 1.00 66.36 190 PRO C C 1
ATOM 5837 O O . PRO C 1 192 ? 51.874 31.108 -34.317 1.00 66.93 190 PRO C O 1
ATOM 5841 N N . THR C 1 193 ? 50.637 30.286 -32.637 1.00 65.61 191 THR C N 1
ATOM 5842 C CA . THR C 1 193 ? 50.944 28.900 -32.973 1.00 64.48 191 THR C CA 1
ATOM 5843 C C . THR C 1 193 ? 50.078 28.427 -34.124 1.00 64.95 191 THR C C 1
ATOM 5844 O O . THR C 1 193 ? 50.503 27.578 -34.911 1.00 65.14 191 THR C O 1
ATOM 5848 N N . CYS C 1 194 ? 48.864 28.964 -34.205 1.00 64.95 192 CYS C N 1
ATOM 5849 C CA . CYS C 1 194 ? 47.988 28.689 -35.338 1.00 65.42 192 CYS C CA 1
ATOM 5850 C C . CYS C 1 194 ? 48.649 29.109 -36.646 1.00 64.67 192 CYS C C 1
ATOM 5851 O O . CYS C 1 194 ? 48.669 28.333 -37.608 1.00 64.77 192 CYS C O 1
ATOM 5854 N N . TYR C 1 195 ? 49.203 30.321 -36.679 1.00 63.65 193 TYR C N 1
ATOM 5855 C CA . TYR C 1 195 ? 49.862 30.784 -37.893 1.00 63.21 193 TYR C CA 1
ATOM 5856 C C . TYR C 1 195 ? 50.912 29.769 -38.357 1.00 63.96 193 TYR C C 1
ATOM 5857 O O . TYR C 1 195 ? 50.998 29.464 -39.560 1.00 65.02 193 TYR C O 1
ATOM 5866 N N . LYS C 1 196 ? 51.703 29.236 -37.428 1.00 63.40 194 LYS C N 1
ATOM 5867 C CA . LYS C 1 196 ? 52.687 28.267 -37.844 1.00 63.74 194 LYS C CA 1
ATOM 5868 C C . LYS C 1 196 ? 52.037 27.039 -38.416 1.00 64.24 194 LYS C C 1
ATOM 5869 O O . LYS C 1 196 ? 52.567 26.445 -39.324 1.00 65.29 194 LYS C O 1
ATOM 5875 N N . LYS C 1 197 ? 50.900 26.633 -37.890 1.00 64.92 195 LYS C N 1
ATOM 5876 C CA . LYS C 1 197 ? 50.266 25.440 -38.409 1.00 65.92 195 LYS C CA 1
ATOM 5877 C C . LYS C 1 197 ? 49.803 25.683 -39.841 1.00 66.45 195 LYS C C 1
ATOM 5878 O O . LYS C 1 197 ? 49.872 24.797 -40.700 1.00 66.55 195 LYS C O 1
ATOM 5884 N N . CYS C 1 198 ? 49.372 26.905 -40.111 1.00 67.32 196 CYS C N 1
ATOM 5885 C CA . CYS C 1 198 ? 48.986 27.264 -41.457 1.00 67.50 196 CYS C CA 1
ATOM 5886 C C . CYS C 1 198 ? 50.170 27.107 -42.419 1.00 67.88 196 CYS C C 1
ATOM 5887 O O . CYS C 1 198 ? 50.025 26.520 -43.491 1.00 68.79 196 CYS C O 1
ATOM 5890 N N . ILE C 1 199 ? 51.344 27.605 -42.038 1.00 67.31 197 ILE C N 1
ATOM 5891 C CA . ILE C 1 199 ? 52.544 27.362 -42.837 1.00 66.82 197 ILE C CA 1
ATOM 5892 C C . ILE C 1 199 ? 52.749 25.868 -43.146 1.00 66.71 197 ILE C C 1
ATOM 5893 O O . ILE C 1 199 ? 53.006 25.468 -44.284 1.00 67.10 197 ILE C O 1
ATOM 5898 N N . ALA C 1 200 ? 52.652 25.048 -42.121 1.00 65.97 198 ALA C N 1
ATOM 5899 C CA . ALA C 1 200 ? 52.837 23.634 -42.290 1.00 65.71 198 ALA C CA 1
ATOM 5900 C C . ALA C 1 200 ? 51.784 23.081 -43.225 1.00 65.59 198 ALA C C 1
ATOM 5901 O O . ALA C 1 200 ? 52.072 22.201 -44.041 1.00 65.23 198 ALA C O 1
ATOM 5903 N N . GLN C 1 201 ? 50.557 23.590 -43.084 1.00 65.50 199 GLN C N 1
ATOM 5904 C CA . GLN C 1 201 ? 49.443 23.092 -43.859 1.00 65.25 199 GLN C CA 1
ATOM 5905 C C . GLN C 1 201 ? 49.716 23.370 -45.330 1.00 64.94 199 GLN C C 1
ATOM 5906 O O . GLN C 1 201 ? 49.591 22.482 -46.185 1.00 65.12 199 GLN C O 1
ATOM 5912 N N . VAL C 1 202 ? 50.104 24.602 -45.612 1.00 63.83 200 VAL C N 1
ATOM 5913 C CA . VAL C 1 202 ? 50.338 25.005 -46.970 1.00 63.77 200 VAL C CA 1
ATOM 5914 C C . VAL C 1 202 ? 51.448 24.168 -47.609 1.00 64.11 200 VAL C C 1
ATOM 5915 O O . VAL C 1 202 ? 51.288 23.688 -48.735 1.00 64.00 200 VAL C O 1
ATOM 5919 N N . LEU C 1 203 ? 52.548 23.974 -46.866 1.00 64.36 201 LEU C N 1
ATOM 5920 C CA . LEU C 1 203 ? 53.688 23.172 -47.316 1.00 63.71 201 LEU C CA 1
ATOM 5921 C C . LEU C 1 203 ? 53.236 21.779 -47.677 1.00 63.77 201 LEU C C 1
ATOM 5922 O O . LEU C 1 203 ? 53.657 21.200 -48.672 1.00 63.55 201 LEU C O 1
ATOM 5927 N N . VAL C 1 204 ? 52.354 21.245 -46.861 1.00 64.09 202 VAL C N 1
ATOM 5928 C CA . VAL C 1 204 ? 51.848 19.926 -47.117 1.00 65.13 202 VAL C CA 1
ATOM 5929 C C . VAL C 1 204 ? 50.996 19.894 -48.393 1.00 65.71 202 VAL C C 1
ATOM 5930 O O . VAL C 1 204 ? 51.151 19.008 -49.242 1.00 65.94 202 VAL C O 1
ATOM 5934 N N . GLN C 1 205 ? 50.117 20.872 -48.536 1.00 66.28 203 GLN C N 1
ATOM 5935 C CA . GLN C 1 205 ? 49.212 20.869 -49.662 1.00 66.69 203 GLN C CA 1
ATOM 5936 C C . GLN C 1 205 ? 49.961 21.083 -50.977 1.00 67.24 203 GLN C C 1
ATOM 5937 O O . GLN C 1 205 ? 49.720 20.353 -51.954 1.00 67.33 203 GLN C O 1
ATOM 5943 N N . LEU C 1 206 ? 50.884 22.053 -50.993 1.00 67.27 204 LEU C N 1
ATOM 5944 C CA . LEU C 1 206 ? 51.711 22.309 -52.182 1.00 67.08 204 LEU C CA 1
ATOM 5945 C C . LEU C 1 206 ? 52.494 21.057 -52.530 1.00 67.97 204 LEU C C 1
ATOM 5946 O O . LEU C 1 206 ? 52.678 20.726 -53.690 1.00 68.30 204 LEU C O 1
ATOM 5951 N N . HIS C 1 207 ? 52.918 20.318 -51.525 1.00 68.80 205 HIS C N 1
ATOM 5952 C CA . HIS C 1 207 ? 53.604 19.088 -51.835 1.00 70.12 205 HIS C CA 1
ATOM 5953 C C . HIS C 1 207 ? 52.695 18.072 -52.504 1.00 69.79 205 HIS C C 1
ATOM 5954 O O . HIS C 1 207 ? 53.151 17.313 -53.359 1.00 70.15 205 HIS C O 1
ATOM 5961 N N . ARG C 1 208 ? 51.415 18.062 -52.129 1.00 69.17 206 ARG C N 1
ATOM 5962 C CA . ARG C 1 208 ? 50.437 17.217 -52.825 1.00 68.62 206 ARG C CA 1
ATOM 5963 C C . ARG C 1 208 ? 50.090 17.812 -54.193 1.00 68.10 206 ARG C C 1
ATOM 5964 O O . ARG C 1 208 ? 49.358 17.201 -54.961 1.00 67.79 206 ARG C O 1
ATOM 5972 N N . ALA C 1 209 ? 50.617 19.003 -54.482 1.00 67.64 207 ALA C N 1
ATOM 5973 C CA . ALA C 1 209 ? 50.283 19.765 -55.702 1.00 67.20 207 ALA C CA 1
ATOM 5974 C C . ALA C 1 209 ? 48.780 20.071 -55.768 1.00 66.89 207 ALA C C 1
ATOM 5975 O O . ALA C 1 209 ? 48.174 20.165 -56.840 1.00 67.05 207 ALA C O 1
ATOM 5977 N N . ASP C 1 210 ? 48.188 20.223 -54.589 1.00 66.38 208 ASP C N 1
ATOM 5978 C CA . ASP C 1 210 ? 46.815 20.682 -54.461 1.00 65.65 208 ASP C CA 1
ATOM 5979 C C . ASP C 1 210 ? 46.810 22.178 -54.115 1.00 65.09 208 ASP C C 1
ATOM 5980 O O . ASP C 1 210 ? 46.559 22.593 -52.977 1.00 64.39 208 ASP C O 1
ATOM 5985 N N . TYR C 1 211 ? 47.107 22.983 -55.122 1.00 64.75 209 TYR C N 1
ATOM 5986 C CA . TYR C 1 211 ? 47.165 24.414 -54.945 1.00 64.91 209 TYR C CA 1
ATOM 5987 C C . TYR C 1 211 ? 45.891 24.978 -54.324 1.00 65.58 209 TYR C C 1
ATOM 5988 O O . TYR C 1 211 ? 45.970 25.867 -53.465 1.00 65.98 209 TYR C O 1
ATOM 5997 N N . VAL C 1 212 ? 44.727 24.473 -54.758 1.00 65.54 210 VAL C N 1
ATOM 5998 C CA . VAL C 1 212 ? 43.445 24.958 -54.246 1.00 65.05 210 VAL C CA 1
ATOM 5999 C C . VAL C 1 212 ? 43.307 24.748 -52.732 1.00 65.04 210 VAL C C 1
ATOM 6000 O O . VAL C 1 212 ? 43.025 25.695 -52.011 1.00 64.87 210 VAL C O 1
ATOM 6004 N N . ALA C 1 213 ? 43.544 23.531 -52.246 1.00 65.19 211 ALA C N 1
ATOM 6005 C CA . ALA C 1 213 ? 43.528 23.262 -50.802 1.00 65.24 211 ALA C CA 1
ATOM 6006 C C . ALA C 1 213 ? 44.477 24.208 -50.064 1.00 66.28 211 ALA C C 1
ATOM 6007 O O . ALA C 1 213 ? 44.156 24.702 -48.975 1.00 66.40 211 ALA C O 1
ATOM 6009 N N . ALA C 1 214 ? 45.648 24.463 -50.653 1.00 66.72 212 ALA C N 1
ATOM 6010 C CA . ALA C 1 214 ? 46.633 25.306 -50.006 1.00 67.31 212 ALA C CA 1
ATOM 6011 C C . ALA C 1 214 ? 46.060 26.697 -49.801 1.00 67.61 212 ALA C C 1
ATOM 6012 O O . ALA C 1 214 ? 46.226 27.329 -48.753 1.00 67.16 212 ALA C O 1
ATOM 6014 N N . GLN C 1 215 ? 45.372 27.163 -50.827 1.00 68.27 213 GLN C N 1
ATOM 6015 C CA . GLN C 1 215 ? 44.866 28.511 -50.845 1.00 68.98 213 GLN C CA 1
ATOM 6016 C C . GLN C 1 215 ? 43.706 28.605 -49.854 1.00 68.49 213 GLN C C 1
ATOM 6017 O O . GLN C 1 215 ? 43.559 29.563 -49.099 1.00 67.79 213 GLN C O 1
ATOM 6023 N N . LYS C 1 216 ? 42.924 27.546 -49.822 1.00 68.95 214 LYS C N 1
ATOM 6024 C CA . LYS C 1 216 ? 41.877 27.381 -48.841 1.00 69.75 214 LYS C CA 1
ATOM 6025 C C . LYS C 1 216 ? 42.360 27.583 -47.398 1.00 69.79 214 LYS C C 1
ATOM 6026 O O . LYS C 1 216 ? 41.702 28.299 -46.631 1.00 69.67 214 LYS C O 1
ATOM 6032 N N . CYS C 1 217 ? 43.488 26.956 -47.033 1.00 69.37 215 CYS C N 1
ATOM 6033 C CA . CYS C 1 217 ? 44.026 27.084 -45.684 1.00 69.65 215 CYS C CA 1
ATOM 6034 C C . CYS C 1 217 ? 44.293 28.510 -45.311 1.00 69.36 215 CYS C C 1
ATOM 6035 O O . CYS C 1 217 ? 43.995 28.924 -44.200 1.00 69.50 215 CYS C O 1
ATOM 6038 N N . VAL C 1 218 ? 44.896 29.250 -46.228 1.00 68.95 216 VAL C N 1
ATOM 6039 C CA . VAL C 1 218 ? 45.180 30.637 -45.984 1.00 68.70 216 VAL C CA 1
ATOM 6040 C C . VAL C 1 218 ? 43.868 31.416 -45.897 1.00 69.13 216 VAL C C 1
ATOM 6041 O O . VAL C 1 218 ? 43.679 32.222 -44.989 1.00 68.74 216 VAL C O 1
ATOM 6045 N N . ARG C 1 219 ? 42.951 31.174 -46.826 1.00 69.72 217 ARG C N 1
ATOM 6046 C CA . ARG C 1 219 ? 41.690 31.891 -46.756 1.00 70.55 217 ARG C CA 1
ATOM 6047 C C . ARG C 1 219 ? 41.116 31.683 -45.368 1.00 69.80 217 ARG C C 1
ATOM 6048 O O . ARG C 1 219 ? 40.831 32.634 -44.649 1.00 69.57 217 ARG C O 1
ATOM 6056 N N . GLU C 1 220 ? 40.994 30.427 -44.975 1.00 69.16 218 GLU C N 1
ATOM 6057 C CA . GLU C 1 220 ? 40.396 30.099 -43.700 1.00 69.37 218 GLU C CA 1
ATOM 6058 C C . GLU C 1 220 ? 41.066 30.793 -42.511 1.00 68.35 218 GLU C C 1
ATOM 6059 O O . GLU C 1 220 ? 40.407 31.225 -41.569 1.00 67.63 218 GLU C O 1
ATOM 6065 N N . SER C 1 221 ? 42.383 30.945 -42.590 1.00 68.08 219 SER C N 1
ATOM 6066 C CA . SER C 1 221 ? 43.168 31.489 -41.485 1.00 66.83 219 SER C CA 1
ATOM 6067 C C . SER C 1 221 ? 43.019 32.976 -41.282 1.00 66.69 219 SER C C 1
ATOM 6068 O O . SER C 1 221 ? 43.379 33.464 -40.209 1.00 65.99 219 SER C O 1
ATOM 6071 N N . TYR C 1 222 ? 42.483 33.690 -42.288 1.00 66.18 220 TYR C N 1
ATOM 6072 C CA . TYR C 1 222 ? 42.301 35.132 -42.173 1.00 65.86 220 TYR C CA 1
ATOM 6073 C C . TYR C 1 222 ? 41.335 35.424 -41.037 1.00 65.56 220 TYR C C 1
ATOM 6074 O O . TYR C 1 222 ? 41.334 36.513 -40.482 1.00 65.67 220 TYR C O 1
ATOM 6083 N N . SER C 1 223 ? 40.519 34.445 -40.675 1.00 65.03 221 SER C N 1
ATOM 6084 C CA . SER C 1 223 ? 39.577 34.643 -39.581 1.00 65.14 221 SER C CA 1
ATOM 6085 C C . SER C 1 223 ? 40.191 34.375 -38.203 1.00 64.07 221 SER C C 1
ATOM 6086 O O . SER C 1 223 ? 39.610 34.687 -37.176 1.00 64.62 221 SER C O 1
ATOM 6089 N N . ILE C 1 224 ? 41.364 33.783 -38.175 1.00 63.14 222 ILE C N 1
ATOM 6090 C CA . ILE C 1 224 ? 42.120 33.706 -36.940 1.00 61.75 222 ILE C CA 1
ATOM 6091 C C . ILE C 1 224 ? 42.714 35.075 -36.586 1.00 60.76 222 ILE C C 1
ATOM 6092 O O . ILE C 1 224 ? 43.477 35.643 -37.371 1.00 60.56 222 ILE C O 1
ATOM 6097 N N . PRO C 1 225 ? 42.343 35.623 -35.411 1.00 60.01 223 PRO C N 1
ATOM 6098 C CA . PRO C 1 225 ? 42.765 36.977 -35.026 1.00 59.40 223 PRO C CA 1
ATOM 6099 C C . PRO C 1 225 ? 44.279 37.147 -35.103 1.00 59.55 223 PRO C C 1
ATOM 6100 O O . PRO C 1 225 ? 45.044 36.270 -34.660 1.00 58.61 223 PRO C O 1
ATOM 6104 N N . GLY C 1 226 ? 44.689 38.271 -35.692 1.00 59.75 224 GLY C N 1
ATOM 6105 C CA . GLY C 1 226 ? 46.093 38.599 -35.879 1.00 59.47 224 GLY C CA 1
ATOM 6106 C C . GLY C 1 226 ? 46.791 37.920 -37.051 1.00 59.86 224 GLY C C 1
ATOM 6107 O O . GLY C 1 226 ? 47.932 38.268 -37.378 1.00 60.03 224 GLY C O 1
ATOM 6108 N N . PHE C 1 227 ? 46.146 36.942 -37.681 1.00 59.97 225 PHE C N 1
ATOM 6109 C CA . PHE C 1 227 ? 46.766 36.296 -38.827 1.00 60.52 225 PHE C CA 1
ATOM 6110 C C . PHE C 1 227 ? 46.993 37.296 -39.979 1.00 61.41 225 PHE C C 1
ATOM 6111 O O . PHE C 1 227 ? 48.098 37.400 -40.489 1.00 61.94 225 PHE C O 1
ATOM 6119 N N . SER C 1 228 ? 45.979 38.063 -40.374 1.00 62.29 226 SER C N 1
ATOM 6120 C CA . SER C 1 228 ? 46.141 38.934 -41.538 1.00 62.99 226 SER C CA 1
ATOM 6121 C C . SER C 1 228 ? 47.374 39.805 -41.449 1.00 63.15 226 SER C C 1
ATOM 6122 O O . SER C 1 228 ? 48.072 39.989 -42.431 1.00 63.53 226 SER C O 1
ATOM 6125 N N . GLY C 1 229 ? 47.660 40.326 -40.267 1.00 63.53 227 GLY C N 1
ATOM 6126 C CA . GLY C 1 229 ? 48.762 41.278 -40.123 1.00 63.63 227 GLY C CA 1
ATOM 6127 C C . GLY C 1 229 ? 50.120 40.655 -39.831 1.00 64.02 227 GLY C C 1
ATOM 6128 O O . GLY C 1 229 ? 51.112 41.356 -39.702 1.00 63.60 227 GLY C O 1
ATOM 6129 N N . SER C 1 230 ? 50.171 39.337 -39.746 1.00 64.33 228 SER C N 1
ATOM 6130 C CA . SER C 1 230 ? 51.373 38.670 -39.344 1.00 65.17 228 SER C CA 1
ATOM 6131 C C . SER C 1 230 ? 52.354 38.481 -40.508 1.00 66.64 228 SER C C 1
ATOM 6132 O O . SER C 1 230 ? 51.948 38.507 -41.665 1.00 66.93 228 SER C O 1
ATOM 6135 N N . GLU C 1 231 ? 53.637 38.283 -40.177 1.00 67.74 229 GLU C N 1
ATOM 6136 C CA . GLU C 1 231 ? 54.664 37.880 -41.135 1.00 68.89 229 GLU C CA 1
ATOM 6137 C C . GLU C 1 231 ? 54.329 36.533 -41.720 1.00 68.27 229 GLU C C 1
ATOM 6138 O O . GLU C 1 231 ? 54.666 36.253 -42.864 1.00 68.37 229 GLU C O 1
ATOM 6144 N N . ASP C 1 232 ? 53.722 35.669 -40.914 1.00 67.49 230 ASP C N 1
ATOM 6145 C CA . ASP C 1 232 ? 53.450 34.328 -41.381 1.00 67.25 230 ASP C CA 1
ATOM 6146 C C . ASP C 1 232 ? 52.552 34.410 -42.607 1.00 67.35 230 ASP C C 1
ATOM 6147 O O . ASP C 1 232 ? 52.680 33.615 -43.533 1.00 68.45 230 ASP C O 1
ATOM 6152 N N . CYS C 1 233 ? 51.648 35.377 -42.606 1.00 66.07 231 CYS C N 1
ATOM 6153 C CA . CYS C 1 233 ? 50.665 35.464 -43.631 1.00 65.74 231 CYS C CA 1
ATOM 6154 C C . CYS C 1 233 ? 51.305 36.030 -44.889 1.00 65.74 231 CYS C C 1
ATOM 6155 O O . CYS C 1 233 ? 51.138 35.484 -45.982 1.00 66.07 231 CYS C O 1
ATOM 6158 N N . ALA C 1 234 ? 52.057 37.112 -44.733 1.00 65.14 232 ALA C N 1
ATOM 6159 C CA . ALA C 1 234 ? 52.797 37.709 -45.845 1.00 64.46 232 ALA C CA 1
ATOM 6160 C C . ALA C 1 234 ? 53.696 36.664 -46.522 1.00 64.74 232 ALA C C 1
ATOM 6161 O O . ALA C 1 234 ? 53.769 36.599 -47.744 1.00 64.88 232 ALA C O 1
ATOM 6163 N N . ALA C 1 235 ? 54.370 35.833 -45.731 1.00 64.86 233 ALA C N 1
ATOM 6164 C CA . ALA C 1 235 ? 55.179 34.774 -46.296 1.00 64.71 233 ALA C CA 1
ATOM 6165 C C . ALA C 1 235 ? 54.326 33.853 -47.172 1.00 65.19 233 ALA C C 1
ATOM 6166 O O . ALA C 1 235 ? 54.711 33.543 -48.293 1.00 65.47 233 ALA C O 1
ATOM 6168 N N . LEU C 1 236 ? 53.157 33.448 -46.672 1.00 65.56 234 LEU C N 1
ATOM 6169 C CA . LEU C 1 236 ? 52.378 32.396 -47.313 1.00 65.68 234 LEU C CA 1
ATOM 6170 C C . LEU C 1 236 ? 51.729 32.928 -48.580 1.00 66.46 234 LEU C C 1
ATOM 6171 O O . LEU C 1 236 ? 51.500 32.194 -49.553 1.00 66.42 234 LEU C O 1
ATOM 6176 N N . GLU C 1 237 ? 51.452 34.216 -48.578 1.00 66.63 235 GLU C N 1
ATOM 6177 C CA . GLU C 1 237 ? 50.907 34.817 -49.760 1.00 67.71 235 GLU C CA 1
ATOM 6178 C C . GLU C 1 237 ? 51.978 34.896 -50.841 1.00 68.54 235 GLU C C 1
ATOM 6179 O O . GLU C 1 237 ? 51.710 34.503 -51.976 1.00 69.40 235 GLU C O 1
ATOM 6185 N N . ASP C 1 238 ? 53.187 35.366 -50.489 1.00 68.71 236 ASP C N 1
ATOM 6186 C CA . ASP C 1 238 ? 54.320 35.349 -51.402 1.00 68.27 236 ASP C CA 1
ATOM 6187 C C . ASP C 1 238 ? 54.540 33.932 -51.887 1.00 67.22 236 ASP C C 1
ATOM 6188 O O . ASP C 1 238 ? 54.816 33.724 -53.047 1.00 67.91 236 ASP C O 1
ATOM 6193 N N . LEU C 1 239 ? 54.418 32.952 -51.008 1.00 65.55 237 LEU C N 1
ATOM 6194 C CA . LEU C 1 239 ? 54.677 31.597 -51.412 1.00 63.97 237 LEU C CA 1
ATOM 6195 C C . LEU C 1 239 ? 53.661 31.178 -52.477 1.00 64.55 237 LEU C C 1
ATOM 6196 O O . LEU C 1 239 ? 54.049 30.645 -53.517 1.00 64.09 237 LEU C O 1
ATOM 6201 N N . LEU C 1 240 ? 52.373 31.410 -52.204 1.00 64.47 238 LEU C N 1
ATOM 6202 C CA . LEU C 1 240 ? 51.329 31.032 -53.134 1.00 64.83 238 LEU C CA 1
ATOM 6203 C C . LEU C 1 240 ? 51.458 31.793 -54.433 1.00 65.46 238 LEU C C 1
ATOM 6204 O O . LEU C 1 240 ? 51.398 31.198 -55.492 1.00 65.98 238 LEU C O 1
ATOM 6209 N N . GLN C 1 241 ? 51.674 33.097 -54.359 1.00 65.77 239 GLN C N 1
ATOM 6210 C CA . GLN C 1 241 ? 51.853 33.879 -55.563 1.00 66.53 239 GLN C CA 1
ATOM 6211 C C . GLN C 1 241 ? 52.979 33.301 -56.415 1.00 66.99 239 GLN C C 1
ATOM 6212 O O . GLN C 1 241 ? 52.822 33.160 -57.609 1.00 67.01 239 GLN C O 1
ATOM 6218 N N . ALA C 1 242 ? 54.103 32.944 -55.797 1.00 67.87 240 ALA C N 1
ATOM 6219 C CA . ALA C 1 242 ? 55.252 32.420 -56.540 1.00 68.19 240 ALA C CA 1
ATOM 6220 C C . ALA C 1 242 ? 54.982 31.039 -57.126 1.00 68.52 240 ALA C C 1
ATOM 6221 O O . ALA C 1 242 ? 55.469 30.718 -58.196 1.00 69.00 240 ALA C O 1
ATOM 6223 N N . TYR C 1 243 ? 54.192 30.234 -56.438 1.00 68.96 241 TYR C N 1
ATOM 6224 C CA . TYR C 1 243 ? 53.780 28.934 -56.954 1.00 69.99 241 TYR C CA 1
ATOM 6225 C C . TYR C 1 243 ? 52.834 29.121 -58.156 1.00 71.41 241 TYR C C 1
ATOM 6226 O O . TYR C 1 243 ? 52.853 28.345 -59.130 1.00 71.81 241 TYR C O 1
ATOM 6235 N N . ASP C 1 244 ? 52.027 30.177 -58.086 1.00 72.12 242 ASP C N 1
ATOM 6236 C CA . ASP C 1 244 ? 51.000 30.416 -59.062 1.00 72.31 242 ASP C CA 1
ATOM 6237 C C . ASP C 1 244 ? 51.649 30.918 -60.347 1.00 72.60 242 ASP C C 1
ATOM 6238 O O . ASP C 1 244 ? 51.455 30.307 -61.398 1.00 73.08 242 ASP C O 1
ATOM 6243 N N . GLU C 1 245 ? 52.431 32.000 -60.247 1.00 72.37 243 GLU C N 1
ATOM 6244 C CA . GLU C 1 245 ? 53.181 32.596 -61.372 1.00 71.58 243 GLU C CA 1
ATOM 6245 C C . GLU C 1 245 ? 54.381 31.749 -61.787 1.00 70.74 243 GLU C C 1
ATOM 6246 O O . GLU C 1 245 ? 55.142 32.135 -62.658 1.00 69.53 243 GLU C O 1
ATOM 6252 N N . GLN C 1 246 ? 54.585 30.622 -61.106 1.00 71.06 244 GLN C N 1
ATOM 6253 C CA . GLN C 1 246 ? 55.734 29.742 -61.364 1.00 71.12 244 GLN C CA 1
ATOM 6254 C C . GLN C 1 246 ? 57.149 30.381 -61.238 1.00 70.57 244 GLN C C 1
ATOM 6255 O O . GLN C 1 246 ? 58.076 29.999 -61.950 1.00 70.51 244 GLN C O 1
ATOM 6261 N N . ASP C 1 247 ? 57.304 31.329 -60.319 1.00 69.84 245 ASP C N 1
ATOM 6262 C CA . ASP C 1 247 ? 58.543 32.062 -60.137 1.00 69.80 245 ASP C CA 1
ATOM 6263 C C . ASP C 1 247 ? 59.478 31.269 -59.220 1.00 70.73 245 ASP C C 1
ATOM 6264 O O . ASP C 1 247 ? 59.388 31.366 -58.000 1.00 71.04 245 ASP C O 1
ATOM 6269 N N . GLU C 1 248 ? 60.372 30.479 -59.798 1.00 71.41 246 GLU C N 1
ATOM 6270 C CA . GLU C 1 248 ? 61.253 29.631 -59.006 1.00 72.33 246 GLU C CA 1
ATOM 6271 C C . GLU C 1 248 ? 62.141 30.405 -58.006 1.00 72.46 246 GLU C C 1
ATOM 6272 O O . GLU C 1 248 ? 62.205 30.060 -56.829 1.00 72.06 246 GLU C O 1
ATOM 6278 N N . GLU C 1 249 ? 62.814 31.448 -58.477 1.00 72.79 247 GLU C N 1
ATOM 6279 C CA . GLU C 1 249 ? 63.646 32.273 -57.622 1.00 73.79 247 GLU C CA 1
ATOM 6280 C C . GLU C 1 249 ? 62.887 32.677 -56.366 1.00 73.10 247 GLU C C 1
ATOM 6281 O O . GLU C 1 249 ? 63.400 32.502 -55.276 1.00 73.53 247 GLU C O 1
ATOM 6287 N N . GLN C 1 250 ? 61.673 33.194 -56.516 1.00 72.55 248 GLN C N 1
ATOM 6288 C CA . GLN C 1 250 ? 60.850 33.559 -55.364 1.00 72.44 248 GLN C CA 1
ATOM 6289 C C . GLN C 1 250 ? 60.446 32.385 -54.475 1.00 70.70 248 GLN C C 1
ATOM 6290 O O . GLN C 1 250 ? 60.399 32.527 -53.270 1.00 70.94 248 GLN C O 1
ATOM 6296 N N . LEU C 1 251 ? 60.139 31.237 -55.057 1.00 68.76 249 LEU C N 1
ATOM 6297 C CA . LEU C 1 251 ? 59.625 30.141 -54.274 1.00 67.23 249 LEU C CA 1
ATOM 6298 C C . LEU C 1 251 ? 60.748 29.537 -53.432 1.00 67.32 249 LEU C C 1
ATOM 6299 O O . LEU C 1 251 ? 60.530 29.162 -52.263 1.00 67.21 249 LEU C O 1
ATOM 6304 N N . LEU C 1 252 ? 61.940 29.443 -54.021 1.00 66.63 250 LEU C N 1
ATOM 6305 C CA . LEU C 1 252 ? 63.081 28.971 -53.289 1.00 66.40 250 LEU C CA 1
ATOM 6306 C C . LEU C 1 252 ? 63.459 29.976 -52.201 1.00 66.83 250 LEU C C 1
ATOM 6307 O O . LEU C 1 252 ? 63.646 29.575 -51.059 1.00 66.86 250 LEU C O 1
ATOM 6312 N N . ARG C 1 253 ? 63.522 31.260 -52.534 1.00 66.91 251 ARG C N 1
ATOM 6313 C CA . ARG C 1 253 ? 63.809 32.293 -51.543 1.00 68.98 251 ARG C CA 1
ATOM 6314 C C . ARG C 1 253 ? 62.902 32.199 -50.323 1.00 68.93 251 ARG C C 1
ATOM 6315 O O . ARG C 1 253 ? 63.405 32.108 -49.203 1.00 69.59 251 ARG C O 1
ATOM 6323 N N . VAL C 1 254 ? 61.577 32.176 -50.536 1.00 68.68 252 VAL C N 1
ATOM 6324 C CA . VAL C 1 254 ? 60.628 32.054 -49.432 1.00 67.48 252 VAL C CA 1
ATOM 6325 C C . VAL C 1 254 ? 60.865 30.792 -48.628 1.00 67.25 252 VAL C C 1
ATOM 6326 O O . VAL C 1 254 ? 60.872 30.843 -47.413 1.00 67.12 252 VAL C O 1
ATOM 6330 N N . CYS C 1 255 ? 61.064 29.669 -49.302 1.00 67.04 253 CYS C N 1
ATOM 6331 C CA . CYS C 1 255 ? 61.251 28.407 -48.604 1.00 67.39 253 CYS C CA 1
ATOM 6332 C C . CYS C 1 255 ? 62.552 28.342 -47.804 1.00 67.61 253 CYS C C 1
ATOM 6333 O O . CYS C 1 255 ? 62.805 27.364 -47.127 1.00 68.42 253 CYS C O 1
ATOM 6336 N N . ARG C 1 256 ? 63.383 29.376 -47.888 1.00 67.63 254 ARG C N 1
ATOM 6337 C CA . ARG C 1 256 ? 64.686 29.368 -47.234 1.00 66.63 254 ARG C CA 1
ATOM 6338 C C . ARG C 1 256 ? 64.808 30.623 -46.381 1.00 66.85 254 ARG C C 1
ATOM 6339 O O . ARG C 1 256 ? 65.873 30.959 -45.908 1.00 67.20 254 ARG C O 1
ATOM 6347 N N . SER C 1 257 ? 63.703 31.334 -46.205 1.00 66.42 255 SER C N 1
ATOM 6348 C CA . SER C 1 257 ? 63.615 32.344 -45.168 1.00 66.32 255 SER C CA 1
ATOM 6349 C C . SER C 1 257 ? 63.515 31.729 -43.731 1.00 66.07 255 SER C C 1
ATOM 6350 O O . SER C 1 257 ? 63.023 30.591 -43.552 1.00 65.43 255 SER C O 1
ATOM 6353 N N . PRO C 1 258 ? 64.021 32.460 -42.718 1.00 65.97 256 PRO C N 1
ATOM 6354 C CA . PRO C 1 258 ? 64.031 32.058 -41.317 1.00 66.46 256 PRO C CA 1
ATOM 6355 C C . PRO C 1 258 ? 62.678 31.653 -40.793 1.00 66.84 256 PRO C C 1
ATOM 6356 O O . PRO C 1 258 ? 62.586 30.690 -40.024 1.00 67.37 256 PRO C O 1
ATOM 6360 N N . LEU C 1 259 ? 61.638 32.384 -41.185 1.00 66.85 257 LEU C N 1
ATOM 6361 C CA . LEU C 1 259 ? 60.299 31.990 -40.812 1.00 66.90 257 LEU C CA 1
ATOM 6362 C C . LEU C 1 259 ? 60.052 30.552 -41.093 1.00 65.91 257 LEU C C 1
ATOM 6363 O O . LEU C 1 259 ? 59.412 29.889 -40.289 1.00 67.11 257 LEU C O 1
ATOM 6368 N N . VAL C 1 260 ? 60.551 30.065 -42.220 1.00 64.21 258 VAL C N 1
ATOM 6369 C CA . VAL C 1 260 ? 60.257 28.709 -42.632 1.00 63.35 258 VAL C CA 1
ATOM 6370 C C . VAL C 1 260 ? 61.351 27.782 -42.203 1.00 63.70 258 VAL C C 1
ATOM 6371 O O . VAL C 1 260 ? 61.071 26.703 -41.748 1.00 63.92 258 VAL C O 1
ATOM 6375 N N . THR C 1 261 ? 62.609 28.181 -42.330 1.00 64.52 259 THR C N 1
ATOM 6376 C CA . THR C 1 261 ? 63.668 27.241 -41.965 1.00 65.59 259 THR C CA 1
ATOM 6377 C C . THR C 1 261 ? 63.727 26.957 -40.481 1.00 65.00 259 THR C C 1
ATOM 6378 O O . THR C 1 261 ? 64.233 25.919 -40.098 1.00 64.87 259 THR C O 1
ATOM 6382 N N . TYR C 1 262 ? 63.188 27.856 -39.656 1.00 64.66 260 TYR C N 1
ATOM 6383 C CA . TYR C 1 262 ? 63.115 27.580 -38.226 1.00 64.87 260 TYR C CA 1
ATOM 6384 C C . TYR C 1 262 ? 61.892 26.757 -37.763 1.00 65.83 260 TYR C C 1
ATOM 6385 O O . TYR C 1 262 ? 61.770 26.435 -36.596 1.00 65.85 260 TYR C O 1
ATOM 6402 N N . ASP C 1 264 ? 59.868 23.255 -37.223 1.00 67.76 262 ASP C N 1
ATOM 6403 C CA . ASP C 1 264 ? 60.319 21.922 -36.938 1.00 68.01 262 ASP C CA 1
ATOM 6404 C C . ASP C 1 264 ? 60.926 21.285 -38.181 1.00 67.95 262 ASP C C 1
ATOM 6405 O O . ASP C 1 264 ? 60.463 21.484 -39.301 1.00 68.19 262 ASP C O 1
ATOM 6410 N N . ASN C 1 265 ? 61.939 20.468 -37.943 1.00 67.81 263 ASN C N 1
ATOM 6411 C CA . ASN C 1 265 ? 62.706 19.795 -38.966 1.00 66.97 263 ASN C CA 1
ATOM 6412 C C . ASN C 1 265 ? 61.927 19.195 -40.109 1.00 66.95 263 ASN C C 1
ATOM 6413 O O . ASN C 1 265 ? 62.209 19.490 -41.254 1.00 68.09 263 ASN C O 1
ATOM 6418 N N . ASP C 1 266 ? 60.921 18.392 -39.819 1.00 67.16 264 ASP C N 1
ATOM 6419 C CA . ASP C 1 266 ? 60.154 17.757 -40.879 1.00 66.68 264 ASP C CA 1
ATOM 6420 C C . ASP C 1 266 ? 59.439 18.735 -41.828 1.00 66.14 264 ASP C C 1
ATOM 6421 O O . ASP C 1 266 ? 59.278 18.440 -43.006 1.00 65.74 264 ASP C O 1
ATOM 6426 N N . TYR C 1 267 ? 59.059 19.898 -41.328 1.00 65.91 265 TYR C N 1
ATOM 6427 C CA . TYR C 1 267 ? 58.410 20.871 -42.181 1.00 66.54 265 TYR C CA 1
ATOM 6428 C C . TYR C 1 267 ? 59.435 21.714 -42.889 1.00 66.70 265 TYR C C 1
ATOM 6429 O O . TYR C 1 267 ? 59.237 22.134 -44.027 1.00 67.03 265 TYR C O 1
ATOM 6438 N N . ALA C 1 268 ? 60.545 21.979 -42.217 1.00 66.99 266 ALA C N 1
ATOM 6439 C CA . ALA C 1 268 ? 61.605 22.754 -42.846 1.00 66.15 266 ALA C CA 1
ATOM 6440 C C . ALA C 1 268 ? 62.163 22.009 -44.053 1.00 65.00 266 ALA C C 1
ATOM 6441 O O . ALA C 1 268 ? 62.429 22.630 -45.063 1.00 63.28 266 ALA C O 1
ATOM 6443 N N . LYS C 1 269 ? 62.333 20.692 -43.913 1.00 64.09 267 LYS C N 1
ATOM 6444 C CA . LYS C 1 269 ? 62.825 19.847 -44.976 1.00 64.60 267 LYS C CA 1
ATOM 6445 C C . LYS C 1 269 ? 61.845 19.849 -46.122 1.00 65.44 267 LYS C C 1
ATOM 6446 O O . LYS C 1 269 ? 62.228 19.957 -47.275 1.00 66.11 267 LYS C O 1
ATOM 6452 N N . LEU C 1 270 ? 60.566 19.717 -45.793 1.00 66.34 268 LEU C N 1
ATOM 6453 C CA . LEU C 1 270 ? 59.518 19.668 -46.775 1.00 66.64 268 LEU C CA 1
ATOM 6454 C C . LEU C 1 270 ? 59.580 20.949 -47.610 1.00 67.15 268 LEU C C 1
ATOM 6455 O O . LEU C 1 270 ? 59.433 20.895 -48.819 1.00 68.11 268 LEU C O 1
ATOM 6460 N N . ALA C 1 271 ? 59.844 22.082 -46.969 1.00 66.83 269 ALA C N 1
ATOM 6461 C CA . ALA C 1 271 ? 59.950 23.320 -47.670 1.00 67.77 269 ALA C CA 1
ATOM 6462 C C . ALA C 1 271 ? 61.156 23.313 -48.570 1.00 69.10 269 ALA C C 1
ATOM 6463 O O . ALA C 1 271 ? 61.124 23.919 -49.640 1.00 70.30 269 ALA C O 1
ATOM 6465 N N . ILE C 1 272 ? 62.223 22.646 -48.145 1.00 70.47 270 ILE C N 1
ATOM 6466 C CA . ILE C 1 272 ? 63.468 22.583 -48.919 1.00 71.65 270 ILE C CA 1
ATOM 6467 C C . ILE C 1 272 ? 63.215 21.845 -50.231 1.00 72.96 270 ILE C C 1
ATOM 6468 O O . ILE C 1 272 ? 63.784 22.194 -51.255 1.00 73.91 270 ILE C O 1
ATOM 6473 N N . SER C 1 273 ? 62.341 20.850 -50.214 1.00 74.08 271 SER C N 1
ATOM 6474 C CA . SER C 1 273 ? 62.202 19.997 -51.368 1.00 76.07 271 SER C CA 1
ATOM 6475 C C . SER C 1 273 ? 61.139 20.480 -52.361 1.00 76.79 271 SER C C 1
ATOM 6476 O O . SER C 1 273 ? 60.957 19.870 -53.417 1.00 78.12 271 SER C O 1
ATOM 6479 N N . LEU C 1 274 ? 60.460 21.573 -52.037 1.00 77.13 272 LEU C N 1
ATOM 6480 C CA . LEU C 1 274 ? 59.392 22.106 -52.871 1.00 77.20 272 LEU C CA 1
ATOM 6481 C C . LEU C 1 274 ? 59.907 22.707 -54.159 1.00 78.16 272 LEU C C 1
ATOM 6482 O O . LEU C 1 274 ? 60.860 23.474 -54.150 1.00 78.41 272 LEU C O 1
ATOM 6487 N N . LYS C 1 275 ? 59.262 22.379 -55.270 1.00 79.84 273 LYS C N 1
ATOM 6488 C CA . LYS C 1 275 ? 59.578 23.025 -56.559 1.00 80.83 273 LYS C CA 1
ATOM 6489 C C . LYS C 1 275 ? 58.365 23.651 -57.201 1.00 81.11 273 LYS C C 1
ATOM 6490 O O . LYS C 1 275 ? 57.254 23.188 -57.001 1.00 80.94 273 LYS C O 1
ATOM 6496 N N . VAL C 1 276 ? 58.600 24.724 -57.949 1.00 82.22 274 VAL C N 1
ATOM 6497 C CA . VAL C 1 276 ? 57.627 25.278 -58.894 1.00 83.03 274 VAL C CA 1
ATOM 6498 C C . VAL C 1 276 ? 57.090 24.139 -59.783 1.00 83.17 274 VAL C C 1
ATOM 6499 O O . VAL C 1 276 ? 57.850 23.252 -60.170 1.00 82.92 274 VAL C O 1
ATOM 6503 N N . PRO C 1 277 ? 55.771 24.125 -60.068 1.00 83.82 275 PRO C N 1
ATOM 6504 C CA . PRO C 1 277 ? 55.182 23.048 -60.897 1.00 83.92 275 PRO C CA 1
ATOM 6505 C C . PRO C 1 277 ? 55.692 22.965 -62.346 1.00 83.63 275 PRO C C 1
ATOM 6506 O O . PRO C 1 277 ? 56.111 23.967 -62.925 1.00 83.46 275 PRO C O 1
ATOM 6510 N N . SER D 1 8 ? -24.328 -21.444 -46.362 1.00 71.28 6 SER D N 1
ATOM 6511 C CA . SER D 1 8 ? -25.072 -22.533 -47.047 1.00 71.39 6 SER D CA 1
ATOM 6512 C C . SER D 1 8 ? -24.149 -23.669 -47.487 1.00 71.57 6 SER D C 1
ATOM 6513 O O . SER D 1 8 ? -24.486 -24.842 -47.317 1.00 71.62 6 SER D O 1
ATOM 6516 N N . GLU D 1 9 ? -22.997 -23.316 -48.056 1.00 71.77 7 GLU D N 1
ATOM 6517 C CA . GLU D 1 9 ? -22.006 -24.299 -48.503 1.00 72.03 7 GLU D CA 1
ATOM 6518 C C . GLU D 1 9 ? -21.353 -25.030 -47.345 1.00 72.27 7 GLU D C 1
ATOM 6519 O O . GLU D 1 9 ? -21.071 -26.224 -47.438 1.00 72.26 7 GLU D O 1
ATOM 6525 N N . ALA D 1 10 ? -21.093 -24.293 -46.267 1.00 72.67 8 ALA D N 1
ATOM 6526 C CA . ALA D 1 10 ? -20.473 -24.842 -45.063 1.00 73.02 8 ALA D CA 1
ATOM 6527 C C . ALA D 1 10 ? -21.307 -25.976 -44.474 1.00 73.26 8 ALA D C 1
ATOM 6528 O O . ALA D 1 10 ? -20.773 -27.037 -44.143 1.00 73.41 8 ALA D O 1
ATOM 6530 N N . HIS D 1 11 ? -22.615 -25.745 -44.360 1.00 73.49 9 HIS D N 1
ATOM 6531 C CA . HIS D 1 11 ? -23.548 -26.757 -43.870 1.00 73.69 9 HIS D CA 1
ATOM 6532 C C . HIS D 1 11 ? -23.665 -27.963 -44.803 1.00 73.39 9 HIS D C 1
ATOM 6533 O O . HIS D 1 11 ? -23.847 -29.085 -44.332 1.00 73.44 9 HIS D O 1
ATOM 6540 N N . GLU D 1 12 ? -23.552 -27.731 -46.113 1.00 73.06 10 GLU D N 1
ATOM 6541 C CA . GLU D 1 12 ? -23.533 -28.819 -47.101 1.00 72.77 10 GLU D CA 1
ATOM 6542 C C . GLU D 1 12 ? -22.309 -29.707 -46.896 1.00 72.28 10 GLU D C 1
ATOM 6543 O O . GLU D 1 12 ? -22.386 -30.928 -47.055 1.00 72.23 10 GLU D O 1
ATOM 6549 N N . HIS D 1 13 ? -21.187 -29.082 -46.538 1.00 71.72 11 HIS D N 1
ATOM 6550 C CA . HIS D 1 13 ? -19.942 -29.795 -46.257 1.00 71.15 11 HIS D CA 1
ATOM 6551 C C . HIS D 1 13 ? -20.000 -30.592 -44.946 1.00 70.94 11 HIS D C 1
ATOM 6552 O O . HIS D 1 13 ? -19.534 -31.731 -44.907 1.00 70.95 11 HIS D O 1
ATOM 6559 N N . ILE D 1 14 ? -20.572 -30.003 -43.892 1.00 70.65 12 ILE D N 1
ATOM 6560 C CA . ILE D 1 14 ? -20.828 -30.720 -42.630 1.00 70.44 12 ILE D CA 1
ATOM 6561 C C . ILE D 1 14 ? -21.705 -31.958 -42.892 1.00 70.55 12 ILE D C 1
ATOM 6562 O O . ILE D 1 14 ? -21.404 -33.057 -42.419 1.00 70.66 12 ILE D O 1
ATOM 6567 N N . ALA D 1 15 ? -22.784 -31.763 -43.651 1.00 70.53 13 ALA D N 1
ATOM 6568 C CA . ALA D 1 15 ? -23.689 -32.849 -44.039 1.00 70.53 13 ALA D CA 1
ATOM 6569 C C . ALA D 1 15 ? -22.984 -33.972 -44.811 1.00 70.67 13 ALA D C 1
ATOM 6570 O O . ALA D 1 15 ? -23.270 -35.150 -44.582 1.00 70.72 13 ALA D O 1
ATOM 6572 N N . LYS D 1 16 ? -22.077 -33.604 -45.721 1.00 70.82 14 LYS D N 1
ATOM 6573 C CA . LYS D 1 16 ? -21.273 -34.583 -46.465 1.00 71.07 14 LYS D CA 1
ATOM 6574 C C . LYS D 1 16 ? -20.279 -35.296 -45.552 1.00 70.92 14 LYS D C 1
ATOM 6575 O O . LYS D 1 16 ? -20.149 -36.518 -45.614 1.00 70.98 14 LYS D O 1
ATOM 6581 N N . ALA D 1 17 ? -19.594 -34.527 -44.706 1.00 70.82 15 ALA D N 1
ATOM 6582 C CA . ALA D 1 17 ? -18.716 -35.077 -43.668 1.00 70.67 15 ALA D CA 1
ATOM 6583 C C . ALA D 1 17 ? -19.418 -36.124 -42.808 1.00 70.69 15 ALA D C 1
ATOM 6584 O O . ALA D 1 17 ? -18.872 -37.201 -42.581 1.00 70.58 15 ALA D O 1
ATOM 6586 N N . GLU D 1 18 ? -20.621 -35.805 -42.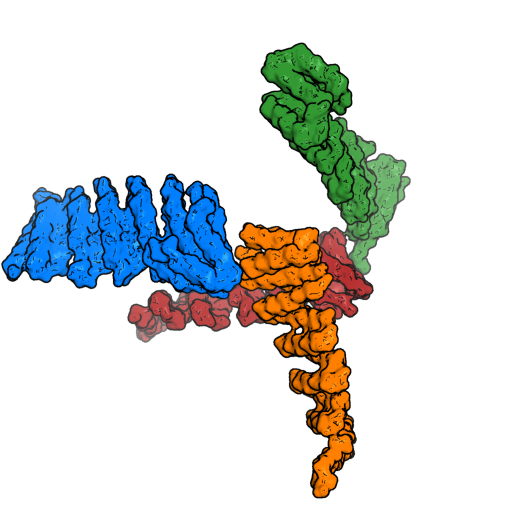333 1.00 70.82 16 GLU D N 1
ATOM 6587 C CA . GLU D 1 18 ? -21.383 -36.729 -41.492 1.00 71.10 16 GLU D CA 1
ATOM 6588 C C . GLU D 1 18 ? -21.792 -37.989 -42.237 1.00 71.14 16 GLU D C 1
ATOM 6589 O O . GLU D 1 18 ? -21.872 -39.062 -41.639 1.00 71.22 16 GLU D O 1
ATOM 6595 N N . LYS D 1 19 ? -22.051 -37.853 -43.536 1.00 71.18 17 LYS D N 1
ATOM 6596 C CA . LYS D 1 19 ? -22.398 -38.994 -44.377 1.00 71.14 17 LYS D CA 1
ATOM 6597 C C . LYS D 1 19 ? -21.190 -39.917 -44.584 1.00 70.92 17 LYS D C 1
ATOM 6598 O O . LYS D 1 19 ? -21.335 -41.142 -44.580 1.00 70.96 17 LYS D O 1
ATOM 6604 N N . TYR D 1 20 ? -20.002 -39.330 -44.744 1.00 70.54 18 TYR D N 1
ATOM 6605 C CA . TYR D 1 20 ? -18.771 -40.111 -44.888 1.00 70.18 18 TYR D CA 1
ATOM 6606 C C . TYR D 1 20 ? -18.433 -40.918 -43.635 1.00 70.16 18 TYR D C 1
ATOM 6607 O O . TYR D 1 20 ? -17.906 -42.025 -43.745 1.00 70.22 18 TYR D O 1
ATOM 6616 N N . LEU D 1 21 ? -18.737 -40.367 -42.457 1.00 70.10 19 LEU D N 1
ATOM 6617 C CA . LEU D 1 21 ? -18.514 -41.069 -41.183 1.00 69.94 19 LEU D CA 1
ATOM 6618 C C . LEU D 1 21 ? -19.547 -42.164 -40.936 1.00 70.16 19 LEU D C 1
ATOM 6619 O O . LEU D 1 21 ? -19.264 -43.120 -40.210 1.00 70.21 19 LEU D O 1
ATOM 6624 N N . LYS D 1 22 ? -20.734 -42.025 -41.536 1.00 70.38 20 LYS D N 1
ATOM 6625 C CA . LYS D 1 22 ? -21.768 -43.058 -41.437 1.00 70.56 20 LYS D CA 1
ATOM 6626 C C . LYS D 1 22 ? -21.282 -44.397 -41.972 1.00 70.51 20 LYS D C 1
ATOM 6627 O O . LYS D 1 22 ? -20.477 -44.473 -42.906 1.00 70.52 20 LYS D O 1
ATOM 6633 N N . THR D 1 23 ? -21.797 -45.448 -41.355 1.00 70.42 21 THR D N 1
ATOM 6634 C CA . THR D 1 23 ? -21.200 -46.759 -41.425 1.00 70.28 21 THR D CA 1
ATOM 6635 C C . THR D 1 23 ? -22.251 -47.773 -41.886 1.00 70.05 21 THR D C 1
ATOM 6636 O O . THR D 1 23 ? -23.449 -47.567 -41.689 1.00 70.08 21 THR D O 1
ATOM 6640 N N . SER D 1 24 ? -21.802 -48.852 -42.518 1.00 69.66 22 SER D N 1
ATOM 6641 C CA . SER D 1 24 ? -22.712 -49.812 -43.126 1.00 69.15 22 SER D CA 1
ATOM 6642 C C . SER D 1 24 ? -22.169 -51.235 -43.128 1.00 68.89 22 SER D C 1
ATOM 6643 O O . SER D 1 24 ? -21.003 -51.478 -42.813 1.00 69.06 22 SER D O 1
ATOM 6646 N N . PHE D 1 25 ? -23.032 -52.161 -43.524 1.00 68.37 23 PHE D N 1
ATOM 6647 C CA . PHE D 1 25 ? -22.685 -53.562 -43.671 1.00 67.95 23 PHE D CA 1
ATOM 6648 C C . PHE D 1 25 ? -21.700 -53.840 -44.819 1.00 68.22 23 PHE D C 1
ATOM 6649 O O . PHE D 1 25 ? -21.459 -54.995 -45.146 1.00 68.35 23 PHE D O 1
ATOM 6665 N N . LYS D 1 27 ? -18.764 -51.004 -46.121 1.00 68.59 25 LYS D N 1
ATOM 6666 C CA . LYS D 1 27 ? -17.641 -50.263 -45.570 1.00 68.47 25 LYS D CA 1
ATOM 6667 C C . LYS D 1 27 ? -17.864 -50.124 -44.064 1.00 68.48 25 LYS D C 1
ATOM 6668 O O . LYS D 1 27 ? -18.623 -49.262 -43.608 1.00 68.28 25 LYS D O 1
ATOM 6674 N N . TRP D 1 28 ? -17.223 -51.017 -43.307 1.00 68.61 26 TRP D N 1
ATOM 6675 C CA . TRP D 1 28 ? -17.387 -51.066 -41.851 1.00 68.73 26 TRP D CA 1
ATOM 6676 C C . TRP D 1 28 ? -16.401 -50.216 -41.054 1.00 68.45 26 TRP D C 1
ATOM 6677 O O . TRP D 1 28 ? -16.358 -50.289 -39.824 1.00 68.51 26 TRP D O 1
ATOM 6688 N N . LYS D 1 29 ? -15.630 -49.396 -41.756 1.00 67.93 27 LYS D N 1
ATOM 6689 C CA . LYS D 1 29 ? -14.800 -48.407 -41.106 1.00 67.59 27 LYS D CA 1
ATOM 6690 C C . LYS D 1 29 ? -15.182 -47.039 -41.660 1.00 67.53 27 LYS D C 1
ATOM 6691 O O . LYS D 1 29 ? -15.295 -46.878 -42.882 1.00 67.50 27 LYS D O 1
ATOM 6697 N N . PRO D 1 30 ? -15.403 -46.050 -40.769 1.00 67.47 28 PRO D N 1
ATOM 6698 C CA . PRO D 1 30 ? -15.723 -44.718 -41.279 1.00 67.38 28 PRO D CA 1
ATOM 6699 C C . PRO D 1 30 ? -14.617 -44.202 -42.203 1.00 67.28 28 PRO D C 1
ATOM 6700 O O . PRO D 1 30 ? -13.442 -44.530 -42.015 1.00 67.15 28 PRO D O 1
ATOM 6704 N N . ASP D 1 31 ? -15.005 -43.429 -43.212 1.00 67.28 29 ASP D N 1
ATOM 6705 C CA . ASP D 1 31 ? -14.050 -42.837 -44.140 1.00 67.27 29 ASP D CA 1
ATOM 6706 C C . ASP D 1 31 ? -13.474 -41.574 -43.498 1.00 67.45 29 ASP D C 1
ATOM 6707 O O . ASP D 1 31 ? -13.869 -40.454 -43.837 1.00 67.57 29 ASP D O 1
ATOM 6712 N N . TYR D 1 32 ? -12.543 -41.763 -42.564 1.00 67.55 30 TYR D N 1
ATOM 6713 C CA . TYR D 1 32 ? -12.002 -40.652 -41.788 1.00 67.64 30 TYR D CA 1
ATOM 6714 C C . TYR D 1 32 ? -11.328 -39.613 -42.671 1.00 68.33 30 TYR D C 1
ATOM 6715 O O . TYR D 1 32 ? -11.478 -38.410 -42.445 1.00 68.43 30 TYR D O 1
ATOM 6724 N N . ASP D 1 33 ? -10.610 -40.083 -43.689 1.00 69.15 31 ASP D N 1
ATOM 6725 C CA . ASP D 1 33 ? -9.893 -39.190 -44.590 1.00 69.88 31 ASP D CA 1
ATOM 6726 C C . ASP D 1 33 ? -10.813 -38.205 -45.313 1.00 69.93 31 ASP D C 1
ATOM 6727 O O . ASP D 1 33 ? -10.529 -37.007 -45.342 1.00 70.16 31 ASP D O 1
ATOM 6732 N N . SER D 1 34 ? -11.905 -38.709 -45.889 1.00 69.89 32 SER D N 1
ATOM 6733 C CA . SER D 1 34 ? -12.849 -37.864 -46.626 1.00 69.82 32 SER D CA 1
ATOM 6734 C C . SER D 1 34 ? -13.636 -36.923 -45.710 1.00 69.93 32 SER D C 1
ATOM 6735 O O . SER D 1 34 ? -13.921 -35.785 -46.088 1.00 70.04 32 SER D O 1
ATOM 6738 N N . ALA D 1 35 ? -13.984 -37.398 -44.514 1.00 69.92 33 ALA D N 1
ATOM 6739 C CA . ALA D 1 35 ? -14.645 -36.560 -43.512 1.00 69.85 33 ALA D CA 1
ATOM 6740 C C . ALA D 1 35 ? -13.771 -35.370 -43.135 1.00 69.84 33 ALA D C 1
ATOM 6741 O O . ALA D 1 35 ? -14.261 -34.249 -43.029 1.00 69.80 33 ALA D O 1
ATOM 6743 N N . ALA D 1 36 ? -12.475 -35.620 -42.953 1.00 69.91 34 ALA D N 1
ATOM 6744 C CA . ALA D 1 36 ? -11.520 -34.566 -42.623 1.00 70.06 34 ALA D CA 1
ATOM 6745 C C . ALA D 1 36 ? -11.480 -33.480 -43.695 1.00 70.26 34 ALA D C 1
ATOM 6746 O O . ALA D 1 36 ? -11.451 -32.289 -43.370 1.00 70.52 34 ALA D O 1
ATOM 6748 N N . SER D 1 37 ? -11.482 -33.894 -44.963 1.00 70.32 35 SER D N 1
ATOM 6749 C CA . SER D 1 37 ? -11.485 -32.962 -46.095 1.00 70.36 35 SER D CA 1
ATOM 6750 C C . SER D 1 37 ? -12.709 -32.060 -46.091 1.00 70.35 35 SER D C 1
ATOM 6751 O O . SER D 1 37 ? -12.602 -30.847 -46.308 1.00 70.19 35 SER D O 1
ATOM 6754 N N . GLU D 1 38 ? -13.867 -32.672 -45.852 1.00 70.42 36 GLU D N 1
ATOM 6755 C CA . GLU D 1 38 ? -15.135 -31.959 -45.819 1.00 70.66 36 GLU D CA 1
ATOM 6756 C C . GLU D 1 38 ? -15.216 -30.988 -44.643 1.00 70.50 36 GLU D C 1
ATOM 6757 O O . GLU D 1 38 ? -15.688 -29.858 -44.803 1.00 70.62 36 GLU D O 1
ATOM 6763 N N . TYR D 1 39 ? -14.749 -31.425 -43.472 1.00 70.23 37 TYR D N 1
ATOM 6764 C CA . TYR D 1 39 ? -14.694 -30.556 -42.299 1.00 69.96 37 TYR D CA 1
ATOM 6765 C C . TYR D 1 39 ? -13.764 -29.367 -42.537 1.00 70.16 37 TYR D C 1
ATOM 6766 O O . TYR D 1 39 ? -14.092 -28.238 -42.154 1.00 70.30 37 TYR D O 1
ATOM 6775 N N . ALA D 1 40 ? -12.624 -29.622 -43.185 1.00 70.26 38 ALA D N 1
ATOM 6776 C CA . ALA D 1 40 ? -11.706 -28.555 -43.600 1.00 70.39 38 ALA D CA 1
ATOM 6777 C C . ALA D 1 40 ? -12.414 -27.524 -44.484 1.00 70.56 38 ALA D C 1
ATOM 6778 O O . ALA D 1 40 ? -12.212 -26.317 -44.319 1.00 70.77 38 ALA D O 1
ATOM 6780 N N . LYS D 1 41 ? -13.248 -28.007 -45.406 1.00 70.64 39 LYS D N 1
ATOM 6781 C CA . LYS D 1 41 ? -13.958 -27.139 -46.342 1.00 70.68 39 LYS D CA 1
ATOM 6782 C C . LYS D 1 41 ? -15.107 -26.387 -45.682 1.00 70.79 39 LYS D C 1
ATOM 6783 O O . LYS D 1 41 ? -15.376 -25.238 -46.035 1.00 70.86 39 LYS D O 1
ATOM 6789 N N . ALA D 1 42 ? -15.779 -27.038 -44.734 1.00 70.85 40 ALA D N 1
ATOM 6790 C CA . ALA D 1 42 ? -16.785 -26.376 -43.908 1.00 71.02 40 ALA D CA 1
ATOM 6791 C C . ALA D 1 42 ? -16.145 -25.228 -43.138 1.00 71.22 40 ALA D C 1
ATOM 6792 O O . ALA D 1 42 ? -16.691 -24.123 -43.091 1.00 71.20 40 ALA D O 1
ATOM 6794 N N . ALA D 1 43 ? -14.978 -25.503 -42.556 1.00 71.49 41 ALA D N 1
ATOM 6795 C CA . ALA D 1 43 ? -14.230 -24.526 -41.767 1.00 71.74 41 ALA D CA 1
ATOM 6796 C C . ALA D 1 43 ? -13.854 -23.294 -42.583 1.00 71.85 41 ALA D C 1
ATOM 6797 O O . ALA D 1 43 ? -14.096 -22.166 -42.150 1.00 71.98 41 ALA D O 1
ATOM 6799 N N . VAL D 1 44 ? -13.278 -23.518 -43.763 1.00 71.91 42 VAL D N 1
ATOM 6800 C CA . VAL D 1 44 ? -12.886 -22.431 -44.665 1.00 71.99 42 VAL D CA 1
ATOM 6801 C C . VAL D 1 44 ? -14.100 -21.594 -45.102 1.00 72.03 42 VAL D C 1
ATOM 6802 O O . VAL D 1 44 ? -13.991 -20.374 -45.265 1.00 72.01 42 VAL D O 1
ATOM 6806 N N . ALA D 1 45 ? -15.249 -22.254 -45.262 1.00 72.04 43 ALA D N 1
ATOM 6807 C CA . ALA D 1 45 ? -16.495 -21.587 -45.660 1.00 72.07 43 ALA D CA 1
ATOM 6808 C C . ALA D 1 45 ? -17.084 -20.716 -44.545 1.00 72.12 43 ALA D C 1
ATOM 6809 O O . ALA D 1 45 ? -17.466 -19.567 -44.790 1.00 72.14 43 ALA D O 1
ATOM 6811 N N . PHE D 1 46 ? -17.159 -21.269 -43.332 1.00 72.15 44 PHE D N 1
ATOM 6812 C CA . PHE D 1 46 ? -17.582 -20.520 -42.139 1.00 72.19 44 PHE D CA 1
ATOM 6813 C C . PHE D 1 46 ? -16.692 -19.295 -41.888 1.00 72.43 44 PHE D C 1
ATOM 6814 O O . PHE D 1 46 ? -17.185 -18.214 -41.544 1.00 72.32 44 PHE D O 1
ATOM 6822 N N . LYS D 1 47 ? -15.383 -19.490 -42.058 1.00 72.75 45 LYS D N 1
ATOM 6823 C CA . LYS D 1 47 ? -14.380 -18.443 -41.874 1.00 73.13 45 LYS D CA 1
ATOM 6824 C C . LYS D 1 47 ? -14.602 -17.278 -42.839 1.00 73.26 45 LYS D C 1
ATOM 6825 O O . LYS D 1 47 ? -14.576 -16.116 -42.427 1.00 73.31 45 LYS D O 1
ATOM 6831 N N . ASN D 1 48 ? -14.825 -17.598 -44.115 1.00 73.51 46 ASN D N 1
ATOM 6832 C CA . ASN D 1 48 ? -15.078 -16.587 -45.145 1.00 73.68 46 ASN D CA 1
ATOM 6833 C C . ASN D 1 48 ? -16.404 -15.868 -44.921 1.00 73.41 46 ASN D C 1
ATOM 6834 O O . ASN D 1 48 ? -16.553 -14.702 -45.285 1.00 73.37 46 ASN D O 1
ATOM 6839 N N . ALA D 1 49 ? -17.355 -16.573 -44.310 1.00 73.17 47 ALA D N 1
ATOM 6840 C CA . ALA D 1 49 ? -18.652 -16.009 -43.946 1.00 72.99 47 ALA D CA 1
ATOM 6841 C C . ALA D 1 49 ? -18.593 -15.250 -42.616 1.00 72.97 47 ALA D C 1
ATOM 6842 O O . ALA D 1 49 ? -19.611 -14.726 -42.149 1.00 72.96 47 ALA D O 1
ATOM 6844 N N . LYS D 1 50 ? -17.396 -15.190 -42.025 1.00 72.95 48 LYS D N 1
ATOM 6845 C CA . LYS D 1 50 ? -17.137 -14.511 -40.741 1.00 72.91 48 LYS D CA 1
ATOM 6846 C C . LYS D 1 50 ? -17.909 -15.152 -39.576 1.00 72.98 48 LYS D C 1
ATOM 6847 O O . LYS D 1 50 ? -18.284 -14.467 -38.620 1.00 73.03 48 LYS D O 1
ATOM 6853 N N . GLN D 1 51 ? -18.146 -16.462 -39.675 1.00 73.00 49 GLN D N 1
ATOM 6854 C CA . GLN D 1 51 ? -18.768 -17.240 -38.604 1.00 73.08 49 GLN D CA 1
ATOM 6855 C C . GLN D 1 51 ? -17.679 -17.974 -37.835 1.00 73.01 49 GLN D C 1
ATOM 6856 O O . GLN D 1 51 ? -17.615 -19.204 -37.855 1.00 72.95 49 GLN D O 1
ATOM 6862 N N . LEU D 1 52 ? -16.830 -17.205 -37.154 1.00 73.06 50 LEU D N 1
ATOM 6863 C CA . LEU D 1 52 ? -15.600 -17.722 -36.544 1.00 73.12 50 LEU D CA 1
ATOM 6864 C C . LEU D 1 52 ? -15.783 -18.854 -35.529 1.00 73.37 50 LEU D C 1
ATOM 6865 O O . LEU D 1 52 ? -14.966 -19.780 -35.489 1.00 73.36 50 LEU D O 1
ATOM 6870 N N . GLU D 1 53 ? -16.842 -18.783 -34.721 1.00 73.69 51 GLU D N 1
ATOM 6871 C CA . GLU D 1 53 ? -17.130 -19.841 -33.747 1.00 74.12 51 GLU D CA 1
ATOM 6872 C C . GLU D 1 53 ? -17.461 -21.176 -34.423 1.00 74.12 51 GLU D C 1
ATOM 6873 O O . GLU D 1 53 ? -16.977 -22.233 -34.000 1.00 74.22 51 GLU D O 1
ATOM 6879 N N . GLN D 1 54 ? -18.279 -21.122 -35.470 1.00 74.14 52 GLN D N 1
ATOM 6880 C CA . GLN D 1 54 ? -18.587 -22.309 -36.267 1.00 74.15 52 GLN D CA 1
ATOM 6881 C C . GLN D 1 54 ? -17.374 -22.836 -37.036 1.00 73.90 52 GLN D C 1
ATOM 6882 O O . GLN D 1 54 ? -17.175 -24.049 -37.128 1.00 73.84 52 GLN D O 1
ATOM 6888 N N . ALA D 1 55 ? -16.564 -21.925 -37.575 1.00 73.70 53 ALA D N 1
ATOM 6889 C CA . ALA D 1 55 ? -15.302 -22.302 -38.206 1.00 73.51 53 ALA D CA 1
ATOM 6890 C C . ALA D 1 55 ? -14.449 -23.115 -37.235 1.00 73.43 53 ALA D C 1
ATOM 6891 O O . ALA D 1 55 ? -13.905 -24.155 -37.608 1.00 73.54 53 ALA D O 1
ATOM 6893 N N . LYS D 1 56 ? -14.368 -22.648 -35.987 1.00 73.25 54 LYS D N 1
ATOM 6894 C CA . LYS D 1 56 ? -13.629 -23.339 -34.927 1.00 72.94 54 LYS D CA 1
ATOM 6895 C C . LYS D 1 56 ? -14.146 -24.755 -34.643 1.00 73.14 54 LYS D C 1
ATOM 6896 O O . LYS D 1 56 ? -13.349 -25.684 -34.500 1.00 73.19 54 LYS D O 1
ATOM 6902 N N . ASP D 1 57 ? -15.462 -24.926 -34.552 1.00 73.22 55 ASP D N 1
ATOM 6903 C CA . ASP D 1 57 ? -16.017 -26.255 -34.293 1.00 73.48 55 ASP D CA 1
ATOM 6904 C C . ASP D 1 57 ? -15.823 -27.219 -35.459 1.00 73.36 55 ASP D C 1
ATOM 6905 O O . ASP D 1 57 ? -15.717 -28.429 -35.251 1.00 73.38 55 ASP D O 1
ATOM 6910 N N . ALA D 1 58 ? -15.774 -26.679 -36.676 1.00 73.19 56 ALA D N 1
ATOM 6911 C CA . ALA D 1 58 ? -15.519 -27.485 -37.864 1.00 72.99 56 ALA D CA 1
ATOM 6912 C C . ALA D 1 58 ? -14.059 -27.939 -37.903 1.00 72.86 56 ALA D C 1
ATOM 6913 O O . ALA D 1 58 ? -13.779 -29.084 -38.258 1.00 72.88 56 ALA D O 1
ATOM 6915 N N . TYR D 1 59 ? -13.141 -27.049 -37.520 1.00 72.65 57 TYR D N 1
ATOM 6916 C CA . TYR D 1 59 ? -11.716 -27.394 -37.419 1.00 72.45 57 TYR D CA 1
ATOM 6917 C C . TYR D 1 59 ? -11.462 -28.489 -36.370 1.00 72.36 57 TYR D C 1
ATOM 6918 O O . TYR D 1 59 ? -10.589 -29.338 -36.564 1.00 72.40 57 TYR D O 1
ATOM 6927 N N . LEU D 1 60 ? -12.223 -28.471 -35.271 1.00 72.21 58 LEU D N 1
ATOM 6928 C CA . LEU D 1 60 ? -12.109 -29.503 -34.233 1.00 72.03 58 LEU D CA 1
ATOM 6929 C C . LEU D 1 60 ? -12.543 -30.859 -34.761 1.00 72.01 58 LEU D C 1
ATOM 6930 O O . LEU D 1 60 ? -11.889 -31.870 -34.502 1.00 71.96 58 LEU D O 1
ATOM 6935 N N . GLN D 1 61 ? -13.641 -30.870 -35.510 1.00 72.12 59 GLN D N 1
ATOM 6936 C CA . GLN D 1 61 ? -14.085 -32.075 -36.200 1.00 72.31 59 GLN D CA 1
ATOM 6937 C C . GLN D 1 61 ? -13.046 -32.578 -37.202 1.00 72.10 59 GLN D C 1
ATOM 6938 O O . GLN D 1 61 ? -12.840 -33.790 -37.314 1.00 71.99 59 GLN D O 1
ATOM 6944 N N . GLU D 1 62 ? -12.388 -31.666 -37.924 1.00 71.93 60 GLU D N 1
ATOM 6945 C CA . GLU D 1 62 ? -11.382 -32.101 -38.896 1.00 72.00 60 GLU D CA 1
ATOM 6946 C C . GLU D 1 62 ? -10.160 -32.692 -38.177 1.00 72.09 60 GLU D C 1
ATOM 6947 O O . GLU D 1 62 ? -9.578 -33.669 -38.647 1.00 72.18 60 GLU D O 1
ATOM 6953 N N . ALA D 1 63 ? -9.805 -32.113 -37.029 1.00 72.22 61 ALA D N 1
ATOM 6954 C CA . ALA D 1 63 ? -8.720 -32.627 -36.185 1.00 72.26 61 ALA D CA 1
ATOM 6955 C C . ALA D 1 63 ? -9.010 -34.043 -35.691 1.00 72.35 61 ALA D C 1
ATOM 6956 O O . ALA D 1 63 ? -8.152 -34.923 -35.786 1.00 72.21 61 ALA D O 1
ATOM 6958 N N . GLU D 1 64 ? -10.215 -34.245 -35.160 1.00 72.57 62 GLU D N 1
ATOM 6959 C CA . GLU D 1 64 ? -10.704 -35.570 -34.786 1.00 73.13 62 GLU D CA 1
ATOM 6960 C C . GLU D 1 64 ? -10.597 -36.590 -35.926 1.00 72.62 62 GLU D C 1
ATOM 6961 O O . GLU D 1 64 ? -10.120 -37.711 -35.722 1.00 72.66 62 GLU D O 1
ATOM 6967 N N . ALA D 1 65 ? -11.045 -36.191 -37.118 1.00 72.07 63 ALA D N 1
ATOM 6968 C CA . ALA D 1 65 ? -11.056 -37.069 -38.285 1.00 71.48 63 ALA D CA 1
ATOM 6969 C C . ALA D 1 65 ? -9.643 -37.485 -38.679 1.00 71.16 63 ALA D C 1
ATOM 6970 O O . ALA D 1 65 ? -9.374 -38.675 -38.845 1.00 71.02 63 ALA D O 1
ATOM 6972 N N . HIS D 1 66 ? -8.749 -36.500 -38.802 1.00 70.84 64 HIS D N 1
ATOM 6973 C CA . HIS D 1 66 ? -7.334 -36.737 -39.101 1.00 70.58 64 HIS D CA 1
ATOM 6974 C C . HIS D 1 66 ? -6.657 -37.655 -38.080 1.00 70.18 64 HIS D C 1
ATOM 6975 O O . HIS D 1 66 ? -5.887 -38.536 -38.460 1.00 70.07 64 HIS D O 1
ATOM 6982 N N . ALA D 1 67 ? -6.928 -37.436 -36.792 1.00 69.80 65 ALA D N 1
ATOM 6983 C CA . ALA D 1 67 ? -6.349 -38.259 -35.729 1.00 69.52 65 ALA D CA 1
ATOM 6984 C C . ALA D 1 67 ? -6.807 -39.701 -35.869 1.00 69.50 65 ALA D C 1
ATOM 6985 O O . ALA D 1 67 ? -6.006 -40.627 -35.754 1.00 69.57 65 ALA D O 1
ATOM 6987 N N . ASN D 1 68 ? -8.099 -39.881 -36.135 1.00 69.42 66 ASN D N 1
ATOM 6988 C CA . ASN D 1 68 ? -8.674 -41.202 -36.355 1.00 69.33 66 ASN D CA 1
ATOM 6989 C C . ASN D 1 68 ? -8.144 -41.909 -37.606 1.00 69.33 66 ASN D C 1
ATOM 6990 O O . ASN D 1 68 ? -8.214 -43.129 -37.707 1.00 69.36 66 ASN D O 1
ATOM 6995 N N . ASN D 1 69 ? -7.613 -41.134 -38.546 1.00 69.41 67 ASN D N 1
ATOM 6996 C CA . ASN D 1 69 ? -7.015 -41.668 -39.765 1.00 69.57 67 ASN D CA 1
ATOM 6997 C C . ASN D 1 69 ? -5.497 -41.771 -39.636 1.00 69.99 67 ASN D C 1
ATOM 6998 O O . ASN D 1 69 ? -4.782 -41.852 -40.641 1.00 70.09 67 ASN D O 1
ATOM 7003 N N . ARG D 1 70 ? -5.019 -41.760 -38.389 1.00 70.48 68 ARG D N 1
ATOM 7004 C CA . ARG D 1 70 ? -3.584 -41.798 -38.053 1.00 70.92 68 ARG D CA 1
ATOM 7005 C C . ARG D 1 70 ? -2.786 -40.716 -38.755 1.00 70.97 68 ARG D C 1
ATOM 7006 O O . ARG D 1 70 ? -1.615 -40.915 -39.065 1.00 70.91 68 ARG D O 1
ATOM 7014 N N . SER D 1 71 ? -3.420 -39.581 -39.019 1.00 71.45 69 SER D N 1
ATOM 7015 C CA . SER D 1 71 ? -2.763 -38.495 -39.730 1.00 72.20 69 SER D CA 1
ATOM 7016 C C . SER D 1 71 ? -2.397 -37.367 -38.760 1.00 72.46 69 SER D C 1
ATOM 7017 O O . SER D 1 71 ? -3.059 -36.325 -38.710 1.00 72.57 69 SER D O 1
ATOM 7020 N N . LEU D 1 72 ? -1.328 -37.588 -37.998 1.00 72.79 70 LEU D N 1
ATOM 7021 C CA . LEU D 1 72 ? -0.988 -36.733 -36.858 1.00 73.02 70 LEU D CA 1
ATOM 7022 C C . LEU D 1 72 ? -0.636 -35.290 -37.219 1.00 73.07 70 LEU D C 1
ATOM 7023 O O . LEU D 1 72 ? -1.106 -34.358 -36.562 1.00 73.12 70 LEU D O 1
ATOM 7028 N N . PHE D 1 73 ? 0.178 -35.106 -38.258 1.00 73.10 71 PHE D N 1
ATOM 7029 C CA . PHE D 1 73 ? 0.580 -33.769 -38.703 1.00 73.10 71 PHE D CA 1
ATOM 7030 C C . PHE D 1 73 ? -0.622 -32.886 -39.058 1.00 73.16 71 PHE D C 1
ATOM 7031 O O . PHE D 1 73 ? -0.660 -31.705 -38.694 1.00 73.27 71 PHE D O 1
ATOM 7039 N N . HIS D 1 74 ? -1.596 -33.467 -39.760 1.00 73.09 72 HIS D N 1
ATOM 7040 C CA . HIS D 1 74 ? -2.778 -32.736 -40.226 1.00 72.94 72 HIS D CA 1
ATOM 7041 C C . HIS D 1 74 ? -3.785 -32.470 -39.109 1.00 72.37 72 HIS D C 1
ATOM 7042 O O . HIS D 1 74 ? -4.450 -31.430 -39.101 1.00 72.29 72 HIS D O 1
ATOM 7049 N N . ALA D 1 75 ? -3.898 -33.416 -38.179 1.00 71.72 73 ALA D N 1
ATOM 7050 C CA . ALA D 1 75 ? -4.664 -33.208 -36.957 1.00 71.15 73 ALA D CA 1
ATOM 7051 C C . ALA D 1 75 ? -4.099 -32.005 -36.198 1.00 70.84 73 ALA D C 1
ATOM 7052 O O . ALA D 1 75 ? -4.842 -31.088 -35.837 1.00 70.75 73 ALA D O 1
ATOM 7054 N N . ALA D 1 76 ? -2.782 -32.002 -35.988 1.00 70.44 74 ALA D N 1
ATOM 7055 C CA . ALA D 1 76 ? -2.112 -30.905 -35.294 1.00 70.16 74 ALA D CA 1
ATOM 7056 C C . ALA D 1 76 ? -2.381 -29.564 -35.974 1.00 70.00 74 ALA D C 1
ATOM 7057 O O . ALA D 1 76 ? -2.753 -28.599 -35.304 1.00 70.01 74 ALA D O 1
ATOM 7059 N N . LYS D 1 77 ? -2.216 -29.524 -37.300 1.00 69.77 75 LYS D N 1
ATOM 7060 C CA . LYS D 1 77 ? -2.489 -28.325 -38.108 1.00 69.54 75 LYS D CA 1
ATOM 7061 C C . LYS D 1 77 ? -3.916 -27.804 -37.928 1.00 69.32 75 LYS D C 1
ATOM 7062 O O . LYS D 1 77 ? -4.142 -26.588 -37.908 1.00 69.55 75 LYS D O 1
ATOM 7068 N N . ALA D 1 78 ? -4.868 -28.725 -37.793 1.00 68.79 76 ALA D N 1
ATOM 7069 C CA . ALA D 1 78 ? -6.269 -28.363 -37.639 1.00 68.38 76 ALA D CA 1
ATOM 7070 C C . ALA D 1 78 ? -6.560 -27.804 -36.248 1.00 68.18 76 ALA D C 1
ATOM 7071 O O . ALA D 1 78 ? -7.298 -26.824 -36.112 1.00 68.18 76 ALA D O 1
ATOM 7073 N N . PHE D 1 79 ? -5.978 -28.426 -35.223 1.00 67.92 77 PHE D N 1
ATOM 7074 C CA . PHE D 1 79 ? -6.042 -27.902 -33.859 1.00 67.71 77 PHE D CA 1
ATOM 7075 C C . PHE D 1 79 ? -5.522 -26.474 -33.783 1.00 68.03 77 PHE D C 1
ATOM 7076 O O . PHE D 1 79 ? -6.141 -25.618 -33.150 1.00 68.03 77 PHE D O 1
ATOM 7084 N N . GLU D 1 80 ? -4.388 -26.229 -34.437 1.00 68.45 78 GLU D N 1
ATOM 7085 C CA . GLU D 1 80 ? -3.807 -24.892 -34.517 1.00 69.07 78 GLU D CA 1
ATOM 7086 C C . GLU D 1 80 ? -4.748 -23.906 -35.195 1.00 69.35 78 GLU D C 1
ATOM 7087 O O . GLU D 1 80 ? -4.786 -22.730 -34.828 1.00 69.54 78 GLU D O 1
ATOM 7093 N N . GLN D 1 81 ? -5.508 -24.378 -36.180 1.00 69.65 79 GLN D N 1
ATOM 7094 C CA . GLN D 1 81 ? -6.474 -23.507 -36.840 1.00 69.94 79 GLN D CA 1
ATOM 7095 C C . GLN D 1 81 ? -7.648 -23.160 -35.921 1.00 69.92 79 GLN D C 1
ATOM 7096 O O . GLN D 1 81 ? -8.082 -22.005 -35.880 1.00 69.99 79 GLN D O 1
ATOM 7102 N N . ALA D 1 82 ? -8.143 -24.150 -35.177 1.00 69.78 80 ALA D N 1
ATOM 7103 C CA . ALA D 1 82 ? -9.173 -23.917 -34.160 1.00 69.61 80 ALA D CA 1
ATOM 7104 C C . ALA D 1 82 ? -8.718 -22.893 -33.114 1.00 69.57 80 ALA D C 1
ATOM 7105 O O . ALA D 1 82 ? -9.495 -22.026 -32.705 1.00 69.54 80 ALA D O 1
ATOM 7107 N N . GLY D 1 83 ? -7.459 -22.996 -32.692 1.00 69.46 81 GLY D N 1
ATOM 7108 C CA . GLY D 1 83 ? -6.867 -22.013 -31.792 1.00 69.42 81 GLY D CA 1
ATOM 7109 C C . GLY D 1 83 ? -6.850 -20.621 -32.408 1.00 69.42 81 GLY D C 1
ATOM 7110 O O . GLY D 1 83 ? -7.221 -19.641 -31.750 1.00 69.50 81 GLY D O 1
ATOM 7127 N N . LEU D 1 86 ? -10.113 -18.969 -32.156 1.00 66.97 84 LEU D N 1
ATOM 7128 C CA . LEU D 1 86 ? -10.361 -18.529 -30.787 1.00 66.36 84 LEU D CA 1
ATOM 7129 C C . LEU D 1 86 ? -9.599 -17.253 -30.451 1.00 66.14 84 LEU D C 1
ATOM 7130 O O . LEU D 1 86 ? -10.157 -16.356 -29.819 1.00 66.08 84 LEU D O 1
ATOM 7135 N N . LYS D 1 87 ? -8.343 -17.165 -30.893 1.00 65.92 85 LYS D N 1
ATOM 7136 C CA . LYS D 1 87 ? -7.561 -15.930 -30.778 1.00 65.73 85 LYS D CA 1
ATOM 7137 C C . LYS D 1 87 ? -8.280 -14.777 -31.478 1.00 65.81 85 LYS D C 1
ATOM 7138 O O . LYS D 1 87 ? -8.471 -13.712 -30.887 1.00 65.79 85 LYS D O 1
ATOM 7144 N N . ASP D 1 88 ? -8.697 -15.011 -32.723 1.00 65.91 86 ASP D N 1
ATOM 7145 C CA . ASP D 1 88 ? -9.370 -13.992 -33.531 1.00 65.97 86 ASP D CA 1
ATOM 7146 C C . ASP D 1 88 ? -10.734 -13.585 -32.962 1.00 65.97 86 ASP D C 1
ATOM 7147 O O . ASP D 1 88 ? -11.281 -12.545 -33.329 1.00 66.01 86 ASP D O 1
ATOM 7152 N N . LEU D 1 89 ? -11.253 -14.404 -32.050 1.00 65.94 87 LEU D N 1
ATOM 7153 C CA . LEU D 1 89 ? -12.525 -14.161 -31.382 1.00 65.91 87 LEU D CA 1
ATOM 7154 C C . LEU D 1 89 ? -12.338 -13.496 -30.015 1.00 65.98 87 LEU D C 1
ATOM 7155 O O . LEU D 1 89 ? -13.305 -13.320 -29.272 1.00 66.05 87 LEU D O 1
ATOM 7160 N N . GLN D 1 90 ? -11.096 -13.118 -29.703 1.00 66.03 88 GLN D N 1
ATOM 7161 C CA . GLN D 1 90 ? -10.699 -12.581 -28.386 1.00 66.11 88 GLN D CA 1
ATOM 7162 C C . GLN D 1 90 ? -10.935 -13.590 -27.255 1.00 65.85 88 GLN D C 1
ATOM 7163 O O . GLN D 1 90 ? -11.371 -13.224 -26.160 1.00 65.88 88 GLN D O 1
ATOM 7169 N N . ARG D 1 91 ? -10.650 -14.861 -27.530 1.00 65.52 89 ARG D N 1
ATOM 7170 C CA . ARG D 1 91 ? -10.771 -15.923 -26.530 1.00 65.25 89 ARG D CA 1
ATOM 7171 C C . ARG D 1 91 ? -9.515 -16.797 -26.525 1.00 65.05 89 ARG D C 1
ATOM 7172 O O . ARG D 1 91 ? -9.590 -18.031 -26.597 1.00 64.95 89 ARG D O 1
ATOM 7188 N N . PRO D 1 93 ? -7.226 -17.526 -24.094 1.00 64.32 91 PRO D N 1
ATOM 7189 C CA . PRO D 1 93 ? -7.153 -18.582 -23.073 1.00 64.29 91 PRO D CA 1
ATOM 7190 C C . PRO D 1 93 ? -7.755 -19.924 -23.500 1.00 64.42 91 PRO D C 1
ATOM 7191 O O . PRO D 1 93 ? -7.178 -20.969 -23.205 1.00 64.40 91 PRO D O 1
ATOM 7195 N N . GLU D 1 94 ? -8.883 -19.897 -24.205 1.00 64.73 92 GLU D N 1
ATOM 7196 C CA . GLU D 1 94 ? -9.546 -21.131 -24.656 1.00 65.03 92 GLU D CA 1
ATOM 7197 C C . GLU D 1 94 ? -8.794 -21.871 -25.770 1.00 65.24 92 GLU D C 1
ATOM 7198 O O . GLU D 1 94 ? -9.092 -23.034 -26.059 1.00 65.25 92 GLU D O 1
ATOM 7204 N N . ALA D 1 95 ? -7.835 -21.193 -26.397 1.00 65.52 93 ALA D N 1
ATOM 7205 C CA . ALA D 1 95 ? -7.047 -21.794 -27.469 1.00 65.85 93 ALA D CA 1
ATOM 7206 C C . ALA D 1 95 ? -5.979 -22.728 -26.916 1.00 66.09 93 ALA D C 1
ATOM 7207 O O . ALA D 1 95 ? -5.660 -23.739 -27.534 1.00 66.19 93 ALA D O 1
ATOM 7209 N N . VAL D 1 96 ? -5.455 -22.390 -25.740 1.00 66.48 94 VAL D N 1
ATOM 7210 C CA . VAL D 1 96 ? -4.327 -23.097 -25.125 1.00 66.87 94 VAL D CA 1
ATOM 7211 C C . VAL D 1 96 ? -4.446 -24.621 -25.147 1.00 67.53 94 VAL D C 1
ATOM 7212 O O . VAL D 1 96 ? -3.519 -25.300 -25.578 1.00 67.59 94 VAL D O 1
ATOM 7216 N N . GLN D 1 97 ? -5.577 -25.154 -24.692 1.00 68.41 95 GLN D N 1
ATOM 7217 C CA . GLN D 1 97 ? -5.786 -26.605 -24.663 1.00 69.35 95 GLN D CA 1
ATOM 7218 C C . GLN D 1 97 ? -5.550 -27.261 -26.024 1.00 69.83 95 GLN D C 1
ATOM 7219 O O . GLN D 1 97 ? -4.953 -28.336 -26.103 1.00 69.75 95 GLN D O 1
ATOM 7225 N N . TYR D 1 98 ? -6.010 -26.598 -27.086 1.00 70.67 96 TYR D N 1
ATOM 7226 C CA . TYR D 1 98 ? -5.862 -27.105 -28.449 1.00 71.57 96 TYR D CA 1
ATOM 7227 C C . TYR D 1 98 ? -4.414 -27.008 -28.905 1.00 72.34 96 TYR D C 1
ATOM 7228 O O . TYR D 1 98 ? -3.989 -27.714 -29.825 1.00 72.54 96 TYR D O 1
ATOM 7237 N N . ILE D 1 99 ? -3.655 -26.173 -28.199 1.00 73.16 97 ILE D N 1
ATOM 7238 C CA . ILE D 1 99 ? -2.245 -25.960 -28.488 1.00 74.03 97 ILE D CA 1
ATOM 7239 C C . ILE D 1 99 ? -1.367 -27.011 -27.820 1.00 74.56 97 ILE D C 1
ATOM 7240 O O . ILE D 1 99 ? -0.310 -27.355 -28.345 1.00 74.85 97 ILE D O 1
ATOM 7245 N N . GLU D 1 100 ? -1.792 -27.505 -26.657 1.00 75.07 98 GLU D N 1
ATOM 7246 C CA . GLU D 1 100 ? -1.072 -28.575 -25.962 1.00 75.43 98 GLU D CA 1
ATOM 7247 C C . GLU D 1 100 ? -1.288 -29.912 -26.665 1.00 75.52 98 GLU D C 1
ATOM 7248 O O . GLU D 1 100 ? -0.348 -30.695 -26.848 1.00 75.54 98 GLU D O 1
ATOM 7254 N N . LYS D 1 101 ? -2.529 -30.162 -27.068 1.00 75.71 99 LYS D N 1
ATOM 7255 C CA . LYS D 1 101 ? -2.850 -31.366 -27.829 1.00 75.86 99 LYS D CA 1
ATOM 7256 C C . LYS D 1 101 ? -2.085 -31.387 -29.161 1.00 76.17 99 LYS D C 1
ATOM 7257 O O . LYS D 1 101 ? -1.495 -32.415 -29.527 1.00 76.35 99 LYS D O 1
ATOM 7263 N N . ALA D 1 102 ? -2.060 -30.243 -29.849 1.00 76.25 100 ALA D N 1
ATOM 7264 C CA . ALA D 1 102 ? -1.335 -30.104 -31.116 1.00 76.39 100 ALA D CA 1
ATOM 7265 C C . ALA D 1 102 ? 0.163 -30.399 -30.976 1.00 76.60 100 ALA D C 1
ATOM 7266 O O . ALA D 1 102 ? 0.757 -31.051 -31.845 1.00 76.80 100 ALA D O 1
ATOM 7268 N N . SER D 1 103 ? 0.763 -29.917 -29.884 1.00 76.55 101 SER D N 1
ATOM 7269 C CA . SER D 1 103 ? 2.197 -30.093 -29.631 1.00 76.35 101 SER D CA 1
ATOM 7270 C C . SER D 1 103 ? 2.569 -31.560 -29.379 1.00 75.97 101 SER D C 1
ATOM 7271 O O . SER D 1 103 ? 3.612 -32.023 -29.860 1.00 76.03 101 SER D O 1
ATOM 7274 N N . VAL D 1 104 ? 1.720 -32.280 -28.635 1.00 75.34 102 VAL D N 1
ATOM 7275 C CA . VAL D 1 104 ? 1.905 -33.725 -28.414 1.00 74.67 102 VAL D CA 1
ATOM 7276 C C . VAL D 1 104 ? 1.888 -34.459 -29.757 1.00 74.35 102 VAL D C 1
ATOM 7277 O O . VAL D 1 104 ? 2.681 -35.382 -29.991 1.00 74.12 102 VAL D O 1
ATOM 7289 N N . TYR D 1 106 ? 2.602 -33.036 -32.678 1.00 73.03 104 TYR D N 1
ATOM 7290 C CA . TYR D 1 106 ? 3.765 -32.612 -33.452 1.00 72.77 104 TYR D CA 1
ATOM 7291 C C . TYR D 1 106 ? 5.047 -33.407 -33.115 1.00 72.21 104 TYR D C 1
ATOM 7292 O O . TYR D 1 106 ? 5.783 -33.798 -34.034 1.00 72.16 104 TYR D O 1
ATOM 7301 N N . VAL D 1 107 ? 5.311 -33.655 -31.825 1.00 71.40 105 VAL D N 1
ATOM 7302 C CA . VAL D 1 107 ? 6.458 -34.509 -31.439 1.00 70.67 105 VAL D CA 1
ATOM 7303 C C . VAL D 1 107 ? 6.255 -35.953 -31.905 1.00 69.83 105 VAL D C 1
ATOM 7304 O O . VAL D 1 107 ? 7.198 -36.606 -32.354 1.00 69.65 105 VAL D O 1
ATOM 7308 N N . GLU D 1 108 ? 5.014 -36.426 -31.808 1.00 68.84 106 GLU D N 1
ATOM 7309 C CA . GLU D 1 108 ? 4.630 -37.760 -32.263 1.00 67.82 106 GLU D CA 1
ATOM 7310 C C . GLU D 1 108 ? 4.750 -37.913 -33.786 1.00 66.81 106 GLU D C 1
ATOM 7311 O O . GLU D 1 108 ? 5.019 -39.017 -34.263 1.00 66.72 106 GLU D O 1
ATOM 7317 N N . ASN D 1 109 ? 4.522 -36.816 -34.533 1.00 65.62 107 ASN D N 1
ATOM 7318 C CA . ASN D 1 109 ? 4.656 -36.771 -36.007 1.00 64.40 107 ASN D CA 1
ATOM 7319 C C . ASN D 1 109 ? 6.114 -36.724 -36.467 1.00 63.80 107 ASN D C 1
ATOM 7320 O O . ASN D 1 109 ? 6.421 -37.062 -37.614 1.00 63.53 107 ASN D O 1
ATOM 7325 N N . GLY D 1 110 ? 7.002 -36.295 -35.569 1.00 63.14 108 GLY D N 1
ATOM 7326 C CA . GLY D 1 110 ? 8.428 -36.190 -35.867 1.00 62.36 108 GLY D CA 1
ATOM 7327 C C . GLY D 1 110 ? 8.885 -34.810 -36.306 1.00 61.94 108 GLY D C 1
ATOM 7328 O O . GLY D 1 110 ? 9.917 -34.680 -36.965 1.00 61.64 108 GLY D O 1
ATOM 7329 N N . THR D 1 111 ? 8.122 -33.779 -35.947 1.00 61.68 109 THR D N 1
ATOM 7330 C CA . THR D 1 111 ? 8.511 -32.395 -36.231 1.00 61.55 109 THR D CA 1
ATOM 7331 C C . THR D 1 111 ? 8.449 -31.564 -34.947 1.00 61.60 109 THR D C 1
ATOM 7332 O O . THR D 1 111 ? 7.623 -30.644 -34.829 1.00 61.59 109 THR D O 1
ATOM 7336 N N . PRO D 1 112 ? 9.337 -31.878 -33.980 1.00 61.58 110 PRO D N 1
ATOM 7337 C CA . PRO D 1 112 ? 9.243 -31.304 -32.632 1.00 61.54 110 PRO D CA 1
ATOM 7338 C C . PRO D 1 112 ? 9.560 -29.814 -32.570 1.00 61.50 110 PRO D C 1
ATOM 7339 O O . PRO D 1 112 ? 9.041 -29.120 -31.698 1.00 61.34 110 PRO D O 1
ATOM 7343 N N . ASP D 1 113 ? 10.411 -29.345 -33.484 1.00 61.56 111 ASP D N 1
ATOM 7344 C CA . ASP D 1 113 ? 10.675 -27.918 -33.682 1.00 61.65 111 ASP D CA 1
ATOM 7345 C C . ASP D 1 113 ? 9.376 -27.128 -33.769 1.00 61.37 111 ASP D C 1
ATOM 7346 O O . ASP D 1 113 ? 9.203 -26.122 -33.073 1.00 61.52 111 ASP D O 1
ATOM 7351 N N . THR D 1 114 ? 8.479 -27.598 -34.639 1.00 60.91 112 THR D N 1
ATOM 7352 C CA . THR D 1 114 ? 7.206 -26.935 -34.923 1.00 60.37 112 THR D CA 1
ATOM 7353 C C . THR D 1 114 ? 6.326 -26.913 -33.684 1.00 60.48 112 THR D C 1
ATOM 7354 O O . THR D 1 114 ? 5.608 -25.933 -33.450 1.00 60.43 112 THR D O 1
ATOM 7358 N N . ALA D 1 115 ? 6.393 -27.990 -32.898 1.00 60.55 113 ALA D N 1
ATOM 7359 C CA . ALA D 1 115 ? 5.732 -28.052 -31.595 1.00 60.93 113 ALA D CA 1
ATOM 7360 C C . ALA D 1 115 ? 6.233 -26.934 -30.660 1.00 61.43 113 ALA D C 1
ATOM 7361 O O . ALA D 1 115 ? 5.434 -26.141 -30.124 1.00 61.36 113 ALA D O 1
ATOM 7363 N N . ALA D 1 116 ? 7.556 -26.861 -30.491 1.00 61.93 114 ALA D N 1
ATOM 7364 C CA . ALA D 1 116 ? 8.165 -25.908 -29.574 1.00 62.43 114 ALA D CA 1
ATOM 7365 C C . ALA D 1 116 ? 7.944 -24.470 -30.022 1.00 63.03 114 ALA D C 1
ATOM 7366 O O . ALA D 1 116 ? 7.867 -23.575 -29.185 1.00 63.26 114 ALA D O 1
ATOM 7376 N N . ALA D 1 118 ? 5.194 -23.418 -31.752 1.00 64.68 116 ALA D N 1
ATOM 7377 C CA . ALA D 1 118 ? 3.783 -23.138 -31.486 1.00 64.85 116 ALA D CA 1
ATOM 7378 C C . ALA D 1 118 ? 3.545 -22.831 -30.007 1.00 65.20 116 ALA D C 1
ATOM 7379 O O . ALA D 1 118 ? 2.688 -22.005 -29.670 1.00 65.29 116 ALA D O 1
ATOM 7381 N N . LEU D 1 119 ? 4.310 -23.486 -29.133 1.00 65.49 117 LEU D N 1
ATOM 7382 C CA . LEU D 1 119 ? 4.225 -23.236 -27.692 1.00 65.97 117 LEU D CA 1
ATOM 7383 C C . LEU D 1 119 ? 4.835 -21.887 -27.299 1.00 66.74 117 LEU D C 1
ATOM 7384 O O . LEU D 1 119 ? 4.215 -21.113 -26.567 1.00 66.58 117 LEU D O 1
ATOM 7389 N N . ASP D 1 120 ? 6.042 -21.619 -27.800 1.00 67.96 118 ASP D N 1
ATOM 7390 C CA . ASP D 1 120 ? 6.711 -20.320 -27.662 1.00 69.21 118 ASP D CA 1
ATOM 7391 C C . ASP D 1 120 ? 5.807 -19.175 -28.116 1.00 69.90 118 ASP D C 1
ATOM 7392 O O . ASP D 1 120 ? 5.659 -18.178 -27.397 1.00 70.13 118 ASP D O 1
ATOM 7397 N N . ARG D 1 121 ? 5.212 -19.331 -29.304 1.00 70.64 119 ARG D N 1
ATOM 7398 C CA . ARG D 1 121 ? 4.323 -18.324 -29.889 1.00 71.61 119 ARG D CA 1
ATOM 7399 C C . ARG D 1 121 ? 3.139 -17.997 -28.960 1.00 71.57 119 ARG D C 1
ATOM 7400 O O . ARG D 1 121 ? 2.857 -16.816 -28.672 1.00 71.69 119 ARG D O 1
ATOM 7408 N N . ALA D 1 122 ? 2.467 -19.052 -28.493 1.00 71.59 120 ALA D N 1
ATOM 7409 C CA . ALA D 1 122 ? 1.329 -18.929 -27.583 1.00 71.67 120 ALA D CA 1
ATOM 7410 C C . ALA D 1 122 ? 1.715 -18.269 -26.258 1.00 71.93 120 ALA D C 1
ATOM 7411 O O . ALA D 1 122 ? 0.974 -17.431 -25.733 1.00 71.74 120 ALA D O 1
ATOM 7413 N N . GLY D 1 123 ? 2.876 -18.653 -25.730 1.00 72.42 121 GLY D N 1
ATOM 7414 C CA . GLY D 1 123 ? 3.418 -18.063 -24.509 1.00 73.16 121 GLY D CA 1
ATOM 7415 C C . GLY D 1 123 ? 3.443 -16.550 -24.594 1.00 73.78 121 GLY D C 1
ATOM 7416 O O . GLY D 1 123 ? 2.838 -15.864 -23.764 1.00 73.73 121 GLY D O 1
ATOM 7417 N N . LYS D 1 124 ? 4.121 -16.037 -25.622 1.00 74.30 122 LYS D N 1
ATOM 7418 C CA . LYS D 1 124 ? 4.226 -14.601 -25.857 1.00 74.93 122 LYS D CA 1
ATOM 7419 C C . LYS D 1 124 ? 2.866 -13.891 -25.908 1.00 74.71 122 LYS D C 1
ATOM 7420 O O . LYS D 1 124 ? 2.745 -12.747 -25.447 1.00 74.82 122 LYS D O 1
ATOM 7426 N N . LEU D 1 125 ? 1.856 -14.571 -26.463 1.00 74.35 123 LEU D N 1
ATOM 7427 C CA . LEU D 1 125 ? 0.500 -14.008 -26.559 1.00 73.96 123 LEU D CA 1
ATOM 7428 C C . LEU D 1 125 ? -0.313 -14.137 -25.265 1.00 73.63 123 LEU D C 1
ATOM 7429 O O . LEU D 1 125 ? -1.341 -13.473 -25.110 1.00 73.67 123 LEU D O 1
ATOM 7442 N N . GLU D 1 127 ? 1.318 -13.585 -22.270 1.00 72.77 125 GLU D N 1
ATOM 7443 C CA . GLU D 1 127 ? 2.004 -12.632 -21.380 1.00 72.89 125 GLU D CA 1
ATOM 7444 C C . GLU D 1 127 ? 1.114 -11.478 -20.877 1.00 72.73 125 GLU D C 1
ATOM 7445 O O . GLU D 1 127 ? 1.043 -11.249 -19.667 1.00 72.84 125 GLU D O 1
ATOM 7451 N N . PRO D 1 128 ? 0.433 -10.753 -21.795 1.00 72.57 126 PRO D N 1
ATOM 7452 C CA . PRO D 1 128 ? -0.458 -9.679 -21.336 1.00 72.39 126 PRO D CA 1
ATOM 7453 C C . PRO D 1 128 ? -1.731 -10.159 -20.628 1.00 72.19 126 PRO D C 1
ATOM 7454 O O . PRO D 1 128 ? -2.528 -9.332 -20.182 1.00 72.06 126 PRO D O 1
ATOM 7458 N N . LEU D 1 129 ? -1.921 -11.469 -20.511 1.00 71.99 127 LEU D N 1
ATOM 7459 C CA . LEU D 1 129 ? -3.203 -11.997 -20.031 1.00 71.95 127 LEU D CA 1
ATOM 7460 C C . LEU D 1 129 ? -3.119 -12.796 -18.732 1.00 71.75 127 LEU D C 1
ATOM 7461 O O . LEU D 1 129 ? -4.000 -12.695 -17.873 1.00 71.59 127 LEU D O 1
ATOM 7466 N N . ASP D 1 130 ? -2.068 -13.603 -18.608 1.00 71.52 128 ASP D N 1
ATOM 7467 C CA . ASP D 1 130 ? -1.869 -14.465 -17.447 1.00 71.27 128 ASP D CA 1
ATOM 7468 C C . ASP D 1 130 ? -0.439 -14.961 -17.500 1.00 70.94 128 ASP D C 1
ATOM 7469 O O . ASP D 1 130 ? -0.121 -15.922 -18.212 1.00 70.74 128 ASP D O 1
ATOM 7474 N N . LEU D 1 131 ? 0.420 -14.286 -16.744 1.00 70.66 129 LEU D N 1
ATOM 7475 C CA . LEU D 1 131 ? 1.835 -14.613 -16.706 1.00 70.39 129 LEU D CA 1
ATOM 7476 C C . LEU D 1 131 ? 2.111 -16.053 -16.268 1.00 70.40 129 LEU D C 1
ATOM 7477 O O . LEU D 1 131 ? 3.047 -16.668 -16.773 1.00 70.68 129 LEU D O 1
ATOM 7482 N N . SER D 1 132 ? 1.311 -16.601 -15.354 1.00 70.26 130 SER D N 1
ATOM 7483 C CA . SER D 1 132 ? 1.526 -17.983 -14.906 1.00 70.28 130 SER D CA 1
ATOM 7484 C C . SER D 1 132 ? 1.424 -18.964 -16.068 1.00 70.30 130 SER D C 1
ATOM 7485 O O . SER D 1 132 ? 2.289 -19.823 -16.235 1.00 70.26 130 SER D O 1
ATOM 7488 N N . LYS D 1 133 ? 0.370 -18.824 -16.870 1.00 70.41 131 LYS D N 1
ATOM 7489 C CA . LYS D 1 133 ? 0.162 -19.699 -18.023 1.00 70.54 131 LYS D CA 1
ATOM 7490 C C . LYS D 1 133 ? 1.221 -19.482 -19.107 1.00 70.36 131 LYS D C 1
ATOM 7491 O O . LYS D 1 133 ? 1.658 -20.440 -19.744 1.00 70.36 131 LYS D O 1
ATOM 7497 N N . ALA D 1 134 ? 1.638 -18.229 -19.297 1.00 70.04 132 ALA D N 1
ATOM 7498 C CA . ALA D 1 134 ? 2.751 -17.912 -20.193 1.00 69.85 132 ALA D CA 1
ATOM 7499 C C . ALA D 1 134 ? 4.036 -18.615 -19.752 1.00 69.71 132 ALA D C 1
ATOM 7500 O O . ALA D 1 134 ? 4.758 -19.173 -20.582 1.00 69.79 132 ALA D O 1
ATOM 7502 N N . VAL D 1 135 ? 4.314 -18.580 -18.448 1.00 69.47 133 VAL D N 1
ATOM 7503 C CA . VAL D 1 135 ? 5.488 -19.246 -17.882 1.00 69.25 133 VAL D CA 1
ATOM 7504 C C . VAL D 1 135 ? 5.395 -20.737 -18.166 1.00 69.34 133 VAL D C 1
ATOM 7505 O O . VAL D 1 135 ? 6.381 -21.367 -18.561 1.00 69.39 133 VAL D O 1
ATOM 7509 N N . HIS D 1 136 ? 4.194 -21.282 -17.990 1.00 69.36 134 HIS D N 1
ATOM 7510 C CA . HIS D 1 136 ? 3.946 -22.697 -18.205 1.00 69.45 134 HIS D CA 1
ATOM 7511 C C . HIS D 1 136 ? 4.201 -23.144 -19.653 1.00 69.10 134 HIS D C 1
ATOM 7512 O O . HIS D 1 136 ? 4.831 -24.181 -19.882 1.00 69.13 134 HIS D O 1
ATOM 7519 N N . LEU D 1 137 ? 3.733 -22.352 -20.617 1.00 68.74 135 LEU D N 1
ATOM 7520 C CA . LEU D 1 137 ? 3.922 -22.650 -22.043 1.00 68.49 135 LEU D CA 1
ATOM 7521 C C . LEU D 1 137 ? 5.395 -22.626 -22.455 1.00 68.26 135 LEU D C 1
ATOM 7522 O O . LEU D 1 137 ? 5.849 -23.454 -23.257 1.00 68.15 135 LEU D O 1
ATOM 7527 N N . TYR D 1 138 ? 6.129 -21.666 -21.897 1.00 67.98 136 TYR D N 1
ATOM 7528 C CA . TYR D 1 138 ? 7.559 -21.533 -22.139 1.00 67.56 136 TYR D CA 1
ATOM 7529 C C . TYR D 1 138 ? 8.334 -22.733 -21.599 1.00 67.26 136 TYR D C 1
ATOM 7530 O O . TYR D 1 138 ? 9.317 -23.169 -22.208 1.00 67.40 136 TYR D O 1
ATOM 7539 N N . GLN D 1 139 ? 7.889 -23.259 -20.457 1.00 66.65 137 GLN D N 1
ATOM 7540 C CA . GLN D 1 139 ? 8.486 -24.456 -19.868 1.00 65.82 137 GLN D CA 1
ATOM 7541 C C . GLN D 1 139 ? 8.147 -25.667 -20.716 1.00 65.38 137 GLN D C 1
ATOM 7542 O O . GLN D 1 139 ? 9.011 -26.499 -20.979 1.00 65.42 137 GLN D O 1
ATOM 7548 N N . GLN D 1 140 ? 6.905 -25.731 -21.185 1.00 64.80 138 GLN D N 1
ATOM 7549 C CA . GLN D 1 140 ? 6.500 -26.762 -22.137 1.00 64.49 138 GLN D CA 1
ATOM 7550 C C . GLN D 1 140 ? 7.341 -26.723 -23.413 1.00 64.02 138 GLN D C 1
ATOM 7551 O O . GLN D 1 140 ? 7.782 -27.767 -23.906 1.00 63.97 138 GLN D O 1
ATOM 7557 N N . ALA D 1 141 ? 7.561 -25.518 -23.938 1.00 63.48 139 ALA D N 1
ATOM 7558 C CA . ALA D 1 141 ? 8.387 -25.327 -25.129 1.00 63.01 139 ALA D CA 1
ATOM 7559 C C . ALA D 1 141 ? 9.821 -25.796 -24.895 1.00 62.78 139 ALA D C 1
ATOM 7560 O O . ALA D 1 141 ? 10.420 -26.423 -25.770 1.00 62.71 139 ALA D O 1
ATOM 7562 N N . ALA D 1 142 ? 10.350 -25.491 -23.708 1.00 62.64 140 ALA D N 1
ATOM 7563 C CA . ALA D 1 142 ? 11.710 -25.859 -23.314 1.00 62.55 140 ALA D CA 1
ATOM 7564 C C . ALA D 1 142 ? 11.886 -27.363 -23.209 1.00 62.73 140 ALA D C 1
ATOM 7565 O O . ALA D 1 142 ? 12.917 -27.903 -23.629 1.00 62.93 140 ALA D O 1
ATOM 7567 N N . ALA D 1 143 ? 10.883 -28.035 -22.644 1.00 62.88 141 ALA D N 1
ATOM 7568 C CA . ALA D 1 143 ? 10.908 -29.487 -22.511 1.00 63.00 141 ALA D CA 1
ATOM 7569 C C . ALA D 1 143 ? 10.986 -30.140 -23.886 1.00 63.40 141 ALA D C 1
ATOM 7570 O O . ALA D 1 143 ? 11.800 -31.037 -24.094 1.00 63.55 141 ALA D O 1
ATOM 7572 N N . VAL D 1 144 ? 10.160 -29.673 -24.823 1.00 64.01 142 VAL D N 1
ATOM 7573 C CA . VAL D 1 144 ? 10.199 -30.167 -26.203 1.00 64.62 142 VAL D CA 1
ATOM 7574 C C . VAL D 1 144 ? 11.585 -29.944 -26.823 1.00 65.47 142 VAL D C 1
ATOM 7575 O O . VAL D 1 144 ? 12.168 -30.876 -27.383 1.00 65.71 142 VAL D O 1
ATOM 7579 N N . PHE D 1 145 ? 12.116 -28.727 -26.708 1.00 66.39 143 PHE D N 1
ATOM 7580 C CA . PHE D 1 145 ? 13.439 -28.419 -27.265 1.00 67.46 143 PHE D CA 1
ATOM 7581 C C . PHE D 1 145 ? 14.528 -29.313 -26.674 1.00 68.55 143 PHE D C 1
ATOM 7582 O O . PHE D 1 145 ? 15.402 -29.798 -27.401 1.00 68.72 143 PHE D O 1
ATOM 7590 N N . GLU D 1 146 ? 14.461 -29.527 -25.361 1.00 69.84 144 GLU D N 1
ATOM 7591 C CA . GLU D 1 146 ? 15.406 -30.393 -24.659 1.00 71.19 144 GLU D CA 1
ATOM 7592 C C . GLU D 1 146 ? 15.338 -31.845 -25.162 1.00 71.49 144 GLU D C 1
ATOM 7593 O O . GLU D 1 146 ? 16.370 -32.486 -25.365 1.00 71.48 144 GLU D O 1
ATOM 7599 N N . ASN D 1 147 ? 14.125 -32.345 -25.382 1.00 72.11 145 ASN D N 1
ATOM 7600 C CA . ASN D 1 147 ? 13.939 -33.720 -25.840 1.00 72.79 145 ASN D CA 1
ATOM 7601 C C . ASN D 1 147 ? 14.534 -33.991 -27.214 1.00 73.07 145 ASN D C 1
ATOM 7602 O O . ASN D 1 147 ? 15.147 -35.036 -27.424 1.00 73.20 145 ASN D O 1
ATOM 7607 N N . GLU D 1 148 ? 14.376 -33.050 -28.141 1.00 73.38 146 GLU D N 1
ATOM 7608 C CA . GLU D 1 148 ? 15.061 -33.168 -29.424 1.00 73.67 146 GLU D CA 1
ATOM 7609 C C . GLU D 1 148 ? 16.489 -32.629 -29.331 1.00 73.64 146 GLU D C 1
ATOM 7610 O O . GLU D 1 148 ? 17.135 -32.379 -30.351 1.00 73.63 146 GLU D O 1
ATOM 7616 N N . GLU D 1 149 ? 16.964 -32.460 -28.096 1.00 73.69 147 GLU D N 1
ATOM 7617 C CA . GLU D 1 149 ? 18.346 -32.069 -27.802 1.00 73.84 147 GLU D CA 1
ATOM 7618 C C . GLU D 1 149 ? 18.799 -30.785 -28.487 1.00 73.51 147 GLU D C 1
ATOM 7619 O O . GLU D 1 149 ? 19.882 -30.728 -29.070 1.00 73.60 147 GLU D O 1
ATOM 7625 N N . ARG D 1 150 ? 17.963 -29.757 -28.420 1.00 73.11 148 ARG D N 1
ATOM 7626 C CA . ARG D 1 150 ? 18.353 -28.437 -28.896 1.00 72.73 148 ARG D CA 1
ATOM 7627 C C . ARG D 1 150 ? 18.545 -27.542 -27.674 1.00 72.56 148 ARG D C 1
ATOM 7628 O O . ARG D 1 150 ? 17.608 -26.899 -27.194 1.00 72.38 148 ARG D O 1
ATOM 7636 N N . LEU D 1 151 ? 19.773 -27.535 -27.161 1.00 72.47 149 LEU D N 1
ATOM 7637 C CA . LEU D 1 151 ? 20.027 -27.037 -25.813 1.00 72.57 149 LEU D CA 1
ATOM 7638 C C . LEU D 1 151 ? 20.117 -25.534 -25.707 1.00 72.37 149 LEU D C 1
ATOM 7639 O O . LEU D 1 151 ? 19.695 -24.976 -24.693 1.00 72.25 149 LEU D O 1
ATOM 7644 N N . ARG D 1 152 ? 20.641 -24.876 -26.745 1.00 72.27 150 ARG D N 1
ATOM 7645 C CA . ARG D 1 152 ? 20.614 -23.406 -26.819 1.00 72.27 150 ARG D CA 1
ATOM 7646 C C . ARG D 1 152 ? 19.166 -22.917 -26.757 1.00 71.92 150 ARG D C 1
ATOM 7647 O O . ARG D 1 152 ? 18.840 -22.006 -25.990 1.00 71.89 150 ARG D O 1
ATOM 7655 N N . GLN D 1 153 ? 18.312 -23.554 -27.560 1.00 71.65 151 GLN D N 1
ATOM 7656 C CA . GLN D 1 153 ? 16.874 -23.266 -27.640 1.00 71.34 151 GLN D CA 1
ATOM 7657 C C . GLN D 1 153 ? 16.123 -23.481 -26.322 1.00 70.83 151 GLN D C 1
ATOM 7658 O O . GLN D 1 153 ? 15.286 -22.655 -25.943 1.00 70.48 151 GLN D O 1
ATOM 7664 N N . ALA D 1 154 ? 16.413 -24.590 -25.638 1.00 70.49 152 ALA D N 1
ATOM 7665 C CA . ALA D 1 154 ? 15.759 -24.906 -24.365 1.00 70.21 152 ALA D CA 1
ATOM 7666 C C . ALA D 1 154 ? 16.112 -23.880 -23.270 1.00 70.20 152 ALA D C 1
ATOM 7667 O O . ALA D 1 154 ? 15.218 -23.277 -22.665 1.00 70.01 152 ALA D O 1
ATOM 7669 N N . ALA D 1 155 ? 17.409 -23.659 -23.054 1.00 70.34 153 ALA D N 1
ATOM 7670 C CA . ALA D 1 155 ? 17.898 -22.640 -22.113 1.00 70.45 153 ALA D CA 1
ATOM 7671 C C . ALA D 1 155 ? 17.274 -21.257 -22.344 1.00 70.61 153 ALA D C 1
ATOM 7672 O O . ALA D 1 155 ? 16.866 -20.593 -21.389 1.00 70.76 153 ALA D O 1
ATOM 7674 N N . GLU D 1 156 ? 17.195 -20.838 -23.609 1.00 70.74 154 GLU D N 1
ATOM 7675 C CA . GLU D 1 156 ? 16.612 -19.550 -23.996 1.00 71.00 154 GLU D CA 1
ATOM 7676 C C . GLU D 1 156 ? 15.179 -19.428 -23.488 1.00 70.30 154 GLU D C 1
ATOM 7677 O O . GLU D 1 156 ? 14.785 -18.401 -22.937 1.00 70.27 154 GLU D O 1
ATOM 7683 N N . LEU D 1 157 ? 14.410 -20.496 -23.669 1.00 69.54 155 LEU D N 1
ATOM 7684 C CA . LEU D 1 157 ? 13.031 -20.548 -23.201 1.00 68.76 155 LEU D CA 1
ATOM 7685 C C . LEU D 1 157 ? 12.912 -20.545 -21.673 1.00 68.71 155 LEU D C 1
ATOM 7686 O O . LEU D 1 157 ? 12.034 -19.863 -21.133 1.00 68.81 155 LEU D O 1
ATOM 7691 N N . ILE D 1 158 ? 13.778 -21.296 -20.982 1.00 68.27 156 ILE D N 1
ATOM 7692 C CA . ILE D 1 158 ? 13.867 -21.211 -19.513 1.00 67.77 156 ILE D CA 1
ATOM 7693 C C . ILE D 1 158 ? 14.205 -19.766 -19.087 1.00 67.84 156 ILE D C 1
ATOM 7694 O O . ILE D 1 158 ? 13.598 -19.231 -18.156 1.00 67.90 156 ILE D O 1
ATOM 7699 N N . GLY D 1 159 ? 15.145 -19.134 -19.791 1.00 67.56 157 GLY D N 1
ATOM 7700 C CA . GLY D 1 159 ? 15.410 -17.708 -19.620 1.00 67.48 157 GLY D CA 1
ATOM 7701 C C . GLY D 1 159 ? 14.148 -16.860 -19.597 1.00 67.43 157 GLY D C 1
ATOM 7702 O O . GLY D 1 159 ? 14.000 -15.985 -18.741 1.00 67.57 157 GLY D O 1
ATOM 7703 N N . LYS D 1 160 ? 13.233 -17.122 -20.532 1.00 67.26 158 LYS D N 1
ATOM 7704 C CA . LYS D 1 160 ? 11.982 -16.360 -20.612 1.00 66.88 158 LYS D CA 1
ATOM 7705 C C . LYS D 1 160 ? 11.172 -16.580 -19.353 1.00 66.59 158 LYS D C 1
ATOM 7706 O O . LYS D 1 160 ? 10.649 -15.629 -18.780 1.00 66.17 158 LYS D O 1
ATOM 7712 N N . ALA D 1 161 ? 11.096 -17.835 -18.916 1.00 66.54 159 ALA D N 1
ATOM 7713 C CA . ALA D 1 161 ? 10.336 -18.180 -17.716 1.00 66.87 159 ALA D CA 1
ATOM 7714 C C . ALA D 1 161 ? 10.950 -17.559 -16.457 1.00 67.08 159 ALA D C 1
ATOM 7715 O O . ALA D 1 161 ? 10.223 -17.048 -15.598 1.00 66.82 159 ALA D O 1
ATOM 7717 N N . SER D 1 162 ? 12.283 -17.594 -16.368 1.00 67.64 160 SER D N 1
ATOM 7718 C CA . SER D 1 162 ? 13.037 -16.939 -15.289 1.00 68.27 160 SER D CA 1
ATOM 7719 C C . SER D 1 162 ? 12.648 -15.462 -15.167 1.00 68.55 160 SER D C 1
ATOM 7720 O O . SER D 1 162 ? 12.296 -14.964 -14.089 1.00 68.63 160 SER D O 1
ATOM 7723 N N . ARG D 1 163 ? 12.686 -14.775 -16.294 1.00 68.85 161 ARG D N 1
ATOM 7724 C CA . ARG D 1 163 ? 12.388 -13.363 -16.309 1.00 69.32 161 ARG D CA 1
ATOM 7725 C C . ARG D 1 163 ? 10.951 -13.064 -15.883 1.00 69.27 161 ARG D C 1
ATOM 7726 O O . ARG D 1 163 ? 10.717 -12.099 -15.158 1.00 69.53 161 ARG D O 1
ATOM 7734 N N . LEU D 1 164 ? 10.003 -13.904 -16.296 1.00 69.05 162 LEU D N 1
ATOM 7735 C CA . LEU D 1 164 ? 8.592 -13.633 -16.019 1.00 68.85 162 LEU D CA 1
ATOM 7736 C C . LEU D 1 164 ? 8.257 -13.964 -14.582 1.00 69.02 162 LEU D C 1
ATOM 7737 O O . LEU D 1 164 ? 7.429 -13.294 -13.962 1.00 69.01 162 LEU D O 1
ATOM 7742 N N . LEU D 1 165 ? 8.907 -15.001 -14.057 1.00 69.20 163 LEU D N 1
ATOM 7743 C CA . LEU D 1 165 ? 8.779 -15.355 -12.641 1.00 69.15 163 LEU D CA 1
ATOM 7744 C C . LEU D 1 165 ? 9.273 -14.219 -11.728 1.00 69.49 163 LEU D C 1
ATOM 7745 O O . LEU D 1 165 ? 8.718 -13.997 -10.650 1.00 69.67 163 LEU D O 1
ATOM 7750 N N . VAL D 1 166 ? 10.305 -13.501 -12.177 1.00 69.62 164 VAL D N 1
ATOM 7751 C CA . VAL D 1 166 ? 10.785 -12.311 -11.481 1.00 69.83 164 VAL D CA 1
ATOM 7752 C C . VAL D 1 166 ? 9.710 -11.218 -11.560 1.00 70.56 164 VAL D C 1
ATOM 7753 O O . VAL D 1 166 ? 9.356 -10.608 -10.547 1.00 70.98 164 VAL D O 1
ATOM 7757 N N . ARG D 1 167 ? 9.186 -10.975 -12.761 1.00 70.96 165 ARG D N 1
ATOM 7758 C CA . ARG D 1 167 ? 8.127 -9.985 -12.933 1.00 71.03 165 ARG D CA 1
ATOM 7759 C C . ARG D 1 167 ? 6.923 -10.333 -12.056 1.00 71.52 165 ARG D C 1
ATOM 7760 O O . ARG D 1 167 ? 6.290 -9.442 -11.487 1.00 71.48 165 ARG D O 1
ATOM 7768 N N . GLN D 1 168 ? 6.629 -11.631 -11.948 1.00 72.01 166 GLN D N 1
ATOM 7769 C CA . GLN D 1 168 ? 5.527 -12.131 -11.130 1.00 72.44 166 GLN D CA 1
ATOM 7770 C C . GLN D 1 168 ? 5.829 -12.039 -9.642 1.00 72.79 166 GLN D C 1
ATOM 7771 O O . GLN D 1 168 ? 4.934 -12.227 -8.810 1.00 72.93 166 GLN D O 1
ATOM 7777 N N . GLN D 1 169 ? 7.096 -11.773 -9.320 1.00 73.13 167 GLN D N 1
ATOM 7778 C CA . GLN D 1 169 ? 7.597 -11.773 -7.943 1.00 73.60 167 GLN D CA 1
ATOM 7779 C C . GLN D 1 169 ? 7.494 -13.140 -7.256 1.00 73.71 167 GLN D C 1
ATOM 7780 O O . GLN D 1 169 ? 7.311 -13.201 -6.038 1.00 73.95 167 GLN D O 1
ATOM 7786 N N . LYS D 1 170 ? 7.595 -14.227 -8.029 1.00 73.87 168 LYS D N 1
ATOM 7787 C CA . LYS D 1 170 ? 7.700 -15.578 -7.452 1.00 74.14 168 LYS D CA 1
ATOM 7788 C C . LYS D 1 170 ? 9.187 -15.941 -7.380 1.00 74.12 168 LYS D C 1
ATOM 7789 O O . LYS D 1 170 ? 9.700 -16.708 -8.206 1.00 74.46 168 LYS D O 1
ATOM 7795 N N . PHE D 1 171 ? 9.873 -15.370 -6.390 1.00 73.79 169 PHE D N 1
ATOM 7796 C CA . PHE D 1 171 ? 11.334 -15.411 -6.321 1.00 73.32 169 PHE D CA 1
ATOM 7797 C C . PHE D 1 171 ? 11.902 -16.791 -6.017 1.00 73.89 169 PHE D C 1
ATOM 7798 O O . PHE D 1 171 ? 13.003 -17.114 -6.465 1.00 74.40 169 PHE D O 1
ATOM 7806 N N . ASP D 1 172 ? 11.166 -17.609 -5.275 1.00 74.02 170 ASP D N 1
ATOM 7807 C CA . ASP D 1 172 ? 11.586 -18.982 -5.091 1.00 74.60 170 ASP D CA 1
ATOM 7808 C C . ASP D 1 172 ? 11.701 -19.696 -6.425 1.00 74.47 170 ASP D C 1
ATOM 7809 O O . ASP D 1 172 ? 12.741 -20.273 -6.737 1.00 74.47 170 ASP D O 1
ATOM 7814 N N . GLU D 1 173 ? 10.624 -19.653 -7.203 1.00 74.45 171 GLU D N 1
ATOM 7815 C CA . GLU D 1 173 ? 10.588 -20.319 -8.494 1.00 74.49 171 GLU D CA 1
ATOM 7816 C C . GLU D 1 173 ? 11.622 -19.722 -9.426 1.00 74.10 171 GLU D C 1
ATOM 7817 O O . GLU D 1 173 ? 12.340 -20.457 -10.100 1.00 74.36 171 GLU D O 1
ATOM 7823 N N . ALA D 1 174 ? 11.704 -18.391 -9.446 1.00 73.44 172 ALA D N 1
ATOM 7824 C CA . ALA D 1 174 ? 12.719 -17.677 -10.227 1.00 72.89 172 ALA D CA 1
ATOM 7825 C C . ALA D 1 174 ? 14.123 -18.206 -9.947 1.00 72.60 172 ALA D C 1
ATOM 7826 O O . ALA D 1 174 ? 14.904 -18.428 -10.877 1.00 72.80 172 ALA D O 1
ATOM 7828 N N . ALA D 1 175 ? 14.428 -18.412 -8.665 1.00 71.94 173 ALA D N 1
ATOM 7829 C CA . ALA D 1 175 ? 15.733 -18.899 -8.246 1.00 71.30 173 ALA D CA 1
ATOM 7830 C C . ALA D 1 175 ? 15.993 -20.273 -8.839 1.00 71.05 173 ALA D C 1
ATOM 7831 O O . ALA D 1 175 ? 17.051 -20.497 -9.432 1.00 70.89 173 ALA D O 1
ATOM 7833 N N . ALA D 1 176 ? 15.019 -21.176 -8.685 1.00 71.07 174 ALA D N 1
ATOM 7834 C CA . ALA D 1 176 ? 15.093 -22.541 -9.224 1.00 70.93 174 ALA D CA 1
ATOM 7835 C C . ALA D 1 176 ? 15.306 -22.496 -10.742 1.00 71.03 174 ALA D C 1
ATOM 7836 O O . ALA D 1 176 ? 16.173 -23.195 -11.279 1.00 71.10 174 ALA D O 1
ATOM 7838 N N . SER D 1 177 ? 14.539 -21.641 -11.415 1.00 70.97 175 SER D N 1
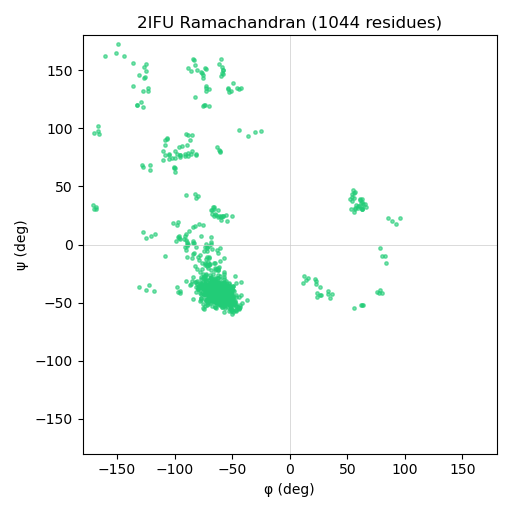ATOM 7839 C CA . SER D 1 177 ? 14.633 -21.486 -12.854 1.00 70.99 175 SER D CA 1
ATOM 7840 C C . SER D 1 177 ? 16.048 -21.050 -13.260 1.00 71.37 175 SER D C 1
ATOM 7841 O O . SER D 1 177 ? 16.636 -21.614 -14.193 1.00 71.54 175 SER D O 1
ATOM 7844 N N . LEU D 1 178 ? 16.599 -20.070 -12.538 1.00 71.56 176 LEU D N 1
ATOM 7845 C CA . LEU D 1 178 ? 17.935 -19.540 -12.835 1.00 71.51 176 LEU D CA 1
ATOM 7846 C C . LEU D 1 178 ? 19.050 -20.539 -12.556 1.00 71.74 176 LEU D C 1
ATOM 7847 O O . LEU D 1 178 ? 20.062 -20.529 -13.244 1.00 71.90 176 LEU D O 1
ATOM 7852 N N . GLN D 1 179 ? 18.881 -21.386 -11.550 1.00 72.22 177 GLN D N 1
ATOM 7853 C CA . GLN D 1 179 ? 19.870 -22.441 -11.315 1.00 73.11 177 GLN D CA 1
ATOM 7854 C C . GLN D 1 179 ? 19.891 -23.428 -12.488 1.00 73.33 177 GLN D C 1
ATOM 7855 O O . GLN D 1 179 ? 20.965 -23.868 -12.925 1.00 73.40 177 GLN D O 1
ATOM 7861 N N . LYS D 1 180 ? 18.698 -23.761 -12.987 1.00 73.52 178 LYS D N 1
ATOM 7862 C CA . LYS D 1 180 ? 18.547 -24.625 -14.151 1.00 73.63 178 LYS D CA 1
ATOM 7863 C C . LYS D 1 180 ? 19.217 -24.008 -15.379 1.00 73.50 178 LYS D C 1
ATOM 7864 O O . LYS D 1 180 ? 20.015 -24.677 -16.040 1.00 73.57 178 LYS D O 1
ATOM 7870 N N . GLU D 1 181 ? 18.903 -22.742 -15.671 1.00 73.20 179 GLU D N 1
ATOM 7871 C CA . GLU D 1 181 ? 19.579 -22.000 -16.740 1.00 73.20 179 GLU D CA 1
ATOM 7872 C C . GLU D 1 181 ? 21.095 -22.160 -16.635 1.00 73.19 179 GLU D C 1
ATOM 7873 O O . GLU D 1 181 ? 21.755 -22.609 -17.581 1.00 73.25 179 GLU D O 1
ATOM 7879 N N . LYS D 1 182 ? 21.629 -21.799 -15.467 1.00 73.13 180 LYS D N 1
ATOM 7880 C CA . LYS D 1 182 ? 23.067 -21.818 -15.213 1.00 73.01 180 LYS D CA 1
ATOM 7881 C C . LYS D 1 182 ? 23.715 -23.183 -15.463 1.00 72.94 180 LYS D C 1
ATOM 7882 O O . LYS D 1 182 ? 24.787 -23.244 -16.055 1.00 72.93 180 LYS D O 1
ATOM 7888 N N . SER D 1 183 ? 23.070 -24.265 -15.027 1.00 72.92 181 SER D N 1
ATOM 7889 C CA . SER D 1 183 ? 23.568 -25.622 -15.298 1.00 73.06 181 SER D CA 1
ATOM 7890 C C . SER D 1 183 ? 23.676 -25.919 -16.795 1.00 73.05 181 SER D C 1
ATOM 7891 O O . SER D 1 183 ? 24.652 -26.536 -17.243 1.00 73.11 181 SER D O 1
ATOM 7902 N N . TYR D 1 185 ? 23.900 -23.704 -19.432 1.00 72.31 183 TYR D N 1
ATOM 7903 C CA . TYR D 1 185 ? 24.997 -22.943 -20.039 1.00 72.13 183 TYR D CA 1
ATOM 7904 C C . TYR D 1 185 ? 26.376 -23.431 -19.596 1.00 72.50 183 TYR D C 1
ATOM 7905 O O . TYR D 1 185 ? 27.346 -23.328 -20.351 1.00 72.32 183 TYR D O 1
ATOM 7914 N N . LYS D 1 186 ? 26.453 -23.955 -18.373 1.00 73.13 184 LYS D N 1
ATOM 7915 C CA . LYS D 1 186 ? 27.666 -24.605 -17.871 1.00 73.61 184 LYS D CA 1
ATOM 7916 C C . LYS D 1 186 ? 27.973 -25.877 -18.672 1.00 73.79 184 LYS D C 1
ATOM 7917 O O . LYS D 1 186 ? 29.112 -26.074 -19.105 1.00 73.90 184 LYS D O 1
ATOM 7923 N N . GLU D 1 187 ? 26.960 -26.722 -18.876 1.00 73.99 185 GLU D N 1
ATOM 7924 C CA . GLU D 1 187 ? 27.098 -27.917 -19.717 1.00 74.32 185 GLU D CA 1
ATOM 7925 C C . GLU D 1 187 ? 27.528 -27.595 -21.154 1.00 73.94 185 GLU D C 1
ATOM 7926 O O . GLU D 1 187 ? 28.444 -28.231 -21.687 1.00 74.03 185 GLU D O 1
ATOM 7940 N N . GLU D 1 189 ? 29.090 -25.045 -21.955 1.00 71.60 187 GLU D N 1
ATOM 7941 C CA . GLU D 1 189 ? 30.360 -24.319 -21.794 1.00 71.05 187 GLU D CA 1
ATOM 7942 C C . GLU D 1 189 ? 30.325 -22.881 -22.328 1.00 70.26 187 GLU D C 1
ATOM 7943 O O . GLU D 1 189 ? 31.336 -22.347 -22.779 1.00 69.98 187 GLU D O 1
ATOM 7949 N N . ASN D 1 190 ? 29.150 -22.261 -22.260 1.00 69.62 188 ASN D N 1
ATOM 7950 C CA . ASN D 1 190 ? 29.001 -20.843 -22.563 1.00 69.01 188 ASN D CA 1
ATOM 7951 C C . ASN D 1 190 ? 29.239 -20.032 -21.287 1.00 68.43 188 ASN D C 1
ATOM 7952 O O . ASN D 1 190 ? 28.292 -19.536 -20.657 1.00 68.46 188 ASN D O 1
ATOM 7957 N N . TYR D 1 191 ? 30.507 -19.902 -20.908 1.00 67.55 189 TYR D N 1
ATOM 7958 C CA . TYR D 1 191 ? 30.844 -19.324 -19.610 1.00 66.83 189 TYR D CA 1
ATOM 7959 C C . TYR D 1 191 ? 30.405 -17.868 -19.431 1.00 66.85 189 TYR D C 1
ATOM 7960 O O . TYR D 1 191 ? 29.757 -17.564 -18.429 1.00 67.03 189 TYR D O 1
ATOM 7969 N N . PRO D 1 192 ? 30.708 -16.973 -20.405 1.00 66.65 190 PRO D N 1
ATOM 7970 C CA . PRO D 1 192 ? 30.238 -15.577 -20.315 1.00 66.46 190 PRO D CA 1
ATOM 7971 C C . PRO D 1 192 ? 28.759 -15.403 -19.931 1.00 66.48 190 PRO D C 1
ATOM 7972 O O . PRO D 1 192 ? 28.407 -14.432 -19.256 1.00 66.81 190 PRO D O 1
ATOM 7976 N N . THR D 1 193 ? 27.908 -16.333 -20.355 1.00 66.25 191 THR D N 1
ATOM 7977 C CA . THR D 1 193 ? 26.479 -16.240 -20.075 1.00 65.90 191 THR D CA 1
ATOM 7978 C C . THR D 1 193 ? 26.186 -16.757 -18.675 1.00 66.21 191 THR D C 1
ATOM 7979 O O . THR D 1 193 ? 25.267 -16.268 -18.019 1.00 66.10 191 THR D O 1
ATOM 7983 N N . CYS D 1 194 ? 26.966 -17.740 -18.223 1.00 66.60 192 CYS D N 1
ATOM 7984 C CA . CYS D 1 194 ? 26.861 -18.219 -16.843 1.00 66.96 192 CYS D CA 1
ATOM 7985 C C . CYS D 1 194 ? 27.027 -17.060 -15.860 1.00 66.71 192 CYS D C 1
ATOM 7986 O O . CYS D 1 194 ? 26.223 -16.932 -14.934 1.00 67.22 192 CYS D O 1
ATOM 7989 N N . TYR D 1 195 ? 28.039 -16.211 -16.083 1.00 65.97 193 TYR D N 1
ATOM 7990 C CA . TYR D 1 195 ? 28.346 -15.111 -15.162 1.00 65.40 193 TYR D CA 1
ATOM 7991 C C . TYR D 1 195 ? 27.106 -14.245 -14.961 1.00 65.97 193 TYR D C 1
ATOM 7992 O O . TYR D 1 195 ? 26.719 -13.950 -13.821 1.00 65.87 193 TYR D O 1
ATOM 8001 N N . LYS D 1 196 ? 26.476 -13.877 -16.080 1.00 66.62 194 LYS D N 1
ATOM 8002 C CA . LYS D 1 196 ? 25.229 -13.099 -16.083 1.00 67.12 194 LYS D CA 1
ATOM 8003 C C . LYS D 1 196 ? 24.087 -13.796 -15.316 1.00 67.72 194 LYS D C 1
ATOM 8004 O O . LYS D 1 196 ? 23.269 -13.124 -14.685 1.00 67.93 194 LYS D O 1
ATOM 8010 N N . LYS D 1 197 ? 24.011 -15.124 -15.376 1.00 68.18 195 LYS D N 1
ATOM 8011 C CA . LYS D 1 197 ? 22.992 -15.828 -14.595 1.00 69.01 195 LYS D CA 1
ATOM 8012 C C . LYS D 1 197 ? 23.269 -15.637 -13.109 1.00 69.78 195 LYS D C 1
ATOM 8013 O O . LYS D 1 197 ? 22.342 -15.502 -12.307 1.00 70.25 195 LYS D O 1
ATOM 8019 N N . CYS D 1 198 ? 24.550 -15.607 -12.749 1.00 70.65 196 CYS D N 1
ATOM 8020 C CA . CYS D 1 198 ? 24.933 -15.421 -11.358 1.00 70.64 196 CYS D CA 1
ATOM 8021 C C . CYS D 1 198 ? 24.578 -14.022 -10.894 1.00 70.21 196 CYS D C 1
ATOM 8022 O O . CYS D 1 198 ? 24.075 -13.850 -9.786 1.00 70.07 196 CYS D O 1
ATOM 8025 N N . ILE D 1 199 ? 24.802 -13.025 -11.741 1.00 69.87 197 ILE D N 1
ATOM 8026 C CA . ILE D 1 199 ? 24.274 -11.692 -11.427 1.00 69.91 197 ILE D CA 1
ATOM 8027 C C . ILE D 1 199 ? 22.782 -11.786 -11.061 1.00 70.30 197 ILE D C 1
ATOM 8028 O O . ILE D 1 199 ? 22.371 -11.333 -9.988 1.00 70.92 197 ILE D O 1
ATOM 8033 N N . ALA D 1 200 ? 21.992 -12.408 -11.937 1.00 70.16 198 ALA D N 1
ATOM 8034 C CA . ALA D 1 200 ? 20.545 -12.530 -11.751 1.00 69.67 198 ALA D CA 1
ATOM 8035 C C . ALA D 1 200 ? 20.189 -13.367 -10.519 1.00 69.41 198 ALA D C 1
ATOM 8036 O O . ALA D 1 200 ? 19.194 -13.111 -9.833 1.00 69.52 198 ALA D O 1
ATOM 8038 N N . GLN D 1 201 ? 20.994 -14.379 -10.243 1.00 68.86 199 GLN D N 1
ATOM 8039 C CA . GLN D 1 201 ? 20.778 -15.167 -9.055 1.00 68.73 199 GLN D CA 1
ATOM 8040 C C . GLN D 1 201 ? 20.949 -14.323 -7.790 1.00 68.34 199 GLN D C 1
ATOM 8041 O O . GLN D 1 201 ? 20.136 -14.404 -6.873 1.00 68.72 199 GLN D O 1
ATOM 8047 N N . VAL D 1 202 ? 21.993 -13.499 -7.745 1.00 67.72 200 VAL D N 1
ATOM 8048 C CA . VAL D 1 202 ? 22.280 -12.700 -6.547 1.00 66.87 200 VAL D CA 1
ATOM 8049 C C . VAL D 1 202 ? 21.222 -11.625 -6.317 1.00 66.69 200 VAL D C 1
ATOM 8050 O O . VAL D 1 202 ? 20.753 -11.441 -5.191 1.00 66.63 200 VAL D O 1
ATOM 8054 N N . LEU D 1 203 ? 20.838 -10.942 -7.391 1.00 66.43 201 LEU D N 1
ATOM 8055 C CA . LEU D 1 203 ? 19.764 -9.955 -7.342 1.00 66.31 201 LEU D CA 1
ATOM 8056 C C . LEU D 1 203 ? 18.489 -10.540 -6.735 1.00 66.56 201 LEU D C 1
ATOM 8057 O O . LEU D 1 203 ? 17.820 -9.870 -5.939 1.00 66.83 201 LEU D O 1
ATOM 8062 N N . VAL D 1 204 ? 18.170 -11.785 -7.100 1.00 66.28 202 VAL D N 1
ATOM 8063 C CA . VAL D 1 204 ? 16.950 -12.436 -6.645 1.00 66.30 202 VAL D CA 1
ATOM 8064 C C . VAL D 1 204 ? 17.050 -12.758 -5.155 1.00 66.72 202 VAL D C 1
ATOM 8065 O O . VAL D 1 204 ? 16.117 -12.511 -4.382 1.00 66.53 202 VAL D O 1
ATOM 8069 N N . GLN D 1 205 ? 18.198 -13.290 -4.757 1.00 67.04 203 GLN D N 1
ATOM 8070 C CA . GLN D 1 205 ? 18.395 -13.695 -3.387 1.00 67.40 203 GLN D CA 1
ATOM 8071 C C . GLN D 1 205 ? 18.504 -12.507 -2.450 1.00 67.44 203 GLN D C 1
ATOM 8072 O O . GLN D 1 205 ? 17.976 -12.543 -1.341 1.00 67.56 203 GLN D O 1
ATOM 8078 N N . LEU D 1 206 ? 19.168 -11.446 -2.897 1.00 67.67 204 LEU D N 1
ATOM 8079 C CA . LEU D 1 206 ? 19.198 -10.209 -2.119 1.00 67.97 204 LEU D CA 1
ATOM 8080 C C . LEU D 1 206 ? 17.794 -9.633 -1.961 1.00 68.83 204 LEU D C 1
ATOM 8081 O O . LEU D 1 206 ? 17.442 -9.137 -0.886 1.00 69.09 204 LEU D O 1
ATOM 8086 N N . HIS D 1 207 ? 16.982 -9.745 -3.012 1.00 69.66 205 HIS D N 1
ATOM 8087 C CA . HIS D 1 207 ? 15.592 -9.298 -2.937 1.00 70.31 205 HIS D CA 1
ATOM 8088 C C . HIS D 1 207 ? 14.777 -10.110 -1.943 1.00 69.77 205 HIS D C 1
ATOM 8089 O O . HIS D 1 207 ? 13.922 -9.562 -1.259 1.00 69.79 205 HIS D O 1
ATOM 8096 N N . ARG D 1 208 ? 15.052 -11.405 -1.855 1.00 69.41 206 ARG D N 1
ATOM 8097 C CA . ARG D 1 208 ? 14.456 -12.240 -0.805 1.00 69.22 206 ARG D CA 1
ATOM 8098 C C . ARG D 1 208 ? 15.060 -11.924 0.573 1.00 68.85 206 ARG D C 1
ATOM 8099 O O . ARG D 1 208 ? 14.639 -12.498 1.575 1.00 68.72 206 ARG D O 1
ATOM 8107 N N . ALA D 1 209 ? 16.037 -11.012 0.618 1.00 68.42 207 ALA D N 1
ATOM 8108 C CA . ALA D 1 209 ? 16.807 -10.730 1.840 1.00 68.01 207 ALA D CA 1
ATOM 8109 C C . ALA D 1 209 ? 17.491 -11.979 2.398 1.00 67.73 207 ALA D C 1
ATOM 8110 O O . ALA D 1 209 ? 17.678 -12.101 3.606 1.00 67.87 207 ALA D O 1
ATOM 8112 N N . ASP D 1 210 ? 17.858 -12.904 1.512 1.00 67.47 208 ASP D N 1
ATOM 8113 C CA . ASP D 1 210 ? 18.562 -14.132 1.898 1.00 67.11 208 ASP D CA 1
ATOM 8114 C C . ASP D 1 210 ? 20.054 -13.997 1.565 1.00 67.08 208 ASP D C 1
ATOM 8115 O O . ASP D 1 210 ? 20.559 -14.597 0.603 1.00 67.11 208 ASP D O 1
ATOM 8120 N N . TYR D 1 211 ? 20.750 -13.203 2.379 1.00 66.96 209 TYR D N 1
ATOM 8121 C CA . TYR D 1 211 ? 22.147 -12.850 2.131 1.00 66.85 209 TYR D CA 1
ATOM 8122 C C . TYR D 1 211 ? 23.058 -14.066 1.995 1.00 67.01 209 TYR D C 1
ATOM 8123 O O . TYR D 1 211 ? 24.022 -14.054 1.225 1.00 67.15 209 TYR D O 1
ATOM 8132 N N . VAL D 1 212 ? 22.755 -15.108 2.753 1.00 67.32 210 VAL D N 1
ATOM 8133 C CA . VAL D 1 212 ? 23.551 -16.330 2.714 1.00 67.68 210 VAL D CA 1
ATOM 8134 C C . VAL D 1 212 ? 23.428 -17.037 1.357 1.00 68.18 210 VAL D C 1
ATOM 8135 O O . VAL D 1 212 ? 24.449 -17.376 0.750 1.00 68.53 210 VAL D O 1
ATOM 8139 N N . ALA D 1 213 ? 22.196 -17.233 0.879 1.00 68.46 211 ALA D N 1
ATOM 8140 C CA . ALA D 1 213 ? 21.973 -17.879 -0.415 1.00 68.66 211 ALA D CA 1
ATOM 8141 C C . ALA D 1 213 ? 22.662 -17.070 -1.505 1.00 68.98 211 ALA D C 1
ATOM 8142 O O . ALA D 1 213 ? 23.261 -17.633 -2.419 1.00 69.05 211 ALA D O 1
ATOM 8144 N N . ALA D 1 214 ? 22.596 -15.749 -1.383 1.00 69.62 212 ALA D N 1
ATOM 8145 C CA . ALA D 1 214 ? 23.228 -14.850 -2.349 1.00 70.26 212 ALA D CA 1
ATOM 8146 C C . ALA D 1 214 ? 24.730 -15.100 -2.426 1.00 70.81 212 ALA D C 1
ATOM 8147 O O . ALA D 1 214 ? 25.301 -15.250 -3.506 1.00 71.02 212 ALA D O 1
ATOM 8149 N N . GLN D 1 215 ? 25.354 -15.166 -1.260 1.00 71.38 213 GLN D N 1
ATOM 8150 C CA . GLN D 1 215 ? 26.779 -15.347 -1.155 1.00 72.07 213 GLN D CA 1
ATOM 8151 C C . GLN D 1 215 ? 27.184 -16.734 -1.680 1.00 72.18 213 GLN D C 1
ATOM 8152 O O . GLN D 1 215 ? 28.204 -16.877 -2.361 1.00 72.24 213 GLN D O 1
ATOM 8158 N N . LYS D 1 216 ? 26.355 -17.733 -1.375 1.00 72.31 214 LYS D N 1
ATOM 8159 C CA . LYS D 1 216 ? 26.489 -19.097 -1.875 1.00 72.54 214 LYS D CA 1
ATOM 8160 C C . LYS D 1 216 ? 26.576 -19.179 -3.406 1.00 72.36 214 LYS D C 1
ATOM 8161 O O . LYS D 1 216 ? 27.434 -19.862 -3.945 1.00 72.08 214 LYS D O 1
ATOM 8167 N N . CYS D 1 217 ? 25.698 -18.478 -4.106 1.00 72.71 215 CYS D N 1
ATOM 8168 C CA . CYS D 1 217 ? 25.783 -18.405 -5.568 1.00 73.22 215 CYS D CA 1
ATOM 8169 C C . CYS D 1 217 ? 27.170 -17.994 -6.057 1.00 73.29 215 CYS D C 1
ATOM 8170 O O . CYS D 1 217 ? 27.760 -18.679 -6.899 1.00 73.78 215 CYS D O 1
ATOM 8173 N N . VAL D 1 218 ? 27.674 -16.877 -5.528 1.00 73.10 216 VAL D N 1
ATOM 8174 C CA . VAL D 1 218 ? 28.996 -16.358 -5.877 1.00 72.67 216 VAL D CA 1
ATOM 8175 C C . VAL D 1 218 ? 30.091 -17.368 -5.539 1.00 73.07 216 VAL D C 1
ATOM 8176 O O . VAL D 1 218 ? 30.978 -17.608 -6.361 1.00 72.93 216 VAL D O 1
ATOM 8180 N N . ARG D 1 219 ? 30.017 -17.968 -4.348 1.00 73.49 217 ARG D N 1
ATOM 8181 C CA . ARG D 1 219 ? 30.992 -18.990 -3.950 1.00 74.25 217 ARG D CA 1
ATOM 8182 C C . ARG D 1 219 ? 31.004 -20.157 -4.930 1.00 73.98 217 ARG D C 1
ATOM 8183 O O . ARG D 1 219 ? 32.075 -20.653 -5.298 1.00 73.86 217 ARG D O 1
ATOM 8191 N N . GLU D 1 220 ? 29.807 -20.582 -5.344 1.00 73.81 218 GLU D N 1
ATOM 8192 C CA . GLU D 1 220 ? 29.649 -21.731 -6.239 1.00 73.50 218 GLU D CA 1
ATOM 8193 C C . GLU D 1 220 ? 30.160 -21.411 -7.636 1.00 72.53 218 GLU D C 1
ATOM 8194 O O . GLU D 1 220 ? 30.713 -22.284 -8.314 1.00 72.56 218 GLU D O 1
ATOM 8200 N N . SER D 1 221 ? 30.004 -20.151 -8.035 1.00 71.12 219 SER D N 1
ATOM 8201 C CA . SER D 1 221 ? 30.434 -19.695 -9.345 1.00 69.85 219 SER D CA 1
ATOM 8202 C C . SER D 1 221 ? 31.952 -19.608 -9.502 1.00 69.11 219 SER D C 1
ATOM 8203 O O . SER D 1 221 ? 32.443 -19.611 -10.627 1.00 69.18 219 SER D O 1
ATOM 8206 N N . TYR D 1 222 ? 32.693 -19.531 -8.394 1.00 68.08 220 TYR D N 1
ATOM 8207 C CA . TYR D 1 222 ? 34.162 -19.451 -8.473 1.00 67.10 220 TYR D CA 1
ATOM 8208 C C . TYR D 1 222 ? 34.755 -20.630 -9.237 1.00 66.34 220 TYR D C 1
ATOM 8209 O O . TYR D 1 222 ? 35.811 -20.501 -9.850 1.00 66.37 220 TYR D O 1
ATOM 8218 N N . SER D 1 223 ? 34.072 -21.768 -9.220 1.00 65.44 221 SER D N 1
ATOM 8219 C CA . SER D 1 223 ? 34.579 -22.931 -9.941 1.00 65.01 221 SER D CA 1
ATOM 8220 C C . SER D 1 223 ? 34.197 -22.938 -11.433 1.00 64.24 221 SER D C 1
ATOM 8221 O O . SER D 1 223 ? 34.692 -23.774 -12.192 1.00 64.54 221 SER D O 1
ATOM 8224 N N . ILE D 1 224 ? 33.335 -22.016 -11.854 1.00 63.14 222 ILE D N 1
ATOM 8225 C CA . ILE D 1 224 ? 33.056 -21.836 -13.283 1.00 62.43 222 ILE D CA 1
ATOM 8226 C C . ILE D 1 224 ? 34.236 -21.102 -13.953 1.00 61.78 222 ILE D C 1
ATOM 8227 O O . ILE D 1 224 ? 34.551 -19.967 -13.576 1.00 61.65 222 ILE D O 1
ATOM 8232 N N . PRO D 1 225 ? 34.893 -21.749 -14.947 1.00 61.16 223 PRO D N 1
ATOM 8233 C CA . PRO D 1 225 ? 36.104 -21.181 -15.570 1.00 60.69 223 PRO D CA 1
ATOM 8234 C C . PRO D 1 225 ? 35.948 -19.735 -16.038 1.00 60.37 223 PRO D C 1
ATOM 8235 O O . PRO D 1 225 ? 34.955 -19.383 -16.679 1.00 60.26 223 PRO D O 1
ATOM 8239 N N . GLY D 1 226 ? 36.925 -18.908 -15.682 1.00 60.13 224 GLY D N 1
ATOM 8240 C CA . GLY D 1 226 ? 36.922 -17.508 -16.056 1.00 60.08 224 GLY D CA 1
ATOM 8241 C C . GLY D 1 226 ? 36.017 -16.616 -15.232 1.00 60.24 224 GLY D C 1
ATOM 8242 O O . GLY D 1 226 ? 35.999 -15.406 -15.457 1.00 60.31 224 GLY D O 1
ATOM 8243 N N . PHE D 1 227 ? 35.258 -17.182 -14.291 1.00 60.54 225 PHE D N 1
ATOM 8244 C CA . PHE D 1 227 ? 34.404 -16.349 -13.430 1.00 61.14 225 PHE D CA 1
ATOM 8245 C C . PHE D 1 227 ? 35.188 -15.480 -12.442 1.00 61.38 225 PHE D C 1
ATOM 8246 O O . PHE D 1 227 ? 34.891 -14.290 -12.305 1.00 61.38 225 PHE D O 1
ATOM 8254 N N . SER D 1 228 ? 36.177 -16.067 -11.766 1.00 61.86 226 SER D N 1
ATOM 8255 C CA . SER D 1 228 ? 36.935 -15.350 -10.732 1.00 62.40 226 SER D CA 1
ATOM 8256 C C . SER D 1 228 ? 37.549 -14.043 -11.240 1.00 63.12 226 SER D C 1
ATOM 8257 O O . SER D 1 228 ? 37.502 -13.022 -10.545 1.00 63.50 226 SER D O 1
ATOM 8260 N N . GLY D 1 229 ? 38.084 -14.061 -12.461 1.00 63.75 227 GLY D N 1
ATOM 8261 C CA . GLY D 1 229 ? 38.726 -12.876 -13.041 1.00 64.32 227 GLY D CA 1
ATOM 8262 C C . GLY D 1 229 ? 37.844 -11.912 -13.824 1.00 64.82 227 GLY D C 1
ATOM 8263 O O . GLY D 1 229 ? 38.339 -10.920 -14.356 1.00 64.88 227 GLY D O 1
ATOM 8264 N N . SER D 1 230 ? 36.545 -12.180 -13.896 1.00 65.46 228 SER D N 1
ATOM 8265 C CA . SER D 1 230 ? 35.645 -11.357 -14.719 1.00 66.58 228 SER D CA 1
ATOM 8266 C C . SER D 1 230 ? 35.132 -10.069 -14.032 1.00 67.31 228 SER D C 1
ATOM 8267 O O . SER D 1 230 ? 35.144 -9.964 -12.798 1.00 67.52 228 SER D O 1
ATOM 8270 N N . GLU D 1 231 ? 34.677 -9.103 -14.838 1.00 68.23 229 GLU D N 1
ATOM 8271 C CA . GLU D 1 231 ? 33.964 -7.912 -14.332 1.00 69.42 229 GLU D CA 1
ATOM 8272 C C . GLU D 1 231 ? 32.734 -8.313 -13.528 1.00 69.32 229 GLU D C 1
ATOM 8273 O O . GLU D 1 231 ? 32.387 -7.652 -12.546 1.00 69.77 229 GLU D O 1
ATOM 8279 N N . ASP D 1 232 ? 32.073 -9.383 -13.974 1.00 68.97 230 ASP D N 1
ATOM 8280 C CA . ASP D 1 232 ? 30.812 -9.846 -13.396 1.00 68.56 230 ASP D CA 1
ATOM 8281 C C . ASP D 1 232 ? 31.003 -10.188 -11.930 1.00 68.09 230 ASP D C 1
ATOM 8282 O O . ASP D 1 232 ? 30.200 -9.816 -11.072 1.00 68.18 230 ASP D O 1
ATOM 8287 N N . CYS D 1 233 ? 32.090 -10.892 -11.658 1.00 67.58 231 CYS D N 1
ATOM 8288 C CA . CYS D 1 233 ? 32.422 -11.321 -10.313 1.00 67.25 231 CYS D CA 1
ATOM 8289 C C . CYS D 1 233 ? 32.833 -10.139 -9.439 1.00 66.98 231 CYS D C 1
ATOM 8290 O O . CYS D 1 233 ? 32.416 -10.057 -8.280 1.00 66.79 231 CYS D O 1
ATOM 8293 N N . ALA D 1 234 ? 33.645 -9.233 -9.994 1.00 66.58 232 ALA D N 1
ATOM 8294 C CA . ALA D 1 234 ? 34.116 -8.085 -9.238 1.00 66.20 232 ALA D CA 1
ATOM 8295 C C . ALA D 1 234 ? 32.893 -7.311 -8.766 1.00 66.17 232 ALA D C 1
ATOM 8296 O O . ALA D 1 234 ? 32.776 -6.989 -7.583 1.00 65.83 232 ALA D O 1
ATOM 8298 N N . ALA D 1 235 ? 31.962 -7.079 -9.692 1.00 66.46 233 ALA D N 1
ATOM 8299 C CA . ALA D 1 235 ? 30.745 -6.328 -9.413 1.00 66.83 233 ALA D CA 1
ATOM 8300 C C . ALA D 1 235 ? 29.884 -6.992 -8.329 1.00 67.47 233 ALA D C 1
ATOM 8301 O O . ALA D 1 235 ? 29.372 -6.301 -7.450 1.00 68.50 233 ALA D O 1
ATOM 8303 N N . LEU D 1 236 ? 29.722 -8.312 -8.378 1.00 67.12 234 LEU D N 1
ATOM 8304 C CA . LEU D 1 236 ? 28.892 -8.984 -7.396 1.00 67.27 234 LEU D CA 1
ATOM 8305 C C . LEU D 1 236 ? 29.545 -8.986 -6.021 1.00 67.62 234 LEU D C 1
ATOM 8306 O O . LEU D 1 236 ? 28.859 -9.004 -5.004 1.00 67.99 234 LEU D O 1
ATOM 8311 N N . GLU D 1 237 ? 30.873 -8.996 -5.986 1.00 67.77 235 GLU D N 1
ATOM 8312 C CA . GLU D 1 237 ? 31.595 -8.951 -4.713 1.00 67.56 235 GLU D CA 1
ATOM 8313 C C . GLU D 1 237 ? 31.460 -7.575 -4.083 1.00 67.88 235 GLU D C 1
ATOM 8314 O O . GLU D 1 237 ? 31.290 -7.464 -2.876 1.00 67.73 235 GLU D O 1
ATOM 8320 N N . ASP D 1 238 ? 31.509 -6.531 -4.911 1.00 68.11 236 ASP D N 1
ATOM 8321 C CA . ASP D 1 238 ? 31.230 -5.187 -4.436 1.00 68.52 236 ASP D CA 1
ATOM 8322 C C . ASP D 1 238 ? 29.800 -5.125 -3.906 1.00 68.37 236 ASP D C 1
ATOM 8323 O O . ASP D 1 238 ? 29.534 -4.395 -2.949 1.00 68.76 236 ASP D O 1
ATOM 8328 N N . LEU D 1 239 ? 28.888 -5.894 -4.509 1.00 67.89 237 LEU D N 1
ATOM 8329 C CA . LEU D 1 239 ? 27.475 -5.756 -4.162 1.00 67.77 237 LEU D CA 1
ATOM 8330 C C . LEU D 1 239 ? 27.255 -6.332 -2.800 1.00 68.08 237 LEU D C 1
ATOM 8331 O O . LEU D 1 239 ? 26.691 -5.692 -1.914 1.00 68.30 237 LEU D O 1
ATOM 8336 N N . LEU D 1 240 ? 27.706 -7.562 -2.645 1.00 68.08 238 LEU D N 1
ATOM 8337 C CA . LEU D 1 240 ? 27.620 -8.225 -1.382 1.00 68.33 238 LEU D CA 1
ATOM 8338 C C . LEU D 1 240 ? 28.308 -7.413 -0.293 1.00 68.68 238 LEU D C 1
ATOM 8339 O O . LEU D 1 240 ? 27.703 -7.138 0.735 1.00 68.75 238 LEU D O 1
ATOM 8344 N N . GLN D 1 241 ? 29.546 -6.991 -0.526 1.00 69.18 239 GLN D N 1
ATOM 8345 C CA . GLN D 1 241 ? 30.255 -6.179 0.460 1.00 69.66 239 GLN D CA 1
ATOM 8346 C C . GLN D 1 241 ? 29.407 -4.972 0.873 1.00 69.80 239 GLN D C 1
ATOM 8347 O O . GLN D 1 241 ? 29.275 -4.691 2.059 1.00 69.64 239 GLN D O 1
ATOM 8353 N N . ALA D 1 242 ? 28.829 -4.275 -0.107 1.00 70.12 240 ALA D N 1
ATOM 8354 C CA . ALA D 1 242 ? 28.007 -3.096 0.166 1.00 70.31 240 ALA D CA 1
ATOM 8355 C C . ALA D 1 242 ? 26.770 -3.467 0.989 1.00 70.59 240 ALA D C 1
ATOM 8356 O O . ALA D 1 242 ? 26.394 -2.741 1.906 1.00 70.60 240 ALA D O 1
ATOM 8358 N N . TYR D 1 243 ? 26.153 -4.600 0.664 1.00 70.96 241 TYR D N 1
ATOM 8359 C CA . TYR D 1 243 ? 24.954 -5.062 1.357 1.00 71.59 241 TYR D CA 1
ATOM 8360 C C . TYR D 1 243 ? 25.287 -5.463 2.798 1.00 72.27 241 TYR D C 1
ATOM 8361 O O . TYR D 1 243 ? 24.515 -5.203 3.726 1.00 72.34 241 TYR D O 1
ATOM 8370 N N . ASP D 1 244 ? 26.446 -6.097 2.963 1.00 73.04 242 ASP D N 1
ATOM 8371 C CA . ASP D 1 244 ? 26.943 -6.542 4.264 1.00 73.63 242 ASP D CA 1
ATOM 8372 C C . ASP D 1 244 ? 27.286 -5.338 5.159 1.00 74.04 242 ASP D C 1
ATOM 8373 O O . ASP D 1 244 ? 26.790 -5.235 6.281 1.00 74.17 242 ASP D O 1
ATOM 8378 N N . GLU D 1 245 ? 28.112 -4.427 4.637 1.00 74.51 243 GLU D N 1
ATOM 8379 C CA . GLU D 1 245 ? 28.504 -3.182 5.324 1.00 74.81 243 GLU D CA 1
ATOM 8380 C C . GLU D 1 245 ? 27.402 -2.119 5.364 1.00 74.33 243 GLU D C 1
ATOM 8381 O O . GLU D 1 245 ? 27.598 -1.036 5.926 1.00 74.15 243 GLU D O 1
ATOM 8387 N N . GLN D 1 246 ? 26.263 -2.410 4.745 1.00 74.10 244 GLN D N 1
ATOM 8388 C CA . GLN D 1 246 ? 25.149 -1.467 4.699 1.00 74.00 244 GLN D CA 1
ATOM 8389 C C . GLN D 1 246 ? 25.529 -0.094 4.113 1.00 73.69 244 GLN D C 1
ATOM 8390 O O . GLN D 1 246 ? 25.082 0.947 4.594 1.00 73.58 244 GLN D O 1
ATOM 8396 N N . ASP D 1 247 ? 26.351 -0.114 3.069 1.00 73.45 245 ASP D N 1
ATOM 8397 C CA . ASP D 1 247 ? 26.785 1.095 2.377 1.00 73.58 245 ASP D CA 1
ATOM 8398 C C . ASP D 1 247 ? 25.816 1.432 1.230 1.00 73.82 245 ASP D C 1
ATOM 8399 O O . ASP D 1 247 ? 25.963 0.918 0.118 1.00 73.92 245 ASP D O 1
ATOM 8404 N N . GLU D 1 248 ? 24.838 2.302 1.490 1.00 74.16 246 GLU D N 1
ATOM 8405 C CA . GLU D 1 248 ? 23.801 2.606 0.490 1.00 74.61 246 GLU D CA 1
ATOM 8406 C C . GLU D 1 248 ? 24.377 3.183 -0.795 1.00 74.57 246 GLU D C 1
ATOM 8407 O O . GLU D 1 248 ? 24.013 2.760 -1.885 1.00 74.62 246 GLU D O 1
ATOM 8413 N N . GLU D 1 249 ? 25.284 4.141 -0.654 1.00 74.74 247 GLU D N 1
ATOM 8414 C CA . GLU D 1 249 ? 25.934 4.771 -1.792 1.00 75.15 247 GLU D CA 1
ATOM 8415 C C . GLU D 1 249 ? 26.554 3.752 -2.760 1.00 75.00 247 GLU D C 1
ATOM 8416 O O . GLU D 1 249 ? 26.382 3.859 -3.978 1.00 75.23 247 GLU D O 1
ATOM 8422 N N . GLN D 1 250 ? 27.274 2.778 -2.210 1.00 74.71 248 GLN D N 1
ATOM 8423 C CA . GLN D 1 250 ? 27.896 1.727 -3.015 1.00 74.63 248 GLN D CA 1
ATOM 8424 C C . GLN D 1 250 ? 26.902 0.744 -3.628 1.00 73.60 248 GLN D C 1
ATOM 8425 O O . GLN D 1 250 ? 27.109 0.274 -4.747 1.00 73.71 248 GLN D O 1
ATOM 8431 N N . LEU D 1 251 ? 25.839 0.420 -2.895 1.00 72.33 249 LEU D N 1
ATOM 8432 C CA . LEU D 1 251 ? 24.847 -0.536 -3.385 1.00 71.18 249 LEU D CA 1
ATOM 8433 C C . LEU D 1 251 ? 24.096 0.052 -4.582 1.00 70.69 249 LEU D C 1
ATOM 8434 O O . LEU D 1 251 ? 23.884 -0.611 -5.601 1.00 70.38 249 LEU D O 1
ATOM 8439 N N . LEU D 1 252 ? 23.719 1.316 -4.446 1.00 70.23 250 LEU D N 1
ATOM 8440 C CA . LEU D 1 252 ? 23.009 2.020 -5.482 1.00 69.91 250 LEU D CA 1
ATOM 8441 C C . LEU D 1 252 ? 23.904 2.127 -6.717 1.00 70.60 250 LEU D C 1
ATOM 8442 O O . LEU D 1 252 ? 23.488 1.744 -7.808 1.00 70.94 250 LEU D O 1
ATOM 8447 N N . ARG D 1 253 ? 25.136 2.610 -6.533 1.00 71.07 251 ARG D N 1
ATOM 8448 C CA . ARG D 1 253 ? 26.144 2.649 -7.598 1.00 71.28 251 ARG D CA 1
ATOM 8449 C C . ARG D 1 253 ? 26.269 1.319 -8.349 1.00 71.10 251 ARG D C 1
ATOM 8450 O O . ARG D 1 253 ? 26.222 1.282 -9.567 1.00 71.71 251 ARG D O 1
ATOM 8458 N N . VAL D 1 254 ? 26.415 0.216 -7.647 1.00 70.91 252 VAL D N 1
ATOM 8459 C CA . VAL D 1 254 ? 26.621 -1.023 -8.377 1.00 71.08 252 VAL D CA 1
ATOM 8460 C C . VAL D 1 254 ? 25.388 -1.383 -9.184 1.00 71.49 252 VAL D C 1
ATOM 8461 O O . VAL D 1 254 ? 25.497 -1.745 -10.359 1.00 71.95 252 VAL D O 1
ATOM 8465 N N . CYS D 1 255 ? 24.221 -1.250 -8.555 1.00 71.61 253 CYS D N 1
ATOM 8466 C CA . CYS D 1 255 ? 22.940 -1.549 -9.204 1.00 71.49 253 CYS D CA 1
ATOM 8467 C C . CYS D 1 255 ? 22.657 -0.647 -10.408 1.00 70.96 253 CYS D C 1
ATOM 8468 O O . CYS D 1 255 ? 21.698 -0.864 -11.150 1.00 71.54 253 CYS D O 1
ATOM 8471 N N . ARG D 1 256 ? 23.492 0.361 -10.615 1.00 70.28 254 ARG D N 1
ATOM 8472 C CA . ARG D 1 256 ? 23.244 1.330 -11.694 1.00 69.67 254 ARG D CA 1
ATOM 8473 C C . ARG D 1 256 ? 24.385 1.383 -12.706 1.00 69.36 254 ARG D C 1
ATOM 8474 O O . ARG D 1 256 ? 24.404 2.218 -13.612 1.00 69.60 254 ARG D O 1
ATOM 8482 N N . SER D 1 257 ? 25.321 0.455 -12.546 1.00 69.42 255 SER D N 1
ATOM 8483 C CA . SER D 1 257 ? 26.417 0.273 -13.480 1.00 69.24 255 SER D CA 1
ATOM 8484 C C . SER D 1 257 ? 25.930 -0.470 -14.730 1.00 69.25 255 SER D C 1
ATOM 8485 O O . SER D 1 257 ? 25.004 -1.307 -14.649 1.00 68.54 255 SER D O 1
ATOM 8488 N N . PRO D 1 258 ? 26.556 -0.160 -15.888 1.00 69.35 256 PRO D N 1
ATOM 8489 C CA . PRO D 1 258 ? 26.195 -0.725 -17.190 1.00 69.58 256 PRO D CA 1
ATOM 8490 C C . PRO D 1 258 ? 26.101 -2.235 -17.148 1.00 70.07 256 PRO D C 1
ATOM 8491 O O . PRO D 1 258 ? 25.201 -2.810 -17.767 1.00 70.23 256 PRO D O 1
ATOM 8495 N N . LEU D 1 259 ? 27.001 -2.869 -16.398 1.00 70.42 257 LEU D N 1
ATOM 8496 C CA . LEU D 1 259 ? 26.989 -4.309 -16.280 1.00 70.77 257 LEU D CA 1
ATOM 8497 C C . LEU D 1 259 ? 25.634 -4.786 -15.849 1.00 70.92 257 LEU D C 1
ATOM 8498 O O . LEU D 1 259 ? 25.181 -5.849 -16.281 1.00 71.54 257 LEU D O 1
ATOM 8503 N N . VAL D 1 260 ? 24.988 -3.998 -14.990 1.00 70.74 258 VAL D N 1
ATOM 8504 C CA . VAL D 1 260 ? 23.737 -4.421 -14.358 1.00 69.77 258 VAL D CA 1
ATOM 8505 C C . VAL D 1 260 ? 22.567 -3.845 -15.135 1.00 69.80 258 VAL D C 1
ATOM 8506 O O . VAL D 1 260 ? 21.576 -4.541 -15.363 1.00 69.90 258 VAL D O 1
ATOM 8510 N N . THR D 1 261 ? 22.683 -2.594 -15.571 1.00 69.20 259 THR D N 1
ATOM 8511 C CA . THR D 1 261 ? 21.538 -1.957 -16.207 1.00 68.90 259 THR D CA 1
ATOM 8512 C C . THR D 1 261 ? 21.316 -2.440 -17.623 1.00 68.75 259 THR D C 1
ATOM 8513 O O . THR D 1 261 ? 20.258 -2.218 -18.196 1.00 69.05 259 THR D O 1
ATOM 8517 N N . TYR D 1 262 ? 22.313 -3.085 -18.201 1.00 68.53 260 TYR D N 1
ATOM 8518 C CA . TYR D 1 262 ? 22.110 -3.657 -19.515 1.00 68.32 260 TYR D CA 1
ATOM 8519 C C . TYR D 1 262 ? 21.688 -5.116 -19.460 1.00 69.20 260 TYR D C 1
ATOM 8520 O O . TYR D 1 262 ? 21.630 -5.767 -20.507 1.00 69.24 260 TYR D O 1
ATOM 8537 N N . ASP D 1 264 ? 18.761 -7.973 -19.106 1.00 71.84 262 ASP D N 1
ATOM 8538 C CA . ASP D 1 264 ? 17.339 -8.015 -19.459 1.00 72.16 262 ASP D CA 1
ATOM 8539 C C . ASP D 1 264 ? 16.513 -7.203 -18.476 1.00 72.03 262 ASP D C 1
ATOM 8540 O O . ASP D 1 264 ? 16.778 -7.201 -17.268 1.00 72.37 262 ASP D O 1
ATOM 8545 N N . ASN D 1 265 ? 15.493 -6.539 -19.002 1.00 71.72 263 ASN D N 1
ATOM 8546 C CA . ASN D 1 265 ? 14.671 -5.608 -18.223 1.00 71.33 263 ASN D CA 1
ATOM 8547 C C . ASN D 1 265 ? 14.242 -6.074 -16.823 1.00 70.99 263 ASN D C 1
ATOM 8548 O O . ASN D 1 265 ? 14.516 -5.405 -15.830 1.00 70.79 263 ASN D O 1
ATOM 8553 N N . ASP D 1 266 ? 13.599 -7.228 -16.739 1.00 70.79 264 ASP D N 1
ATOM 8554 C CA . ASP D 1 266 ? 13.157 -7.734 -15.448 1.00 70.89 264 ASP D CA 1
ATOM 8555 C C . ASP D 1 266 ? 14.242 -7.757 -14.354 1.00 70.87 264 ASP D C 1
ATOM 8556 O O . ASP D 1 266 ? 13.950 -7.484 -13.180 1.00 70.92 264 ASP D O 1
ATOM 8561 N N . TYR D 1 267 ? 15.484 -8.060 -14.733 1.00 70.70 265 TYR D N 1
ATOM 8562 C CA . TYR D 1 267 ? 16.572 -8.072 -13.756 1.00 70.53 265 TYR D CA 1
ATOM 8563 C C . TYR D 1 267 ? 17.067 -6.665 -13.448 1.00 70.34 265 TYR D C 1
ATOM 8564 O O . TYR D 1 267 ? 17.436 -6.356 -12.312 1.00 70.39 265 TYR D O 1
ATOM 8573 N N . ALA D 1 268 ? 17.068 -5.811 -14.462 1.00 70.14 266 ALA D N 1
ATOM 8574 C CA . ALA D 1 268 ? 17.563 -4.451 -14.299 1.00 70.32 266 ALA D CA 1
ATOM 8575 C C . ALA D 1 268 ? 16.688 -3.690 -13.303 1.00 70.51 266 ALA D C 1
ATOM 8576 O O . ALA D 1 268 ? 17.189 -2.997 -12.410 1.00 70.49 266 ALA D O 1
ATOM 8578 N N . LYS D 1 269 ? 15.376 -3.850 -13.459 1.00 71.09 267 LYS D N 1
ATOM 8579 C CA . LYS D 1 269 ? 14.372 -3.282 -12.541 1.00 71.30 267 LYS D CA 1
ATOM 8580 C C . LYS D 1 269 ? 14.542 -3.840 -11.122 1.00 71.18 267 LYS D C 1
ATOM 8581 O O . LYS D 1 269 ? 14.498 -3.106 -10.130 1.00 71.24 267 LYS D O 1
ATOM 8587 N N . LEU D 1 270 ? 14.737 -5.143 -11.038 1.00 71.00 268 LEU D N 1
ATOM 8588 C CA . LEU D 1 270 ? 14.921 -5.782 -9.762 1.00 71.62 268 LEU D CA 1
ATOM 8589 C C . LEU D 1 270 ? 16.118 -5.165 -9.043 1.00 71.89 268 LEU D C 1
ATOM 8590 O O . LEU D 1 270 ? 16.124 -5.043 -7.816 1.00 72.38 268 LEU D O 1
ATOM 8595 N N . ALA D 1 271 ? 17.126 -4.778 -9.815 1.00 71.89 269 ALA D N 1
ATOM 8596 C CA . ALA D 1 271 ? 18.315 -4.179 -9.253 1.00 72.26 269 ALA D CA 1
ATOM 8597 C C . ALA D 1 271 ? 18.021 -2.750 -8.822 1.00 72.73 269 ALA D C 1
ATOM 8598 O O . ALA D 1 271 ? 18.513 -2.292 -7.789 1.00 72.75 269 ALA D O 1
ATOM 8600 N N . ILE D 1 272 ? 17.226 -2.045 -9.624 1.00 73.31 270 ILE D N 1
ATOM 8601 C CA . ILE D 1 272 ? 16.860 -0.670 -9.318 1.00 73.90 270 ILE D CA 1
ATOM 8602 C C . ILE D 1 272 ? 16.191 -0.549 -7.951 1.00 74.67 270 ILE D C 1
ATOM 8603 O O . ILE D 1 272 ? 16.432 0.420 -7.228 1.00 74.84 270 ILE D O 1
ATOM 8608 N N . SER D 1 273 ? 15.381 -1.545 -7.595 1.00 75.20 271 SER D N 1
ATOM 8609 C CA . SER D 1 273 ? 14.521 -1.457 -6.426 1.00 76.14 271 SER D CA 1
ATOM 8610 C C . SER D 1 273 ? 15.183 -1.949 -5.137 1.00 76.47 271 SER D C 1
ATOM 8611 O O . SER D 1 273 ? 14.590 -1.898 -4.057 1.00 76.45 271 SER D O 1
ATOM 8614 N N . LEU D 1 274 ? 16.416 -2.412 -5.258 1.00 77.07 272 LEU D N 1
ATOM 8615 C CA . LEU D 1 274 ? 17.146 -2.980 -4.144 1.00 77.90 272 LEU D CA 1
ATOM 8616 C C . LEU D 1 274 ? 17.584 -1.908 -3.158 1.00 78.81 272 LEU D C 1
ATOM 8617 O O . LEU D 1 274 ? 18.050 -0.849 -3.556 1.00 79.22 272 LEU D O 1
ATOM 8622 N N . LYS D 1 275 ? 17.429 -2.175 -1.867 1.00 80.21 273 LYS D N 1
ATOM 8623 C CA . LYS D 1 275 ? 17.940 -1.264 -0.837 1.00 81.44 273 LYS D CA 1
ATOM 8624 C C . LYS D 1 275 ? 18.754 -1.991 0.230 1.00 82.32 273 LYS D C 1
ATOM 8625 O O . LYS D 1 275 ? 18.468 -3.143 0.589 1.00 82.58 273 LYS D O 1
ATOM 8631 N N . VAL D 1 276 ? 19.769 -1.295 0.731 1.00 83.30 274 VAL D N 1
ATOM 8632 C CA . VAL D 1 276 ? 20.477 -1.666 1.960 1.00 83.98 274 VAL D CA 1
ATOM 8633 C C . VAL D 1 276 ? 19.480 -2.072 3.059 1.00 84.22 274 VAL D C 1
ATOM 8634 O O . VAL D 1 276 ? 18.483 -1.383 3.260 1.00 84.20 274 VAL D O 1
ATOM 8638 N N . PRO D 1 277 ? 19.737 -3.196 3.763 1.00 84.68 275 PRO D N 1
ATOM 8639 C CA . PRO D 1 277 ? 18.797 -3.696 4.786 1.00 84.70 275 PRO D CA 1
ATOM 8640 C C . PRO D 1 277 ? 18.558 -2.753 5.974 1.00 84.57 275 PRO D C 1
ATOM 8641 O O . PRO D 1 277 ? 19.408 -1.921 6.298 1.00 84.31 275 PRO D O 1
#

Sequence (1052 aa):
AAQKISEAHEHIAKAEKYLKTSFKWKPDYDSAASEYAKAAVAFKNAKQLEQAKDAYLQEAEAHANNRSLFHAAKAFEQAGLKDLQRPEAVQYIEKASVYVENGTPDTAAALDRAGKLEPLDLSKAVHLYQQAAAVFENEERLRQAAELIGKASRLLVRQQKFDEAAASLQKEKSYKEENYPTCYKKCIAQVLVQLHRADYVAAQKCVRESYSIPGFSGSEDCAALEDLLQAYDEQDEEQLLRVCRSPLVTYDNDYAKLAISLKVPAAQKISEAHEHIAKAEKYLKTSFKWKPDYDSAASEYAKAAVAFKNAKQLEQAKDAYLQEAEAHANNRSLFHAAKAFEQAGLKDLQRPEAVQYIEKASVYVENGTPDTAAALDRAGKLEPLDLSKAVHLYQQAAAVFENEERLRQAAELIGKASRLLVRQQKFDEAAASLQKEKSYKEENYPTCYKKCIAQVLVQLHRADYVAAQKCVRESYSIPGFSGSEDCAALEDLLQAYDEQDEEQLLRVCRSPLVTYDNDYAKLAISLKVPKISEAHEHIAKAEKYLKTSFKWKPDYDSAASEYAKAAVAFKNAKQLEQAKDAYLQEAEAHANNRSLFHAAKAFEQAGLKDLQRPEAVQYIEKASVYVENGTPDTAAALDRAGKLEPLDLSKAVHLYQQAAAVFENEERLRQAAELIGKASRLLVRQQKFDEAAASLQKEKSYKEENYPTCYKKCIAQVLVQLHRADYVAAQKCVRESYSIPGFSGSEDCAALEDLLQAYDEQDEEQLLRVCRSPLV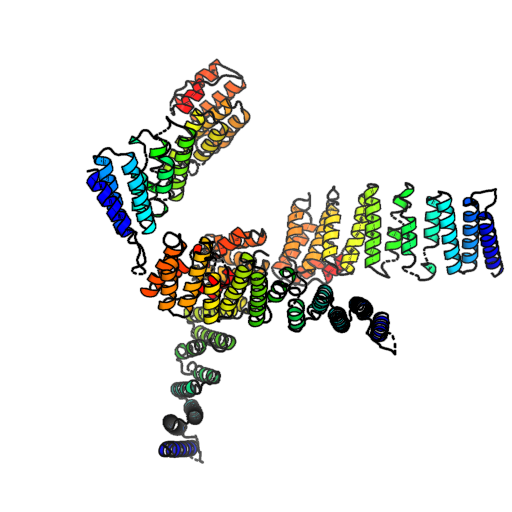TYDNDYAKLAISLKVPSEAHEHIAKAEKYLKTSFKWKPDYDSAASEYAKAAVAFKNAKQLEQAKDAYLQEAEAHANNRSLFHAAKAFEQAGLKDLQRPEAVQYIEKASVYVENGTPDTAAALDRAGKLEPLDLSKAVHLYQQAAAVFENEERLRQAAELIGKASRLLVRQQKFDEAAASLQKEKSYKEENYPTCYKKCIAQVLVQLHRADYVAAQKCVRESYSIPGFSGSEDCAALEDLLQAYDEQDEEQLLRVCRSPLVTYDNDYAKLAISLKVP